Protein AF-0000000070709522 (afdb_homodimer)

Nearest PDB structures (foldseek):
  6n86-assembly1_B  TM=4.562E-01  e=9.638E-03  Bos taurus
  1v18-assembly1_A  TM=3.221E-01  e=2.588E-03  Mus musculus
  4cv5-assembly1_B  TM=5.092E-01  e=3.829E-01  Saccharomyces cerevisiae
  3qhe-assembly1_A  TM=4.685E-01  e=7.530E-01  Homo sapiens
  3au3-assembly1_A  TM=4.078E-01  e=8.117E-01  Homo sapiens

Secondary structure (DSSP, 8-state):
---HHHHHHHHHHHHHHHHHT-SHHHHHHHHHHHHHHHHHHHHHHHH-SS--------HHHHHHHHHHHHHHS-HHIIIIITHHHHHHHHHHS-HHHHHHHHHHHHHSTTHHHHHHTTTHHHHHHHHTTTT-TTTHHHHHHHHHTTTTSHHHHHHHHHHHHT--STTHHHHHHHHHHHHHHHHHH-S--GGGHHHHHHHHHHHH-TT-HHHHHHHHHHHHHHHHT-HHHHHHHHHTTHHHHHHHHHHHHTTSTTHHHHHHHHHHHHHHHHHH-TTHHHHSHHHHHHHHHHHHTGGGS-HHHHHHHHHHHHHHT-SHHHHHHHHHHTTTSSHHHHHHHHHHHHHTSS-HHHHHHHHHHHHHHTSS--HHHHHHHHHHTTTHHHHHHHHHHHTSS-HHHHHHHHHHHHHHTTSHHHHHHHHT-HHHHHHHH-TTS--SHHHHHHHHHHHHHHHHHHHHSHHHHTT-HHHHHHHHHHHS----------GGG-/---HHHHHHHHHHHHHHHHHT-SHHHHHHHHHHHHHHHHHHHHHHHH-SS--------HHHHHHHHHHHHHHS-HHIIIIITHHHHHHHHHHS-HHHHHHHHHHHHHSTTHHHHHHTTTHHHHHHHHTTTT-TTTHHHHHHHHHTTTTSHHHHHHHHHHHHT--STTHHHHHHHHHHHHHHHHHH-S--GGGHHHHHHHHHHHH-SS-HHHHHHHHHHHHHHHHT-HHHHHHHHHTTHHHHHHHHHHHHTTSTTHHHHHHHHHHHHHHHHHH-TTHHHHSHHHHHHHHHHHHTGGGS-HHHHHHHHHHHHHHT-SHHHHHHHHHHTTTSSHHHHHHHHHHHHHTSS-HHHHHHHHHHHHHHTSS--HHHHHHHHHHTTTHHHHHHHHHHHTSS-HHHHHHHHHHHHHHTTSHHHHHHHHT-HHHHHHHH-TTS--SHHHHHHHHHHHHHHHHHHHHSHHHHTS-HHHHHHHHHHHS----------GGG-

Foldseek 3Di:
DQALVNVLVLLVVLLVVCVVVVDLVSLLVSVVVVQVVVLVVVVVVVPDPDPPPPNPPPLPSLLVSNLSSVVSDDLCVVQPVCVVSLLVRLQRGDLSNNLSVLQSLQPDPPNLVCCQPVRVSNLLSLLVCLLPPRRNQSSLLSCLSRLLRVVSVVSNVVCLVPQDDPCNLSSLLSSLVNLLSNLQPDLDCPSPVVSVVVLLVQLPDPPDVVSNLSSLVSLLSSLLNAQSSLVVCVVVCSLVSLLVVLVVCVVPPVNVSSLLSNLSSVLSNCLHPVCVCVVRVVSVLVLLVCLLVLVVDDPVSNLSSLQSLLSQLQEQVNLVVVCVVAVPHCSLLSSLLSLLVQLLDDDLVSVLSSLLSVLSNLHYHALVSLVVSCVSNPLLSSVVSLLVVCQDPDVSNVVSSLSSLVSSLVHLVSLLSLVVRVSNLCCLLDPPSDDDPVVVVSSLVSLVSSLVSCVVPVVSPPPPVVSSVSSVVSNPPPPDDDPPPPPVVD/DQALVSVLVLLVVLLVVCVVVVDLVSLLVSVVVVQVVVLVLVVVVVPPPPPPPSNPPPLPSLLVSNLVSVVSDDLCVVQPVCVVSLLVRLQRGDLSNNLSVLQSLQPDPPNLVCCQPVRVSSLLSLLVCLLPPRRNQSSLLSCLSRLLRVVSVVSNVVCLVPQDDPCNLSSLLSSLVSLLSNLQPDLDCPSPVVSVVVLLVQLPDPPDVVSNLSSLVSLLSSLLNAQSSLVVCVVVCSLVSLLVVLVVCVVPPVSVSSLLSNLSSVLSNCLHPVCVCVVRVVSVLVLLVCLLVLVPDDPVSNLSSLQSLLSQLQEQVNLVVVCVVQVPHCSLLSSLLSLLVQLLDDDLVSVLSSLLSVLSNLHHHALVSLVVSCVSNPLLSSVVSLLVVCQDPDVSNVVSSLSSLVSSLVHLVSLLSLVVRVSNLCCLLDPPSDDDPVVVVSSLVSLVSSLVSCVVDVVSPPPPVVSSVSSVVSNPPPPPDDPPPPPVVD

Sequence (980 aa):
MTSAVGYENAIEGWRNDYVSNRNSKKGWEILENLVKMQTEGNQQMETDEMSENCAAFDDFSTNQLIKLIIGDFTVKDLLVDHQVVLLEFIPSAHPNILRHVARIIREKEGALPFLKTESIAVGIAFARRITDSDAGEEIGRLLAHLVDNEKICDELKFILKNNTGRNNAMNRASIFSIATERAGISADASCIRWLYEEILKVVLDKEDMLAQLDAINIFGDIALSGKQNAEKMIEWNIVEKISELMERSRQNPDHGEMHLYGTRFFCYLARSCPQVLKTFPDFVNRLMFEIRIFNDLGITDRLAAFDHFGCLCYSVEAKEMLEDMFKNTNTLDSTLAAAGAAFAMGSIEMKRCTIQAITLIFENATDAMASSWYGLMGDKALTQVALDNVKKPFPELKNCIYDFWQQVFKYPTLVQKFIAFPGFINWSLDEKSENAPEYEMRKRQVIRRVIDLSEKESNILNADAELIGRLKKYLQPSAAPAPRIEEMALMTSAVGYENAIEGWRNDYVSNRNSKKGWEILENLVKMQTEGNQQMETDEMSENCAAFDDFSTNQLIKLIIGDFTVKDLLVDHQVVLLEFIPSAHPNILRHVARIIREKEGALPFLKTESIAVGIAFARRITDSDAGEEIGRLLAHLVDNEKICDELKFILKNNTGRNNAMNRASIFSIATERAGISADASCIRWLYEEILKVVLDKEDMLAQLDAINIFGDIALSGKQNAEKMIEWNIVEKISELMERSRQNPDHGEMHLYGTRFFCYLARSCPQVLKTFPDFVNRLMFEIRIFNDLGITDRLAAFDHFGCLCYSVEAKEMLEDMFKNTNTLDSTLAAAGAAFAMGSIEMKRCTIQAITLIFENATDAMASSWYGLMGDKALTQVALDNVKKPFPELKNCIYDFWQQVFKYPTLVQKFIAFPGFINWSLDEKSENAPEYEMRKRQVIRRVIDLSEKESNILNADAELIGRLKKYLQPSAAPAPRIEEMAL

Solvent-accessible surface area (backbone atoms only — not comparable to full-atom values): 51406 Å² total; per-residue (Å²): 128,68,43,48,66,44,48,52,49,50,52,51,49,49,44,52,51,38,69,75,47,74,45,69,68,52,41,50,53,50,52,52,49,51,46,52,53,42,47,54,51,52,60,49,52,75,65,48,87,72,72,78,66,67,56,61,70,56,58,60,65,50,41,52,45,48,47,53,46,58,62,68,44,49,51,58,52,54,47,58,75,39,30,67,59,49,60,61,38,58,80,61,42,51,43,72,56,41,24,42,51,36,43,49,48,60,68,35,84,72,32,61,66,38,37,61,53,88,22,31,67,52,47,44,46,47,58,76,45,26,61,37,89,73,15,7,65,39,35,21,51,40,44,33,73,40,40,78,32,62,69,46,44,50,51,51,51,50,50,61,73,67,52,78,54,95,58,31,67,59,35,49,48,33,59,54,44,21,56,39,43,23,32,64,77,36,70,72,55,72,72,47,44,68,56,54,51,54,43,49,53,41,46,71,36,83,85,43,59,70,56,16,49,50,37,41,47,46,53,17,52,24,12,53,47,27,43,55,41,30,49,48,37,52,72,70,45,48,52,56,52,51,51,51,50,48,61,63,34,66,80,41,90,70,24,63,59,50,46,52,46,50,48,42,24,50,18,28,25,21,46,35,35,37,66,47,52,74,76,46,43,65,64,55,53,49,52,45,48,50,44,55,44,38,89,76,43,56,70,70,56,35,53,48,47,33,46,35,51,12,40,34,30,27,32,48,64,23,44,51,48,50,49,62,74,30,64,91,49,62,59,58,54,48,27,36,30,30,54,30,52,45,46,74,38,81,54,67,67,50,22,35,45,38,42,47,15,52,36,36,37,57,35,58,57,53,52,68,54,47,43,52,51,43,49,42,20,44,40,66,56,42,53,49,47,51,55,61,49,52,67,44,99,41,67,76,41,28,53,40,50,52,52,29,51,59,48,50,54,72,25,66,64,44,40,44,52,47,66,72,31,62,68,52,49,53,52,72,70,37,77,77,68,44,85,50,69,74,52,38,53,51,51,49,49,52,51,46,44,51,49,53,50,29,65,71,38,64,80,60,36,70,78,44,60,68,53,53,50,54,54,53,56,66,68,44,81,73,86,64,76,68,79,83,75,55,72,83,70,106,126,66,44,48,67,44,47,52,49,50,53,52,49,50,43,52,51,38,70,74,48,77,45,69,69,52,41,51,52,50,53,52,49,50,44,51,54,42,46,56,52,52,59,50,53,75,66,47,87,73,70,77,65,68,55,60,71,56,59,59,65,50,41,53,45,48,46,55,45,56,63,67,45,52,52,56,50,54,46,56,76,38,29,67,58,50,61,59,39,57,80,61,40,48,42,74,55,43,24,43,52,36,44,50,48,64,68,36,83,72,32,63,66,37,36,60,53,87,22,32,67,51,47,42,46,48,58,76,44,27,61,36,88,74,13,7,66,39,35,20,52,38,43,33,74,39,40,79,32,63,68,45,45,50,52,52,50,51,51,62,73,66,52,77,54,94,58,31,67,60,35,50,47,32,58,54,44,21,55,38,44,24,33,66,76,36,69,73,55,73,71,47,44,68,55,54,51,53,42,49,51,42,46,69,37,83,83,43,60,69,57,15,49,50,37,40,47,46,52,19,52,24,12,54,48,27,41,55,42,28,50,50,37,50,72,70,46,48,54,55,52,52,51,51,50,48,60,62,33,66,79,40,91,70,25,64,59,51,46,51,46,50,49,42,24,51,18,28,26,21,46,34,36,39,67,47,51,74,76,48,43,65,63,54,54,50,50,46,48,48,43,54,43,37,88,77,43,56,69,69,56,35,52,49,47,34,45,34,49,12,39,35,29,28,32,47,64,25,44,51,48,50,50,62,75,30,65,90,49,62,58,58,53,48,26,36,30,30,54,30,53,45,44,73,39,81,54,68,68,51,23,35,45,37,43,45,14,52,35,35,38,56,34,59,59,52,53,69,54,47,42,51,52,43,49,43,19,43,40,67,56,41,52,49,47,50,55,61,49,53,67,44,98,41,68,75,42,29,54,39,48,52,51,30,50,60,49,49,54,73,24,67,64,45,40,44,52,46,67,71,32,64,69,52,48,53,52,72,69,36,79,78,66,44,85,49,69,72,52,37,51,51,52,49,49,52,52,46,44,52,49,52,49,30,66,71,37,64,78,62,36,70,79,44,58,66,51,52,49,52,54,53,55,66,69,44,81,72,86,64,78,68,79,82,76,56,72,84,69,109

Structure (mmCIF, N/CA/C/O backbone):
data_AF-0000000070709522-model_v1
#
loop_
_entity.id
_entity.type
_entity.pdbx_description
1 polymer '26S proteasome non-ATPase regulatory subunit 5'
#
loop_
_atom_site.group_PDB
_atom_site.id
_atom_site.type_symbol
_atom_site.label_atom_id
_atom_site.label_alt_id
_atom_site.label_comp_id
_atom_site.label_asym_id
_atom_site.label_entity_id
_atom_site.label_seq_id
_atom_site.pdbx_PDB_ins_code
_atom_site.Cartn_x
_atom_site.Cartn_y
_atom_site.Cartn_z
_atom_site.occupancy
_atom_site.B_iso_or_equiv
_atom_site.auth_seq_id
_atom_site.auth_comp_id
_atom_site.auth_asym_id
_atom_site.auth_atom_id
_atom_site.pdbx_PDB_model_num
ATOM 1 N N . MET A 1 1 ? -29.781 29.484 16.234 1 38.66 1 MET A N 1
ATOM 2 C CA . MET A 1 1 ? -29.062 28.281 15.781 1 38.66 1 MET A CA 1
ATOM 3 C C . MET A 1 1 ? -28.734 28.375 14.289 1 38.66 1 MET A C 1
ATOM 5 O O . MET A 1 1 ? -29.641 28.406 13.453 1 38.66 1 MET A O 1
ATOM 9 N N . THR A 1 2 ? -27.656 28.984 14.094 1 48.56 2 THR A N 1
ATOM 10 C CA . THR A 1 2 ? -27.578 29.219 12.664 1 48.56 2 THR A CA 1
ATOM 11 C C . THR A 1 2 ? -27.375 27.906 11.906 1 48.56 2 THR A C 1
ATOM 13 O O . THR A 1 2 ? -26.453 27.141 12.219 1 48.56 2 THR A O 1
ATOM 16 N N . SER A 1 3 ? -28.328 27.328 11.367 1 56 3 SER A N 1
ATOM 17 C CA . SER A 1 3 ? -28.344 26.188 10.453 1 56 3 SER A CA 1
ATOM 18 C C . SER A 1 3 ? -27.141 26.203 9.523 1 56 3 SER A C 1
ATOM 20 O O . SER A 1 3 ? -26.469 27.234 9.383 1 56 3 SER A O 1
ATOM 22 N N . ALA A 1 4 ? -26.594 25.047 9.219 1 57.09 4 ALA A N 1
ATOM 23 C CA . ALA A 1 4 ? -25.516 24.938 8.234 1 57.09 4 ALA A CA 1
ATOM 24 C C . ALA A 1 4 ? -25.703 25.969 7.121 1 57.09 4 ALA A C 1
ATOM 26 O O . ALA A 1 4 ? -24.734 26.625 6.707 1 57.09 4 ALA A O 1
ATOM 27 N N . VAL A 1 5 ? -26.969 26.031 6.766 1 61.28 5 VAL A N 1
ATOM 28 C CA . VAL A 1 5 ? -27.297 26.984 5.703 1 61.28 5 VAL A CA 1
ATOM 29 C C . VAL A 1 5 ? -27.156 28.406 6.223 1 61.28 5 VAL A C 1
ATOM 31 O O . VAL A 1 5 ? -26.672 29.297 5.5 1 61.28 5 VAL A O 1
ATOM 34 N N . GLY A 1 6 ? -27.484 28.562 7.473 1 68.06 6 GLY A N 1
ATOM 35 C CA . GLY A 1 6 ? -27.344 29.875 8.086 1 68.06 6 GLY A CA 1
ATOM 36 C C . GLY A 1 6 ? -25.891 30.297 8.227 1 68.06 6 GLY A C 1
ATOM 37 O O . GLY A 1 6 ? -25.562 31.469 7.977 1 68.06 6 GLY A O 1
ATOM 38 N N . TYR A 1 7 ? -25.062 29.406 8.469 1 72.31 7 TYR A N 1
ATOM 39 C CA . TYR A 1 7 ? -23.625 29.672 8.586 1 72.31 7 TYR A CA 1
ATOM 40 C C . TYR A 1 7 ? -23.031 30.031 7.234 1 72.31 7 TYR A C 1
ATOM 42 O O . TYR A 1 7 ? -22.297 31.016 7.121 1 72.31 7 TYR A O 1
ATOM 50 N N . GLU A 1 8 ? -23.453 29.281 6.285 1 72.25 8 GLU A N 1
ATOM 51 C CA . GLU A 1 8 ? -22.938 29.531 4.945 1 72.25 8 GLU A CA 1
ATOM 52 C C . GLU A 1 8 ? -23.344 30.922 4.457 1 72.25 8 GLU A C 1
ATOM 54 O O . GLU A 1 8 ? -22.547 31.625 3.842 1 72.25 8 GLU A O 1
ATOM 59 N N . ASN A 1 9 ? -24.547 31.219 4.746 1 78.31 9 ASN A N 1
ATOM 60 C CA . ASN A 1 9 ? -25.047 32.5 4.324 1 78.31 9 ASN A CA 1
ATOM 61 C C . ASN A 1 9 ? -24.359 33.656 5.051 1 78.31 9 ASN A C 1
ATOM 63 O O . ASN A 1 9 ? -24.078 34.688 4.461 1 78.31 9 ASN A O 1
ATOM 67 N N . ALA A 1 10 ? -24.094 33.438 6.328 1 83 10 ALA A N 1
ATOM 68 C CA . ALA A 1 10 ? -23.391 34.438 7.102 1 83 10 ALA A CA 1
ATOM 69 C C . ALA A 1 10 ? -21.984 34.656 6.562 1 83 10 ALA A C 1
ATOM 71 O O . ALA A 1 10 ? -21.547 35.812 6.387 1 83 10 ALA A O 1
ATOM 72 N N . ILE A 1 11 ? -21.344 33.656 6.266 1 83.06 11 ILE A N 1
ATOM 73 C CA . ILE A 1 11 ? -19.969 33.75 5.77 1 83.06 11 ILE A CA 1
ATOM 74 C C . ILE A 1 11 ? -19.953 34.406 4.402 1 83.06 11 ILE A C 1
ATOM 76 O O . ILE A 1 11 ? -19.125 35.281 4.148 1 83.06 11 ILE A O 1
ATOM 80 N N . GLU A 1 12 ? -20.922 33.969 3.594 1 81.69 12 GLU A N 1
ATOM 81 C CA . GLU A 1 12 ? -21.016 34.625 2.281 1 81.69 12 GLU A CA 1
ATOM 82 C C . GLU A 1 12 ? -21.391 36.094 2.406 1 81.69 12 GLU A C 1
ATOM 84 O O . GLU A 1 12 ? -20.891 36.938 1.652 1 81.69 12 GLU A O 1
ATOM 89 N N . GLY A 1 13 ? -22.234 36.406 3.264 1 86.19 13 GLY A N 1
ATOM 90 C CA . GLY A 1 13 ? -22.578 37.781 3.535 1 86.19 13 GLY A CA 1
ATOM 91 C C . GLY A 1 13 ? -21.391 38.625 3.988 1 86.19 13 GLY A C 1
ATOM 92 O O . GLY A 1 13 ? -21.203 39.719 3.512 1 86.19 13 GLY A O 1
ATOM 93 N N . TRP A 1 14 ? -20.625 38.094 4.836 1 88.5 14 TRP A N 1
ATOM 94 C CA . TRP A 1 14 ? -19.453 38.812 5.328 1 88.5 14 TRP A CA 1
ATOM 95 C C . TRP A 1 14 ? -18.406 38.969 4.219 1 88.5 14 TRP A C 1
ATOM 97 O O . TRP A 1 14 ? -17.719 39.969 4.145 1 88.5 14 TRP A O 1
ATOM 107 N N . ARG A 1 15 ? -18.266 37.938 3.414 1 87.56 15 ARG A N 1
ATOM 108 C CA . ARG A 1 15 ? -17.344 38.031 2.291 1 87.56 15 ARG A CA 1
ATOM 109 C C . ARG A 1 15 ? -17.719 39.188 1.354 1 87.56 15 ARG A C 1
ATOM 111 O O . ARG A 1 15 ? -16.875 39.969 0.962 1 87.56 15 ARG A O 1
ATOM 118 N N . ASN A 1 16 ? -18.984 39.188 1.039 1 86.88 16 ASN A N 1
ATOM 119 C CA . ASN A 1 16 ? -19.484 40.219 0.159 1 86.88 16 ASN A CA 1
ATOM 120 C C . ASN A 1 16 ? -19.328 41.625 0.796 1 86.88 16 ASN A C 1
ATOM 122 O O . ASN A 1 16 ? -18.984 42.594 0.117 1 86.88 16 ASN A O 1
ATOM 126 N N . ASP A 1 17 ? -19.625 41.688 1.981 1 90.75 17 ASP A N 1
ATOM 127 C CA . ASP A 1 17 ? -19.484 42.938 2.721 1 90.75 17 ASP A CA 1
ATOM 128 C C . ASP A 1 17 ? -18.031 43.406 2.725 1 90.75 17 ASP A C 1
ATOM 130 O O . ASP A 1 17 ? -17.75 44.594 2.564 1 90.75 17 ASP A O 1
ATOM 134 N N . TYR A 1 18 ? -17.109 42.5 2.885 1 90.94 18 TYR A N 1
ATOM 135 C CA . TYR A 1 18 ? -15.703 42.875 2.904 1 90.94 18 TYR A CA 1
ATOM 136 C C . TYR A 1 18 ? -15.234 43.312 1.526 1 90.94 18 TYR A C 1
ATOM 138 O O . TYR A 1 18 ? -14.484 44.281 1.406 1 90.94 18 TYR A O 1
ATOM 146 N N . VAL A 1 19 ? -15.68 42.594 0.543 1 89.31 19 VAL A N 1
ATOM 147 C CA . VAL A 1 19 ? -15.273 42.938 -0.816 1 89.31 19 VAL A CA 1
ATOM 148 C C . VAL A 1 19 ? -15.781 44.312 -1.185 1 89.31 19 VAL A C 1
ATOM 150 O O . VAL A 1 19 ? -15.102 45.094 -1.877 1 89.31 19 VAL A O 1
ATOM 153 N N . SER A 1 20 ? -16.906 44.688 -0.74 1 88.94 20 SER A N 1
ATOM 154 C CA . SER A 1 20 ? -17.516 46 -1.029 1 88.94 20 SER A CA 1
ATOM 155 C C . SER A 1 20 ? -16.844 47.094 -0.233 1 88.94 20 SER A C 1
ATOM 157 O O . SER A 1 20 ? -16.812 48.25 -0.673 1 88.94 20 SER A O 1
ATOM 159 N N . ASN A 1 21 ? -16.391 46.781 0.927 1 88.38 21 ASN A N 1
ATOM 160 C CA . ASN A 1 21 ? -15.727 47.75 1.808 1 88.38 21 ASN A CA 1
ATOM 161 C C . ASN A 1 21 ? -14.375 47.219 2.291 1 88.38 21 ASN A C 1
ATOM 163 O O . ASN A 1 21 ? -14.156 47.062 3.494 1 88.38 21 ASN A O 1
ATOM 167 N N . ARG A 1 22 ? -13.5 47.125 1.319 1 87.75 22 ARG A N 1
ATOM 168 C CA . ARG A 1 22 ? -12.242 46.406 1.568 1 87.75 22 ARG A CA 1
ATOM 169 C C . ARG A 1 22 ? -11.258 47.281 2.324 1 87.75 22 ARG A C 1
ATOM 171 O O . ARG A 1 22 ? -10.453 48 1.71 1 87.75 22 ARG A O 1
ATOM 178 N N . ASN A 1 23 ? -11.32 47.281 3.641 1 86.12 23 ASN A N 1
ATOM 179 C CA . ASN A 1 23 ? -10.367 47.969 4.504 1 86.12 23 ASN A CA 1
ATOM 180 C C . ASN A 1 23 ? -10.102 47.188 5.785 1 86.12 23 ASN A C 1
ATOM 182 O O . ASN A 1 23 ? -10.82 46.25 6.094 1 86.12 23 ASN A O 1
ATOM 186 N N . SER A 1 24 ? -9.125 47.625 6.508 1 85.81 24 SER A N 1
ATOM 187 C CA . SER A 1 24 ? -8.648 46.875 7.668 1 85.81 24 SER A CA 1
ATOM 188 C C . SER A 1 24 ? -9.68 46.906 8.797 1 85.81 24 SER A C 1
ATOM 190 O O . SER A 1 24 ? -9.859 45.906 9.492 1 85.81 24 SER A O 1
ATOM 192 N N . LYS A 1 25 ? -10.32 48 9 1 87.12 25 LYS A N 1
ATOM 193 C CA . LYS A 1 25 ? -11.312 48.125 10.07 1 87.12 25 LYS A CA 1
ATOM 194 C C . LYS A 1 25 ? -12.461 47.125 9.867 1 87.12 25 LYS A C 1
ATOM 196 O O . LYS A 1 25 ? -12.875 46.438 10.812 1 87.12 25 LYS A O 1
ATOM 201 N N . LYS A 1 26 ? -12.875 47.094 8.68 1 90.31 26 LYS A N 1
ATOM 202 C CA . LYS A 1 26 ? -13.961 46.156 8.352 1 90.31 26 LYS A CA 1
ATOM 203 C C . LYS A 1 26 ? -13.523 44.719 8.5 1 90.31 26 LYS A C 1
ATOM 205 O O . LYS A 1 26 ? -14.297 43.875 8.953 1 90.31 26 LYS A O 1
ATOM 210 N N . GLY A 1 27 ? -12.391 44.469 8.062 1 89.75 27 GLY A N 1
ATOM 211 C CA . GLY A 1 27 ? -11.852 43.125 8.211 1 89.75 27 GLY A CA 1
ATOM 212 C C . GLY A 1 27 ? -11.844 42.656 9.656 1 89.75 27 GLY A C 1
ATOM 213 O O . GLY A 1 27 ? -12.289 41.531 9.953 1 89.75 27 GLY A O 1
ATOM 214 N N . TRP A 1 28 ? -11.406 43.5 10.469 1 87.25 28 TRP A N 1
ATOM 215 C CA . TRP A 1 28 ? -11.328 43.156 11.883 1 87.25 28 TRP A CA 1
ATOM 216 C C . TRP A 1 28 ? -12.727 43 12.477 1 87.25 28 TRP A C 1
ATOM 218 O O . TRP A 1 28 ? -12.945 42.094 13.312 1 87.25 28 TRP A O 1
ATOM 228 N N . GLU A 1 29 ? -13.602 43.781 12.117 1 87.69 29 GLU A N 1
ATOM 229 C CA . GLU A 1 29 ? -14.992 43.656 12.562 1 87.69 29 GLU A CA 1
ATOM 230 C C . GLU A 1 29 ? -15.562 42.281 12.203 1 87.69 29 GLU A C 1
ATOM 232 O O . GLU A 1 29 ? -16.219 41.656 13.023 1 87.69 29 GLU A O 1
ATOM 237 N N . ILE A 1 30 ? -15.266 41.969 11.008 1 88.19 30 ILE A N 1
ATOM 238 C CA . ILE A 1 30 ? -15.789 40.688 10.523 1 88.19 30 ILE A CA 1
ATOM 239 C C . ILE A 1 30 ? -15.148 39.531 11.297 1 88.19 30 ILE A C 1
ATOM 241 O O . ILE A 1 30 ? -15.828 38.562 11.672 1 88.19 30 ILE A O 1
ATOM 245 N N . LEU A 1 31 ? -13.891 39.594 11.492 1 83.5 31 LEU A N 1
ATOM 246 C CA . LEU A 1 31 ? -13.188 38.531 12.219 1 83.5 31 LEU A CA 1
ATOM 247 C C . LEU A 1 31 ? -13.695 38.438 13.648 1 83.5 31 LEU A C 1
ATOM 249 O O . LEU A 1 31 ? -13.836 37.344 14.188 1 83.5 31 LEU A O 1
ATOM 253 N N . GLU A 1 32 ? -14.008 39.469 14.242 1 80.62 32 GLU A N 1
ATOM 254 C CA . GLU A 1 32 ? -14.57 39.469 15.594 1 80.62 32 GLU A CA 1
ATOM 255 C C . GLU A 1 32 ? -15.961 38.844 15.609 1 80.62 32 GLU A C 1
ATOM 257 O O . GLU A 1 32 ? -16.297 38.094 16.531 1 80.62 32 GLU A O 1
ATOM 262 N N . ASN A 1 33 ? -16.672 39.156 14.625 1 83 33 ASN A N 1
ATOM 263 C CA . ASN A 1 33 ? -17.984 38.562 14.508 1 83 33 ASN A CA 1
ATOM 264 C C . ASN A 1 33 ? -17.906 37.062 14.297 1 83 33 ASN A C 1
ATOM 266 O O . ASN A 1 33 ? -18.734 36.312 14.812 1 83 33 ASN A O 1
ATOM 270 N N . LEU A 1 34 ? -16.938 36.75 13.492 1 81.06 34 LEU A N 1
ATOM 271 C CA . LEU A 1 34 ? -16.734 35.312 13.242 1 81.06 34 LEU A CA 1
ATOM 272 C C . LEU A 1 34 ? -16.422 34.594 14.531 1 81.06 34 LEU A C 1
ATOM 274 O O . LEU A 1 34 ? -16.938 33.5 14.773 1 81.06 34 LEU A O 1
ATOM 278 N N . VAL A 1 35 ? -15.617 35.156 15.367 1 75 35 VAL A N 1
ATOM 279 C CA . VAL A 1 35 ? -15.227 34.562 16.641 1 75 35 VAL A CA 1
ATOM 280 C C . VAL A 1 35 ? -16.438 34.469 17.562 1 75 35 VAL A C 1
ATOM 282 O O . VAL A 1 35 ? -16.641 33.469 18.234 1 75 35 VAL A O 1
ATOM 285 N N . LYS A 1 36 ? -17.203 35.438 17.594 1 75.56 36 LYS A N 1
ATOM 286 C CA . LYS A 1 36 ? -18.406 35.438 18.422 1 75.56 36 LYS A CA 1
ATOM 287 C C . LYS A 1 36 ? -19.391 34.375 17.984 1 75.56 36 LYS A C 1
ATOM 289 O O . LYS A 1 36 ? -20.016 33.719 18.828 1 75.56 36 LYS A O 1
ATOM 294 N N . MET A 1 37 ? -19.5 34.281 16.734 1 76.75 37 MET A N 1
ATOM 295 C CA . MET A 1 37 ? -20.422 33.281 16.188 1 76.75 37 MET A CA 1
ATOM 296 C C . MET A 1 37 ? -20 31.891 16.594 1 76.75 37 MET A C 1
ATOM 298 O O . MET A 1 37 ? -20.844 31.047 16.906 1 76.75 37 MET A O 1
ATOM 302 N N . GLN A 1 38 ? -18.734 31.688 16.578 1 70.5 38 GLN A N 1
ATOM 303 C CA . GLN A 1 38 ? -18.219 30.359 16.875 1 70.5 38 GLN A CA 1
ATOM 304 C C . GLN A 1 38 ? -18.297 30.062 18.375 1 70.5 38 GLN A C 1
ATOM 306 O O . GLN A 1 38 ? -18.594 28.938 18.781 1 70.5 38 GLN A O 1
ATOM 311 N N . THR A 1 39 ? -17.969 31 19.172 1 66 39 THR A N 1
ATOM 312 C CA . THR A 1 39 ? -18.031 30.828 20.625 1 66 39 THR A CA 1
ATOM 313 C C . THR A 1 39 ? -19.469 30.562 21.078 1 66 39 THR A C 1
ATOM 315 O O . THR A 1 39 ? -19.703 29.75 21.984 1 66 39 THR A O 1
ATOM 318 N N . GLU A 1 40 ? -20.281 31.172 20.422 1 63.09 40 GLU A N 1
ATOM 319 C CA . GLU A 1 40 ? -21.688 30.953 20.734 1 63.09 40 GLU A CA 1
ATOM 320 C C . GLU A 1 40 ? -22.156 29.578 20.281 1 63.09 40 GLU A C 1
ATOM 322 O O . GLU A 1 40 ? -22.969 28.938 20.938 1 63.09 40 GLU A O 1
ATOM 327 N N . GLY A 1 41 ? -21.578 29.188 19.125 1 59.75 41 GLY A N 1
ATOM 328 C CA . GLY A 1 41 ? -21.922 27.859 18.625 1 59.75 41 GLY A CA 1
ATOM 329 C C . GLY A 1 41 ? -21.359 26.734 19.484 1 59.75 41 GLY A C 1
ATOM 330 O O . GLY A 1 41 ? -22.031 25.719 19.688 1 59.75 41 GLY A O 1
ATOM 331 N N . ASN A 1 42 ? -20.094 26.812 19.953 1 57.34 42 ASN A N 1
ATOM 332 C CA . ASN A 1 42 ? -19.469 25.812 20.797 1 57.34 42 ASN A CA 1
ATOM 333 C C . ASN A 1 42 ? -20.141 25.719 22.172 1 57.34 42 ASN A C 1
ATOM 335 O O . ASN A 1 42 ? -20.25 24.625 22.734 1 57.34 42 ASN A O 1
ATOM 339 N N . GLN A 1 43 ? -20.453 26.781 22.828 1 52.69 43 GLN A N 1
ATOM 340 C CA . GLN A 1 43 ? -21.125 26.781 24.125 1 52.69 43 GLN A CA 1
ATOM 341 C C . GLN A 1 43 ? -22.484 26.094 24.031 1 52.69 43 GLN A C 1
ATOM 343 O O . GLN A 1 43 ? -22.938 25.469 24.984 1 52.69 43 GLN A O 1
ATOM 348 N N . GLN A 1 44 ? -23.031 26.219 22.922 1 47.38 44 GLN A N 1
ATOM 349 C CA . GLN A 1 44 ? -24.312 25.531 22.75 1 47.38 44 GLN A CA 1
ATOM 350 C C . GLN A 1 44 ? -24.125 24.031 22.547 1 47.38 44 GLN A C 1
ATOM 352 O O . GLN A 1 44 ? -25.016 23.25 22.844 1 47.38 44 GLN A O 1
ATOM 357 N N . MET A 1 45 ? -22.984 23.672 22.016 1 45.31 45 MET A N 1
ATOM 358 C CA . MET A 1 45 ? -22.688 22.266 21.828 1 45.31 45 MET A CA 1
ATOM 359 C C . MET A 1 45 ? -22.484 21.562 23.172 1 45.31 45 MET A C 1
ATOM 361 O O . MET A 1 45 ? -22.812 20.391 23.328 1 45.31 45 MET A O 1
ATOM 365 N N . GLU A 1 46 ? -21.734 22.078 24.172 1 43.78 46 GLU A N 1
ATOM 366 C CA . GLU A 1 46 ? -21.531 21.469 25.484 1 43.78 46 GLU A CA 1
ATOM 367 C C . GLU A 1 46 ? -22.844 21.344 26.25 1 43.78 46 GLU A C 1
ATOM 369 O O . GLU A 1 46 ? -22.984 20.469 27.125 1 43.78 46 GLU A O 1
ATOM 374 N N . THR A 1 47 ? -23.688 22.172 26.297 1 39.12 47 THR A N 1
ATOM 375 C CA . THR A 1 47 ? -24.922 22.016 27.062 1 39.12 47 THR A CA 1
ATOM 376 C C . THR A 1 47 ? -25.875 21.062 26.359 1 39.12 47 THR A C 1
ATOM 378 O O . THR A 1 47 ? -26.703 20.406 27 1 39.12 47 THR A O 1
ATOM 381 N N . ASP A 1 48 ? -26.359 21.312 25.266 1 38.16 48 ASP A N 1
ATOM 382 C CA . ASP A 1 48 ? -27.375 20.453 24.641 1 38.16 48 ASP A CA 1
ATOM 383 C C . ASP A 1 48 ? -26.766 19.172 24.109 1 38.16 48 ASP A C 1
ATOM 385 O O . ASP A 1 48 ? -25.812 19.203 23.328 1 38.16 48 ASP A O 1
ATOM 389 N N . GLU A 1 49 ? -26.828 18.047 25 1 34.66 49 GLU A N 1
ATOM 390 C CA . GLU A 1 49 ? -26.484 16.656 24.734 1 34.66 49 GLU A CA 1
ATOM 391 C C . GLU A 1 49 ? -26.531 16.359 23.234 1 34.66 49 GLU A C 1
ATOM 393 O O . GLU A 1 49 ? -25.688 15.633 22.719 1 34.66 49 GLU A O 1
ATOM 398 N N . MET A 1 50 ? -27.891 16.203 22.734 1 34.41 50 MET A N 1
ATOM 399 C CA . MET A 1 50 ? -28.531 15.508 21.625 1 34.41 50 MET A CA 1
ATOM 400 C C . MET A 1 50 ? -28.172 16.156 20.281 1 34.41 50 MET A C 1
ATOM 402 O O . MET A 1 50 ? -28.5 15.633 19.219 1 34.41 50 MET A O 1
ATOM 406 N N . SER A 1 51 ? -28.328 17.453 20.25 1 32.31 51 SER A N 1
ATOM 407 C CA . SER A 1 51 ? -28.547 17.906 18.891 1 32.31 51 SER A CA 1
ATOM 408 C C . SER A 1 51 ? -27.297 17.766 18.047 1 32.31 51 SER A C 1
ATOM 410 O O . SER A 1 51 ? -26.25 18.328 18.375 1 32.31 51 SER A O 1
ATOM 412 N N . GLU A 1 52 ? -27.016 16.719 17.625 1 34.88 52 GLU A N 1
ATOM 413 C CA . GLU A 1 52 ? -26.234 16.047 16.594 1 34.88 52 GLU A CA 1
ATOM 414 C C . GLU A 1 52 ? -25.859 17.016 15.477 1 34.88 52 GLU A C 1
ATOM 416 O O . GLU A 1 52 ? -25.266 16.609 14.469 1 34.88 52 GLU A O 1
ATOM 421 N N . ASN A 1 53 ? -26.609 18.156 15.516 1 32.44 53 ASN A N 1
ATOM 422 C CA . ASN A 1 53 ? -26.438 19.078 14.398 1 32.44 53 ASN A CA 1
ATOM 423 C C . ASN A 1 53 ? -25.062 19.75 14.406 1 32.44 53 ASN A C 1
ATOM 425 O O . ASN A 1 53 ? -24.922 20.859 14.914 1 32.44 53 ASN A O 1
ATOM 429 N N . CYS A 1 54 ? -24.172 19.219 15.016 1 36.84 54 CYS A N 1
ATOM 430 C CA . CYS A 1 54 ? -22.859 19.828 14.836 1 36.84 54 CYS A CA 1
ATOM 431 C C . CYS A 1 54 ? -22.781 20.562 13.508 1 36.84 54 CYS A C 1
ATOM 433 O O . CYS A 1 54 ? -22.906 19.969 12.445 1 36.84 54 CYS A O 1
ATOM 435 N N . ALA A 1 55 ? -23.297 21.719 13.508 1 40.12 55 ALA A N 1
ATOM 436 C CA . ALA A 1 55 ? -23.203 22.734 12.453 1 40.12 55 ALA A CA 1
ATOM 437 C C . ALA A 1 55 ? -21.969 22.531 11.594 1 40.12 55 ALA A C 1
ATOM 439 O O . ALA A 1 55 ? -20.844 22.406 12.117 1 40.12 55 ALA A O 1
ATOM 440 N N . ALA A 1 56 ? -22.156 21.859 10.547 1 46.59 56 ALA A N 1
ATOM 441 C CA . ALA A 1 56 ? -21.219 21.578 9.453 1 46.59 56 ALA A CA 1
ATOM 442 C C . ALA A 1 56 ? -20.344 22.797 9.164 1 46.59 56 ALA A C 1
ATOM 444 O O . ALA A 1 56 ? -20.812 23.812 8.656 1 46.59 56 ALA A O 1
ATOM 445 N N . PHE A 1 57 ? -19.484 23.266 10.18 1 53.28 57 PHE A N 1
ATOM 446 C CA . PHE A 1 57 ? -18.469 24.266 9.914 1 53.28 57 PHE A CA 1
ATOM 447 C C . PHE A 1 57 ? -17.969 24.172 8.477 1 53.28 57 PHE A C 1
ATOM 449 O O . PHE A 1 57 ? -17.5 23.109 8.047 1 53.28 57 PHE A O 1
ATOM 456 N N . ASP A 1 58 ? -18.656 25.094 7.758 1 59.78 58 ASP A N 1
ATOM 457 C CA . ASP A 1 58 ? -18.125 25.172 6.402 1 59.78 58 ASP A CA 1
ATOM 458 C C . ASP A 1 58 ? -16.656 25.609 6.414 1 5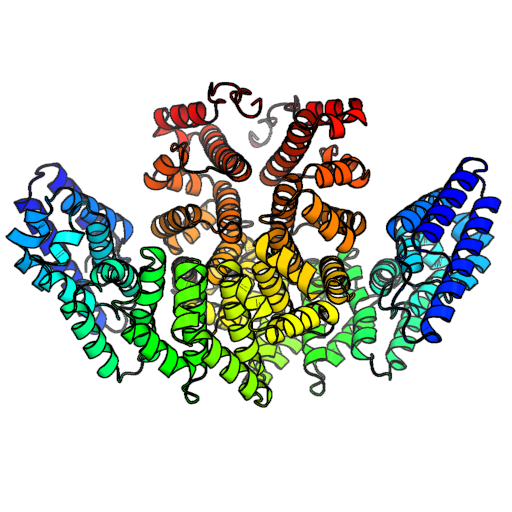9.78 58 ASP A C 1
ATOM 460 O O . ASP A 1 58 ? -16.344 26.797 6.293 1 59.78 58 ASP A O 1
ATOM 464 N N . ASP A 1 59 ? -15.883 24.75 6.715 1 64.12 59 ASP A N 1
ATOM 465 C CA . ASP A 1 59 ? -14.445 24.953 6.875 1 64.12 59 ASP A CA 1
ATOM 466 C C . ASP A 1 59 ? -13.852 25.641 5.648 1 64.12 59 ASP A C 1
ATOM 468 O O . ASP A 1 59 ? -13.016 26.531 5.777 1 64.12 59 ASP A O 1
ATOM 472 N N . PHE A 1 60 ? -14.367 25.312 4.602 1 61.56 60 PHE A N 1
ATOM 473 C CA . PHE A 1 60 ? -13.773 25.828 3.375 1 61.56 60 PHE A CA 1
ATOM 474 C C . PHE A 1 60 ? -14.109 27.312 3.188 1 61.56 60 PHE A C 1
ATOM 476 O O . PHE A 1 60 ? -13.219 28.141 3.002 1 61.56 60 PHE A O 1
ATOM 483 N N . SER A 1 61 ? -15.414 27.609 3.199 1 69.19 61 SER A N 1
ATOM 484 C CA . SER A 1 61 ? -15.82 29 2.996 1 69.19 61 SER A CA 1
ATOM 485 C C . SER A 1 61 ? -15.219 29.906 4.062 1 69.19 61 SER A C 1
ATOM 487 O O . SER A 1 61 ? -14.836 31.047 3.77 1 69.19 61 SER A O 1
ATOM 489 N N . THR A 1 62 ? -15.133 29.375 5.191 1 76.94 62 THR A N 1
ATOM 490 C CA . THR A 1 62 ? -14.539 30.141 6.277 1 76.94 62 THR A CA 1
ATOM 491 C C . THR A 1 62 ? -13.055 30.391 6.023 1 76.94 62 THR A C 1
ATOM 493 O O . THR A 1 62 ? -12.547 31.484 6.242 1 76.94 62 THR A O 1
ATOM 496 N N . ASN A 1 63 ? -12.414 29.391 5.574 1 76.75 63 ASN A N 1
ATOM 497 C CA . ASN A 1 63 ? -11.008 29.531 5.219 1 76.75 63 ASN A CA 1
ATOM 498 C C . ASN A 1 63 ? -10.805 30.594 4.148 1 76.75 63 ASN A C 1
ATOM 500 O O . ASN A 1 63 ? -9.875 31.406 4.242 1 76.75 63 ASN A O 1
ATOM 504 N N . GLN A 1 64 ? -11.672 30.609 3.205 1 75.56 64 GLN A N 1
ATOM 505 C CA . GLN A 1 64 ? -11.555 31.578 2.133 1 75.56 64 GLN A CA 1
ATOM 506 C C . GLN A 1 64 ? -11.766 33 2.656 1 75.56 64 GLN A C 1
ATOM 508 O O . GLN A 1 64 ? -11.078 33.938 2.23 1 75.56 64 GLN A O 1
ATOM 513 N N . LEU A 1 65 ? -12.719 33.094 3.465 1 83.62 65 LEU A N 1
ATOM 514 C CA . LEU A 1 65 ? -12.992 34.406 4.062 1 83.62 65 LEU A CA 1
ATOM 515 C C . LEU A 1 65 ? -11.797 34.875 4.875 1 83.62 65 LEU A C 1
ATOM 517 O O . LEU A 1 65 ? -11.359 36.031 4.711 1 83.62 65 LEU A O 1
ATOM 521 N N . ILE A 1 66 ? -11.242 34.031 5.637 1 86.38 66 ILE A N 1
ATOM 522 C CA . ILE A 1 66 ? -10.125 34.406 6.504 1 86.38 66 ILE A CA 1
ATOM 523 C C . ILE A 1 66 ? -8.898 34.719 5.652 1 86.38 66 ILE A C 1
ATOM 525 O O . ILE A 1 66 ? -8.195 35.688 5.914 1 86.38 66 ILE A O 1
ATOM 529 N N . LYS A 1 67 ? -8.711 33.906 4.703 1 84.5 67 LYS A N 1
ATOM 530 C CA . LYS A 1 67 ? -7.582 34.125 3.803 1 84.5 67 LYS A CA 1
ATOM 531 C C . LYS A 1 67 ? -7.703 35.5 3.104 1 84.5 67 LYS A C 1
ATOM 533 O O . LYS A 1 67 ? -6.707 36.188 2.934 1 84.5 67 LYS A O 1
ATOM 538 N N . LEU A 1 68 ? -8.883 35.75 2.693 1 86.56 68 LEU A N 1
ATOM 539 C CA . LEU A 1 68 ? -9.133 37.031 2.014 1 86.56 68 LEU A CA 1
ATOM 540 C C . LEU A 1 68 ? -8.852 38.219 2.941 1 86.56 68 LEU A C 1
ATOM 542 O O . LEU A 1 68 ? -8.141 39.125 2.57 1 86.56 68 LEU A O 1
ATOM 546 N N . ILE A 1 69 ? -9.359 38.188 4.078 1 89.19 69 ILE A N 1
ATOM 547 C CA . ILE A 1 69 ? -9.266 39.281 5.02 1 89.19 69 ILE A CA 1
ATOM 548 C C . ILE A 1 69 ? -7.832 39.406 5.527 1 89.19 69 ILE A C 1
ATOM 550 O O . ILE A 1 69 ? -7.223 40.5 5.418 1 89.19 69 ILE A O 1
ATOM 554 N N . ILE A 1 70 ? -7.289 38.312 6 1 88.81 70 ILE A N 1
ATOM 555 C CA . ILE A 1 70 ? -5.945 38.375 6.57 1 88.81 70 ILE A CA 1
ATOM 556 C C . ILE A 1 70 ? -4.922 38.625 5.465 1 88.81 70 ILE A C 1
ATOM 558 O O . ILE A 1 70 ? -3.906 39.281 5.688 1 88.81 70 ILE A O 1
ATOM 562 N N . GLY A 1 71 ? -5.285 38.125 4.348 1 87.25 71 GLY A N 1
ATOM 563 C CA . GLY A 1 71 ? -4.422 38.375 3.203 1 87.25 71 GLY A CA 1
ATOM 564 C C . GLY A 1 71 ? -4.254 39.844 2.893 1 87.25 71 GLY A C 1
ATOM 565 O O . GLY A 1 71 ? -3.197 40.281 2.422 1 87.25 71 GLY A O 1
ATOM 566 N N . ASP A 1 72 ? -5.207 40.594 3.129 1 88.44 72 ASP A N 1
ATOM 567 C CA . ASP A 1 72 ? -5.191 42 2.824 1 88.44 72 ASP A CA 1
ATOM 568 C C . ASP A 1 72 ? -4.492 42.812 3.926 1 88.44 72 ASP A C 1
ATOM 570 O O . ASP A 1 72 ? -4.07 43.938 3.709 1 88.44 72 ASP A O 1
ATOM 574 N N . PHE A 1 73 ? -4.398 42.281 5.078 1 92 73 PHE A N 1
ATOM 575 C CA . PHE A 1 73 ? -3.725 42.969 6.176 1 92 73 PHE A CA 1
ATOM 576 C C . PHE A 1 73 ? -2.223 43.031 5.926 1 92 73 PHE A C 1
ATOM 578 O O . PHE A 1 73 ? -1.632 42.094 5.398 1 92 73 PHE A O 1
ATOM 585 N N . THR A 1 74 ? -1.664 44.188 6.191 1 91.69 74 THR A N 1
ATOM 586 C CA . THR A 1 74 ? -0.208 44.188 6.289 1 91.69 74 THR A CA 1
ATOM 587 C C . THR A 1 74 ? 0.244 43.406 7.527 1 91.69 74 THR A C 1
ATOM 589 O O . THR A 1 74 ? -0.522 43.25 8.477 1 91.69 74 THR A O 1
ATOM 592 N N . VAL A 1 75 ? 1.404 42.969 7.543 1 94 75 VAL A N 1
ATOM 593 C CA . VAL A 1 75 ? 1.932 42.188 8.656 1 94 75 VAL A CA 1
ATOM 594 C C . VAL A 1 75 ? 1.961 43.031 9.922 1 94 75 VAL A C 1
ATOM 596 O O . VAL A 1 75 ? 1.625 42.562 11.008 1 94 75 VAL A O 1
ATOM 599 N N . LYS A 1 76 ? 2.344 44.25 9.742 1 92.69 76 LYS A N 1
ATOM 600 C CA . LYS A 1 76 ? 2.402 45.156 10.883 1 92.69 76 LYS A CA 1
ATOM 601 C C . LYS A 1 76 ? 1.015 45.406 11.469 1 92.69 76 LYS A C 1
ATOM 603 O O . LYS A 1 76 ? 0.847 45.406 12.695 1 92.69 76 LYS A O 1
ATOM 608 N N . ASP A 1 77 ? 0.083 45.531 10.617 1 91.81 77 ASP A N 1
ATOM 609 C CA . ASP A 1 77 ? -1.292 45.719 11.062 1 91.81 77 ASP A CA 1
ATOM 610 C C . ASP A 1 77 ? -1.812 44.5 11.805 1 91.81 77 ASP A C 1
ATOM 612 O O . ASP A 1 77 ? -2.467 44.625 12.844 1 91.81 77 ASP A O 1
ATOM 616 N N . LEU A 1 78 ? -1.495 43.406 11.297 1 92.81 78 LEU A N 1
ATOM 617 C CA . LEU A 1 78 ? -2.006 42.125 11.789 1 92.81 78 LEU A CA 1
ATOM 618 C C . LEU A 1 78 ? -1.324 41.719 13.102 1 92.81 78 LEU A C 1
ATOM 620 O O . LEU A 1 78 ? -1.988 41.312 14.055 1 92.81 78 LEU A O 1
ATOM 624 N N . LEU A 1 79 ? -0.014 41.906 13.164 1 94.88 79 LEU A N 1
ATOM 625 C CA . LEU A 1 79 ? 0.74 41.281 14.242 1 94.88 79 LEU A CA 1
ATOM 626 C C . LEU A 1 79 ? 1.18 42.312 15.273 1 94.88 79 LEU A C 1
ATOM 628 O O . LEU A 1 79 ? 1.518 41.969 16.406 1 94.88 79 LEU A O 1
ATOM 632 N N . VAL A 1 80 ? 1.176 43.562 14.938 1 93.56 80 VAL A N 1
ATOM 633 C CA . VAL A 1 80 ? 1.689 44.594 15.852 1 93.56 80 VAL A CA 1
ATOM 634 C C . VAL A 1 80 ? 0.555 45.531 16.281 1 93.56 80 VAL A C 1
ATOM 636 O O . VAL A 1 80 ? 0.178 45.531 17.453 1 93.56 80 VAL A O 1
ATOM 639 N N . ASP A 1 81 ? -0.048 46.156 15.297 1 90.69 81 ASP A N 1
ATOM 640 C CA . ASP A 1 81 ? -1.033 47.188 15.609 1 90.69 81 ASP A CA 1
ATOM 641 C C . ASP A 1 81 ? -2.283 46.562 16.25 1 90.69 81 ASP A C 1
ATOM 643 O O . ASP A 1 81 ? -2.914 47.188 17.094 1 90.69 81 ASP A O 1
ATOM 647 N N . HIS A 1 82 ? -2.684 45.406 15.844 1 89.38 82 HIS A N 1
ATOM 648 C CA . HIS A 1 82 ? -3.879 44.781 16.375 1 89.38 82 HIS A CA 1
ATOM 649 C C . HIS A 1 82 ? -3.525 43.5 17.109 1 89.38 82 HIS A C 1
ATOM 651 O O . HIS A 1 82 ? -4.309 42.531 17.125 1 89.38 82 HIS A O 1
ATOM 657 N N . GLN A 1 83 ? -2.43 43.406 17.656 1 91.75 83 GLN A N 1
ATOM 658 C CA . GLN A 1 83 ? -1.926 42.219 18.359 1 91.75 83 GLN A CA 1
ATOM 659 C C . GLN A 1 83 ? -2.877 41.812 19.469 1 91.75 83 GLN A C 1
ATOM 661 O O . GLN A 1 83 ? -3.084 40.594 19.703 1 91.75 83 GLN A O 1
ATOM 666 N N . VAL A 1 84 ? -3.453 42.75 20.141 1 88.25 84 VAL A N 1
ATOM 667 C CA . VAL A 1 84 ? -4.32 42.5 21.281 1 88.25 84 VAL A CA 1
ATOM 668 C C . VAL A 1 84 ? -5.539 41.688 20.812 1 88.25 84 VAL A C 1
ATOM 670 O O . VAL A 1 84 ? -6.004 40.781 21.516 1 88.25 84 VAL A O 1
ATOM 673 N N . VAL A 1 85 ? -5.977 42.031 19.719 1 85.38 85 VAL A N 1
ATOM 674 C CA . VAL A 1 85 ? -7.141 41.344 19.172 1 85.38 85 VAL A CA 1
ATOM 675 C C . VAL A 1 85 ? -6.805 39.875 18.922 1 85.38 85 VAL A C 1
ATOM 677 O O . VAL A 1 85 ? -7.602 38.969 19.234 1 85.38 85 VAL A O 1
ATOM 680 N N . LEU A 1 86 ? -5.656 39.625 18.391 1 89.56 86 LEU A N 1
ATOM 681 C CA . LEU A 1 86 ? -5.227 38.281 18.141 1 89.56 86 LEU A CA 1
ATOM 682 C C . LEU A 1 86 ? -5.051 37.5 19.438 1 89.56 86 LEU A C 1
ATOM 684 O O . LEU A 1 86 ? -5.402 36.312 19.516 1 89.56 86 LEU A O 1
ATOM 688 N N . LEU A 1 87 ? -4.539 38.156 20.406 1 91.31 87 LEU A N 1
ATOM 689 C CA . LEU A 1 87 ? -4.262 37.5 21.688 1 91.31 87 LEU A CA 1
ATOM 690 C C . LEU A 1 87 ? -5.555 37.156 22.406 1 91.31 87 LEU A C 1
ATOM 692 O O . LEU A 1 87 ? -5.586 36.219 23.219 1 91.31 87 LEU A O 1
ATOM 696 N N . GLU A 1 88 ? -6.605 37.812 22.141 1 85.62 88 GLU A N 1
ATOM 697 C CA . GLU A 1 88 ? -7.914 37.5 22.703 1 85.62 88 GLU A CA 1
ATOM 698 C C . GLU A 1 88 ? -8.609 36.406 21.875 1 85.62 88 GLU A C 1
ATOM 700 O O . GLU A 1 88 ? -9.336 35.562 22.422 1 85.62 88 GLU A O 1
ATOM 705 N N . PHE A 1 89 ? -8.258 36.438 20.703 1 85.62 89 PHE A N 1
ATOM 706 C CA . PHE A 1 89 ? -8.906 35.562 19.75 1 85.62 89 PHE A CA 1
ATOM 707 C C . PHE A 1 89 ? -8.359 34.125 19.859 1 85.62 89 PHE A C 1
ATOM 709 O O . PHE A 1 89 ? -9.125 33.156 19.906 1 85.62 89 PHE A O 1
ATOM 716 N N . ILE A 1 90 ? -7.082 33.906 19.891 1 91.19 90 ILE A N 1
ATOM 717 C CA . ILE A 1 90 ? -6.41 32.625 19.719 1 91.19 90 ILE A CA 1
ATOM 718 C C . ILE A 1 90 ? -6.852 31.672 20.828 1 91.19 90 ILE A C 1
ATOM 720 O O . ILE A 1 90 ? -7.246 30.531 20.562 1 91.19 90 ILE A O 1
ATOM 724 N N . PRO A 1 91 ? -6.953 32.125 22.047 1 88.56 91 PRO A N 1
ATOM 725 C CA . PRO A 1 91 ? -7.324 31.172 23.109 1 88.56 91 PRO A CA 1
ATOM 726 C C . PRO A 1 91 ? -8.773 30.703 23 1 88.56 91 PRO A C 1
ATOM 728 O O . PRO A 1 91 ? -9.109 29.594 23.422 1 88.56 91 PRO A O 1
ATOM 731 N N . SER A 1 92 ? -9.586 31.453 22.344 1 83.19 92 SER A N 1
ATOM 732 C CA . SER A 1 92 ? -11.008 31.156 22.391 1 83.19 92 SER A CA 1
ATOM 733 C C . SER A 1 92 ? -11.516 30.703 21.016 1 83.19 92 SER A C 1
ATOM 735 O O . SER A 1 92 ? -12.648 30.25 20.891 1 83.19 92 SER A O 1
ATOM 737 N N . ALA A 1 93 ? -10.648 30.828 20.062 1 83.25 93 ALA A N 1
ATOM 738 C CA . ALA A 1 93 ? -11.078 30.547 18.688 1 83.25 93 ALA A CA 1
ATOM 739 C C . ALA A 1 93 ? -11.414 29.062 18.531 1 83.25 93 ALA A C 1
ATOM 741 O O . ALA A 1 93 ? -10.789 28.203 19.141 1 83.25 93 ALA A O 1
ATOM 742 N N . HIS A 1 94 ? -12.414 28.828 17.734 1 79.38 94 HIS A N 1
ATOM 743 C CA . HIS A 1 94 ? -12.695 27.453 17.344 1 79.38 94 HIS A CA 1
ATOM 744 C C . HIS A 1 94 ? -11.508 26.812 16.641 1 79.38 94 HIS A C 1
ATOM 746 O O . HIS A 1 94 ? -10.852 27.469 15.812 1 79.38 94 HIS A O 1
ATOM 752 N N . PRO A 1 95 ? -11.203 25.594 16.922 1 81.44 95 PRO A N 1
ATOM 753 C CA . PRO A 1 95 ? -10 24.953 16.391 1 81.44 95 PRO A CA 1
ATOM 754 C C . PRO A 1 95 ? -9.961 24.953 14.859 1 81.44 95 PRO A C 1
ATOM 756 O O . PRO A 1 95 ? -8.898 25.141 14.266 1 81.44 95 PRO A O 1
ATOM 759 N N . ASN A 1 96 ? -11.055 24.828 14.219 1 73.81 96 ASN A N 1
ATOM 760 C CA . ASN A 1 96 ? -11.109 24.797 12.766 1 73.81 96 ASN A CA 1
ATOM 761 C C . ASN A 1 96 ? -10.727 26.156 12.172 1 73.81 96 ASN A C 1
ATOM 763 O O . ASN A 1 96 ? -10.094 26.219 11.117 1 73.81 96 ASN A O 1
ATOM 767 N N . ILE A 1 97 ? -11.125 27.109 12.852 1 78.81 97 ILE A N 1
ATOM 768 C CA . ILE A 1 97 ? -10.789 28.453 12.406 1 78.81 97 ILE A CA 1
ATOM 769 C C . ILE A 1 97 ? -9.328 28.75 12.711 1 78.81 97 ILE A C 1
ATOM 771 O O . ILE A 1 97 ? -8.609 29.297 11.875 1 78.81 97 ILE A O 1
ATOM 775 N N . LEU A 1 98 ? -9.031 28.344 13.875 1 87.81 98 LEU A N 1
ATOM 776 C CA . LEU A 1 98 ? -7.668 28.609 14.328 1 87.81 98 LEU A CA 1
ATOM 777 C C . LEU A 1 98 ? -6.656 27.953 13.391 1 87.81 98 LEU A C 1
ATOM 779 O O . LEU A 1 98 ? -5.594 28.516 13.133 1 87.81 98 LEU A O 1
ATOM 783 N N . ARG A 1 99 ? -6.969 26.797 12.961 1 87.31 99 ARG A N 1
ATOM 784 C CA . ARG A 1 99 ? -6.105 26.078 12.031 1 87.31 99 ARG A CA 1
ATOM 785 C C . ARG A 1 99 ? -5.832 26.906 10.781 1 87.31 99 ARG A C 1
ATOM 787 O O . ARG A 1 99 ? -4.691 26.984 10.32 1 87.31 99 ARG A O 1
ATOM 794 N N . HIS A 1 100 ? -6.809 27.578 10.328 1 82.06 100 HIS A N 1
ATOM 795 C CA . HIS A 1 100 ? -6.664 28.406 9.133 1 82.06 100 HIS A CA 1
ATOM 796 C C . HIS A 1 100 ? -5.855 29.656 9.422 1 82.06 100 HIS A C 1
ATOM 798 O O . HIS A 1 100 ? -5.016 30.062 8.609 1 82.06 100 HIS A O 1
ATOM 804 N N . VAL A 1 101 ? -6.148 30.203 10.484 1 88.31 101 VAL A N 1
ATOM 805 C CA . VAL A 1 101 ? -5.438 31.422 10.859 1 88.31 101 VAL A CA 1
ATOM 806 C C . VAL A 1 101 ? -3.947 31.125 11.008 1 88.31 101 VAL A C 1
ATOM 808 O O . VAL A 1 101 ? -3.105 31.859 10.5 1 88.31 101 VAL A O 1
ATOM 811 N N . ALA A 1 102 ? -3.654 30.062 11.688 1 92.94 102 ALA A N 1
ATOM 812 C CA . ALA A 1 102 ? -2.26 29.656 11.867 1 92.94 102 ALA A CA 1
ATOM 813 C C . ALA A 1 102 ? -1.573 29.438 10.523 1 92.94 102 ALA A C 1
ATOM 815 O O . ALA A 1 102 ? -0.441 29.891 10.32 1 92.94 102 ALA A O 1
ATOM 816 N N . ARG A 1 103 ? -2.248 28.828 9.648 1 88.56 103 ARG A N 1
ATOM 817 C CA . ARG A 1 103 ? -1.697 28.547 8.32 1 88.56 103 ARG A CA 1
ATOM 818 C C . ARG A 1 103 ? -1.456 29.844 7.555 1 88.56 103 ARG A C 1
ATOM 820 O O . ARG A 1 103 ? -0.392 30.031 6.965 1 88.56 103 ARG A O 1
ATOM 827 N N . ILE A 1 104 ? -2.385 30.703 7.539 1 87.69 104 ILE A N 1
ATOM 828 C CA . ILE A 1 104 ? -2.312 31.938 6.777 1 87.69 104 ILE A CA 1
ATOM 829 C C . ILE A 1 104 ? -1.178 32.812 7.312 1 87.69 104 ILE A C 1
ATOM 831 O O . ILE A 1 104 ? -0.414 33.406 6.539 1 87.69 104 ILE A O 1
ATOM 835 N N . ILE A 1 105 ? -1.104 32.844 8.578 1 93.19 105 ILE A N 1
ATOM 836 C CA . ILE A 1 105 ? -0.045 33.625 9.195 1 93.19 105 ILE A CA 1
ATOM 837 C C . ILE A 1 105 ? 1.316 33.031 8.844 1 93.19 105 ILE A C 1
ATOM 839 O O . ILE A 1 105 ? 2.258 33.781 8.523 1 93.19 105 ILE A O 1
ATOM 843 N N . ARG A 1 106 ? 1.411 31.75 8.875 1 93.81 106 ARG A N 1
ATOM 844 C CA . ARG A 1 106 ? 2.658 31.062 8.547 1 93.81 106 ARG A CA 1
ATOM 845 C C . ARG A 1 106 ? 3.08 31.359 7.109 1 93.81 106 ARG A C 1
ATOM 847 O O . ARG A 1 106 ? 4.27 31.547 6.832 1 93.81 106 ARG A O 1
ATOM 854 N N . GLU A 1 107 ? 2.129 31.484 6.254 1 89.06 107 GLU A N 1
ATOM 855 C CA . GLU A 1 107 ? 2.416 31.609 4.828 1 89.06 107 GLU A CA 1
ATOM 856 C C . GLU A 1 107 ? 2.535 33.094 4.422 1 89.06 107 GLU A C 1
ATOM 858 O O . GLU A 1 107 ? 3.014 33.375 3.326 1 89.06 107 GLU A O 1
ATOM 863 N N . LYS A 1 108 ? 2.15 33.906 5.305 1 91.25 108 LYS A N 1
ATOM 864 C CA . LYS A 1 108 ? 2.193 35.312 4.977 1 91.25 108 LYS A CA 1
ATOM 865 C C . LYS A 1 108 ? 3.627 35.844 4.988 1 91.25 108 LYS A C 1
ATOM 867 O O . LYS A 1 108 ? 4.332 35.719 5.992 1 91.25 108 LYS A O 1
ATOM 872 N N . GLU A 1 109 ? 3.963 36.469 3.896 1 91.19 109 GLU A N 1
ATOM 873 C CA . GLU A 1 109 ? 5.328 36.969 3.75 1 91.19 109 GLU A CA 1
ATOM 874 C C . GLU A 1 109 ? 5.652 38 4.812 1 91.19 109 GLU A C 1
ATOM 876 O O . GLU A 1 109 ? 4.895 38.969 5.004 1 91.19 109 GLU A O 1
ATOM 881 N N . GLY A 1 110 ? 6.629 37.844 5.523 1 93 110 GLY A N 1
ATOM 882 C CA . GLY A 1 110 ? 7.113 38.781 6.496 1 93 110 GLY A CA 1
ATOM 883 C C . GLY A 1 110 ? 6.555 38.562 7.891 1 93 110 GLY A C 1
ATOM 884 O O . GLY A 1 110 ? 6.969 39.25 8.844 1 93 110 GLY A O 1
ATOM 885 N N . ALA A 1 111 ? 5.719 37.656 8.07 1 95.44 111 ALA A N 1
ATOM 886 C CA . ALA A 1 111 ? 5.047 37.469 9.352 1 95.44 111 ALA A CA 1
ATOM 887 C C . ALA A 1 111 ? 5.969 36.781 10.352 1 95.44 111 ALA A C 1
ATOM 889 O O . ALA A 1 111 ? 5.984 37.125 11.531 1 95.44 111 ALA A O 1
ATOM 890 N N . LEU A 1 112 ? 6.734 35.844 9.938 1 95.88 112 LEU A N 1
ATOM 891 C CA . LEU A 1 112 ? 7.523 35 10.812 1 95.88 112 LEU A CA 1
ATOM 892 C C . LEU A 1 112 ? 8.547 35.812 11.602 1 95.88 112 LEU A C 1
ATOM 894 O O . LEU A 1 112 ? 8.688 35.656 12.812 1 95.88 112 LEU A O 1
ATOM 898 N N . PRO A 1 113 ? 9.219 36.781 10.961 1 94.75 113 PRO A N 1
ATOM 899 C CA . PRO A 1 113 ? 10.172 37.594 11.727 1 94.75 113 PRO A CA 1
ATOM 900 C C . PRO A 1 113 ? 9.5 38.375 12.859 1 94.75 113 PRO A C 1
ATOM 902 O O . PRO A 1 113 ? 10.078 38.5 13.945 1 94.75 113 PRO A O 1
ATOM 905 N N . PHE A 1 114 ? 8.336 38.812 12.672 1 95.31 114 PHE A N 1
ATOM 906 C CA . PHE A 1 114 ? 7.613 39.531 13.703 1 95.31 114 PHE A CA 1
ATOM 907 C C . PHE A 1 114 ? 7.254 38.625 14.867 1 95.31 114 PHE A C 1
ATOM 909 O O . PHE A 1 114 ? 7.336 39.031 16.031 1 95.31 114 PHE A O 1
ATOM 916 N N . LEU A 1 115 ? 6.898 37.406 14.547 1 96.19 115 LEU A N 1
ATOM 917 C CA . LEU A 1 115 ? 6.484 36.438 15.555 1 96.19 115 LEU A CA 1
ATOM 918 C C . LEU A 1 115 ? 7.668 36 16.406 1 96.19 115 LEU A C 1
ATOM 920 O O . LEU A 1 115 ? 7.484 35.5 17.531 1 96.19 115 LEU A O 1
ATOM 924 N N . LYS A 1 116 ? 8.828 36.219 15.914 1 93.75 116 LYS A N 1
ATOM 925 C CA . LYS A 1 116 ? 10.039 35.844 16.641 1 93.75 116 LYS A CA 1
ATOM 926 C C . LYS A 1 116 ? 10.523 36.969 17.531 1 93.75 116 LYS A C 1
ATOM 928 O O . LYS A 1 116 ? 11.383 36.781 18.391 1 93.75 116 LYS A O 1
ATOM 933 N N . THR A 1 117 ? 9.977 38.156 17.297 1 93.06 117 THR A N 1
ATOM 934 C CA . THR A 1 117 ? 10.508 39.312 18 1 93.06 117 THR A CA 1
ATOM 935 C C . THR A 1 117 ? 9.383 40.094 18.656 1 93.06 117 THR A C 1
ATOM 937 O O . THR A 1 117 ? 8.891 39.75 19.734 1 93.06 117 THR A O 1
ATOM 940 N N . GLU A 1 118 ? 8.781 41.094 17.844 1 91.88 118 GLU A N 1
ATOM 941 C CA . GLU A 1 118 ? 7.844 42.062 18.391 1 91.88 118 GLU A CA 1
ATOM 942 C C . GLU A 1 118 ? 6.516 41.406 18.75 1 91.88 118 GLU A C 1
ATOM 944 O O . GLU A 1 118 ? 5.805 41.875 19.641 1 91.88 118 GLU A O 1
ATOM 949 N N . SER A 1 119 ? 6.211 40.406 18.141 1 95.81 119 SER A N 1
ATOM 950 C CA . SER A 1 119 ? 4.902 39.781 18.344 1 95.81 119 SER A CA 1
ATOM 951 C C . SER A 1 119 ? 5.039 38.375 18.891 1 95.81 119 SER A C 1
ATOM 953 O O . SER A 1 119 ? 4.258 37.469 18.531 1 95.81 119 SER A O 1
ATOM 955 N N . ILE A 1 120 ? 5.988 38.188 19.719 1 95.5 120 ILE A N 1
ATOM 956 C CA . ILE A 1 120 ? 6.281 36.844 20.266 1 95.5 120 ILE A CA 1
ATOM 957 C C . ILE A 1 120 ? 5.094 36.375 21.094 1 95.5 120 ILE A C 1
ATOM 959 O O . ILE A 1 120 ? 4.84 35.156 21.172 1 95.5 120 ILE A O 1
ATOM 963 N N . ALA A 1 121 ? 4.363 37.281 21.672 1 96.38 121 ALA A N 1
ATOM 964 C CA . ALA A 1 121 ? 3.203 36.938 22.484 1 96.38 121 ALA A CA 1
ATOM 965 C C . ALA A 1 121 ? 2.176 36.156 21.672 1 96.38 121 ALA A C 1
ATOM 967 O O . ALA A 1 121 ? 1.497 35.281 22.188 1 96.38 121 ALA A O 1
ATOM 968 N N . VAL A 1 122 ? 2.102 36.531 20.453 1 96.81 122 VAL A N 1
ATOM 969 C CA . VAL A 1 122 ? 1.182 35.812 19.562 1 96.81 122 VAL A CA 1
ATOM 970 C C . VAL A 1 122 ? 1.656 34.375 19.344 1 96.81 122 VAL A C 1
ATOM 972 O O . VAL A 1 122 ? 0.852 33.438 19.359 1 96.81 122 VAL A O 1
ATOM 975 N N . GLY A 1 123 ? 2.932 34.219 19.141 1 96.81 123 GLY A N 1
ATOM 976 C CA . GLY A 1 123 ? 3.492 32.875 19.047 1 96.81 123 GLY A CA 1
ATOM 977 C C . GLY A 1 123 ? 3.23 32.031 20.266 1 96.81 123 GLY A C 1
ATOM 978 O O . GLY A 1 123 ? 2.885 30.844 20.141 1 96.81 123 GLY A O 1
ATOM 979 N N . ILE A 1 124 ? 3.334 32.688 21.359 1 97.19 124 ILE A N 1
ATOM 980 C CA . ILE A 1 124 ? 3.107 31.984 22.609 1 97.19 124 ILE A CA 1
ATOM 981 C C . ILE A 1 124 ? 1.636 31.578 22.734 1 97.19 124 ILE A C 1
ATOM 983 O O . ILE A 1 124 ? 1.316 30.484 23.188 1 97.19 124 ILE A O 1
ATOM 987 N N . ALA A 1 125 ? 0.759 32.438 22.297 1 96.44 125 ALA A N 1
ATOM 988 C CA . ALA A 1 125 ? -0.669 32.125 22.312 1 96.44 125 ALA A CA 1
ATOM 989 C C . ALA A 1 125 ? -0.984 30.906 21.453 1 96.44 125 ALA A C 1
ATOM 991 O O . ALA A 1 125 ? -1.796 30.062 21.828 1 96.44 125 ALA A O 1
ATOM 992 N N . PHE A 1 126 ? -0.335 30.828 20.312 1 97.25 126 PHE A N 1
ATOM 993 C CA . PHE A 1 126 ? -0.511 29.656 19.469 1 97.25 126 PHE A CA 1
ATOM 994 C C . PHE A 1 126 ? 0.039 28.406 20.156 1 97.25 126 PHE A C 1
ATOM 996 O O . PHE A 1 126 ? -0.58 27.344 20.109 1 97.25 126 PHE A O 1
ATOM 1003 N N . ALA A 1 127 ? 1.184 28.516 20.766 1 97.19 127 ALA A N 1
ATOM 1004 C CA . ALA A 1 127 ? 1.803 27.375 21.422 1 97.19 127 ALA A CA 1
ATOM 1005 C C . ALA A 1 127 ? 0.864 26.766 22.469 1 97.19 127 ALA A C 1
ATOM 1007 O O . ALA A 1 127 ? 0.817 25.547 22.625 1 97.19 127 ALA A O 1
ATOM 1008 N N . ARG A 1 128 ? 0.086 27.578 23.078 1 95.5 128 ARG A N 1
ATOM 1009 C CA . ARG A 1 128 ? -0.817 27.109 24.141 1 95.5 128 ARG A CA 1
ATOM 1010 C C . ARG A 1 128 ? -1.972 26.312 23.547 1 95.5 128 ARG A C 1
ATOM 1012 O O . ARG A 1 128 ? -2.666 25.594 24.281 1 95.5 128 ARG A O 1
ATOM 1019 N N . ARG A 1 129 ? -2.111 26.391 22.25 1 94.88 129 ARG A N 1
ATOM 1020 C CA . ARG A 1 129 ? -3.199 25.672 21.578 1 94.88 129 ARG A CA 1
ATOM 1021 C C . ARG A 1 129 ? -2.668 24.5 20.766 1 94.88 129 ARG A C 1
ATOM 1023 O O . ARG A 1 129 ? -3.391 23.938 19.938 1 94.88 129 ARG A O 1
ATOM 1030 N N . ILE A 1 130 ? -1.44 24.031 21 1 94.75 130 ILE A N 1
ATOM 1031 C CA . ILE A 1 130 ? -0.774 23 20.203 1 94.75 130 ILE A CA 1
ATOM 1032 C C . ILE A 1 130 ? -1.465 21.656 20.406 1 94.75 130 ILE A C 1
ATOM 1034 O O . ILE A 1 130 ? -1.425 20.797 19.531 1 94.75 130 ILE A O 1
ATOM 1038 N N . THR A 1 131 ? -2.18 21.5 21.5 1 89.75 131 THR A N 1
ATOM 1039 C CA . THR A 1 131 ? -2.762 20.203 21.812 1 89.75 131 THR A CA 1
ATOM 1040 C C . THR A 1 131 ? -4.195 20.109 21.312 1 89.75 131 THR A C 1
ATOM 1042 O O . THR A 1 131 ? -4.895 19.125 21.578 1 89.75 131 THR A O 1
ATOM 1045 N N . ASP A 1 132 ? -4.551 21.125 20.594 1 85.75 132 ASP A N 1
ATOM 1046 C CA . ASP A 1 132 ? -5.887 21.078 20 1 85.75 132 ASP A CA 1
ATOM 1047 C C . ASP A 1 132 ? -5.98 19.984 18.938 1 85.75 132 ASP A C 1
ATOM 1049 O O . ASP A 1 132 ? -5.094 19.859 18.094 1 85.75 132 ASP A O 1
ATOM 1053 N N . SER A 1 133 ? -6.984 19.203 19 1 73.81 133 SER A N 1
ATOM 1054 C CA . SER A 1 133 ? -7.133 18.016 18.141 1 73.81 133 SER A CA 1
ATOM 1055 C C . SER A 1 133 ? -7.238 18.422 16.672 1 73.81 133 SER A C 1
ATOM 1057 O O . SER A 1 133 ? -6.703 17.734 15.797 1 73.81 133 SER A O 1
ATOM 1059 N N . ASP A 1 134 ? -7.867 19.594 16.406 1 73.31 134 ASP A N 1
ATOM 1060 C CA . ASP A 1 134 ? -8.141 19.938 15.016 1 73.31 134 ASP A CA 1
ATOM 1061 C C . ASP A 1 134 ? -7.145 20.969 14.5 1 73.31 134 ASP A C 1
ATOM 1063 O O . ASP A 1 134 ? -6.859 21.016 13.305 1 73.31 134 ASP A O 1
ATOM 1067 N N . ALA A 1 135 ? -6.57 21.703 15.383 1 86.06 135 ALA A N 1
ATOM 1068 C CA . ALA A 1 135 ? -5.707 22.797 14.953 1 86.06 135 ALA A CA 1
ATOM 1069 C C . ALA A 1 135 ? -4.238 22.484 15.234 1 86.06 135 ALA A C 1
ATOM 1071 O O . ALA A 1 135 ? -3.344 23.141 14.688 1 86.06 135 ALA A O 1
ATOM 1072 N N . GLY A 1 136 ? -3.984 21.484 15.977 1 87.69 136 GLY A N 1
ATOM 1073 C CA . GLY A 1 136 ? -2.66 21.203 16.5 1 87.69 136 GLY A CA 1
ATOM 1074 C C . GLY A 1 136 ? -1.618 21.016 15.414 1 87.69 136 GLY A C 1
ATOM 1075 O O . GLY A 1 136 ? -0.481 21.469 15.555 1 87.69 136 GLY A O 1
ATOM 1076 N N . GLU A 1 137 ? -1.984 20.406 14.414 1 84.19 137 GLU A N 1
ATOM 1077 C CA . GLU A 1 137 ? -1.039 20.109 13.344 1 84.19 137 GLU A CA 1
ATOM 1078 C C . GLU A 1 137 ? -0.558 21.391 12.664 1 84.19 137 GLU A C 1
ATOM 1080 O O . GLU A 1 137 ? 0.643 21.562 12.453 1 84.19 137 GLU A O 1
ATOM 1085 N N . GLU A 1 138 ? -1.519 22.203 12.32 1 87.44 138 GLU A N 1
ATOM 1086 C CA . GLU A 1 138 ? -1.148 23.453 11.648 1 87.44 138 GLU A CA 1
ATOM 1087 C C . GLU A 1 138 ? -0.38 24.375 12.594 1 87.44 138 GLU A C 1
ATOM 1089 O O . GLU A 1 138 ? 0.521 25.094 12.164 1 87.44 138 GLU A O 1
ATOM 1094 N N . ILE A 1 139 ? -0.815 24.359 13.781 1 95.06 139 ILE A N 1
ATOM 1095 C CA . ILE A 1 139 ? -0.096 25.125 14.781 1 95.06 139 ILE A CA 1
ATOM 1096 C C . ILE A 1 139 ? 1.328 24.594 14.922 1 95.06 139 ILE A C 1
ATOM 1098 O O . ILE A 1 139 ? 2.281 25.375 15.023 1 95.06 139 ILE A O 1
ATOM 1102 N N . GLY A 1 140 ? 1.476 23.328 14.914 1 94.38 140 GLY A N 1
ATOM 1103 C CA . GLY A 1 140 ? 2.797 22.719 14.953 1 94.38 140 GLY A CA 1
ATOM 1104 C C . GLY A 1 140 ? 3.686 23.172 13.805 1 94.38 140 GLY A C 1
ATOM 1105 O O . GLY A 1 140 ? 4.871 23.453 14 1 94.38 140 GLY A O 1
ATOM 1106 N N . ARG A 1 141 ? 3.115 23.297 12.703 1 92.94 141 ARG A N 1
ATOM 1107 C CA . ARG A 1 141 ? 3.854 23.766 11.539 1 92.94 141 ARG A CA 1
ATOM 1108 C C . ARG A 1 141 ? 4.316 25.203 11.719 1 92.94 141 ARG A C 1
ATOM 1110 O O . ARG A 1 141 ? 5.43 25.562 11.32 1 92.94 141 ARG A O 1
ATOM 1117 N N . LEU A 1 142 ? 3.445 25.938 12.227 1 96.38 142 LEU A N 1
ATOM 1118 C CA . LEU A 1 142 ? 3.799 27.328 12.508 1 96.38 142 LEU A CA 1
ATOM 1119 C C . LEU A 1 142 ? 4.91 27.406 13.547 1 96.38 142 LEU A C 1
ATOM 1121 O O . LEU A 1 142 ? 5.898 28.125 13.352 1 96.38 142 LEU A O 1
ATOM 1125 N N . LEU A 1 143 ? 4.738 26.656 14.578 1 97.38 143 LEU A N 1
ATOM 1126 C CA . LEU A 1 143 ? 5.676 26.703 15.695 1 97.38 143 LEU A CA 1
ATOM 1127 C C . LEU A 1 143 ? 7.047 26.188 15.281 1 97.38 143 LEU A C 1
ATOM 1129 O O . LEU A 1 143 ? 8.07 26.594 15.836 1 97.38 143 LEU A O 1
ATOM 1133 N N . ALA A 1 144 ? 7.094 25.328 14.328 1 96.38 144 ALA A N 1
ATOM 1134 C CA . ALA A 1 144 ? 8.359 24.797 13.82 1 96.38 144 ALA A CA 1
ATOM 1135 C C . ALA A 1 144 ? 9.266 25.922 13.344 1 96.38 144 ALA A C 1
ATOM 1137 O O . ALA A 1 144 ? 10.492 25.812 13.414 1 96.38 144 ALA A O 1
ATOM 1138 N N . HIS A 1 145 ? 8.641 27.047 12.953 1 96.5 145 HIS A N 1
ATOM 1139 C CA . HIS A 1 145 ? 9.406 28.203 12.5 1 96.5 145 HIS A CA 1
ATOM 1140 C C . HIS A 1 145 ? 9.797 29.094 13.664 1 96.5 145 HIS A C 1
ATOM 1142 O O . HIS A 1 145 ? 10.672 29.953 13.531 1 96.5 145 HIS A O 1
ATOM 1148 N N . LEU A 1 146 ? 9.195 28.859 14.773 1 97.06 146 LEU A N 1
ATOM 1149 C CA . LEU A 1 146 ? 9.328 29.828 15.844 1 97.06 146 LEU A CA 1
ATOM 1150 C C . LEU A 1 146 ? 10.172 29.281 17 1 97.06 146 LEU A C 1
ATOM 1152 O O . LEU A 1 146 ? 10.555 30.016 17.906 1 97.06 146 LEU A O 1
ATOM 1156 N N . VAL A 1 147 ? 10.523 28.078 16.984 1 96.12 147 VAL A N 1
ATOM 1157 C CA . VAL A 1 147 ? 11.133 27.375 18.109 1 96.12 147 VAL A CA 1
ATOM 1158 C C . VAL A 1 147 ? 12.562 27.859 18.312 1 96.12 147 VAL A C 1
ATOM 1160 O O . VAL A 1 147 ? 13.219 27.5 19.297 1 96.12 147 VAL A O 1
ATOM 1163 N N . ASP A 1 148 ? 13.055 28.75 17.469 1 93.88 148 ASP A N 1
ATOM 1164 C CA . ASP A 1 148 ? 14.336 29.406 17.719 1 93.88 148 ASP A CA 1
ATOM 1165 C C . ASP A 1 148 ? 14.266 30.344 18.906 1 93.88 148 ASP A C 1
ATOM 1167 O O . ASP A 1 148 ? 15.297 30.703 19.484 1 93.88 148 ASP A O 1
ATOM 1171 N N . ASN A 1 149 ? 13.102 30.781 19.172 1 94.94 149 ASN A N 1
ATOM 1172 C CA . ASN A 1 149 ? 12.891 31.656 20.312 1 94.94 149 ASN A CA 1
ATOM 1173 C C . ASN A 1 149 ? 12.734 30.875 21.609 1 94.94 149 ASN A C 1
ATOM 1175 O O . ASN A 1 149 ? 11.852 30.016 21.734 1 94.94 149 ASN A O 1
ATOM 1179 N N . GLU A 1 150 ? 13.422 31.203 22.578 1 94.44 150 GLU A N 1
ATOM 1180 C CA . GLU A 1 150 ? 13.492 30.469 23.844 1 94.44 150 GLU A CA 1
ATOM 1181 C C . GLU A 1 150 ? 12.164 30.531 24.594 1 94.44 150 GLU A C 1
ATOM 1183 O O . GLU A 1 150 ? 11.797 29.594 25.297 1 94.44 150 GLU A O 1
ATOM 1188 N N . LYS A 1 151 ? 11.531 31.609 24.469 1 95.81 151 LYS A N 1
ATOM 1189 C CA . LYS A 1 151 ? 10.266 31.766 25.188 1 95.81 151 LYS A CA 1
ATOM 1190 C C . LYS A 1 151 ? 9.219 30.781 24.688 1 95.81 151 LYS A C 1
ATOM 1192 O O . LYS A 1 151 ? 8.391 30.297 25.453 1 95.81 151 LYS A O 1
ATOM 1197 N N . ILE A 1 152 ? 9.242 30.578 23.391 1 96.94 152 ILE A N 1
ATOM 1198 C CA . ILE A 1 152 ? 8.336 29.594 22.812 1 96.94 152 ILE A CA 1
ATOM 1199 C C . ILE A 1 152 ? 8.68 28.203 23.344 1 96.94 152 ILE A C 1
ATOM 1201 O O . ILE A 1 152 ? 7.785 27.453 23.734 1 96.94 152 ILE A O 1
ATOM 1205 N N . CYS A 1 153 ? 9.906 27.875 23.375 1 96.81 153 CYS A N 1
ATOM 1206 C CA . CYS A 1 153 ? 10.352 26.578 23.859 1 96.81 153 CYS A CA 1
ATOM 1207 C C . CYS A 1 153 ? 9.969 26.391 25.328 1 96.81 153 CYS A C 1
ATOM 1209 O O . CYS A 1 153 ? 9.523 25.312 25.719 1 96.81 153 CYS A O 1
ATOM 1211 N N . ASP A 1 154 ? 10.133 27.453 26.047 1 96.62 154 ASP A N 1
ATOM 1212 C CA . ASP A 1 154 ? 9.781 27.391 27.453 1 96.62 154 ASP A CA 1
ATOM 1213 C C . ASP A 1 154 ? 8.297 27.094 27.641 1 96.62 154 ASP A C 1
ATOM 1215 O O . ASP A 1 154 ? 7.914 26.328 28.531 1 96.62 154 ASP A O 1
ATOM 1219 N N . GLU A 1 155 ? 7.512 27.719 26.859 1 96.5 155 GLU A N 1
ATOM 1220 C CA . GLU A 1 155 ? 6.074 27.484 26.938 1 96.5 155 GLU A CA 1
ATOM 1221 C C . GLU A 1 155 ? 5.742 26.031 26.594 1 96.5 155 GLU A C 1
ATOM 1223 O O . GLU A 1 155 ? 4.914 25.406 27.266 1 96.5 155 GLU A O 1
ATOM 1228 N N . LEU A 1 156 ? 6.352 25.5 25.578 1 97 156 LEU A N 1
ATOM 1229 C CA . LEU A 1 156 ? 6.105 24.125 25.172 1 97 156 LEU A CA 1
ATOM 1230 C C . LEU A 1 156 ? 6.551 23.141 26.25 1 97 156 LEU A C 1
ATOM 1232 O O . LEU A 1 156 ? 5.863 22.156 26.516 1 97 156 LEU A O 1
ATOM 1236 N N . LYS A 1 157 ? 7.672 23.422 26.891 1 95.94 157 LYS A N 1
ATOM 1237 C CA . LYS A 1 157 ? 8.148 22.594 28 1 95.94 157 LYS A CA 1
ATOM 1238 C C . LYS A 1 157 ? 7.148 22.594 29.141 1 95.94 157 LYS A C 1
ATOM 1240 O O . LYS A 1 157 ? 6.91 21.547 29.766 1 95.94 157 LYS A O 1
ATOM 1245 N N . PHE A 1 158 ? 6.672 23.734 29.344 1 95.44 158 PHE A N 1
ATOM 1246 C CA . PHE A 1 158 ? 5.688 23.875 30.406 1 95.44 158 PHE A CA 1
ATOM 1247 C C . PHE A 1 158 ? 4.457 23.016 30.125 1 95.44 158 PHE A C 1
ATOM 1249 O O . PHE A 1 158 ? 3.961 22.328 31.016 1 95.44 158 PHE A O 1
ATOM 1256 N N . ILE A 1 159 ? 4.004 23.062 28.953 1 94.19 159 ILE A N 1
ATOM 1257 C CA . ILE A 1 159 ? 2.826 22.297 28.562 1 94.19 159 ILE A CA 1
ATOM 1258 C C . ILE A 1 159 ? 3.117 20.797 28.703 1 94.19 159 ILE A C 1
ATOM 1260 O O . ILE A 1 159 ? 2.283 20.047 29.203 1 94.19 159 ILE A O 1
ATOM 1264 N N . LEU A 1 160 ? 4.262 20.359 28.234 1 93.19 160 LEU A N 1
ATOM 1265 C CA . LEU A 1 160 ? 4.637 18.953 28.281 1 93.19 160 LEU A CA 1
ATOM 1266 C C . LEU A 1 160 ? 4.719 18.469 29.734 1 93.19 160 LEU A C 1
ATOM 1268 O O . LEU A 1 160 ? 4.289 17.359 30.047 1 93.19 160 LEU A O 1
ATOM 1272 N N . LYS A 1 161 ? 5.211 19.281 30.578 1 90.81 161 LYS A N 1
ATOM 1273 C CA . LYS A 1 161 ? 5.383 18.922 31.984 1 90.81 161 LYS A CA 1
ATOM 1274 C C . LYS A 1 161 ? 4.035 18.812 32.688 1 90.81 161 LYS A C 1
ATOM 1276 O O . LYS A 1 161 ? 3.863 17.984 33.594 1 90.81 161 LYS A O 1
ATOM 1281 N N . ASN A 1 162 ? 3.129 19.562 32.25 1 88.44 162 ASN A N 1
ATOM 1282 C CA . ASN A 1 162 ? 1.839 19.609 32.938 1 88.44 162 ASN A CA 1
ATOM 1283 C C . ASN A 1 162 ? 0.788 18.781 32.188 1 88.44 162 ASN A C 1
ATOM 1285 O O . ASN A 1 162 ? -0.406 18.891 32.469 1 88.44 162 ASN A O 1
ATOM 1289 N N . ASN A 1 163 ? 1.276 18.016 31.312 1 81.88 163 ASN A N 1
ATOM 1290 C CA . ASN A 1 163 ? 0.379 17.156 30.547 1 81.88 163 ASN A CA 1
ATOM 1291 C C . ASN A 1 163 ? -0.07 15.945 31.344 1 81.88 163 ASN A C 1
ATOM 1293 O O . ASN A 1 163 ? 0.551 14.883 31.281 1 81.88 163 ASN A O 1
ATOM 1297 N N . THR A 1 164 ? -1.003 15.914 32.188 1 71.31 164 THR A N 1
ATOM 1298 C CA . THR A 1 164 ? -1.38 14.836 33.094 1 71.31 164 THR A CA 1
ATOM 1299 C C . THR A 1 164 ? -2.754 14.281 32.75 1 71.31 164 THR A C 1
ATOM 1301 O O . THR A 1 164 ? -3.201 13.289 33.312 1 71.31 164 THR A O 1
ATOM 1304 N N . GLY A 1 165 ? -3.281 14.492 31.672 1 64.06 165 GLY A N 1
ATOM 1305 C CA . GLY A 1 165 ? -4.645 14.055 31.406 1 64.06 165 GLY A CA 1
ATOM 1306 C C . GLY A 1 165 ? -4.715 12.859 30.469 1 64.06 165 GLY A C 1
ATOM 1307 O O . GLY A 1 165 ? -3.705 12.203 30.219 1 64.06 165 GLY A O 1
ATOM 1308 N N . ARG A 1 166 ? -5.941 12.328 30.344 1 61.5 166 ARG A N 1
ATOM 1309 C CA . ARG A 1 166 ? -6.305 11.148 29.562 1 61.5 166 ARG A CA 1
ATOM 1310 C C . ARG A 1 166 ? -5.742 11.234 28.141 1 61.5 166 ARG A C 1
ATOM 1312 O O . ARG A 1 166 ? -5.438 10.211 27.531 1 61.5 166 ARG A O 1
ATOM 1319 N N . ASN A 1 167 ? -5.629 12.422 27.734 1 67.88 167 ASN A N 1
ATOM 1320 C CA . ASN A 1 167 ? -5.172 12.617 26.359 1 67.88 167 ASN A CA 1
ATOM 1321 C C . ASN A 1 167 ? -3.68 12.922 26.297 1 67.88 167 ASN A C 1
ATOM 1323 O O . ASN A 1 167 ? -3.217 13.625 25.406 1 67.88 167 ASN A O 1
ATOM 1327 N N . ASN A 1 168 ? -3.049 12.398 27.266 1 76.88 168 ASN A N 1
ATOM 1328 C CA . ASN A 1 168 ? -1.636 12.711 27.453 1 76.88 168 ASN A CA 1
ATOM 1329 C C . ASN A 1 168 ? -0.804 12.281 26.25 1 76.88 168 ASN A C 1
ATOM 1331 O O . ASN A 1 168 ? 0.043 13.039 25.766 1 76.88 168 ASN A O 1
ATOM 1335 N N . ALA A 1 169 ? -1.097 11.18 25.828 1 74.31 169 ALA A N 1
ATOM 1336 C CA . ALA A 1 169 ? -0.307 10.656 24.719 1 74.31 169 ALA A CA 1
ATOM 1337 C C . ALA A 1 169 ? -0.515 11.484 23.453 1 74.31 169 ALA A C 1
ATOM 1339 O O . ALA A 1 169 ? 0.445 11.805 22.75 1 74.31 169 ALA A O 1
ATOM 1340 N N . MET A 1 170 ? -1.671 11.867 23.219 1 75.06 170 MET A N 1
ATOM 1341 C CA . MET A 1 170 ? -1.991 12.656 22.047 1 75.06 170 MET A CA 1
ATOM 1342 C C . MET A 1 170 ? -1.382 14.055 22.141 1 75.06 170 MET A C 1
ATOM 1344 O O . MET A 1 170 ? -0.875 14.586 21.156 1 75.06 170 MET A O 1
ATOM 1348 N N . ASN A 1 171 ? -1.526 14.57 23.281 1 84.44 171 ASN A N 1
ATOM 1349 C CA . ASN A 1 171 ? -0.958 15.891 23.516 1 84.44 171 ASN A CA 1
ATOM 1350 C C . ASN A 1 171 ? 0.557 15.891 23.328 1 84.44 171 ASN A C 1
ATOM 1352 O O . ASN A 1 171 ? 1.11 16.797 22.703 1 84.44 171 ASN A O 1
ATOM 1356 N N . ARG A 1 172 ? 1.126 14.922 23.859 1 88.19 172 ARG A N 1
ATOM 1357 C CA . ARG A 1 172 ? 2.57 14.789 23.703 1 88.19 172 ARG A CA 1
ATOM 1358 C C . ARG A 1 172 ? 2.955 14.648 22.234 1 88.19 172 ARG A C 1
ATOM 1360 O O . ARG A 1 172 ? 3.924 15.258 21.781 1 88.19 172 ARG A O 1
ATOM 1367 N N . ALA A 1 173 ? 2.225 13.922 21.578 1 82.88 173 ALA A N 1
ATOM 1368 C CA . ALA A 1 173 ? 2.488 13.688 20.156 1 82.88 173 ALA A CA 1
ATOM 1369 C C . ALA A 1 173 ? 2.391 14.984 19.359 1 82.88 173 ALA A C 1
ATOM 1371 O O . ALA A 1 173 ? 3.152 15.195 18.406 1 82.88 173 ALA A O 1
ATOM 1372 N N . SER A 1 174 ? 1.456 15.781 19.734 1 87.75 174 SER A N 1
ATOM 1373 C CA . SER A 1 174 ? 1.291 17.062 19.062 1 87.75 174 SER A CA 1
ATOM 1374 C C . SER A 1 174 ? 2.527 17.938 19.234 1 87.75 174 SER A C 1
ATOM 1376 O O . SER A 1 174 ? 2.982 18.578 18.281 1 87.75 174 SER A O 1
ATOM 1378 N N . ILE A 1 175 ? 3.014 17.922 20.359 1 93.5 175 ILE A N 1
ATOM 1379 C CA . ILE A 1 175 ? 4.207 18.703 20.641 1 93.5 175 ILE A CA 1
ATOM 1380 C C . ILE A 1 175 ? 5.414 18.094 19.938 1 93.5 175 ILE A C 1
ATOM 1382 O O . ILE A 1 175 ? 6.223 18.812 19.344 1 93.5 175 ILE A O 1
ATOM 1386 N N . PHE A 1 176 ? 5.516 16.797 19.938 1 93.75 176 PHE A N 1
ATOM 1387 C CA . PHE A 1 176 ? 6.629 16.094 19.312 1 93.75 176 PHE A CA 1
ATOM 1388 C C . PHE A 1 176 ? 6.621 16.312 17.797 1 93.75 176 PHE A C 1
ATOM 1390 O O . PHE A 1 176 ? 7.68 16.328 17.172 1 93.75 176 PHE A O 1
ATOM 1397 N N . SER A 1 177 ? 5.48 16.547 17.281 1 90.38 177 SER A N 1
ATOM 1398 C CA . SER A 1 177 ? 5.363 16.734 15.836 1 90.38 177 SER A CA 1
ATOM 1399 C C . SER A 1 177 ? 6.105 17.984 15.375 1 90.38 177 SER A C 1
ATOM 1401 O O . SER A 1 177 ? 6.465 18.109 14.203 1 90.38 177 SER A O 1
ATOM 1403 N N . ILE A 1 178 ? 6.316 18.875 16.266 1 95.38 178 ILE A N 1
ATOM 1404 C CA . ILE A 1 178 ? 7.074 20.078 15.945 1 95.38 178 ILE A CA 1
ATOM 1405 C C . ILE A 1 178 ? 8.477 19.703 15.477 1 95.38 178 ILE A C 1
ATOM 1407 O O . ILE A 1 178 ? 9.039 20.344 14.586 1 95.38 178 ILE A O 1
ATOM 1411 N N . ALA A 1 179 ? 9.016 18.688 16.094 1 95.56 179 ALA A N 1
ATOM 1412 C CA . ALA A 1 179 ? 10.352 18.234 15.703 1 95.56 179 ALA A CA 1
ATOM 1413 C C . ALA A 1 179 ? 10.375 17.766 14.25 1 95.56 179 ALA A C 1
ATOM 1415 O O . ALA A 1 179 ? 11.312 18.078 13.516 1 95.56 179 ALA A O 1
ATOM 1416 N N . THR A 1 180 ? 9.375 17.062 13.844 1 92.38 180 THR A N 1
ATOM 1417 C CA . THR A 1 180 ? 9.289 16.578 12.469 1 92.38 180 THR A CA 1
ATOM 1418 C C . THR A 1 180 ? 9.117 17.75 11.5 1 92.38 180 THR A C 1
ATOM 1420 O O . THR A 1 180 ? 9.766 17.797 10.453 1 92.38 180 THR A O 1
ATOM 1423 N N . GLU A 1 181 ? 8.242 18.656 11.922 1 91.62 181 GLU A N 1
ATOM 1424 C CA . GLU A 1 181 ? 8.008 19.828 11.07 1 91.62 181 GLU A CA 1
ATOM 1425 C C . GLU A 1 181 ? 9.266 20.672 10.953 1 91.62 181 GLU A C 1
ATOM 1427 O O . GLU A 1 181 ? 9.57 21.188 9.875 1 91.62 181 GLU A O 1
ATOM 1432 N N . ARG A 1 182 ? 9.906 20.812 12.016 1 95.06 182 ARG A N 1
ATOM 1433 C CA . ARG A 1 182 ? 11.141 21.578 12.023 1 95.06 182 ARG A CA 1
ATOM 1434 C C . ARG A 1 182 ? 12.203 20.922 11.148 1 95.06 182 ARG A C 1
ATOM 1436 O O . ARG A 1 182 ? 12.938 21.594 10.43 1 95.06 182 ARG A O 1
ATOM 1443 N N . ALA A 1 183 ? 12.328 19.641 11.203 1 93.38 183 ALA A N 1
ATOM 1444 C CA . ALA A 1 183 ? 13.289 18.891 10.406 1 93.38 183 ALA A CA 1
ATOM 1445 C C . ALA A 1 183 ? 13.047 19.109 8.914 1 93.38 183 ALA A C 1
ATOM 1447 O O . ALA A 1 183 ? 13.984 19.062 8.117 1 93.38 183 ALA A O 1
ATOM 1448 N N . GLY A 1 184 ? 11.859 19.391 8.586 1 89.12 184 GLY A N 1
ATOM 1449 C CA . GLY A 1 184 ? 11.508 19.609 7.191 1 89.12 184 GLY A CA 1
ATOM 1450 C C . GLY A 1 184 ? 11.875 21 6.695 1 89.12 184 GLY A C 1
ATOM 1451 O O . GLY A 1 184 ? 11.992 21.219 5.488 1 89.12 184 GLY A O 1
ATOM 1452 N N . ILE A 1 185 ? 12.094 21.938 7.57 1 90.5 185 ILE A N 1
ATOM 1453 C CA . ILE A 1 185 ? 12.281 23.312 7.117 1 90.5 185 ILE A CA 1
ATOM 1454 C C . ILE A 1 185 ? 13.703 23.781 7.418 1 90.5 185 ILE A C 1
ATOM 1456 O O . ILE A 1 185 ? 14.18 24.766 6.852 1 90.5 185 ILE A O 1
ATOM 1460 N N . SER A 1 186 ? 14.336 23.047 8.398 1 90.06 186 SER A N 1
ATOM 1461 C CA . SER A 1 186 ? 15.688 23.469 8.781 1 90.06 186 SER A CA 1
ATOM 1462 C C . SER A 1 186 ? 16.562 22.266 9.117 1 90.06 186 SER A C 1
ATOM 1464 O O . SER A 1 186 ? 16.094 21.312 9.734 1 90.06 186 SER A O 1
ATOM 1466 N N . ALA A 1 187 ? 17.812 22.469 8.75 1 87.06 187 ALA A N 1
ATOM 1467 C CA . ALA A 1 187 ? 18.766 21.422 9.078 1 87.06 187 ALA A CA 1
ATOM 1468 C C . ALA A 1 187 ? 19.328 21.609 10.484 1 87.06 187 ALA A C 1
ATOM 1470 O O . ALA A 1 187 ? 19.953 20.703 11.039 1 87.06 187 ALA A O 1
ATOM 1471 N N . ASP A 1 188 ? 19 22.719 11.07 1 89.19 188 ASP A N 1
ATOM 1472 C CA . ASP A 1 188 ? 19.516 23 12.414 1 89.19 188 ASP A CA 1
ATOM 1473 C C . ASP A 1 188 ? 18.453 22.672 13.477 1 89.19 188 ASP A C 1
ATOM 1475 O O . ASP A 1 188 ? 17.453 23.391 13.602 1 89.19 188 ASP A O 1
ATOM 1479 N N . ALA A 1 189 ? 18.719 21.656 14.203 1 91.88 189 ALA A N 1
ATOM 1480 C CA . ALA A 1 189 ? 17.781 21.219 15.242 1 91.88 189 ALA A CA 1
ATOM 1481 C C . ALA A 1 189 ? 18.312 21.547 16.625 1 91.88 189 ALA A C 1
ATOM 1483 O O . ALA A 1 189 ? 17.719 21.141 17.641 1 91.88 189 ALA A O 1
ATOM 1484 N N . SER A 1 190 ? 19.328 22.344 16.703 1 93 190 SER A N 1
ATOM 1485 C CA . SER A 1 190 ? 19.984 22.594 17.984 1 93 190 SER A CA 1
ATOM 1486 C C . SER A 1 190 ? 19.062 23.297 18.969 1 93 190 SER A C 1
ATOM 1488 O O . SER A 1 190 ? 19.078 23.016 20.156 1 93 190 SER A O 1
ATOM 1490 N N . CYS A 1 191 ? 18.266 24.172 18.453 1 92.69 191 CYS A N 1
ATOM 1491 C CA . CYS A 1 191 ? 17.391 24.953 19.312 1 92.69 191 CYS A CA 1
ATOM 1492 C C . CYS A 1 191 ? 16.312 24.078 19.953 1 92.69 191 CYS A C 1
ATOM 1494 O O . CYS A 1 191 ? 15.711 24.469 20.953 1 92.69 191 CYS A O 1
ATOM 1496 N N . ILE A 1 192 ? 16.125 22.891 19.359 1 95.94 192 ILE A N 1
ATOM 1497 C CA . ILE A 1 192 ? 15.078 22.047 19.938 1 95.94 192 ILE A CA 1
ATOM 1498 C C . ILE A 1 192 ? 15.68 20.719 20.375 1 95.94 192 ILE A C 1
ATOM 1500 O O . ILE A 1 192 ? 15.008 19.688 20.359 1 95.94 192 ILE A O 1
ATOM 1504 N N . ARG A 1 193 ? 16.906 20.672 20.719 1 95.94 193 ARG A N 1
ATOM 1505 C CA . ARG A 1 193 ? 17.531 19.469 21.219 1 95.94 193 ARG A CA 1
ATOM 1506 C C . ARG A 1 193 ? 16.766 18.906 22.422 1 95.94 193 ARG A C 1
ATOM 1508 O O . ARG A 1 193 ? 16.641 17.688 22.578 1 95.94 193 ARG A O 1
ATOM 1515 N N . TRP A 1 194 ? 16.312 19.812 23.25 1 96.31 194 TRP A N 1
ATOM 1516 C CA . TRP A 1 194 ? 15.523 19.406 24.406 1 96.31 194 TRP A CA 1
ATOM 1517 C C . TRP A 1 194 ? 14.336 18.547 24 1 96.31 194 TRP A C 1
ATOM 1519 O O . TRP A 1 194 ? 13.961 17.609 24.703 1 96.31 194 TRP A O 1
ATOM 1529 N N . LEU A 1 195 ? 13.727 18.891 22.906 1 97.31 195 LEU A N 1
ATOM 1530 C CA . LEU A 1 195 ? 12.57 18.156 22.422 1 97.31 195 LEU A CA 1
ATOM 1531 C C . LEU A 1 195 ? 12.961 16.75 21.984 1 97.31 195 LEU A C 1
ATOM 1533 O O . LEU A 1 195 ? 12.227 15.781 22.25 1 97.31 195 LEU A O 1
ATOM 1537 N N . TYR A 1 196 ? 14.086 16.594 21.344 1 97.38 196 TYR A N 1
ATOM 1538 C CA . TYR A 1 196 ? 14.609 15.281 21 1 97.38 196 TYR A CA 1
ATOM 1539 C C . TYR A 1 196 ? 14.844 14.43 22.234 1 97.38 196 TYR A C 1
ATOM 1541 O O . TYR A 1 196 ? 14.547 13.234 22.234 1 97.38 196 TYR A O 1
ATOM 1549 N N . GLU A 1 197 ? 15.336 15.102 23.219 1 97 197 GLU A N 1
ATOM 1550 C CA . GLU A 1 197 ? 15.594 14.398 24.484 1 97 197 GLU A CA 1
ATOM 1551 C C . GLU A 1 197 ? 14.289 13.906 25.109 1 97 197 GLU A C 1
ATOM 1553 O O . GLU A 1 197 ? 14.234 12.789 25.641 1 97 197 GLU A O 1
ATOM 1558 N N . GLU A 1 198 ? 13.273 14.703 25.047 1 96.06 198 GLU A N 1
ATOM 1559 C CA . GLU A 1 198 ? 11.977 14.305 25.594 1 96.06 198 GLU A CA 1
ATOM 1560 C C . GLU A 1 198 ? 11.391 13.133 24.812 1 96.06 198 GLU A C 1
ATOM 1562 O O . GLU A 1 198 ? 10.797 12.227 25.391 1 96.06 198 GLU A O 1
ATOM 1567 N N . ILE A 1 199 ? 11.5 13.172 23.469 1 96.62 199 ILE A N 1
ATOM 1568 C CA . ILE A 1 199 ? 11.023 12.078 22.625 1 96.62 199 ILE A CA 1
ATOM 1569 C C . ILE A 1 199 ? 11.789 10.797 22.969 1 96.62 199 ILE A C 1
ATOM 1571 O O . ILE A 1 199 ? 11.188 9.734 23.125 1 96.62 199 ILE A O 1
ATOM 1575 N N . LEU A 1 200 ? 13.094 10.93 23.141 1 97.44 200 LEU A N 1
ATOM 1576 C CA . LEU A 1 200 ? 13.93 9.773 23.453 1 97.44 200 LEU A CA 1
ATOM 1577 C C . LEU A 1 200 ? 13.547 9.164 24.797 1 97.44 200 LEU A C 1
ATOM 1579 O O . LEU A 1 200 ? 13.547 7.941 24.953 1 97.44 200 LEU A O 1
ATOM 1583 N N . LYS A 1 201 ? 13.234 10.008 25.734 1 95.56 201 LYS A N 1
ATOM 1584 C CA . LYS A 1 201 ? 12.781 9.516 27.031 1 95.56 201 LYS A CA 1
ATOM 1585 C C . LYS A 1 201 ? 11.547 8.617 26.875 1 95.56 201 LYS A C 1
ATOM 1587 O O . LYS A 1 201 ? 11.43 7.602 27.562 1 95.56 201 LYS A O 1
ATOM 1592 N N . VAL A 1 202 ? 10.672 9.016 26.031 1 93.12 202 VAL A N 1
ATOM 1593 C CA . VAL A 1 202 ? 9.461 8.242 25.797 1 93.12 202 VAL A CA 1
ATOM 1594 C C . VAL A 1 202 ? 9.82 6.922 25.109 1 93.12 202 VAL A C 1
ATOM 1596 O O . VAL A 1 202 ? 9.242 5.875 25.438 1 93.12 202 VAL A O 1
ATOM 1599 N N . VAL A 1 203 ? 10.719 6.941 24.172 1 94.06 203 VAL A N 1
ATOM 1600 C CA . VAL A 1 203 ? 11.156 5.746 23.469 1 94.06 203 VAL A CA 1
ATOM 1601 C C . VAL A 1 203 ? 11.703 4.727 24.469 1 94.06 203 VAL A C 1
ATOM 1603 O O . VAL A 1 203 ? 11.477 3.525 24.328 1 94.06 203 VAL A O 1
ATOM 1606 N N . LEU A 1 204 ? 12.352 5.211 25.469 1 93.69 204 LEU A N 1
ATOM 1607 C CA . LEU A 1 204 ? 13.055 4.328 26.375 1 93.69 204 LEU A CA 1
ATOM 1608 C C . LEU A 1 204 ? 12.172 3.939 27.562 1 93.69 204 LEU A C 1
ATOM 1610 O O . LEU A 1 204 ? 12.547 3.1 28.375 1 93.69 204 LEU A O 1
ATOM 1614 N N . ASP A 1 205 ? 11.016 4.582 27.562 1 88.75 205 ASP A N 1
ATOM 1615 C CA . ASP A 1 205 ? 10.078 4.27 28.625 1 88.75 205 ASP A CA 1
ATOM 1616 C C . ASP A 1 205 ? 9.352 2.957 28.359 1 88.75 205 ASP A C 1
ATOM 1618 O O . ASP A 1 205 ? 8.617 2.84 27.375 1 88.75 205 ASP A O 1
ATOM 1622 N N . LYS A 1 206 ? 9.367 1.965 29.188 1 79.5 206 LYS A N 1
ATOM 1623 C CA . LYS A 1 206 ? 8.852 0.619 28.953 1 79.5 206 LYS A CA 1
ATOM 1624 C C . LYS A 1 206 ? 7.387 0.513 29.359 1 79.5 206 LYS A C 1
ATOM 1626 O O . LYS A 1 206 ? 6.73 -0.494 29.094 1 79.5 206 LYS A O 1
ATOM 1631 N N . GLU A 1 207 ? 6.836 1.563 29.906 1 79.56 207 GLU A N 1
ATOM 1632 C CA . GLU A 1 207 ? 5.5 1.469 30.484 1 79.56 207 GLU A CA 1
ATOM 1633 C C . GLU A 1 207 ? 4.422 1.603 29.422 1 79.56 207 GLU A C 1
ATOM 1635 O O . GLU A 1 207 ? 3.33 1.045 29.562 1 79.56 207 GLU A O 1
ATOM 1640 N N . ASP A 1 208 ? 4.715 2.33 28.453 1 79.94 208 ASP A N 1
ATOM 1641 C CA . ASP A 1 208 ? 3.701 2.582 27.422 1 79.94 208 ASP A CA 1
ATOM 1642 C C . ASP A 1 208 ? 4.219 2.227 26.031 1 79.94 208 ASP A C 1
ATOM 1644 O O . ASP A 1 208 ? 4.773 3.078 25.344 1 79.94 208 ASP A O 1
ATOM 1648 N N . MET A 1 209 ? 3.857 1.097 25.641 1 80.06 209 MET A N 1
ATOM 1649 C CA . MET A 1 209 ? 4.383 0.574 24.391 1 80.06 209 MET A CA 1
ATOM 1650 C C . MET A 1 209 ? 3.902 1.411 23.203 1 80.06 209 MET A C 1
ATOM 1652 O O . MET A 1 209 ? 4.672 1.696 22.281 1 80.06 209 MET A O 1
ATOM 1656 N N . LEU A 1 210 ? 2.635 1.747 23.156 1 78.06 210 LEU A N 1
ATOM 1657 C CA . LEU A 1 210 ? 2.09 2.52 22.047 1 78.06 210 LEU A CA 1
ATOM 1658 C C . LEU A 1 210 ? 2.791 3.869 21.922 1 78.06 210 LEU A C 1
ATOM 1660 O O . LEU A 1 210 ? 3.105 4.316 20.812 1 78.06 210 LEU A O 1
ATOM 1664 N N . ALA A 1 211 ? 3.016 4.445 23.062 1 83.19 211 ALA A N 1
ATOM 1665 C CA . ALA A 1 211 ? 3.73 5.719 23.062 1 83.19 211 ALA A CA 1
ATOM 1666 C C . ALA A 1 211 ? 5.172 5.543 22.594 1 83.19 211 ALA A C 1
ATOM 1668 O O . ALA A 1 211 ? 5.711 6.398 21.875 1 83.19 211 ALA A O 1
ATOM 1669 N N . GLN A 1 212 ? 5.746 4.457 23 1 88.81 212 GLN A N 1
ATOM 1670 C CA . GLN A 1 212 ? 7.109 4.129 22.578 1 88.81 212 GLN A CA 1
ATOM 1671 C C . GLN A 1 212 ? 7.203 3.998 21.062 1 88.81 212 GLN A C 1
ATOM 1673 O O . GLN A 1 212 ? 8.094 4.582 20.438 1 88.81 212 GLN A O 1
ATOM 1678 N N . LEU A 1 213 ? 6.348 3.311 20.547 1 86.81 213 LEU A N 1
ATOM 1679 C CA . LEU A 1 213 ? 6.332 3.053 19.109 1 86.81 213 LEU A CA 1
ATOM 1680 C C . LEU A 1 213 ? 6.055 4.332 18.328 1 86.81 213 LEU A C 1
ATOM 1682 O O . LEU A 1 213 ? 6.688 4.586 17.297 1 86.81 213 LEU A O 1
ATOM 1686 N N . ASP A 1 214 ? 5.203 5.152 18.797 1 84.5 214 ASP A N 1
ATOM 1687 C CA . ASP A 1 214 ? 4.902 6.426 18.156 1 84.5 214 ASP A CA 1
ATOM 1688 C C . ASP A 1 214 ? 6.121 7.348 18.156 1 84.5 214 ASP A C 1
ATOM 1690 O O . ASP A 1 214 ? 6.352 8.086 17.203 1 84.5 214 ASP A O 1
ATOM 1694 N N . ALA A 1 215 ? 6.738 7.316 19.266 1 91.69 215 ALA A N 1
ATOM 1695 C CA . ALA A 1 215 ? 7.945 8.133 19.375 1 91.69 215 ALA A CA 1
ATOM 1696 C C . ALA A 1 215 ? 9.016 7.668 18.391 1 91.69 215 ALA A C 1
ATOM 1698 O O . ALA A 1 215 ? 9.711 8.492 17.797 1 91.69 215 ALA A O 1
ATOM 1699 N N . ILE A 1 216 ? 9.195 6.395 18.203 1 92.81 216 ILE A N 1
ATOM 1700 C CA . ILE A 1 216 ? 10.125 5.855 17.219 1 92.81 216 ILE A CA 1
ATOM 1701 C C . ILE A 1 216 ? 9.719 6.309 15.812 1 92.81 216 ILE A C 1
ATOM 1703 O O . ILE A 1 216 ? 10.57 6.68 15 1 92.81 216 ILE A O 1
ATOM 1707 N N . ASN A 1 217 ? 8.484 6.32 15.609 1 90.19 217 ASN A N 1
ATOM 1708 C CA . ASN A 1 217 ? 7.977 6.773 14.32 1 90.19 217 ASN A CA 1
ATOM 1709 C C . ASN A 1 217 ? 8.32 8.234 14.062 1 90.19 217 ASN A C 1
ATOM 1711 O O . ASN A 1 217 ? 8.633 8.609 12.93 1 90.19 217 ASN A O 1
ATOM 1715 N N . ILE A 1 218 ? 8.195 9 15.031 1 91.69 218 ILE A N 1
ATOM 1716 C CA . ILE A 1 218 ? 8.539 10.414 14.906 1 91.69 218 ILE A CA 1
ATOM 1717 C C . ILE A 1 218 ? 10.008 10.555 14.5 1 91.69 218 ILE A C 1
ATOM 1719 O O . ILE A 1 218 ? 10.336 11.312 13.586 1 91.69 218 ILE A O 1
ATOM 1723 N N . PHE A 1 219 ? 10.852 9.82 15.172 1 95.5 219 PHE A N 1
ATOM 1724 C CA . PHE A 1 219 ? 12.266 9.852 14.812 1 95.5 219 PHE A CA 1
ATOM 1725 C C . PHE A 1 219 ? 12.477 9.359 13.391 1 95.5 219 PHE A C 1
ATOM 1727 O O . PHE A 1 219 ? 13.359 9.844 12.68 1 95.5 219 PHE A O 1
ATOM 1734 N N . GLY A 1 220 ? 11.719 8.406 12.969 1 93.69 220 GLY A N 1
ATOM 1735 C CA . GLY A 1 220 ? 11.766 7.969 11.586 1 93.69 220 GLY A CA 1
ATOM 1736 C C . GLY A 1 220 ? 11.453 9.078 10.602 1 93.69 220 GLY A C 1
ATOM 1737 O O . GLY A 1 220 ? 12.164 9.258 9.609 1 93.69 220 GLY A O 1
ATOM 1738 N N . ASP A 1 221 ? 10.453 9.781 10.914 1 90.06 221 ASP A N 1
ATOM 1739 C CA . ASP A 1 221 ? 10.047 10.883 10.047 1 90.06 221 ASP A CA 1
ATOM 1740 C C . ASP A 1 221 ? 11.117 11.969 10.008 1 90.06 221 ASP A C 1
ATOM 1742 O O . ASP A 1 221 ? 11.367 12.57 8.953 1 90.06 221 ASP A O 1
ATOM 1746 N N . ILE A 1 222 ? 11.68 12.203 11.141 1 93.69 222 ILE A N 1
ATOM 1747 C CA . ILE A 1 222 ? 12.766 13.18 11.211 1 93.69 222 ILE A CA 1
ATOM 1748 C C . ILE A 1 222 ? 13.93 12.703 10.352 1 93.69 222 ILE A C 1
ATOM 1750 O O . ILE A 1 222 ? 14.5 13.484 9.578 1 93.69 222 ILE A O 1
ATOM 1754 N N . ALA A 1 223 ? 14.266 11.484 10.445 1 93.88 223 ALA A N 1
ATOM 1755 C CA . ALA A 1 223 ? 15.367 10.906 9.68 1 93.88 223 ALA A CA 1
ATOM 1756 C C . ALA A 1 223 ? 15.109 11.031 8.18 1 93.88 223 ALA A C 1
ATOM 1758 O O . ALA A 1 223 ? 16.031 11.312 7.402 1 93.88 223 ALA A O 1
ATOM 1759 N N . LEU A 1 224 ? 13.922 10.867 7.816 1 90.38 224 LEU A N 1
ATOM 1760 C CA . LEU A 1 224 ? 13.531 10.883 6.41 1 90.38 224 LEU A CA 1
ATOM 1761 C C . LEU A 1 224 ? 13.602 12.297 5.84 1 90.38 224 LEU A C 1
ATOM 1763 O O . LEU A 1 224 ? 13.68 12.477 4.621 1 90.38 224 LEU A O 1
ATOM 1767 N N . SER A 1 225 ? 13.625 13.312 6.656 1 88.44 225 SER A N 1
ATOM 1768 C CA . SER A 1 225 ? 13.539 14.703 6.234 1 88.44 225 SER A CA 1
ATOM 1769 C C . SER A 1 225 ? 14.891 15.219 5.738 1 88.44 225 SER A C 1
ATOM 1771 O O . SER A 1 225 ? 15 16.359 5.297 1 88.44 225 SER A O 1
ATOM 1773 N N . GLY A 1 226 ? 15.945 14.398 5.867 1 89.12 226 GLY A N 1
ATOM 1774 C CA . GLY A 1 226 ? 17.188 14.844 5.273 1 89.12 226 GLY A CA 1
ATOM 1775 C C . GLY A 1 226 ? 18.422 14.258 5.949 1 89.12 226 GLY A C 1
ATOM 1776 O O . GLY A 1 226 ? 18.344 13.773 7.082 1 89.12 226 GLY A O 1
ATOM 1777 N N . LYS A 1 227 ? 19.531 14.43 5.262 1 92.81 227 LYS A N 1
ATOM 1778 C CA . LYS A 1 227 ? 20.797 13.859 5.723 1 92.81 227 LYS A CA 1
ATOM 1779 C C . LYS A 1 227 ? 21.266 14.539 7.004 1 92.81 227 LYS A C 1
ATOM 1781 O O . LYS A 1 227 ? 21.734 13.875 7.93 1 92.81 227 LYS A O 1
ATOM 1786 N N . GLN A 1 228 ? 21.109 15.805 7.113 1 93.75 228 GLN A N 1
ATOM 1787 C CA . GLN A 1 228 ? 21.578 16.562 8.273 1 93.75 228 GLN A CA 1
ATOM 1788 C C . GLN A 1 228 ? 20.844 16.156 9.539 1 93.75 228 GLN A C 1
ATOM 1790 O O . GLN A 1 228 ? 21.438 16.031 10.609 1 93.75 228 GLN A O 1
ATOM 1795 N N . ASN A 1 229 ? 19.562 15.969 9.359 1 94.38 229 ASN A N 1
ATOM 1796 C CA . ASN A 1 229 ? 18.766 15.516 10.484 1 94.38 229 ASN A CA 1
ATOM 1797 C C . ASN A 1 229 ? 19.219 14.148 10.984 1 94.38 229 ASN A C 1
ATOM 1799 O O . ASN A 1 229 ? 19.359 13.938 12.188 1 94.38 229 ASN A O 1
ATOM 1803 N N . ALA A 1 230 ? 19.438 13.25 10.055 1 94.69 230 ALA A N 1
ATOM 1804 C CA . ALA A 1 230 ? 19.906 11.906 10.383 1 94.69 230 ALA A CA 1
ATOM 1805 C C . ALA A 1 230 ? 21.25 11.945 11.094 1 94.69 230 ALA A C 1
ATOM 1807 O O . ALA A 1 230 ? 21.453 11.258 12.102 1 94.69 230 ALA A O 1
ATOM 1808 N N . GLU A 1 231 ? 22.094 12.75 10.648 1 94.81 231 GLU A N 1
ATOM 1809 C CA . GLU A 1 231 ? 23.438 12.859 11.227 1 94.81 231 GLU A CA 1
ATOM 1810 C C . GLU A 1 231 ? 23.375 13.414 12.641 1 94.81 231 GLU A C 1
ATOM 1812 O O . GLU A 1 231 ? 24.141 12.984 13.516 1 94.81 231 GLU A O 1
ATOM 1817 N N . LYS A 1 232 ? 22.516 14.336 12.883 1 95.44 232 LYS A N 1
ATOM 1818 C CA . LYS A 1 232 ? 22.359 14.898 14.219 1 95.44 232 LYS A CA 1
ATOM 1819 C C . LYS A 1 232 ? 21.875 13.836 15.203 1 95.44 232 LYS A C 1
ATOM 1821 O O . LYS A 1 232 ? 22.328 13.805 16.359 1 95.44 232 LYS A O 1
ATOM 1826 N N . MET A 1 233 ? 21 13.031 14.766 1 96.44 233 MET A N 1
ATOM 1827 C CA . MET A 1 233 ? 20.5 11.969 15.625 1 96.44 233 MET A CA 1
ATOM 1828 C C . MET A 1 233 ? 21.594 10.977 15.977 1 96.44 233 MET A C 1
ATOM 1830 O O . MET A 1 233 ? 21.641 10.445 17.094 1 96.44 233 MET A O 1
ATOM 1834 N N . ILE A 1 234 ? 22.453 10.719 15.055 1 95.62 234 ILE A N 1
ATOM 1835 C CA . ILE A 1 234 ? 23.609 9.859 15.305 1 95.62 234 ILE A CA 1
ATOM 1836 C C . ILE A 1 234 ? 24.547 10.531 16.297 1 95.62 234 ILE A C 1
ATOM 1838 O O . ILE A 1 234 ? 25 9.898 17.266 1 95.62 234 ILE A O 1
ATOM 1842 N N . GLU A 1 235 ? 24.781 11.789 16.047 1 95.69 235 GLU A N 1
ATOM 1843 C CA . GLU A 1 235 ? 25.672 12.57 16.906 1 95.69 235 GLU A CA 1
ATOM 1844 C C . GLU A 1 235 ? 25.141 12.594 18.344 1 95.69 235 GLU A C 1
ATOM 1846 O O . GLU A 1 235 ? 25.938 12.523 19.297 1 95.69 235 GLU A O 1
ATOM 1851 N N . TRP A 1 236 ? 23.859 12.703 18.484 1 96.88 236 TRP A N 1
ATOM 1852 C CA . TRP A 1 236 ? 23.266 12.828 19.812 1 96.88 236 TRP A CA 1
ATOM 1853 C C . TRP A 1 236 ? 22.969 11.453 20.406 1 96.88 236 TRP A C 1
ATOM 1855 O O . TRP A 1 236 ? 22.25 11.344 21.406 1 96.88 236 TRP A O 1
ATOM 1865 N N . ASN A 1 237 ? 23.375 10.367 19.797 1 96.38 237 ASN A N 1
ATOM 1866 C CA . ASN A 1 237 ? 23.344 8.984 20.266 1 96.38 237 ASN A CA 1
ATOM 1867 C C . ASN A 1 237 ? 21.922 8.453 20.328 1 96.38 237 ASN A C 1
ATOM 1869 O O . ASN A 1 237 ? 21.625 7.551 21.109 1 96.38 237 ASN A O 1
ATOM 1873 N N . ILE A 1 238 ? 21.078 9.055 19.609 1 97.56 238 ILE A N 1
ATOM 1874 C CA . ILE A 1 238 ? 19.688 8.609 19.562 1 97.56 238 ILE A CA 1
ATOM 1875 C C . ILE A 1 238 ? 19.594 7.266 18.844 1 97.56 238 ILE A C 1
ATOM 1877 O O . ILE A 1 238 ? 18.906 6.352 19.312 1 97.56 238 ILE A O 1
ATOM 1881 N N . VAL A 1 239 ? 20.281 7.145 17.734 1 97.69 239 VAL A N 1
ATOM 1882 C CA . VAL A 1 239 ? 20.234 5.945 16.906 1 97.69 239 VAL A CA 1
ATOM 1883 C C . VAL A 1 239 ? 20.781 4.754 17.688 1 97.69 239 VAL A C 1
ATOM 1885 O O . VAL A 1 239 ? 20.203 3.664 17.656 1 97.69 239 VAL A O 1
ATOM 1888 N N . GLU A 1 240 ? 21.781 5.008 18.422 1 96.69 240 GLU A N 1
ATOM 1889 C CA . GLU A 1 240 ? 22.391 3.957 19.234 1 96.69 240 GLU A CA 1
ATOM 1890 C C . GLU A 1 240 ? 21.422 3.471 20.312 1 96.69 240 GLU A C 1
ATOM 1892 O O . GLU A 1 240 ? 21.297 2.266 20.547 1 96.69 240 GLU A O 1
ATOM 1897 N N . LYS A 1 241 ? 20.844 4.355 20.922 1 96.38 241 LYS A N 1
ATOM 1898 C CA . LYS A 1 241 ? 19.922 4.008 22 1 96.38 241 LYS A CA 1
ATOM 1899 C C . LYS A 1 241 ? 18.734 3.201 21.469 1 96.38 241 LYS A C 1
ATOM 1901 O O . LYS A 1 241 ? 18.266 2.268 22.125 1 96.38 241 LYS A O 1
ATOM 1906 N N . ILE A 1 242 ? 18.234 3.562 20.297 1 95.69 242 ILE A N 1
ATOM 1907 C CA . ILE A 1 242 ? 17.125 2.824 19.688 1 95.69 242 ILE A CA 1
ATOM 1908 C C . ILE A 1 242 ? 17.594 1.431 19.281 1 95.69 242 ILE A C 1
ATOM 1910 O O . ILE A 1 242 ? 16.875 0.447 19.469 1 95.69 242 ILE A O 1
ATOM 1914 N N . SER A 1 243 ? 18.781 1.371 18.781 1 94.44 243 SER A N 1
ATOM 1915 C CA . SER A 1 243 ? 19.359 0.074 18.422 1 94.44 243 SER A CA 1
ATOM 1916 C C . SER A 1 243 ? 19.453 -0.841 19.641 1 94.44 243 SER A C 1
ATOM 1918 O O . SER A 1 243 ? 19.109 -2.021 19.562 1 94.44 243 SER A O 1
ATOM 1920 N N . GLU A 1 244 ? 19.891 -0.294 20.719 1 93.12 244 GLU A N 1
ATOM 1921 C CA . GLU A 1 244 ? 20 -1.057 21.953 1 93.12 244 GLU A CA 1
ATOM 1922 C C . GLU A 1 244 ? 18.625 -1.527 22.438 1 93.12 244 GLU A C 1
ATOM 1924 O O . GLU A 1 244 ? 18.484 -2.652 22.922 1 93.12 244 GLU A O 1
ATOM 1929 N N . LEU A 1 245 ? 17.75 -0.656 22.359 1 92 245 LEU A N 1
ATOM 1930 C CA . LEU A 1 245 ? 16.391 -0.997 22.75 1 92 245 LEU A CA 1
ATOM 1931 C C . LEU A 1 245 ? 15.867 -2.166 21.922 1 92 245 LEU A C 1
ATOM 1933 O O . LEU A 1 245 ? 15.234 -3.078 22.469 1 92 245 LEU A O 1
ATOM 1937 N N . MET A 1 246 ? 16.094 -2.133 20.625 1 90.12 246 MET A N 1
ATOM 1938 C CA . MET A 1 246 ? 15.664 -3.205 19.734 1 90.12 246 MET A CA 1
ATOM 1939 C C . MET A 1 246 ? 16.328 -4.527 20.109 1 90.12 246 MET A C 1
ATOM 1941 O O . MET A 1 246 ? 15.68 -5.574 20.109 1 90.12 246 MET A O 1
ATOM 1945 N N . GLU A 1 247 ? 17.516 -4.484 20.484 1 88.06 247 GLU A N 1
ATOM 1946 C CA . GLU A 1 247 ? 18.25 -5.684 20.859 1 88.06 247 GLU A CA 1
ATOM 1947 C C . GLU A 1 247 ? 17.703 -6.277 22.156 1 88.06 247 GLU A C 1
ATOM 1949 O O . GLU A 1 247 ? 17.562 -7.492 22.281 1 88.06 247 GLU A O 1
ATOM 1954 N N . ARG A 1 248 ? 17.391 -5.496 23 1 85.25 248 ARG A N 1
ATOM 1955 C CA . ARG A 1 248 ? 16.875 -5.945 24.297 1 85.25 248 ARG A CA 1
ATOM 1956 C C . ARG A 1 248 ? 15.469 -6.512 24.156 1 85.25 248 ARG A C 1
ATOM 1958 O O . ARG A 1 248 ? 15.094 -7.422 24.891 1 85.25 248 ARG A O 1
ATOM 1965 N N . SER A 1 249 ? 14.727 -5.973 23.266 1 83.06 249 SER A N 1
ATOM 1966 C CA . SER A 1 249 ? 13.328 -6.363 23.109 1 83.06 249 SER A CA 1
ATOM 1967 C C . SER A 1 249 ? 13.211 -7.719 22.422 1 83.06 249 SER A C 1
ATOM 1969 O O . SER A 1 249 ? 12.133 -8.328 22.422 1 83.06 249 SER A O 1
ATOM 1971 N N . ARG A 1 250 ? 14.195 -8.211 21.828 1 78.12 250 ARG A N 1
ATOM 1972 C CA . ARG A 1 250 ? 14.156 -9.484 21.109 1 78.12 250 ARG A CA 1
ATOM 1973 C C . ARG A 1 250 ? 13.727 -10.617 22.047 1 78.12 250 ARG A C 1
ATOM 1975 O O . ARG A 1 250 ? 13.148 -11.609 21.594 1 78.12 250 ARG A O 1
ATOM 1982 N N . GLN A 1 251 ? 13.906 -10.43 23.219 1 70.5 251 GLN A N 1
ATOM 1983 C CA . GLN A 1 251 ? 13.594 -11.445 24.203 1 70.5 251 GLN A CA 1
ATOM 1984 C C . GLN A 1 251 ? 12.164 -11.289 24.719 1 70.5 251 GLN A C 1
ATOM 1986 O O . GLN A 1 251 ? 11.648 -12.172 25.406 1 70.5 251 GLN A O 1
ATOM 1991 N N . ASN A 1 252 ? 11.461 -10.234 24.344 1 66.38 252 ASN A N 1
ATOM 1992 C CA . ASN A 1 252 ? 10.125 -9.938 24.844 1 66.38 252 ASN A CA 1
ATOM 1993 C C . ASN A 1 252 ? 9.047 -10.406 23.875 1 66.38 252 ASN A C 1
ATOM 1995 O O . ASN A 1 252 ? 9.266 -10.43 22.656 1 66.38 252 ASN A O 1
ATOM 1999 N N . PRO A 1 253 ? 7.988 -10.922 24.453 1 57.25 253 PRO A N 1
ATOM 2000 C CA . PRO A 1 253 ? 6.871 -11.344 23.609 1 57.25 253 PRO A CA 1
ATOM 2001 C C . PRO A 1 253 ? 6.426 -10.266 22.641 1 57.25 253 PRO A C 1
ATOM 2003 O O . PRO A 1 253 ? 5.918 -10.57 21.562 1 57.25 253 PRO A O 1
ATOM 2006 N N . ASP A 1 254 ? 6.453 -8.945 23.141 1 60 254 ASP A N 1
ATOM 2007 C CA . ASP A 1 254 ? 6.008 -7.828 22.312 1 60 254 ASP A CA 1
ATOM 2008 C C . ASP A 1 254 ? 7.078 -7.441 21.297 1 60 254 ASP A C 1
ATOM 2010 O O . ASP A 1 254 ? 7.043 -6.34 20.734 1 60 254 ASP A O 1
ATOM 2014 N N . HIS A 1 255 ? 7.93 -8.266 21.078 1 67.31 255 HIS A N 1
ATOM 2015 C CA . HIS A 1 255 ? 9.117 -8.047 20.266 1 67.31 255 HIS A CA 1
ATOM 2016 C C . HIS A 1 255 ? 8.75 -7.766 18.812 1 67.31 255 HIS A C 1
ATOM 2018 O O . HIS A 1 255 ? 9.477 -7.051 18.109 1 67.31 255 HIS A O 1
ATOM 2024 N N . GLY A 1 256 ? 7.613 -8.211 18.516 1 75.06 256 GLY A N 1
ATOM 2025 C CA . GLY A 1 256 ? 7.273 -8.109 17.109 1 75.06 256 GLY A CA 1
ATOM 2026 C C . GLY A 1 256 ? 7.02 -6.68 16.656 1 75.06 256 GLY A C 1
ATOM 2027 O O . GLY A 1 256 ? 7.543 -6.242 15.633 1 75.06 256 GLY A O 1
ATOM 2028 N N . GLU A 1 257 ? 6.379 -5.875 17.516 1 79 257 GLU A N 1
ATOM 2029 C CA . GLU A 1 257 ? 6.07 -4.496 17.141 1 79 257 GLU A CA 1
ATOM 2030 C C . GLU A 1 257 ? 7.316 -3.615 17.203 1 79 257 GLU A C 1
ATOM 2032 O O . GLU A 1 257 ? 7.535 -2.777 16.328 1 79 257 GLU A O 1
ATOM 2037 N N . MET A 1 258 ? 8.078 -3.836 18.234 1 85.5 258 MET A N 1
ATOM 2038 C CA . MET A 1 258 ? 9.312 -3.066 18.375 1 85.5 258 MET A CA 1
ATOM 2039 C C . MET A 1 258 ? 10.242 -3.299 17.188 1 85.5 258 MET A C 1
ATOM 2041 O O . MET A 1 258 ? 10.859 -2.359 16.688 1 85.5 258 MET A O 1
ATOM 2045 N N . HIS A 1 259 ? 10.273 -4.473 16.797 1 87.94 259 HIS A N 1
ATOM 2046 C CA . HIS A 1 259 ? 11.102 -4.809 15.641 1 87.94 259 HIS A CA 1
ATOM 2047 C C . HIS A 1 259 ? 10.586 -4.125 14.375 1 87.94 259 HIS A C 1
ATOM 2049 O O . HIS A 1 259 ? 11.375 -3.584 13.602 1 87.94 259 HIS A O 1
ATOM 2055 N N . LEU A 1 260 ? 9.383 -4.172 14.273 1 88.31 260 LEU A N 1
ATOM 2056 C CA . LEU A 1 260 ? 8.758 -3.584 13.094 1 88.31 260 LEU A CA 1
ATOM 2057 C C . LEU A 1 260 ? 9.016 -2.082 13.031 1 88.31 260 LEU A C 1
ATOM 2059 O O . LEU A 1 260 ? 9.477 -1.566 12.016 1 88.31 260 LEU A O 1
ATOM 2063 N N . TYR A 1 261 ? 8.805 -1.348 14.086 1 89.94 261 TYR A N 1
ATOM 2064 C CA . TYR A 1 261 ? 8.961 0.102 14.141 1 89.94 261 TYR A CA 1
ATOM 2065 C C . TYR A 1 261 ? 10.43 0.495 14.109 1 89.94 261 TYR A C 1
ATOM 2067 O O . TYR A 1 261 ? 10.805 1.483 13.477 1 89.94 261 TYR A O 1
ATOM 2075 N N . GLY A 1 262 ? 11.188 -0.287 14.836 1 93.38 262 GLY A N 1
ATOM 2076 C CA . GLY A 1 262 ? 12.617 -0.023 14.812 1 93.38 262 GLY A CA 1
ATOM 2077 C C . GLY A 1 262 ? 13.234 -0.195 13.438 1 93.38 262 GLY A C 1
ATOM 2078 O O . GLY A 1 262 ? 14.031 0.64 13 1 93.38 262 GLY A O 1
ATOM 2079 N N . THR A 1 263 ? 12.867 -1.246 12.742 1 93.88 263 THR A N 1
ATOM 2080 C CA . THR A 1 263 ? 13.383 -1.486 11.398 1 93.88 263 THR A CA 1
ATOM 2081 C C . THR A 1 263 ? 12.969 -0.367 10.445 1 93.88 263 THR A C 1
ATOM 2083 O O . THR A 1 263 ? 13.766 0.092 9.633 1 93.88 263 THR A O 1
ATOM 2086 N N . ARG A 1 264 ? 11.797 0.022 10.562 1 93 264 ARG A N 1
ATOM 2087 C CA . ARG A 1 264 ? 11.32 1.144 9.758 1 93 264 ARG A CA 1
ATOM 2088 C C . ARG A 1 264 ? 12.172 2.389 10 1 93 264 ARG A C 1
ATOM 2090 O O . ARG A 1 264 ? 12.555 3.076 9.055 1 93 264 ARG A O 1
ATOM 2097 N N . PHE A 1 265 ? 12.375 2.709 11.234 1 95.69 265 PHE A N 1
ATOM 2098 C CA . PHE A 1 265 ? 13.195 3.85 11.617 1 95.69 265 PHE A CA 1
ATOM 2099 C C . PHE A 1 265 ? 14.562 3.785 10.938 1 95.69 265 PHE A C 1
ATOM 2101 O O . PHE A 1 265 ? 15 4.758 10.32 1 95.69 265 PHE A O 1
ATOM 2108 N N . PHE A 1 266 ? 15.148 2.654 11 1 96.88 266 PHE A N 1
ATOM 2109 C CA . PHE A 1 266 ? 16.484 2.502 10.438 1 96.88 266 PHE A CA 1
ATOM 2110 C C . PHE A 1 266 ? 16.453 2.584 8.922 1 96.88 266 PHE A C 1
ATOM 2112 O O . PHE A 1 266 ? 17.391 3.09 8.297 1 96.88 266 PHE A O 1
ATOM 2119 N N . CYS A 1 267 ? 15.43 2.092 8.312 1 96 267 CYS A N 1
ATOM 2120 C CA . CYS A 1 267 ? 15.305 2.174 6.859 1 96 267 CYS A CA 1
ATOM 2121 C C . CYS A 1 267 ? 15.133 3.621 6.41 1 96 267 CYS A C 1
ATOM 2123 O O . CYS A 1 267 ? 15.703 4.035 5.398 1 96 267 CYS A O 1
ATOM 2125 N N . TYR A 1 268 ? 14.383 4.367 7.164 1 93.81 268 TYR A N 1
ATOM 2126 C CA . TYR A 1 268 ? 14.234 5.785 6.867 1 93.81 268 TYR A CA 1
ATOM 2127 C C . TYR A 1 268 ? 15.555 6.523 7.07 1 93.81 268 TYR A C 1
ATOM 2129 O O . TYR A 1 268 ? 15.906 7.41 6.285 1 93.81 268 TYR A O 1
ATOM 2137 N N . LEU A 1 269 ? 16.219 6.098 8.133 1 96.12 269 LEU A N 1
ATOM 2138 C CA . LEU A 1 269 ? 17.531 6.656 8.383 1 96.12 269 LEU A CA 1
ATOM 2139 C C . LEU A 1 269 ? 18.484 6.352 7.223 1 96.12 269 LEU A C 1
ATOM 2141 O O . LEU A 1 269 ? 19.234 7.219 6.789 1 96.12 269 LEU A O 1
ATOM 2145 N N . ALA A 1 270 ? 18.422 5.176 6.691 1 95.81 270 ALA A N 1
ATOM 2146 C CA . ALA A 1 270 ? 19.297 4.738 5.609 1 95.81 270 ALA A CA 1
ATOM 2147 C C . ALA A 1 270 ? 19 5.504 4.32 1 95.81 270 ALA A C 1
ATOM 2149 O O . ALA A 1 270 ? 19.906 5.746 3.514 1 95.81 270 ALA A O 1
ATOM 2150 N N . ARG A 1 271 ? 17.828 5.852 4.148 1 92.56 271 ARG A N 1
ATOM 2151 C CA . ARG A 1 271 ? 17.453 6.625 2.967 1 92.56 271 ARG A CA 1
ATOM 2152 C C . ARG A 1 271 ? 18.172 7.969 2.941 1 92.56 271 ARG A C 1
ATOM 2154 O O . ARG A 1 271 ? 18.594 8.438 1.882 1 92.56 271 ARG A O 1
ATOM 2161 N N . SER A 1 272 ? 18.312 8.562 4.098 1 93.06 272 SER A N 1
ATOM 2162 C CA . SER A 1 272 ? 18.938 9.875 4.215 1 93.06 272 SER A CA 1
ATOM 2163 C C . SER A 1 272 ? 20.422 9.758 4.48 1 93.06 272 SER A C 1
ATOM 2165 O O . SER A 1 272 ? 21.203 10.609 4.055 1 93.06 272 SER A O 1
ATOM 2167 N N . CYS A 1 273 ? 20.797 8.773 5.219 1 95.69 273 CYS A N 1
ATOM 2168 C CA . CYS A 1 273 ? 22.188 8.547 5.605 1 95.69 273 CYS A CA 1
ATOM 2169 C C . CYS A 1 273 ? 22.562 7.078 5.473 1 95.69 273 CYS A C 1
ATOM 2171 O O . CYS A 1 273 ? 22.641 6.359 6.469 1 95.69 273 CYS A O 1
ATOM 2173 N N . PRO A 1 274 ? 22.906 6.668 4.242 1 95.88 274 PRO A N 1
ATOM 2174 C CA . PRO A 1 274 ? 23.141 5.254 3.953 1 95.88 274 PRO A CA 1
ATOM 2175 C C . PRO A 1 274 ? 24.281 4.66 4.781 1 95.88 274 PRO A C 1
ATOM 2177 O O . PRO A 1 274 ? 24.344 3.441 4.953 1 95.88 274 PRO A O 1
ATOM 2180 N N . GLN A 1 275 ? 25.156 5.43 5.418 1 94.88 275 GLN A N 1
ATOM 2181 C CA . GLN A 1 275 ? 26.281 4.961 6.219 1 94.88 275 GLN A CA 1
ATOM 2182 C C . GLN A 1 275 ? 25.812 4.141 7.414 1 94.88 275 GLN A C 1
ATOM 2184 O O . GLN A 1 275 ? 26.547 3.318 7.945 1 94.88 275 GLN A O 1
ATOM 2189 N N . VAL A 1 276 ? 24.578 4.348 7.746 1 96.25 276 VAL A N 1
ATOM 2190 C CA . VAL A 1 276 ? 24.016 3.672 8.906 1 96.25 276 VAL A CA 1
ATOM 2191 C C . VAL A 1 276 ? 23.969 2.166 8.664 1 96.25 276 VAL A C 1
ATOM 2193 O O . VAL A 1 276 ? 24 1.376 9.609 1 96.25 276 VAL A O 1
ATOM 2196 N N . LEU A 1 277 ? 23.969 1.729 7.426 1 97.25 277 LEU A N 1
ATOM 2197 C CA . LEU A 1 277 ? 23.938 0.311 7.078 1 97.25 277 LEU A CA 1
ATOM 2198 C C . LEU A 1 277 ? 25.188 -0.399 7.59 1 97.25 277 LEU A C 1
ATOM 2200 O O . LEU A 1 277 ? 25.109 -1.521 8.094 1 97.25 277 LEU A O 1
ATOM 2204 N N . LYS A 1 278 ? 26.297 0.273 7.527 1 95.44 278 LYS A N 1
ATOM 2205 C CA . LYS A 1 278 ? 27.562 -0.303 7.973 1 95.44 278 LYS A CA 1
ATOM 2206 C C . LYS A 1 278 ? 27.734 -0.16 9.484 1 95.44 278 LYS A C 1
ATOM 2208 O O . LYS A 1 278 ? 28.297 -1.035 10.133 1 95.44 278 LYS A O 1
ATOM 2213 N N . THR A 1 279 ? 27.203 0.917 9.984 1 94.88 279 THR A N 1
ATOM 2214 C CA . THR A 1 279 ? 27.359 1.189 11.406 1 94.88 279 THR A CA 1
ATOM 2215 C C . THR A 1 279 ? 26.484 0.244 12.234 1 94.88 279 THR A C 1
ATOM 2217 O O . THR A 1 279 ? 26.875 -0.165 13.328 1 94.88 279 THR A O 1
ATOM 2220 N N . PHE A 1 280 ? 25.328 -0.054 11.695 1 94.81 280 PHE A N 1
ATOM 2221 C CA . PHE A 1 280 ? 24.391 -0.937 12.375 1 94.81 280 PHE A CA 1
ATOM 2222 C C . PHE A 1 280 ? 23.969 -2.078 11.461 1 94.81 280 PHE A C 1
ATOM 2224 O O . PHE A 1 280 ? 22.797 -2.168 11.086 1 94.81 280 PHE A O 1
ATOM 2231 N N . PRO A 1 281 ? 24.766 -3.016 11.242 1 94.56 281 PRO A N 1
ATOM 2232 C CA . PRO A 1 281 ? 24.5 -4.035 10.219 1 94.56 281 PRO A CA 1
ATOM 2233 C C . PRO A 1 281 ? 23.469 -5.066 10.672 1 94.56 281 PRO A C 1
ATOM 2235 O O . PRO A 1 281 ? 22.906 -5.781 9.844 1 94.56 281 PRO A O 1
ATOM 2238 N N . ASP A 1 282 ? 23.203 -5.16 11.914 1 92 282 ASP A N 1
ATOM 2239 C CA . ASP A 1 282 ? 22.328 -6.199 12.43 1 92 282 ASP A CA 1
ATOM 2240 C C . ASP A 1 282 ? 20.922 -6.07 11.852 1 92 282 ASP A C 1
ATOM 2242 O O . ASP A 1 282 ? 20.297 -7.066 11.477 1 92 282 ASP A O 1
ATOM 2246 N N . PHE A 1 283 ? 20.422 -4.859 11.789 1 93.69 283 PHE A N 1
ATOM 2247 C CA . PHE A 1 283 ? 19.047 -4.715 11.289 1 93.69 283 PHE A CA 1
ATOM 2248 C C . PHE A 1 283 ? 18.984 -5.043 9.797 1 93.69 283 PHE A C 1
ATOM 2250 O O . PHE A 1 283 ? 17.953 -5.508 9.312 1 93.69 283 PHE A O 1
ATOM 2257 N N . VAL A 1 284 ? 20.094 -4.797 9.086 1 96.5 284 VAL A N 1
ATOM 2258 C CA . VAL A 1 284 ? 20.156 -5.098 7.656 1 96.5 284 VAL A CA 1
ATOM 2259 C C . VAL A 1 284 ? 20.078 -6.609 7.445 1 96.5 284 VAL A C 1
ATOM 2261 O O . VAL A 1 284 ? 19.281 -7.086 6.629 1 96.5 284 VAL A O 1
ATOM 2264 N N . ASN A 1 285 ? 20.859 -7.289 8.242 1 94.06 285 ASN A N 1
ATOM 2265 C CA . ASN A 1 285 ? 20.906 -8.742 8.125 1 94.06 285 ASN A CA 1
ATOM 2266 C C . ASN A 1 285 ? 19.547 -9.367 8.453 1 94.06 285 ASN A C 1
ATOM 2268 O O . ASN A 1 285 ? 19.109 -10.297 7.773 1 94.06 285 ASN A O 1
ATOM 2272 N N . ARG A 1 286 ? 18.984 -8.812 9.391 1 92.06 286 ARG A N 1
ATOM 2273 C CA . ARG A 1 286 ? 17.688 -9.344 9.797 1 92.06 286 ARG A CA 1
ATOM 2274 C C . ARG A 1 286 ? 16.625 -9.078 8.734 1 92.06 286 ARG A C 1
ATOM 2276 O O . ARG A 1 286 ? 15.805 -9.953 8.43 1 92.06 286 ARG A O 1
ATOM 2283 N N . LEU A 1 287 ? 16.578 -7.891 8.203 1 96.25 287 LEU A N 1
ATOM 2284 C CA . LEU A 1 287 ? 15.617 -7.551 7.168 1 96.25 287 LEU A CA 1
ATOM 2285 C C . LEU A 1 287 ? 15.828 -8.414 5.926 1 96.25 287 LEU A C 1
ATOM 2287 O O . LEU A 1 287 ? 14.867 -8.906 5.336 1 96.25 287 LEU A O 1
ATOM 2291 N N . MET A 1 288 ? 17.094 -8.625 5.555 1 95.88 288 MET A N 1
ATOM 2292 C CA . MET A 1 288 ? 17.406 -9.469 4.402 1 95.88 288 MET A CA 1
ATOM 2293 C C . MET A 1 288 ? 16.938 -10.898 4.641 1 95.88 288 MET A C 1
ATOM 2295 O O . MET A 1 288 ? 16.422 -11.555 3.729 1 95.88 288 MET A O 1
ATOM 2299 N N . PHE A 1 289 ? 17.125 -11.305 5.82 1 93.06 289 PHE A N 1
ATOM 2300 C CA . PHE A 1 289 ? 16.656 -12.633 6.188 1 93.06 289 PHE A CA 1
ATOM 2301 C C . PHE A 1 289 ? 15.148 -12.742 6.062 1 93.06 289 PHE A C 1
ATOM 2303 O O . PHE A 1 289 ? 14.633 -13.719 5.512 1 93.06 289 PHE A O 1
ATOM 2310 N N . GLU A 1 290 ? 14.43 -11.781 6.559 1 92.62 290 GLU A N 1
ATOM 2311 C CA . GLU A 1 290 ? 12.969 -11.766 6.477 1 92.62 290 GLU A CA 1
ATOM 2312 C C . GLU A 1 290 ? 12.492 -11.828 5.027 1 92.62 290 GLU A C 1
ATOM 2314 O O . GLU A 1 290 ? 11.516 -12.516 4.715 1 92.62 290 GLU A O 1
ATOM 2319 N N . ILE A 1 291 ? 13.148 -11.125 4.113 1 95.12 291 ILE A N 1
ATOM 2320 C CA . ILE A 1 291 ? 12.797 -11.141 2.699 1 95.12 291 ILE A CA 1
ATOM 2321 C C . ILE A 1 291 ? 12.984 -12.555 2.141 1 95.12 291 ILE A C 1
ATOM 2323 O O . ILE A 1 291 ? 12.141 -13.047 1.39 1 95.12 291 ILE A O 1
ATOM 2327 N N . ARG A 1 292 ? 14.039 -13.172 2.539 1 89.44 292 ARG A N 1
ATOM 2328 C CA . ARG A 1 292 ? 14.367 -14.484 1.995 1 89.44 292 ARG A CA 1
ATOM 2329 C C . ARG A 1 292 ? 13.391 -15.547 2.486 1 89.44 292 ARG A C 1
ATOM 2331 O O . ARG A 1 292 ? 13.117 -16.516 1.777 1 89.44 292 ARG A O 1
ATOM 2338 N N . ILE A 1 293 ? 12.836 -15.312 3.633 1 87.25 293 ILE A N 1
ATOM 2339 C CA . ILE A 1 293 ? 11.891 -16.297 4.148 1 87.25 293 ILE A CA 1
ATOM 2340 C C . ILE A 1 293 ? 10.469 -15.75 4.055 1 87.25 293 ILE A C 1
ATOM 2342 O O . ILE A 1 293 ? 9.625 -16.047 4.902 1 87.25 293 ILE A O 1
ATOM 2346 N N . PHE A 1 294 ? 10.164 -14.898 3.107 1 86.62 294 PHE A N 1
ATOM 2347 C CA . PHE A 1 294 ? 8.914 -14.148 3.006 1 86.62 294 PHE A CA 1
ATOM 2348 C C . PHE A 1 294 ? 7.719 -15.094 3.066 1 86.62 294 PHE A C 1
ATOM 2350 O O . PHE A 1 294 ? 6.652 -14.719 3.561 1 86.62 294 PHE A O 1
ATOM 2357 N N . ASN A 1 295 ? 7.883 -16.281 2.549 1 75.06 295 ASN A N 1
ATOM 2358 C CA . ASN A 1 295 ? 6.77 -17.219 2.475 1 75.06 295 ASN A CA 1
ATOM 2359 C C . ASN A 1 295 ? 6.418 -17.781 3.848 1 75.06 295 ASN A C 1
ATOM 2361 O O . ASN A 1 295 ? 5.34 -18.344 4.035 1 75.06 295 ASN A O 1
ATOM 2365 N N . ASP A 1 296 ? 7.312 -17.625 4.805 1 74.94 296 ASP A N 1
ATOM 2366 C CA . ASP A 1 296 ? 7.117 -18.141 6.152 1 74.94 296 ASP A CA 1
ATOM 2367 C C . ASP A 1 296 ? 6.648 -17.047 7.102 1 74.94 296 ASP A C 1
ATOM 2369 O O . ASP A 1 296 ? 6.398 -17.297 8.281 1 74.94 296 ASP A O 1
ATOM 2373 N N . LEU A 1 297 ? 6.496 -15.836 6.602 1 80.25 297 LEU A N 1
ATOM 2374 C CA . LEU A 1 297 ? 6.074 -14.711 7.434 1 80.25 297 LEU A CA 1
ATOM 2375 C C . LEU A 1 297 ? 4.559 -14.547 7.406 1 80.25 297 LEU A C 1
ATOM 2377 O O . LEU A 1 297 ? 3.916 -14.875 6.402 1 80.25 297 LEU A O 1
ATOM 2381 N N . GLY A 1 298 ? 4.016 -14.164 8.57 1 75.88 298 GLY A N 1
ATOM 2382 C CA . GLY A 1 298 ? 2.635 -13.711 8.531 1 75.88 298 GLY A CA 1
ATOM 2383 C C . GLY A 1 298 ? 2.402 -12.57 7.566 1 75.88 298 GLY A C 1
ATOM 2384 O O . GLY A 1 298 ? 3.354 -11.914 7.125 1 75.88 298 GLY A O 1
ATOM 2385 N N . ILE A 1 299 ? 1.249 -12.258 7.219 1 77 299 ILE A N 1
ATOM 2386 C CA . ILE A 1 299 ? 0.908 -11.266 6.199 1 77 299 ILE A CA 1
ATOM 2387 C C . ILE A 1 299 ? 1.439 -9.898 6.613 1 77 299 ILE A C 1
ATOM 2389 O O . ILE A 1 299 ? 2.053 -9.195 5.809 1 77 299 ILE A O 1
ATOM 2393 N N . THR A 1 300 ? 1.229 -9.492 7.891 1 78.81 300 THR A N 1
ATOM 2394 C CA . THR A 1 300 ? 1.647 -8.18 8.375 1 78.81 300 THR A CA 1
ATOM 2395 C C . THR A 1 300 ? 3.164 -8.031 8.305 1 78.81 300 THR A C 1
ATOM 2397 O O . THR A 1 300 ? 3.674 -7.004 7.848 1 78.81 300 THR A O 1
ATOM 2400 N N . ASP A 1 301 ? 3.83 -9.086 8.711 1 84.88 301 ASP A N 1
ATOM 2401 C CA . ASP A 1 301 ? 5.289 -9.055 8.703 1 84.88 301 ASP A CA 1
ATOM 2402 C C . ASP A 1 301 ? 5.832 -9.039 7.277 1 84.88 301 ASP A C 1
ATOM 2404 O O . ASP A 1 301 ? 6.824 -8.359 6.992 1 84.88 301 ASP A O 1
ATOM 2408 N N . ARG A 1 302 ? 5.207 -9.758 6.453 1 88.12 302 ARG A N 1
ATOM 2409 C CA . ARG A 1 302 ? 5.641 -9.805 5.062 1 88.12 302 ARG A CA 1
ATOM 2410 C C . ARG A 1 302 ? 5.473 -8.453 4.387 1 88.12 302 ARG A C 1
ATOM 2412 O O . ARG A 1 302 ? 6.387 -7.969 3.711 1 88.12 302 ARG A O 1
ATOM 2419 N N . LEU A 1 303 ? 4.293 -7.875 4.605 1 88.88 303 LEU A N 1
ATOM 2420 C CA . LEU A 1 303 ? 4.027 -6.57 4.016 1 88.88 303 LEU A CA 1
ATOM 2421 C C . LEU A 1 303 ? 5.02 -5.527 4.527 1 88.88 303 LEU A C 1
ATOM 2423 O O . LEU A 1 303 ? 5.574 -4.754 3.746 1 88.88 303 LEU A O 1
ATOM 2427 N N . ALA A 1 304 ? 5.297 -5.582 5.797 1 90.56 304 ALA A N 1
ATOM 2428 C CA . ALA A 1 304 ? 6.223 -4.629 6.402 1 90.56 304 ALA A CA 1
ATOM 2429 C C . ALA A 1 304 ? 7.645 -4.844 5.898 1 90.56 304 ALA A C 1
ATOM 2431 O O . ALA A 1 304 ? 8.367 -3.883 5.617 1 90.56 304 ALA A O 1
ATOM 2432 N N . ALA A 1 305 ? 8.016 -6.066 5.805 1 94.69 305 ALA A N 1
ATOM 2433 C CA . ALA A 1 305 ? 9.375 -6.395 5.371 1 94.69 305 ALA A CA 1
ATOM 2434 C C . ALA A 1 305 ? 9.656 -5.832 3.982 1 94.69 305 ALA A C 1
ATOM 2436 O O . ALA A 1 305 ? 10.711 -5.234 3.752 1 94.69 305 ALA A O 1
ATOM 2437 N N . PHE A 1 306 ? 8.75 -5.949 3.129 1 96 306 PHE A N 1
ATOM 2438 C CA . PHE A 1 306 ? 8.977 -5.492 1.764 1 96 306 PHE A CA 1
ATOM 2439 C C . PHE A 1 306 ? 8.938 -3.969 1.69 1 96 306 PHE A C 1
ATOM 2441 O O . PHE A 1 306 ? 9.734 -3.355 0.972 1 96 306 PHE A O 1
ATOM 2448 N N . ASP A 1 307 ? 8.07 -3.391 2.383 1 92.88 307 ASP A N 1
ATOM 2449 C CA . ASP A 1 307 ? 8.055 -1.933 2.445 1 92.88 307 ASP A CA 1
ATOM 2450 C C . ASP A 1 307 ? 9.375 -1.391 2.979 1 92.88 307 ASP A C 1
ATOM 2452 O O . ASP A 1 307 ? 9.922 -0.431 2.434 1 92.88 307 ASP A O 1
ATOM 2456 N N . HIS A 1 308 ? 9.805 -1.989 4.016 1 95.38 308 HIS A N 1
ATOM 2457 C CA . HIS A 1 308 ? 11.07 -1.59 4.613 1 95.38 308 HIS A CA 1
ATOM 2458 C C . HIS A 1 308 ? 12.227 -1.796 3.643 1 95.38 308 HIS A C 1
ATOM 2460 O O . HIS A 1 308 ? 13.094 -0.926 3.506 1 95.38 308 HIS A O 1
ATOM 2466 N N . PHE A 1 309 ? 12.219 -2.941 2.975 1 97.19 309 PHE A N 1
ATOM 2467 C CA . PHE A 1 309 ? 13.297 -3.26 2.041 1 97.19 309 PHE A CA 1
ATOM 2468 C C . PHE A 1 309 ? 13.328 -2.254 0.896 1 97.19 309 PHE A C 1
ATOM 2470 O O . PHE A 1 309 ? 14.406 -1.819 0.479 1 97.19 309 PHE A O 1
ATOM 2477 N N . GLY A 1 310 ? 12.18 -1.875 0.384 1 96.12 310 GLY A N 1
ATOM 2478 C CA . GLY A 1 310 ? 12.109 -0.832 -0.626 1 96.12 310 GLY A CA 1
ATOM 2479 C C . GLY A 1 310 ? 12.703 0.485 -0.166 1 96.12 310 GLY A C 1
ATOM 2480 O O . GLY A 1 310 ? 13.461 1.121 -0.902 1 96.12 310 GLY A O 1
ATOM 2481 N N . CYS A 1 311 ? 12.398 0.828 1.048 1 93.81 311 CYS A N 1
ATOM 2482 C CA . CYS A 1 311 ? 12.906 2.072 1.619 1 93.81 311 CYS A CA 1
ATOM 2483 C C . CYS A 1 311 ? 14.414 2.01 1.814 1 93.81 311 CYS A C 1
ATOM 2485 O O . CYS A 1 311 ? 15.117 2.984 1.553 1 93.81 311 CYS A O 1
ATOM 2487 N N . LEU A 1 312 ? 14.836 0.873 2.242 1 96.75 312 LEU A N 1
ATOM 2488 C CA . LEU A 1 312 ? 16.25 0.657 2.488 1 96.75 312 LEU A CA 1
ATOM 2489 C C . LEU A 1 312 ? 17.062 0.842 1.208 1 96.75 312 LEU A C 1
ATOM 2491 O O . LEU A 1 312 ? 18.156 1.419 1.233 1 96.75 312 LEU A O 1
ATOM 2495 N N . CYS A 1 313 ? 16.5 0.431 0.111 1 97.06 313 CYS A N 1
ATOM 2496 C CA . CYS A 1 313 ? 17.203 0.395 -1.164 1 97.06 313 CYS A CA 1
ATOM 2497 C C . CYS A 1 313 ? 16.875 1.626 -2.002 1 97.06 313 CYS A C 1
ATOM 2499 O O . CYS A 1 313 ? 17.078 1.62 -3.221 1 97.06 313 CYS A O 1
ATOM 2501 N N . TYR A 1 314 ? 16.453 2.67 -1.39 1 94.69 314 TYR A N 1
ATOM 2502 C CA . TYR A 1 314 ? 15.953 3.814 -2.143 1 94.69 314 TYR A CA 1
ATOM 2503 C C . TYR A 1 314 ? 17.094 4.566 -2.814 1 94.69 314 TYR A C 1
ATOM 2505 O O . TYR A 1 314 ? 17 4.91 -3.998 1 94.69 314 TYR A O 1
ATOM 2513 N N . SER A 1 315 ? 18.141 4.82 -2.1 1 94.19 315 SER A N 1
ATOM 2514 C CA . SER A 1 315 ? 19.219 5.66 -2.623 1 94.19 315 SER A CA 1
ATOM 2515 C C . SER A 1 315 ? 20.266 4.824 -3.344 1 94.19 315 SER A C 1
ATOM 2517 O O . SER A 1 315 ? 20.453 3.645 -3.035 1 94.19 315 SER A O 1
ATOM 2519 N N . VAL A 1 316 ? 20.953 5.406 -4.301 1 96.56 316 VAL A N 1
ATOM 2520 C CA . VAL A 1 316 ? 22.031 4.734 -5.035 1 96.56 316 VAL A CA 1
ATOM 2521 C C . VAL A 1 316 ? 23.156 4.371 -4.078 1 96.56 316 VAL A C 1
ATOM 2523 O O . VAL A 1 316 ? 23.734 3.283 -4.172 1 96.56 316 VAL A O 1
ATOM 2526 N N . GLU A 1 317 ? 23.422 5.246 -3.115 1 96.56 317 GLU A N 1
ATOM 2527 C CA . GLU A 1 317 ? 24.484 5.02 -2.143 1 96.56 317 GLU A CA 1
ATOM 2528 C C . GLU A 1 317 ? 24.188 3.799 -1.273 1 96.56 317 GLU A C 1
ATOM 2530 O O . GLU A 1 317 ? 25.078 3.004 -0.983 1 96.56 317 GLU A O 1
ATOM 2535 N N . ALA A 1 318 ? 22.953 3.723 -0.881 1 97.31 318 ALA A N 1
ATOM 2536 C CA . ALA A 1 318 ? 22.562 2.576 -0.062 1 97.31 318 ALA A CA 1
ATOM 2537 C C . ALA A 1 318 ? 22.75 1.269 -0.825 1 97.31 318 ALA A C 1
ATOM 2539 O O . ALA A 1 318 ? 23.234 0.279 -0.267 1 97.31 318 ALA A O 1
ATOM 2540 N N . LYS A 1 319 ? 22.328 1.228 -2.068 1 97.62 319 LYS A N 1
ATOM 2541 C CA . LYS A 1 319 ? 22.484 0.041 -2.906 1 97.62 319 LYS A CA 1
ATOM 2542 C C . LYS A 1 319 ? 23.969 -0.332 -3.057 1 97.62 319 LYS A C 1
ATOM 2544 O O . LYS A 1 319 ? 24.328 -1.507 -2.961 1 97.62 319 LYS A O 1
ATOM 2549 N N . GLU A 1 320 ? 24.766 0.681 -3.258 1 97.12 320 GLU A N 1
ATOM 2550 C CA . GLU A 1 320 ? 26.203 0.456 -3.373 1 97.12 320 GLU A CA 1
ATOM 2551 C C . GLU A 1 320 ? 26.781 -0.112 -2.078 1 97.12 320 GLU A C 1
ATOM 2553 O O . GLU A 1 320 ? 27.625 -1.004 -2.109 1 97.12 320 GLU A O 1
ATOM 2558 N N . MET A 1 321 ? 26.344 0.4 -1.047 1 97.06 321 MET A N 1
ATOM 2559 C CA . MET A 1 321 ? 26.828 -0.07 0.25 1 97.06 321 MET A CA 1
ATOM 2560 C C . MET A 1 321 ? 26.422 -1.524 0.481 1 97.06 321 MET A C 1
ATOM 2562 O O . MET A 1 321 ? 27.219 -2.311 1.006 1 97.06 321 MET A O 1
ATOM 2566 N N . LEU A 1 322 ? 25.234 -1.843 0.1 1 97.88 322 LEU A N 1
ATOM 2567 C CA . LEU A 1 322 ? 24.781 -3.225 0.226 1 97.88 322 LEU A CA 1
ATOM 2568 C C . LEU A 1 322 ? 25.625 -4.152 -0.637 1 97.88 322 LEU A C 1
ATOM 2570 O O . LEU A 1 322 ? 26 -5.242 -0.199 1 97.88 322 LEU A O 1
ATOM 2574 N N . GLU A 1 323 ? 25.875 -3.709 -1.856 1 97.12 323 GLU A N 1
ATOM 2575 C CA . GLU A 1 323 ? 26.734 -4.5 -2.738 1 97.12 323 GLU A CA 1
ATOM 2576 C C . GLU A 1 323 ? 28.109 -4.719 -2.123 1 97.12 323 GLU A C 1
ATOM 2578 O O . GLU A 1 323 ? 28.672 -5.812 -2.213 1 97.12 323 GLU A O 1
ATOM 2583 N N . ASP A 1 324 ? 28.578 -3.721 -1.503 1 96.62 324 ASP A N 1
ATOM 2584 C CA . ASP A 1 324 ? 29.875 -3.805 -0.86 1 96.62 324 ASP A CA 1
ATOM 2585 C C . ASP A 1 324 ? 29.828 -4.711 0.366 1 96.62 324 ASP A C 1
ATOM 2587 O O . ASP A 1 324 ? 30.719 -5.539 0.569 1 96.62 324 ASP A O 1
ATOM 2591 N N . MET A 1 325 ? 28.844 -4.566 1.153 1 96.25 325 MET A N 1
ATOM 2592 C CA . MET A 1 325 ? 28.688 -5.316 2.396 1 96.25 325 MET A CA 1
ATOM 2593 C C . MET A 1 325 ? 28.578 -6.812 2.119 1 96.25 325 MET A C 1
ATOM 2595 O O . MET A 1 325 ? 29.062 -7.629 2.908 1 96.25 325 MET A O 1
ATOM 2599 N N . PHE A 1 326 ? 27.969 -7.113 0.977 1 95.25 326 PHE A N 1
ATOM 2600 C CA . PHE A 1 326 ? 27.672 -8.516 0.743 1 95.25 326 PHE A CA 1
ATOM 2601 C C . PHE A 1 326 ? 28.391 -9.031 -0.492 1 95.25 326 PHE A C 1
ATOM 2603 O O . PHE A 1 326 ? 27.969 -10.016 -1.106 1 95.25 326 PHE A O 1
ATOM 2610 N N . LYS A 1 327 ? 29.406 -8.398 -0.949 1 92.38 327 LYS A N 1
ATOM 2611 C CA . LYS A 1 327 ? 30.156 -8.711 -2.164 1 92.38 327 LYS A CA 1
ATOM 2612 C C . LYS A 1 327 ? 30.688 -10.133 -2.125 1 92.38 327 LYS A C 1
ATOM 2614 O O . LYS A 1 327 ? 30.797 -10.789 -3.162 1 92.38 327 LYS A O 1
ATOM 2619 N N . ASN A 1 328 ? 30.969 -10.656 -0.973 1 91 328 ASN A N 1
ATOM 2620 C CA . ASN A 1 328 ? 31.594 -11.969 -0.862 1 91 328 ASN A CA 1
ATOM 2621 C C . ASN A 1 328 ? 30.594 -13.023 -0.389 1 91 328 ASN A C 1
ATOM 2623 O O . ASN A 1 328 ? 31 -14.109 0.048 1 91 328 ASN A O 1
ATOM 2627 N N . THR A 1 329 ? 29.359 -12.594 -0.357 1 88.94 329 THR A N 1
ATOM 2628 C CA . THR A 1 329 ? 28.297 -13.531 0.017 1 88.94 329 THR A CA 1
ATOM 2629 C C . THR A 1 329 ? 27.188 -13.523 -1.017 1 88.94 329 THR A C 1
ATOM 2631 O O . THR A 1 329 ? 27.188 -12.703 -1.935 1 88.94 329 THR A O 1
ATOM 2634 N N . ASN A 1 330 ? 26.297 -14.5 -0.921 1 89.06 330 ASN A N 1
ATOM 2635 C CA . ASN A 1 330 ? 25.156 -14.578 -1.825 1 89.06 330 ASN A CA 1
ATOM 2636 C C . ASN A 1 330 ? 23.906 -13.977 -1.195 1 89.06 330 ASN A C 1
ATOM 2638 O O . ASN A 1 330 ? 22.797 -14.164 -1.702 1 89.06 330 ASN A O 1
ATOM 2642 N N . THR A 1 331 ? 24.141 -13.219 -0.172 1 91.19 331 THR A N 1
ATOM 2643 C CA . THR A 1 331 ? 23.016 -12.719 0.614 1 91.19 331 THR A CA 1
ATOM 2644 C C . THR A 1 331 ? 22.188 -11.734 -0.202 1 91.19 331 THR A C 1
ATOM 2646 O O . THR A 1 331 ? 20.953 -11.867 -0.269 1 91.19 331 THR A O 1
ATOM 2649 N N . LEU A 1 332 ? 22.875 -10.805 -0.829 1 96.12 332 LEU A N 1
ATOM 2650 C CA . LEU A 1 332 ? 22.141 -9.805 -1.605 1 96.12 332 LEU A CA 1
ATOM 2651 C C . LEU A 1 332 ? 21.469 -10.445 -2.811 1 96.12 332 LEU A C 1
ATOM 2653 O O . LEU A 1 332 ? 20.297 -10.156 -3.094 1 96.12 332 LEU A O 1
ATOM 2657 N N . ASP A 1 333 ? 22.156 -11.336 -3.457 1 92.88 333 ASP A N 1
ATOM 2658 C CA . ASP A 1 333 ? 21.609 -12.008 -4.633 1 92.88 333 ASP A CA 1
ATOM 2659 C C . ASP A 1 333 ? 20.359 -12.812 -4.277 1 92.88 333 ASP A C 1
ATOM 2661 O O . ASP A 1 333 ? 19.344 -12.719 -4.961 1 92.88 333 ASP A O 1
ATOM 2665 N N . SER A 1 334 ? 20.5 -13.547 -3.221 1 90.88 334 SER A N 1
ATOM 2666 C CA . SER A 1 334 ? 19.391 -14.391 -2.793 1 90.88 334 SER A CA 1
ATOM 2667 C C . SER A 1 334 ? 18.203 -13.547 -2.328 1 90.88 334 SER A C 1
ATOM 2669 O O . SER A 1 334 ? 17.047 -13.938 -2.502 1 90.88 334 SER A O 1
ATOM 2671 N N . THR A 1 335 ? 18.5 -12.406 -1.74 1 95.44 335 THR A N 1
ATOM 2672 C CA . THR A 1 335 ? 17.438 -11.516 -1.271 1 95.44 335 THR A CA 1
ATOM 2673 C C . THR A 1 335 ? 16.688 -10.914 -2.449 1 95.44 335 THR A C 1
ATOM 2675 O O . THR A 1 335 ? 15.445 -10.883 -2.441 1 95.44 335 THR A O 1
ATOM 2678 N N . LEU A 1 336 ? 17.406 -10.477 -3.428 1 96.12 336 LEU A N 1
ATOM 2679 C CA . LEU A 1 336 ? 16.766 -9.914 -4.613 1 96.12 336 LEU A CA 1
ATOM 2680 C C . LEU A 1 336 ? 15.977 -10.977 -5.359 1 96.12 336 LEU A C 1
ATOM 2682 O O . LEU A 1 336 ? 14.875 -10.703 -5.852 1 96.12 336 LEU A O 1
ATOM 2686 N N . ALA A 1 337 ? 16.516 -12.148 -5.363 1 89.44 337 ALA A N 1
ATOM 2687 C CA . ALA A 1 337 ? 15.789 -13.25 -5.988 1 89.44 337 ALA A CA 1
ATOM 2688 C C . ALA A 1 337 ? 14.477 -13.531 -5.258 1 89.44 337 ALA A C 1
ATOM 2690 O O . ALA A 1 337 ? 13.445 -13.766 -5.895 1 89.44 337 ALA A O 1
ATOM 2691 N N . ALA A 1 338 ? 14.562 -13.492 -3.984 1 90.12 338 ALA A N 1
ATOM 2692 C CA . ALA A 1 338 ? 13.375 -13.703 -3.162 1 90.12 338 ALA A CA 1
ATOM 2693 C C . ALA A 1 338 ? 12.336 -12.609 -3.402 1 90.12 338 ALA A C 1
ATOM 2695 O O . ALA A 1 338 ? 11.141 -12.883 -3.436 1 90.12 338 ALA A O 1
ATOM 2696 N N . ALA A 1 339 ? 12.82 -11.414 -3.557 1 94.56 339 ALA A N 1
ATOM 2697 C CA . ALA A 1 339 ? 11.914 -10.305 -3.824 1 94.56 339 ALA A CA 1
ATOM 2698 C C . ALA A 1 339 ? 11.18 -10.5 -5.148 1 94.56 339 ALA A C 1
ATOM 2700 O O . ALA A 1 339 ? 9.969 -10.266 -5.234 1 94.56 339 ALA A O 1
ATOM 2701 N N . GLY A 1 340 ? 11.891 -10.945 -6.137 1 92.38 340 GLY A N 1
ATOM 2702 C CA . GLY A 1 340 ? 11.25 -11.258 -7.402 1 92.38 340 GLY A CA 1
ATOM 2703 C C . GLY A 1 340 ? 10.227 -12.367 -7.301 1 92.38 340 GLY A C 1
ATOM 2704 O O . GLY A 1 340 ? 9.125 -12.258 -7.832 1 92.38 340 GLY A O 1
ATOM 2705 N N . ALA A 1 341 ? 10.57 -13.398 -6.59 1 83.75 341 ALA A N 1
ATOM 2706 C CA . ALA A 1 341 ? 9.688 -14.547 -6.422 1 83.75 341 ALA A CA 1
ATOM 2707 C C . ALA A 1 341 ? 8.43 -14.172 -5.645 1 83.75 341 ALA A C 1
ATOM 2709 O O . ALA A 1 341 ? 7.34 -14.672 -5.934 1 83.75 341 ALA A O 1
ATOM 2710 N N . ALA A 1 342 ? 8.594 -13.32 -4.668 1 89.25 342 ALA A N 1
ATOM 2711 C CA . ALA A 1 342 ? 7.48 -12.914 -3.812 1 89.25 342 ALA A CA 1
ATOM 2712 C C . ALA A 1 342 ? 6.383 -12.234 -4.625 1 89.25 342 ALA A C 1
ATOM 2714 O O . ALA A 1 342 ? 5.195 -12.367 -4.316 1 89.25 342 ALA A O 1
ATOM 2715 N N . PHE A 1 343 ? 6.715 -11.578 -5.664 1 92.69 343 PHE A N 1
ATOM 2716 C CA . PHE A 1 343 ? 5.73 -10.883 -6.488 1 92.69 343 PHE A CA 1
ATOM 2717 C C . PHE A 1 343 ? 4.836 -11.875 -7.215 1 92.69 343 PHE A C 1
ATOM 2719 O O . PHE A 1 343 ? 3.695 -11.555 -7.562 1 92.69 343 PHE A O 1
ATOM 2726 N N . ALA A 1 344 ? 5.359 -13.031 -7.441 1 80.12 344 ALA A N 1
ATOM 2727 C CA . ALA A 1 344 ? 4.586 -14.047 -8.148 1 80.12 344 ALA A CA 1
ATOM 2728 C C . ALA A 1 344 ? 3.664 -14.797 -7.195 1 80.12 344 ALA A C 1
ATOM 2730 O O . ALA A 1 344 ? 2.834 -15.602 -7.629 1 80.12 344 ALA A O 1
ATOM 2731 N N . MET A 1 345 ? 3.803 -14.461 -5.914 1 74.88 345 MET A N 1
ATOM 2732 C CA . MET A 1 345 ? 3.127 -15.32 -4.945 1 74.88 345 MET A CA 1
ATOM 2733 C C . MET A 1 345 ? 2.234 -14.492 -4.02 1 74.88 345 MET A C 1
ATOM 2735 O O . MET A 1 345 ? 2.525 -13.328 -3.748 1 74.88 345 MET A O 1
ATOM 2739 N N . GLY A 1 346 ? 1.151 -15.188 -3.613 1 75.81 346 GLY A N 1
ATOM 2740 C CA . GLY A 1 346 ? 0.333 -14.594 -2.562 1 75.81 346 GLY A CA 1
ATOM 2741 C C . GLY A 1 346 ? -0.9 -13.891 -3.094 1 75.81 346 GLY A C 1
ATOM 2742 O O . GLY A 1 346 ? -1.215 -13.984 -4.281 1 75.81 346 GLY A O 1
ATOM 2743 N N . SER A 1 347 ? -1.626 -13.242 -2.16 1 78.25 347 SER A N 1
ATOM 2744 C CA . SER A 1 347 ? -2.859 -12.523 -2.455 1 78.25 347 SER A CA 1
ATOM 2745 C C . SER A 1 347 ? -2.58 -11.25 -3.24 1 78.25 347 SER A C 1
ATOM 2747 O O . SER A 1 347 ? -1.422 -10.859 -3.416 1 78.25 347 SER A O 1
ATOM 2749 N N . ILE A 1 348 ? -3.582 -10.578 -3.701 1 82.69 348 ILE A N 1
ATOM 2750 C CA . ILE A 1 348 ? -3.477 -9.344 -4.469 1 82.69 348 ILE A CA 1
ATOM 2751 C C . ILE A 1 348 ? -2.82 -8.258 -3.619 1 82.69 348 ILE A C 1
ATOM 2753 O O . ILE A 1 348 ? -2.016 -7.473 -4.121 1 82.69 348 ILE A O 1
ATOM 2757 N N . GLU A 1 349 ? -3.16 -8.234 -2.385 1 83.75 349 GLU A N 1
ATOM 2758 C CA . GLU A 1 349 ? -2.58 -7.25 -1.479 1 83.75 349 GLU A CA 1
ATOM 2759 C C . GLU A 1 349 ? -1.074 -7.453 -1.334 1 83.75 349 GLU A C 1
ATOM 2761 O O . GLU A 1 349 ? -0.309 -6.488 -1.33 1 83.75 349 GLU A O 1
ATOM 2766 N N . MET A 1 350 ? -0.696 -8.672 -1.226 1 86.88 350 MET A N 1
ATOM 2767 C CA . MET A 1 350 ? 0.721 -8.992 -1.096 1 86.88 350 MET A CA 1
ATOM 2768 C C . MET A 1 350 ? 1.479 -8.648 -2.373 1 86.88 350 MET A C 1
ATOM 2770 O O . MET A 1 350 ? 2.562 -8.062 -2.316 1 86.88 350 MET A O 1
ATOM 2774 N N . LYS A 1 351 ? 0.87 -8.984 -3.426 1 90.88 351 LYS A N 1
ATOM 2775 C CA . LYS A 1 351 ? 1.493 -8.664 -4.707 1 90.88 351 LYS A CA 1
ATOM 2776 C C . LYS A 1 351 ? 1.623 -7.156 -4.895 1 90.88 351 LYS A C 1
ATOM 2778 O O . LYS A 1 351 ? 2.654 -6.672 -5.367 1 90.88 351 LYS A O 1
ATOM 2783 N N . ARG A 1 352 ? 0.549 -6.469 -4.539 1 93.12 352 ARG A N 1
ATOM 2784 C CA . ARG A 1 352 ? 0.543 -5.012 -4.637 1 93.12 352 ARG A CA 1
ATOM 2785 C C . ARG A 1 352 ? 1.675 -4.402 -3.816 1 93.12 352 ARG A C 1
ATOM 2787 O O . ARG A 1 352 ? 2.445 -3.586 -4.324 1 93.12 352 ARG A O 1
ATOM 2794 N N . CYS A 1 353 ? 1.852 -4.824 -2.611 1 92.88 353 CYS A N 1
ATOM 2795 C CA . CYS A 1 353 ? 2.871 -4.289 -1.716 1 92.88 353 CYS A CA 1
ATOM 2796 C C . CYS A 1 353 ? 4.27 -4.637 -2.215 1 92.88 353 CYS A C 1
ATOM 2798 O O . CYS A 1 353 ? 5.172 -3.797 -2.176 1 92.88 353 CYS A O 1
ATOM 2800 N N . THR A 1 354 ? 4.391 -5.824 -2.691 1 95.69 354 THR A N 1
ATOM 2801 C CA . THR A 1 354 ? 5.695 -6.281 -3.168 1 95.69 354 THR A CA 1
ATOM 2802 C C . THR A 1 354 ? 6.133 -5.477 -4.387 1 95.69 354 THR A C 1
ATOM 2804 O O . THR A 1 354 ? 7.273 -5.008 -4.449 1 95.69 354 THR A O 1
ATOM 2807 N N . ILE A 1 355 ? 5.234 -5.293 -5.305 1 97.12 355 ILE A N 1
ATOM 2808 C CA . ILE A 1 355 ? 5.625 -4.605 -6.531 1 97.12 355 ILE A CA 1
ATOM 2809 C C . ILE A 1 355 ? 5.855 -3.125 -6.242 1 97.12 355 ILE A C 1
ATOM 2811 O O . ILE A 1 355 ? 6.711 -2.49 -6.863 1 97.12 355 ILE A O 1
ATOM 2815 N N . GLN A 1 356 ? 5.164 -2.582 -5.312 1 94.75 356 GLN A N 1
ATOM 2816 C CA . GLN A 1 356 ? 5.426 -1.211 -4.891 1 94.75 356 GLN A CA 1
ATOM 2817 C C . GLN A 1 356 ? 6.82 -1.079 -4.289 1 94.75 356 GLN A C 1
ATOM 2819 O O . GLN A 1 356 ? 7.527 -0.103 -4.551 1 94.75 356 GLN A O 1
ATOM 2824 N N . ALA A 1 357 ? 7.137 -2.025 -3.453 1 96.5 357 ALA A N 1
ATOM 2825 C CA . ALA A 1 357 ? 8.477 -2.029 -2.869 1 96.5 357 ALA A CA 1
ATOM 2826 C C . ALA A 1 357 ? 9.547 -2.145 -3.949 1 96.5 357 ALA A C 1
ATOM 2828 O O . ALA A 1 357 ? 10.547 -1.432 -3.914 1 96.5 357 ALA A O 1
ATOM 2829 N N . ILE A 1 358 ? 9.32 -3.023 -4.906 1 97.62 358 ILE A N 1
ATOM 2830 C CA . ILE A 1 358 ? 10.266 -3.219 -5.996 1 97.62 358 ILE A CA 1
ATOM 2831 C C . ILE A 1 358 ? 10.398 -1.931 -6.809 1 97.62 358 ILE A C 1
ATOM 2833 O O . ILE A 1 358 ? 11.492 -1.563 -7.234 1 97.62 358 ILE A O 1
ATOM 2837 N N . THR A 1 359 ? 9.281 -1.272 -7.012 1 96.69 359 THR A N 1
ATOM 2838 C CA . THR A 1 359 ? 9.297 0.002 -7.723 1 96.69 359 THR A CA 1
ATOM 2839 C C . THR A 1 359 ? 10.203 1.004 -7.012 1 96.69 359 THR A C 1
ATOM 2841 O O . THR A 1 359 ? 11.008 1.689 -7.648 1 96.69 359 THR A O 1
ATOM 2844 N N . LEU A 1 360 ? 10.102 1.021 -5.723 1 95.12 360 LEU A N 1
ATOM 2845 C CA . LEU A 1 360 ? 10.906 1.939 -4.918 1 95.12 360 LEU A CA 1
ATOM 2846 C C . LEU A 1 360 ? 12.383 1.581 -5 1 95.12 360 LEU A C 1
ATOM 2848 O O . LEU A 1 360 ? 13.242 2.465 -4.965 1 95.12 360 LEU A O 1
ATOM 2852 N N . ILE A 1 361 ? 12.656 0.318 -5.121 1 97.25 361 ILE A N 1
ATOM 2853 C CA . ILE A 1 361 ? 14.031 -0.161 -5.234 1 97.25 361 ILE A CA 1
ATOM 2854 C C . ILE A 1 361 ? 14.672 0.397 -6.504 1 97.25 361 ILE A C 1
ATOM 2856 O O . ILE A 1 361 ? 15.867 0.7 -6.52 1 97.25 361 ILE A O 1
ATOM 2860 N N . PHE A 1 362 ? 13.914 0.616 -7.492 1 96.94 362 PHE A N 1
ATOM 2861 C CA . PHE A 1 362 ? 14.477 1.049 -8.766 1 96.94 362 PHE A CA 1
ATOM 2862 C C . PHE A 1 362 ? 14.484 2.57 -8.859 1 96.94 362 PHE A C 1
ATOM 2864 O O . PHE A 1 362 ? 14.867 3.129 -9.891 1 96.94 362 PHE A O 1
ATOM 2871 N N . GLU A 1 363 ? 14.008 3.113 -7.672 1 91.5 363 GLU A N 1
ATOM 2872 C CA . GLU A 1 363 ? 14.211 4.559 -7.594 1 91.5 363 GLU A CA 1
ATOM 2873 C C . GLU A 1 363 ? 15.688 4.902 -7.449 1 91.5 363 GLU A C 1
ATOM 2875 O O . GLU A 1 363 ? 16.406 4.258 -6.684 1 91.5 363 GLU A O 1
ATOM 2880 N N . ASN A 1 364 ? 16.234 5.715 -8.117 1 91.44 364 ASN A N 1
ATOM 2881 C CA . ASN A 1 364 ? 17.578 6.258 -8.031 1 91.44 364 ASN A CA 1
ATOM 2882 C C . ASN A 1 364 ? 18.641 5.176 -8.227 1 91.44 364 ASN A C 1
ATOM 2884 O O . ASN A 1 364 ? 19.297 4.766 -7.273 1 91.44 364 ASN A O 1
ATOM 2888 N N . ALA A 1 365 ? 18.891 4.688 -9.32 1 95.38 365 ALA A N 1
ATOM 2889 C CA . ALA A 1 365 ? 19.906 3.699 -9.672 1 95.38 365 ALA A CA 1
ATOM 2890 C C . ALA A 1 365 ? 20.625 4.074 -10.969 1 95.38 365 ALA A C 1
ATOM 2892 O O . ALA A 1 365 ? 20.125 4.902 -11.734 1 95.38 365 ALA A O 1
ATOM 2893 N N . THR A 1 366 ? 21.875 3.59 -11.062 1 96.06 366 THR A N 1
ATOM 2894 C CA . THR A 1 366 ? 22.516 3.652 -12.375 1 96.06 366 THR A CA 1
ATOM 2895 C C . THR A 1 366 ? 21.922 2.598 -13.312 1 96.06 366 THR A C 1
ATOM 2897 O O . THR A 1 366 ? 21.328 1.623 -12.859 1 96.06 366 THR A O 1
ATOM 2900 N N . ASP A 1 367 ? 22.047 2.807 -14.586 1 94.69 367 ASP A N 1
ATOM 2901 C CA . ASP A 1 367 ? 21.531 1.857 -15.57 1 94.69 367 ASP A CA 1
ATOM 2902 C C . ASP A 1 367 ? 22.109 0.465 -15.352 1 94.69 367 ASP A C 1
ATOM 2904 O O . ASP A 1 367 ? 21.391 -0.536 -15.43 1 94.69 367 ASP A O 1
ATOM 2908 N N . ALA A 1 368 ? 23.406 0.434 -15.062 1 96.31 368 ALA A N 1
ATOM 2909 C CA . ALA A 1 368 ? 24.094 -0.838 -14.859 1 96.31 368 ALA A CA 1
ATOM 2910 C C . ALA A 1 368 ? 23.562 -1.555 -13.617 1 96.31 368 ALA A C 1
ATOM 2912 O O . ALA A 1 368 ? 23.344 -2.77 -13.641 1 96.31 368 ALA A O 1
ATOM 2913 N N . MET A 1 369 ? 23.359 -0.827 -12.57 1 96.94 369 MET A N 1
ATOM 2914 C CA . MET A 1 369 ? 22.859 -1.381 -11.312 1 96.94 369 MET A CA 1
ATOM 2915 C C . MET A 1 369 ? 21.422 -1.888 -11.484 1 96.94 369 MET A C 1
ATOM 2917 O O . MET A 1 369 ? 21.094 -2.975 -11.008 1 96.94 369 MET A O 1
ATOM 2921 N N . ALA A 1 370 ? 20.641 -1.045 -12.109 1 97.62 370 ALA A N 1
ATOM 2922 C CA . ALA A 1 370 ? 19.234 -1.415 -12.344 1 97.62 370 ALA A CA 1
ATOM 2923 C C . ALA A 1 370 ? 19.141 -2.711 -13.148 1 97.62 370 ALA A C 1
ATOM 2925 O O . ALA A 1 370 ? 18.359 -3.598 -12.812 1 97.62 370 ALA A O 1
ATOM 2926 N N . SER A 1 371 ? 19.953 -2.811 -14.148 1 96.69 371 SER A N 1
ATOM 2927 C CA . SER A 1 371 ? 19.953 -4 -14.992 1 96.69 371 SER A CA 1
ATOM 2928 C C . SER A 1 371 ? 20.391 -5.234 -14.211 1 96.69 371 SER A C 1
ATOM 2930 O O . SER A 1 371 ? 19.781 -6.301 -14.328 1 96.69 371 SER A O 1
ATOM 2932 N N . SER A 1 372 ? 21.359 -5.07 -13.422 1 96.69 372 SER A N 1
ATOM 2933 C CA . SER A 1 372 ? 21.875 -6.18 -12.617 1 96.69 372 SER A CA 1
ATOM 2934 C C . SER A 1 372 ? 20.844 -6.652 -11.602 1 96.69 372 SER A C 1
ATOM 2936 O O . SER A 1 372 ? 20.578 -7.852 -11.492 1 96.69 372 SER A O 1
ATOM 2938 N N . TRP A 1 373 ? 20.266 -5.715 -10.859 1 97.94 373 TRP A N 1
ATOM 2939 C CA . TRP A 1 373 ? 19.297 -6.059 -9.812 1 97.94 373 TRP A CA 1
ATOM 2940 C C . TRP A 1 373 ? 18.031 -6.656 -10.422 1 97.94 373 TRP A C 1
ATOM 2942 O O . TRP A 1 373 ? 17.453 -7.59 -9.859 1 97.94 373 TRP A O 1
ATOM 2952 N N . TYR A 1 374 ? 17.625 -6.109 -11.562 1 97.69 374 TYR A N 1
ATOM 2953 C CA . TYR A 1 374 ? 16.469 -6.68 -12.266 1 97.69 374 TYR A CA 1
ATOM 2954 C C . TYR A 1 374 ? 16.75 -8.125 -12.68 1 97.69 374 TYR A C 1
ATOM 2956 O O . TYR A 1 374 ? 15.883 -8.984 -12.555 1 97.69 374 TYR A O 1
ATOM 2964 N N . GLY A 1 375 ? 17.922 -8.328 -13.164 1 93.94 375 GLY A N 1
ATOM 2965 C CA . GLY A 1 375 ? 18.344 -9.672 -13.508 1 93.94 375 GLY A CA 1
ATOM 2966 C C . GLY A 1 375 ? 18.297 -10.633 -12.336 1 93.94 375 GLY A C 1
ATOM 2967 O O . GLY A 1 375 ? 17.844 -11.773 -12.477 1 93.94 375 GLY A O 1
ATOM 2968 N N . LEU A 1 376 ? 18.703 -10.141 -11.203 1 93 376 LEU A N 1
ATOM 2969 C CA . LEU A 1 376 ? 18.734 -10.961 -9.992 1 93 376 LEU A CA 1
ATOM 2970 C C . LEU A 1 376 ? 17.328 -11.25 -9.484 1 93 376 LEU A C 1
ATOM 2972 O O . LEU A 1 376 ? 17.109 -12.273 -8.836 1 93 376 LEU A O 1
ATOM 2976 N N . MET A 1 377 ? 16.344 -10.367 -9.844 1 94.44 377 MET A N 1
ATOM 2977 C CA . MET A 1 377 ? 14.977 -10.539 -9.375 1 94.44 377 MET A CA 1
ATOM 2978 C C . MET A 1 377 ? 14.203 -11.484 -10.289 1 94.44 377 MET A C 1
ATOM 2980 O O . MET A 1 377 ? 13.008 -11.711 -10.086 1 94.44 377 MET A O 1
ATOM 2984 N N . GLY A 1 378 ? 14.82 -11.977 -11.336 1 87.62 378 GLY A N 1
ATOM 2985 C CA . GLY A 1 378 ? 14.156 -12.961 -12.172 1 87.62 378 GLY A CA 1
ATOM 2986 C C . GLY A 1 378 ? 14.07 -12.547 -13.625 1 87.62 378 GLY A C 1
ATOM 2987 O O . GLY A 1 378 ? 13.648 -13.336 -14.484 1 87.62 378 GLY A O 1
ATOM 2988 N N . ASP A 1 379 ? 14.477 -11.297 -13.906 1 90.19 379 ASP A N 1
ATOM 2989 C CA . ASP A 1 379 ? 14.578 -10.789 -15.273 1 90.19 379 ASP A CA 1
ATOM 2990 C C . ASP A 1 379 ? 13.297 -11.062 -16.062 1 90.19 379 ASP A C 1
ATOM 2992 O O . ASP A 1 379 ? 12.242 -10.516 -15.734 1 90.19 379 ASP A O 1
ATOM 2996 N N . LYS A 1 380 ? 13.305 -12.109 -16.938 1 83.69 380 LYS A N 1
ATOM 2997 C CA . LYS A 1 380 ? 12.164 -12.414 -17.797 1 83.69 380 LYS A CA 1
ATOM 2998 C C . LYS A 1 380 ? 10.977 -12.906 -16.969 1 83.69 380 LYS A C 1
ATOM 3000 O O . LYS A 1 380 ? 9.828 -12.602 -17.281 1 83.69 380 LYS A O 1
ATOM 3005 N N . ALA A 1 381 ? 11.297 -13.633 -15.938 1 82.81 381 ALA A N 1
ATOM 3006 C CA . ALA A 1 381 ? 10.234 -14.148 -15.078 1 82.81 381 ALA A CA 1
ATOM 3007 C C . ALA A 1 381 ? 9.469 -13.016 -14.414 1 82.81 381 ALA A C 1
ATOM 3009 O O . ALA A 1 381 ? 8.234 -13.047 -14.328 1 82.81 381 ALA A O 1
ATOM 3010 N N . LEU A 1 382 ? 10.141 -12.023 -13.945 1 91.81 382 LEU A N 1
ATOM 3011 C CA . LEU A 1 382 ? 9.523 -10.859 -13.328 1 91.81 382 LEU A CA 1
ATOM 3012 C C . LEU A 1 382 ? 8.648 -10.109 -14.328 1 91.81 382 LEU A C 1
ATOM 3014 O O . LEU A 1 382 ? 7.535 -9.688 -14 1 91.81 382 LEU A O 1
ATOM 3018 N N . THR A 1 383 ? 9.133 -10 -15.539 1 92.06 383 THR A N 1
ATOM 3019 C CA . THR A 1 383 ? 8.383 -9.344 -16.609 1 92.06 383 THR A CA 1
ATOM 3020 C C . THR A 1 383 ? 7.09 -10.102 -16.891 1 92.06 383 THR A C 1
ATOM 3022 O O . THR A 1 383 ? 6.027 -9.484 -17.016 1 92.06 383 THR A O 1
ATOM 3025 N N . GLN A 1 384 ? 7.211 -11.383 -16.922 1 86.06 384 GLN A N 1
ATOM 3026 C CA . GLN A 1 384 ? 6.043 -12.211 -17.219 1 86.06 384 GLN A CA 1
ATOM 3027 C C . GLN A 1 384 ? 4.984 -12.078 -16.125 1 86.06 384 GLN A C 1
ATOM 3029 O O . GLN A 1 384 ? 3.791 -11.984 -16.422 1 86.06 384 GLN A O 1
ATOM 3034 N N . VAL A 1 385 ? 5.422 -12.117 -14.906 1 88.62 385 VAL A N 1
ATOM 3035 C CA . VAL A 1 385 ? 4.484 -11.992 -13.789 1 88.62 385 VAL A CA 1
ATOM 3036 C C . VAL A 1 385 ? 3.764 -10.648 -13.859 1 88.62 385 VAL A C 1
ATOM 3038 O O . VAL A 1 385 ? 2.559 -10.57 -13.617 1 88.62 385 VAL A O 1
ATOM 3041 N N . ALA A 1 386 ? 4.492 -9.578 -14.164 1 94.81 386 ALA A N 1
ATOM 3042 C CA . ALA A 1 386 ? 3.879 -8.266 -14.305 1 94.81 386 ALA A CA 1
ATOM 3043 C C . ALA A 1 386 ? 2.828 -8.258 -15.414 1 94.81 386 ALA A C 1
ATOM 3045 O O . ALA A 1 386 ? 1.73 -7.73 -15.234 1 94.81 386 ALA A O 1
ATOM 3046 N N . LEU A 1 387 ? 3.105 -8.93 -16.453 1 91.62 387 LEU A N 1
ATOM 3047 C CA . LEU A 1 387 ? 2.193 -8.984 -17.594 1 91.62 387 LEU A CA 1
ATOM 3048 C C . LEU A 1 387 ? 0.947 -9.797 -17.25 1 91.62 387 LEU A C 1
ATOM 3050 O O . LEU A 1 387 ? -0.166 -9.414 -17.625 1 91.62 387 LEU A O 1
ATOM 3054 N N . ASP A 1 388 ? 1.156 -10.867 -16.594 1 84.5 388 ASP A N 1
ATOM 3055 C CA . ASP A 1 388 ? 0.033 -11.719 -16.203 1 84.5 388 ASP A CA 1
ATOM 3056 C C . ASP A 1 388 ? -0.911 -10.984 -15.258 1 84.5 388 ASP A C 1
ATOM 3058 O O . ASP A 1 388 ? -2.131 -11.148 -15.336 1 84.5 388 ASP A O 1
ATOM 3062 N N . ASN A 1 389 ? -0.365 -10.188 -14.391 1 89.75 389 ASN A N 1
ATOM 3063 C CA . ASN A 1 389 ? -1.165 -9.539 -13.359 1 89.75 389 ASN A CA 1
ATOM 3064 C C . ASN A 1 389 ? -1.841 -8.273 -13.875 1 89.75 389 ASN A C 1
ATOM 3066 O O . ASN A 1 389 ? -2.914 -7.902 -13.398 1 89.75 389 ASN A O 1
ATOM 3070 N N . VAL A 1 390 ? -1.231 -7.629 -14.836 1 93.12 390 VAL A N 1
ATOM 3071 C CA . VAL A 1 390 ? -1.82 -6.395 -15.344 1 93.12 390 VAL A CA 1
ATOM 3072 C C . VAL A 1 390 ? -3.127 -6.707 -16.078 1 93.12 390 VAL A C 1
ATOM 3074 O O . VAL A 1 390 ? -3.998 -5.844 -16.188 1 93.12 390 VAL A O 1
ATOM 3077 N N . LYS A 1 391 ? -3.273 -7.93 -16.453 1 87.31 391 LYS A N 1
ATOM 3078 C CA . LYS A 1 391 ? -4.457 -8.359 -17.203 1 87.31 391 LYS A CA 1
ATOM 3079 C C . LYS A 1 391 ? -5.609 -8.68 -16.25 1 87.31 391 LYS A C 1
ATOM 3081 O O . LYS A 1 391 ? -6.758 -8.805 -16.688 1 87.31 391 LYS A O 1
ATOM 3086 N N . LYS A 1 392 ? -5.305 -8.789 -15.016 1 83.38 392 LYS A N 1
ATOM 3087 C CA . LYS A 1 392 ? -6.324 -9.148 -14.031 1 83.38 392 LYS A CA 1
ATOM 3088 C C . LYS A 1 392 ? -7.176 -7.934 -13.656 1 83.38 392 LYS A C 1
ATOM 3090 O O . LYS A 1 392 ? -6.711 -6.797 -13.734 1 83.38 392 LYS A O 1
ATOM 3095 N N . PRO A 1 393 ? -8.445 -8.203 -13.266 1 82.12 393 PRO A N 1
ATOM 3096 C CA . PRO A 1 393 ? -9.383 -7.102 -13 1 82.12 393 PRO A CA 1
ATOM 3097 C C . PRO A 1 393 ? -9.211 -6.508 -11.602 1 82.12 393 PRO A C 1
ATOM 3099 O O . PRO A 1 393 ? -10.195 -6.348 -10.875 1 82.12 393 PRO A O 1
ATOM 3102 N N . PHE A 1 394 ? -8.047 -6.113 -11.25 1 87.88 394 PHE A N 1
ATOM 3103 C CA . PHE A 1 394 ? -7.742 -5.492 -9.961 1 87.88 394 PHE A CA 1
ATOM 3104 C C . PHE A 1 394 ? -7.016 -4.168 -10.156 1 87.88 394 PHE A C 1
ATOM 3106 O O . PHE A 1 394 ? -5.785 -4.133 -10.227 1 87.88 394 PHE A O 1
ATOM 3113 N N . PRO A 1 395 ? -7.812 -3.084 -10.141 1 88.25 395 PRO A N 1
ATOM 3114 C CA . PRO A 1 395 ? -7.227 -1.778 -10.453 1 88.25 395 PRO A CA 1
ATOM 3115 C C . PRO A 1 395 ? -6.082 -1.407 -9.508 1 88.25 395 PRO A C 1
ATOM 3117 O O . PRO A 1 395 ? -5.125 -0.751 -9.922 1 88.25 395 PRO A O 1
ATOM 3120 N N . GLU A 1 396 ? -6.211 -1.809 -8.242 1 88.38 396 GLU A N 1
ATOM 3121 C CA . GLU A 1 396 ? -5.184 -1.459 -7.27 1 88.38 396 GLU A CA 1
ATOM 3122 C C . GLU A 1 396 ? -3.846 -2.104 -7.625 1 88.38 396 GLU A C 1
ATOM 3124 O O . GLU A 1 396 ? -2.785 -1.538 -7.352 1 88.38 396 GLU A O 1
ATOM 3129 N N . LEU A 1 397 ? -3.898 -3.27 -8.164 1 92.31 397 LEU A N 1
ATOM 3130 C CA . LEU A 1 397 ? -2.672 -3.938 -8.586 1 92.31 397 LEU A CA 1
ATOM 3131 C C . LEU A 1 397 ? -2.213 -3.428 -9.945 1 92.31 397 LEU A C 1
ATOM 3133 O O . LEU A 1 397 ? -1.018 -3.217 -10.164 1 92.31 397 LEU A O 1
ATOM 3137 N N . LYS A 1 398 ? -3.115 -3.268 -10.805 1 93.19 398 LYS A N 1
ATOM 3138 C CA . LYS A 1 398 ? -2.838 -2.771 -12.148 1 93.19 398 LYS A CA 1
ATOM 3139 C C . LYS A 1 398 ? -2.111 -1.43 -12.102 1 93.19 398 LYS A C 1
ATOM 3141 O O . LYS A 1 398 ? -1.121 -1.229 -12.812 1 93.19 398 LYS A O 1
ATOM 3146 N N . ASN A 1 399 ? -2.545 -0.5 -11.242 1 91.94 399 ASN A N 1
ATOM 3147 C CA . ASN A 1 399 ? -1.91 0.803 -11.078 1 91.94 399 ASN A CA 1
ATOM 3148 C C . ASN A 1 399 ? -0.457 0.666 -10.633 1 91.94 399 ASN A C 1
ATOM 3150 O O . ASN A 1 399 ? 0.421 1.365 -11.141 1 91.94 399 ASN A O 1
ATOM 3154 N N . CYS A 1 400 ? -0.236 -0.24 -9.75 1 94.75 400 CYS A N 1
ATOM 3155 C CA . CYS A 1 400 ? 1.113 -0.438 -9.234 1 94.75 400 CYS A CA 1
ATOM 3156 C C . CYS A 1 400 ? 2.039 -0.979 -10.312 1 94.75 400 CYS A C 1
ATOM 3158 O O . CYS A 1 400 ? 3.215 -0.615 -10.375 1 94.75 400 CYS A O 1
ATOM 3160 N N . ILE A 1 401 ? 1.495 -1.819 -11.203 1 96.38 401 ILE A N 1
ATOM 3161 C CA . ILE A 1 401 ? 2.295 -2.396 -12.273 1 96.38 401 ILE A CA 1
ATOM 3162 C C . ILE A 1 401 ? 2.668 -1.31 -13.281 1 96.38 401 ILE A C 1
ATOM 3164 O O . ILE A 1 401 ? 3.809 -1.246 -13.742 1 96.38 401 ILE A O 1
ATOM 3168 N N . TYR A 1 402 ? 1.753 -0.474 -13.562 1 94.19 402 TYR A N 1
ATOM 3169 C CA . TYR A 1 402 ? 2.045 0.632 -14.469 1 94.19 402 TYR A CA 1
ATOM 3170 C C . TYR A 1 402 ? 3.09 1.566 -13.867 1 94.19 402 TYR A C 1
ATOM 3172 O O . TYR A 1 402 ? 3.969 2.061 -14.578 1 94.19 402 TYR A O 1
ATOM 3180 N N . ASP A 1 403 ? 2.998 1.834 -12.586 1 93.69 403 ASP A N 1
ATOM 3181 C CA . ASP A 1 403 ? 4.012 2.645 -11.922 1 93.69 403 ASP A CA 1
ATOM 3182 C C . ASP A 1 403 ? 5.387 1.981 -12.008 1 93.69 403 ASP A C 1
ATOM 3184 O O . ASP A 1 403 ? 6.398 2.658 -12.203 1 93.69 403 ASP A O 1
ATOM 3188 N N . PHE A 1 404 ? 5.367 0.651 -11.812 1 96.69 404 PHE A N 1
ATOM 3189 C CA . PHE A 1 404 ? 6.594 -0.131 -11.891 1 96.69 404 PHE A CA 1
ATOM 3190 C C . PHE A 1 404 ? 7.227 -0.009 -13.266 1 96.69 404 PHE A C 1
ATOM 3192 O O . PHE A 1 404 ? 8.422 0.262 -13.383 1 96.69 404 PHE A O 1
ATOM 3199 N N . TRP A 1 405 ? 6.449 -0.114 -14.328 1 95.62 405 TRP A N 1
ATOM 3200 C CA . TRP A 1 405 ? 6.953 0.009 -15.695 1 95.62 405 TRP A CA 1
ATOM 3201 C C . TRP A 1 405 ? 7.461 1.421 -15.961 1 95.62 405 TRP A C 1
ATOM 3203 O O . TRP A 1 405 ? 8.523 1.601 -16.562 1 95.62 405 TRP A O 1
ATOM 3213 N N . GLN A 1 406 ? 6.75 2.377 -15.461 1 91.31 406 GLN A N 1
ATOM 3214 C CA . GLN A 1 406 ? 7.188 3.76 -15.633 1 91.31 406 GLN A CA 1
ATOM 3215 C C . GLN A 1 406 ? 8.547 3.99 -14.992 1 91.31 406 GLN A C 1
ATOM 3217 O O . GLN A 1 406 ? 9.375 4.746 -15.516 1 91.31 406 GLN A O 1
ATOM 3222 N N . GLN A 1 407 ? 8.711 3.352 -13.906 1 93.31 407 GLN A N 1
ATOM 3223 C CA . GLN A 1 407 ? 9.969 3.531 -13.188 1 93.31 407 GLN A CA 1
ATOM 3224 C C . GLN A 1 407 ? 11.109 2.789 -13.875 1 93.31 407 GLN A C 1
ATOM 3226 O O . GLN A 1 407 ? 12.195 3.344 -14.055 1 93.31 407 GLN A O 1
ATOM 3231 N N . VAL A 1 408 ? 10.883 1.54 -14.258 1 95.38 408 VAL A N 1
ATOM 3232 C CA . VAL A 1 408 ? 11.969 0.729 -14.797 1 95.38 408 VAL A CA 1
ATOM 3233 C C . VAL A 1 408 ? 12.305 1.195 -16.219 1 95.38 408 VAL A C 1
ATOM 3235 O O . VAL A 1 408 ? 13.43 1.011 -16.688 1 95.38 408 VAL A O 1
ATOM 3238 N N . PHE A 1 409 ? 11.445 1.882 -16.875 1 92.38 409 PHE A N 1
ATOM 3239 C CA . PHE A 1 409 ? 11.695 2.324 -18.234 1 92.38 409 PHE A CA 1
ATOM 3240 C C . PHE A 1 409 ? 12.477 3.635 -18.25 1 92.38 409 PHE A C 1
ATOM 3242 O O . PHE A 1 409 ? 12.672 4.234 -19.297 1 92.38 409 PHE A O 1
ATOM 3249 N N . LYS A 1 410 ? 12.953 4.035 -17.141 1 89.94 410 LYS A N 1
ATOM 3250 C CA . LYS A 1 410 ? 13.953 5.094 -17.047 1 89.94 410 LYS A CA 1
ATOM 3251 C C . LYS A 1 410 ? 15.336 4.57 -17.438 1 89.94 410 LYS A C 1
ATOM 3253 O O . LYS A 1 410 ? 16.234 5.352 -17.75 1 89.94 410 LYS A O 1
ATOM 3258 N N . TYR A 1 411 ? 15.398 3.299 -17.375 1 93.38 411 TYR A N 1
ATOM 3259 C CA . TYR A 1 411 ? 16.703 2.68 -17.609 1 93.38 411 TYR A CA 1
ATOM 3260 C C . TYR A 1 411 ? 16.75 2.023 -18.984 1 93.38 411 TYR A C 1
ATOM 3262 O O . TYR A 1 411 ? 16.109 1 -19.203 1 93.38 411 TYR A O 1
ATOM 3270 N N . PRO A 1 412 ? 17.641 2.484 -19.859 1 90.81 412 PRO A N 1
ATOM 3271 C CA . PRO A 1 412 ? 17.688 2.018 -21.234 1 90.81 412 PRO A CA 1
ATOM 3272 C C . PRO A 1 412 ? 17.938 0.516 -21.359 1 90.81 412 PRO A C 1
ATOM 3274 O O . PRO A 1 412 ? 17.328 -0.159 -22.188 1 90.81 412 PRO A O 1
ATOM 3277 N N . THR A 1 413 ? 18.766 -0.011 -20.547 1 92.38 413 THR A N 1
ATOM 3278 C CA . THR A 1 413 ? 19.094 -1.432 -20.625 1 92.38 413 THR A CA 1
ATOM 3279 C C . THR A 1 413 ? 17.859 -2.281 -20.312 1 92.38 413 THR A C 1
ATOM 3281 O O . THR A 1 413 ? 17.672 -3.354 -20.891 1 92.38 413 THR A O 1
ATOM 3284 N N . LEU A 1 414 ? 17.047 -1.811 -19.391 1 94.06 414 LEU A N 1
ATOM 3285 C CA . LEU A 1 414 ? 15.836 -2.547 -19.047 1 94.06 414 LEU A CA 1
ATOM 3286 C C . LEU A 1 414 ? 14.797 -2.441 -20.156 1 94.06 414 LEU A C 1
ATOM 3288 O O . LEU A 1 414 ? 14.086 -3.41 -20.438 1 94.06 414 LEU A O 1
ATOM 3292 N N . VAL A 1 415 ? 14.719 -1.297 -20.766 1 91.25 415 VAL A N 1
ATOM 3293 C CA . VAL A 1 415 ? 13.812 -1.129 -21.891 1 91.25 415 VAL A CA 1
ATOM 3294 C C . VAL A 1 415 ? 14.164 -2.125 -23 1 91.25 415 VAL A C 1
ATOM 3296 O O . VAL A 1 415 ? 13.281 -2.738 -23.594 1 91.25 415 VAL A O 1
ATOM 3299 N N . GLN A 1 416 ? 15.375 -2.273 -23.203 1 88.31 416 GLN A N 1
ATOM 3300 C CA . GLN A 1 416 ? 15.844 -3.225 -24.203 1 88.31 416 GLN A CA 1
ATOM 3301 C C . GLN A 1 416 ? 15.406 -4.645 -23.859 1 88.31 416 GLN A C 1
ATOM 3303 O O . GLN A 1 416 ? 15.031 -5.418 -24.734 1 88.31 416 GLN A O 1
ATOM 3308 N N . LYS A 1 417 ? 15.477 -4.945 -22.609 1 89.38 417 LYS A N 1
ATOM 3309 C CA . LYS A 1 417 ? 15.055 -6.266 -22.156 1 89.38 417 LYS A CA 1
ATOM 3310 C C . LYS A 1 417 ? 13.562 -6.48 -22.406 1 89.38 417 LYS A C 1
ATOM 3312 O O . LYS A 1 417 ? 13.148 -7.566 -22.797 1 89.38 417 LYS A O 1
ATOM 3317 N N . PHE A 1 418 ? 12.797 -5.465 -22.156 1 91.31 418 PHE A N 1
ATOM 3318 C CA . PHE A 1 418 ? 11.352 -5.555 -22.344 1 91.31 418 PHE A CA 1
ATOM 3319 C C . PHE A 1 418 ? 11.016 -5.68 -23.828 1 91.31 418 PHE A C 1
ATOM 3321 O O . PHE A 1 418 ? 10.125 -6.449 -24.203 1 91.31 418 PHE A O 1
ATOM 3328 N N . ILE A 1 419 ? 11.727 -4.973 -24.609 1 85.5 419 ILE A N 1
ATOM 3329 C CA . ILE A 1 419 ? 11.5 -5.008 -26.047 1 85.5 419 ILE A CA 1
ATOM 3330 C C . ILE A 1 419 ? 11.852 -6.395 -26.594 1 85.5 419 ILE A C 1
ATOM 3332 O O . ILE A 1 419 ? 11.195 -6.887 -27.516 1 85.5 419 ILE A O 1
ATOM 3336 N N . ALA A 1 420 ? 12.797 -6.961 -26 1 83.75 420 ALA A N 1
ATOM 3337 C CA . ALA A 1 420 ? 13.242 -8.281 -26.438 1 83.75 420 ALA A CA 1
ATOM 3338 C C . ALA A 1 420 ? 12.312 -9.375 -25.922 1 83.75 420 ALA A C 1
ATOM 3340 O O . ALA A 1 420 ? 12.453 -10.539 -26.281 1 83.75 420 ALA A O 1
ATOM 3341 N N . PHE A 1 421 ? 11.391 -9.016 -25.094 1 85.94 421 PHE A N 1
ATOM 3342 C CA . PHE A 1 421 ? 10.453 -9.961 -24.516 1 85.94 421 PHE A CA 1
ATOM 3343 C C . PHE A 1 421 ? 9.148 -9.992 -25.312 1 85.94 421 PHE A C 1
ATOM 3345 O O . PHE A 1 421 ? 8.32 -9.094 -25.188 1 85.94 421 PHE A O 1
ATOM 3352 N N . PRO A 1 422 ? 8.867 -11.031 -26.094 1 80.75 422 PRO A N 1
ATOM 3353 C CA . PRO A 1 422 ? 7.723 -11.07 -27 1 80.75 422 PRO A CA 1
ATOM 3354 C C . PRO A 1 422 ? 6.391 -10.852 -26.297 1 80.75 422 PRO A C 1
ATOM 3356 O O . PRO A 1 422 ? 5.488 -10.227 -26.844 1 80.75 422 PRO A O 1
ATOM 3359 N N . GLY A 1 423 ? 6.316 -11.359 -25.156 1 84.38 423 GLY A N 1
ATOM 3360 C CA . GLY A 1 423 ? 5.082 -11.172 -24.406 1 84.38 423 GLY A CA 1
ATOM 3361 C C . GLY A 1 423 ? 4.727 -9.711 -24.203 1 84.38 423 GLY A C 1
ATOM 3362 O O . GLY A 1 423 ? 3.557 -9.336 -24.266 1 84.38 423 GLY A O 1
ATOM 3363 N N . PHE A 1 424 ? 5.723 -8.961 -23.953 1 91.31 424 PHE A N 1
ATOM 3364 C CA . PHE A 1 424 ? 5.504 -7.535 -23.719 1 91.31 424 PHE A CA 1
ATOM 3365 C C . PHE A 1 424 ? 5.105 -6.828 -25.016 1 91.31 424 PHE A C 1
ATOM 3367 O O . PHE A 1 424 ? 4.219 -5.973 -25.016 1 91.31 424 PHE A O 1
ATOM 3374 N N . ILE A 1 425 ? 5.699 -7.223 -26.047 1 86.06 425 ILE A N 1
ATOM 3375 C CA . ILE A 1 425 ? 5.402 -6.609 -27.344 1 86.06 425 ILE A CA 1
ATOM 3376 C C . ILE A 1 425 ? 3.977 -6.961 -27.766 1 86.06 425 ILE A C 1
ATOM 3378 O O . ILE A 1 425 ? 3.215 -6.09 -28.188 1 86.06 425 ILE A O 1
ATOM 3382 N N . ASN A 1 426 ? 3.617 -8.18 -27.594 1 86.75 426 ASN A N 1
ATOM 3383 C CA . ASN A 1 426 ? 2.266 -8.609 -27.922 1 86.75 426 ASN A CA 1
ATOM 3384 C C . ASN A 1 426 ? 1.218 -7.863 -27.109 1 86.75 426 ASN A C 1
ATOM 3386 O O . ASN A 1 426 ? 0.186 -7.449 -27.641 1 86.75 426 ASN A O 1
ATOM 3390 N N . TRP A 1 427 ? 1.49 -7.75 -25.844 1 91.19 427 TRP A N 1
ATOM 3391 C CA . TRP A 1 427 ? 0.581 -7.023 -24.969 1 91.19 427 TRP A CA 1
ATOM 3392 C C . TRP A 1 427 ? 0.468 -5.562 -25.391 1 91.19 427 TRP A C 1
ATOM 3394 O O . TRP A 1 427 ? -0.629 -5 -25.422 1 91.19 427 TRP A O 1
ATOM 3404 N N . SER A 1 428 ? 1.604 -4.977 -25.766 1 90.75 428 SER A N 1
ATOM 3405 C CA . SER A 1 428 ? 1.665 -3.559 -26.109 1 90.75 428 SER A CA 1
ATOM 3406 C C . SER A 1 428 ? 0.9 -3.268 -27.391 1 90.75 428 SER A C 1
ATOM 3408 O O . SER A 1 428 ? 0.278 -2.211 -27.531 1 90.75 428 SER A O 1
ATOM 3410 N N . LEU A 1 429 ? 0.854 -4.223 -28.234 1 87.44 429 LEU A N 1
ATOM 3411 C CA . LEU A 1 429 ? 0.259 -3.992 -29.547 1 87.44 429 LEU A CA 1
ATOM 3412 C C . LEU A 1 429 ? -1.183 -4.488 -29.578 1 87.44 429 LEU A C 1
ATOM 3414 O O . LEU A 1 429 ? -1.899 -4.25 -30.562 1 87.44 429 LEU A O 1
ATOM 3418 N N . ASP A 1 430 ? -1.571 -5.164 -28.562 1 88.75 430 ASP A N 1
ATOM 3419 C CA . ASP A 1 430 ? -2.939 -5.668 -28.484 1 88.75 430 ASP A CA 1
ATOM 3420 C C . ASP A 1 430 ? -3.912 -4.562 -28.078 1 88.75 430 ASP A C 1
ATOM 3422 O O . ASP A 1 430 ? -3.9 -4.105 -26.938 1 88.75 430 ASP A O 1
ATOM 3426 N N . GLU A 1 431 ? -4.859 -4.148 -28.922 1 82.69 431 GLU A N 1
ATOM 3427 C CA . GLU A 1 431 ? -5.805 -3.061 -28.688 1 82.69 431 GLU A CA 1
ATOM 3428 C C . GLU A 1 431 ? -6.844 -3.451 -27.641 1 82.69 431 GLU A C 1
ATOM 3430 O O . GLU A 1 431 ? -7.496 -2.586 -27.062 1 82.69 431 GLU A O 1
ATOM 3435 N N . LYS A 1 432 ? -6.93 -4.754 -27.469 1 81.44 432 LYS A N 1
ATOM 3436 C CA . LYS A 1 432 ? -7.969 -5.23 -26.562 1 81.44 432 LYS A CA 1
ATOM 3437 C C . LYS A 1 432 ? -7.41 -5.477 -25.156 1 81.44 432 LYS A C 1
ATOM 3439 O O . LYS A 1 432 ? -8.148 -5.863 -24.25 1 81.44 432 LYS A O 1
ATOM 3444 N N . SER A 1 433 ? -6.172 -5.199 -25 1 84.5 433 SER A N 1
ATOM 3445 C CA . SER A 1 433 ? -5.539 -5.512 -23.719 1 84.5 433 SER A CA 1
ATOM 3446 C C . SER A 1 433 ? -6.035 -4.582 -22.625 1 84.5 433 SER A C 1
ATOM 3448 O O . SER A 1 433 ? -6.031 -4.953 -21.453 1 84.5 433 SER A O 1
ATOM 3450 N N . GLU A 1 434 ? -6.395 -3.348 -22.953 1 84.94 434 GLU A N 1
ATOM 3451 C CA . GLU A 1 434 ? -6.953 -2.4 -22 1 84.94 434 GLU A CA 1
ATOM 3452 C C . GLU A 1 434 ? -8.273 -1.819 -22.5 1 84.94 434 GLU A C 1
ATOM 3454 O O . GLU A 1 434 ? -8.32 -1.2 -23.562 1 84.94 434 GLU A O 1
ATOM 3459 N N . ASN A 1 435 ? -9.273 -2.045 -21.656 1 77.5 435 ASN A N 1
ATOM 3460 C CA . ASN A 1 435 ? -10.602 -1.618 -22.094 1 77.5 435 ASN A CA 1
ATOM 3461 C C . ASN A 1 435 ? -11.016 -0.306 -21.422 1 77.5 435 ASN A C 1
ATOM 3463 O O . ASN A 1 435 ? -11.898 0.393 -21.922 1 77.5 435 ASN A O 1
ATOM 3467 N N . ALA A 1 436 ? -10.469 0.002 -20.312 1 80.25 436 ALA A N 1
ATOM 3468 C CA . ALA A 1 436 ? -10.797 1.244 -19.625 1 80.25 436 ALA A CA 1
ATOM 3469 C C . ALA A 1 436 ? -9.938 2.398 -20.125 1 80.25 436 ALA A C 1
ATOM 3471 O O . ALA A 1 436 ? -8.719 2.25 -20.281 1 80.25 436 ALA A O 1
ATOM 3472 N N . PRO A 1 437 ? -10.484 3.5 -20.453 1 74.62 437 PRO A N 1
ATOM 3473 C CA . PRO A 1 437 ? -9.75 4.637 -21.016 1 74.62 437 PRO A CA 1
ATOM 3474 C C . PRO A 1 437 ? -8.547 5.043 -20.172 1 74.62 437 PRO A C 1
ATOM 3476 O O . PRO A 1 437 ? -7.508 5.426 -20.719 1 74.62 437 PRO A O 1
ATOM 3479 N N . GLU A 1 438 ? -8.742 5.012 -18.922 1 76.69 438 GLU A N 1
ATOM 3480 C CA . GLU A 1 438 ? -7.656 5.422 -18.031 1 76.69 438 GLU A CA 1
ATOM 3481 C C . GLU A 1 438 ? -6.434 4.523 -18.203 1 76.69 438 GLU A C 1
ATOM 3483 O O . GLU A 1 438 ? -5.297 5 -18.188 1 76.69 438 GLU A O 1
ATOM 3488 N N . TYR A 1 439 ? -6.699 3.242 -18.391 1 86.75 439 TYR A N 1
ATOM 3489 C CA . TYR A 1 439 ? -5.59 2.305 -18.5 1 86.75 439 TYR A CA 1
ATOM 3490 C C . TYR A 1 439 ? -5.035 2.291 -19.922 1 86.75 439 TYR A C 1
ATOM 3492 O O . TYR A 1 439 ? -3.846 2.039 -20.125 1 86.75 439 TYR A O 1
ATOM 3500 N N . GLU A 1 440 ? -5.891 2.574 -20.828 1 83.81 440 GLU A N 1
ATOM 3501 C CA . GLU A 1 440 ? -5.398 2.736 -22.188 1 83.81 440 GLU A CA 1
ATOM 3502 C C . GLU A 1 440 ? -4.41 3.895 -22.281 1 83.81 440 GLU A C 1
ATOM 3504 O O . GLU A 1 440 ? -3.393 3.795 -22.969 1 83.81 440 GLU A O 1
ATOM 3509 N N . MET A 1 441 ? -4.676 4.938 -21.672 1 80.31 441 MET A N 1
ATOM 3510 C CA . MET A 1 441 ? -3.783 6.094 -21.656 1 80.31 441 MET A CA 1
ATOM 3511 C C . MET A 1 441 ? -2.451 5.75 -21 1 80.31 441 MET A C 1
ATOM 3513 O O . MET A 1 441 ? -1.395 6.188 -21.469 1 80.31 441 MET A O 1
ATOM 3517 N N . ARG A 1 442 ? -2.541 5.043 -19.938 1 86.06 442 ARG A N 1
ATOM 3518 C CA . ARG A 1 442 ? -1.315 4.637 -19.25 1 86.06 442 ARG A CA 1
ATOM 3519 C C . ARG A 1 442 ? -0.48 3.711 -20.141 1 86.06 442 ARG A C 1
ATOM 3521 O O . ARG A 1 442 ? 0.748 3.816 -20.172 1 86.06 442 ARG A O 1
ATOM 3528 N N . LYS A 1 443 ? -1.163 2.771 -20.75 1 89.38 443 LYS A N 1
ATOM 3529 C CA . LYS A 1 443 ? -0.479 1.89 -21.688 1 89.38 443 LYS A CA 1
ATOM 3530 C C . LYS A 1 443 ? 0.22 2.689 -22.781 1 89.38 443 LYS A C 1
ATOM 3532 O O . LYS A 1 443 ? 1.383 2.432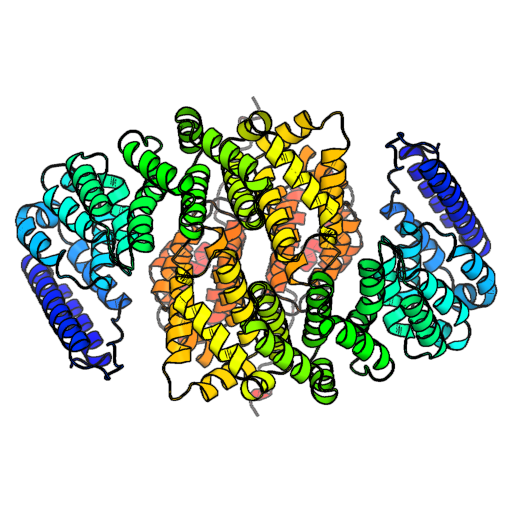 -23.094 1 89.38 443 LYS A O 1
ATOM 3537 N N . ARG A 1 444 ? -0.418 3.672 -23.328 1 84.44 444 ARG A N 1
ATOM 3538 C CA . ARG A 1 444 ? 0.15 4.52 -24.375 1 84.44 444 ARG A CA 1
ATOM 3539 C C . ARG A 1 444 ? 1.37 5.277 -23.859 1 84.44 444 ARG A C 1
ATOM 3541 O O . ARG A 1 444 ? 2.338 5.477 -24.594 1 84.44 444 ARG A O 1
ATOM 3548 N N . GLN A 1 445 ? 1.332 5.648 -22.688 1 83.44 445 GLN A N 1
ATOM 3549 C CA . GLN A 1 445 ? 2.459 6.355 -22.094 1 83.44 445 GLN A CA 1
ATOM 3550 C C . GLN A 1 445 ? 3.678 5.441 -21.969 1 83.44 445 GLN A C 1
ATOM 3552 O O . GLN A 1 445 ? 4.809 5.875 -22.203 1 83.44 445 GLN A O 1
ATOM 3557 N N . VAL A 1 446 ? 3.346 4.234 -21.531 1 88.44 446 VAL A N 1
ATOM 3558 C CA . VAL A 1 446 ? 4.414 3.248 -21.406 1 88.44 446 VAL A CA 1
ATOM 3559 C C . VAL A 1 446 ? 5.055 3.008 -22.781 1 88.44 446 VAL A C 1
ATOM 3561 O O . VAL A 1 446 ? 6.281 2.982 -22.906 1 88.44 446 VAL A O 1
ATOM 3564 N N . ILE A 1 447 ? 4.273 2.879 -23.719 1 87.5 447 ILE A N 1
ATOM 3565 C CA . ILE A 1 447 ? 4.742 2.637 -25.078 1 87.5 447 ILE A CA 1
ATOM 3566 C C . ILE A 1 447 ? 5.523 3.848 -25.578 1 87.5 447 ILE A C 1
ATOM 3568 O O . ILE A 1 447 ? 6.582 3.701 -26.203 1 87.5 447 ILE A O 1
ATOM 3572 N N . ARG A 1 448 ? 5.055 5.02 -25.312 1 85.81 448 ARG A N 1
ATOM 3573 C CA . ARG A 1 448 ? 5.746 6.242 -25.703 1 85.81 448 ARG A CA 1
ATOM 3574 C C . ARG A 1 448 ? 7.133 6.316 -25.078 1 85.81 448 ARG A C 1
ATOM 3576 O O . ARG A 1 448 ? 8.094 6.723 -25.734 1 85.81 448 ARG A O 1
ATOM 3583 N N . ARG A 1 449 ? 7.223 5.969 -23.891 1 85.5 449 ARG A N 1
ATOM 3584 C CA . ARG A 1 449 ? 8.508 5.977 -23.188 1 85.5 449 ARG A CA 1
ATOM 3585 C C . ARG A 1 449 ? 9.492 5.023 -23.844 1 85.5 449 ARG A C 1
ATOM 3587 O O . ARG A 1 449 ? 10.68 5.336 -23.969 1 85.5 449 ARG A O 1
ATOM 3594 N N . VAL A 1 450 ? 8.984 3.898 -24.203 1 86.56 450 VAL A N 1
ATOM 3595 C CA . VAL A 1 450 ? 9.812 2.91 -24.891 1 86.56 450 VAL A CA 1
ATOM 3596 C C . VAL A 1 450 ? 10.344 3.492 -26.203 1 86.56 450 VAL A C 1
ATOM 3598 O O . VAL A 1 450 ? 11.531 3.365 -26.5 1 86.56 450 VAL A O 1
ATOM 3601 N N . ILE A 1 451 ? 9.492 4.188 -26.875 1 84.31 451 ILE A N 1
ATOM 3602 C CA . ILE A 1 451 ? 9.859 4.785 -28.156 1 84.31 451 ILE A CA 1
ATOM 3603 C C . ILE A 1 451 ? 10.883 5.898 -27.938 1 84.31 451 ILE A C 1
ATOM 3605 O O . ILE A 1 451 ? 11.922 5.934 -28.594 1 84.31 451 ILE A O 1
ATOM 3609 N N . ASP A 1 452 ? 10.641 6.723 -26.969 1 81.5 452 ASP A N 1
ATOM 3610 C CA . ASP A 1 452 ? 11.508 7.859 -26.688 1 81.5 452 ASP A CA 1
ATOM 3611 C C . ASP A 1 452 ? 12.914 7.402 -26.312 1 81.5 452 ASP A C 1
ATOM 3613 O O . ASP A 1 452 ? 13.906 7.961 -26.781 1 81.5 452 ASP A O 1
ATOM 3617 N N . LEU A 1 453 ? 12.93 6.453 -25.484 1 81.31 453 LEU A N 1
ATOM 3618 C CA . LEU A 1 453 ? 14.227 5.965 -25.031 1 81.31 453 LEU A CA 1
ATOM 3619 C C . LEU A 1 453 ? 14.961 5.238 -26.156 1 81.31 453 LEU A C 1
ATOM 3621 O O . LEU A 1 453 ? 16.188 5.277 -26.234 1 81.31 453 LEU A O 1
ATOM 3625 N N . SER A 1 454 ? 14.211 4.547 -26.938 1 78.19 454 SER A N 1
ATOM 3626 C CA . SER A 1 454 ? 14.805 3.844 -28.062 1 78.19 454 SER A CA 1
ATOM 3627 C C . SER A 1 454 ? 15.391 4.82 -29.078 1 78.19 454 SER A C 1
ATOM 3629 O O . SER A 1 454 ? 16.391 4.516 -29.734 1 78.19 454 SER A O 1
ATOM 3631 N N . GLU A 1 455 ? 14.82 5.914 -29.156 1 77.06 455 GLU A N 1
ATOM 3632 C CA . GLU A 1 455 ? 15.297 6.938 -30.094 1 77.06 455 GLU A CA 1
ATOM 3633 C C . GLU A 1 455 ? 16.516 7.668 -29.516 1 77.06 455 GLU A C 1
ATOM 3635 O O . GLU A 1 455 ? 17.406 8.086 -30.266 1 77.06 455 GLU A O 1
ATOM 3640 N N . LYS A 1 456 ? 16.547 7.852 -28.312 1 76.5 456 LYS A N 1
ATOM 3641 C CA . LYS A 1 456 ? 17.656 8.555 -27.672 1 76.5 456 LYS A CA 1
ATOM 3642 C C . LYS A 1 456 ? 18.906 7.684 -27.594 1 76.5 456 LYS A C 1
ATOM 3644 O O . LYS A 1 456 ? 20.031 8.18 -27.688 1 76.5 456 LYS A O 1
ATOM 3649 N N . GLU A 1 457 ? 18.609 6.5 -27.297 1 71.38 457 GLU A N 1
ATOM 3650 C CA . GLU A 1 457 ? 19.734 5.59 -27.125 1 71.38 457 GLU A CA 1
ATOM 3651 C C . GLU A 1 457 ? 19.953 4.746 -28.375 1 71.38 457 GLU A C 1
ATOM 3653 O O . GLU A 1 457 ? 19.188 3.82 -28.656 1 71.38 457 GLU A O 1
ATOM 3658 N N . SER A 1 458 ? 20.656 5.18 -29.312 1 58.94 458 SER A N 1
ATOM 3659 C CA . SER A 1 458 ? 20.938 4.598 -30.609 1 58.94 458 SER A CA 1
ATOM 3660 C C . SER A 1 458 ? 21.109 3.084 -30.531 1 58.94 458 SER A C 1
ATOM 3662 O O . SER A 1 458 ? 20.766 2.359 -31.469 1 58.94 458 SER A O 1
ATOM 3664 N N . ASN A 1 459 ? 21.641 2.645 -29.516 1 54.88 459 ASN A N 1
ATOM 3665 C CA . ASN A 1 459 ? 22 1.235 -29.391 1 54.88 459 ASN A CA 1
ATOM 3666 C C . ASN A 1 459 ? 20.75 0.365 -29.172 1 54.88 459 ASN A C 1
ATOM 3668 O O . ASN A 1 459 ? 20.828 -0.86 -29.281 1 54.88 459 ASN A O 1
ATOM 3672 N N . ILE A 1 460 ? 19.766 0.861 -28.562 1 56.06 460 ILE A N 1
ATOM 3673 C CA . ILE A 1 460 ? 18.562 0.081 -28.281 1 56.06 460 ILE A CA 1
ATOM 3674 C C . ILE A 1 460 ? 17.844 -0.26 -29.578 1 56.06 460 ILE A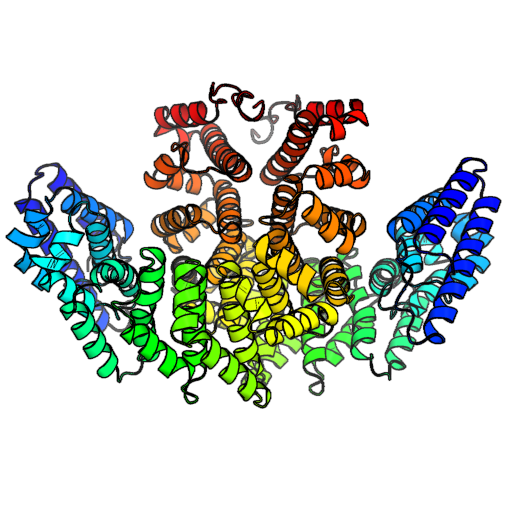 C 1
ATOM 3676 O O . ILE A 1 460 ? 17.312 -1.362 -29.734 1 56.06 460 ILE A O 1
ATOM 3680 N N . LEU A 1 461 ? 17.703 0.823 -30.609 1 52.5 461 LEU A N 1
ATOM 3681 C CA . LEU A 1 461 ? 16.953 0.876 -31.859 1 52.5 461 LEU A CA 1
ATOM 3682 C C . LEU A 1 461 ? 17.484 -0.144 -32.875 1 52.5 461 LEU A C 1
ATOM 3684 O O . LEU A 1 461 ? 16.797 -0.494 -33.812 1 52.5 461 LEU A O 1
ATOM 3688 N N . ASN A 1 462 ? 18.781 -0.197 -32.781 1 48.84 462 ASN A N 1
ATOM 3689 C CA . ASN A 1 462 ? 19.172 -0.907 -34 1 48.84 462 ASN A CA 1
ATOM 3690 C C . ASN A 1 462 ? 18.359 -2.186 -34.188 1 48.84 462 ASN A C 1
ATOM 3692 O O . ASN A 1 462 ? 18.25 -2.703 -35.312 1 48.84 462 ASN A O 1
ATOM 3696 N N . ALA A 1 463 ? 17.984 -2.822 -33.125 1 51.34 463 ALA A N 1
ATOM 3697 C CA . ALA A 1 463 ? 17.594 -4.203 -33.406 1 51.34 463 ALA A CA 1
ATOM 3698 C C . ALA A 1 463 ? 16.141 -4.273 -33.875 1 51.34 463 ALA A C 1
ATOM 3700 O O . ALA A 1 463 ? 15.742 -5.262 -34.5 1 51.34 463 ALA A O 1
ATOM 3701 N N . ASP A 1 464 ? 15.125 -3.266 -33.719 1 66.06 464 ASP A N 1
ATOM 3702 C CA . ASP A 1 464 ? 13.875 -3.658 -34.344 1 66.06 464 ASP A CA 1
ATOM 3703 C C . ASP A 1 464 ? 13.086 -2.436 -34.812 1 66.06 464 ASP A C 1
ATOM 3705 O O . ASP A 1 464 ? 12.109 -2.037 -34.156 1 66.06 464 ASP A O 1
ATOM 3709 N N . ALA A 1 465 ? 13.695 -1.641 -35.844 1 71.62 465 ALA A N 1
ATOM 3710 C CA . ALA A 1 465 ? 13.039 -0.494 -36.469 1 71.62 465 ALA A CA 1
ATOM 3711 C C . ALA A 1 465 ? 11.586 -0.812 -36.812 1 71.62 465 ALA A C 1
ATOM 3713 O O . ALA A 1 465 ? 10.711 0.042 -36.688 1 71.62 465 ALA A O 1
ATOM 3714 N N . GLU A 1 466 ? 11.469 -1.993 -37.219 1 78.75 466 GLU A N 1
ATOM 3715 C CA . GLU A 1 466 ? 10.109 -2.408 -37.562 1 78.75 466 GLU A CA 1
ATOM 3716 C C . GLU A 1 466 ? 9.195 -2.377 -36.344 1 78.75 466 GLU A C 1
ATOM 3718 O O . GLU A 1 466 ? 8.047 -1.942 -36.438 1 78.75 466 GLU A O 1
ATOM 3723 N N . LEU A 1 467 ? 9.773 -2.75 -35.312 1 83.06 467 LEU A N 1
ATOM 3724 C CA . LEU A 1 467 ? 8.984 -2.777 -34.094 1 83.06 467 LEU A CA 1
ATOM 3725 C C . LEU A 1 467 ? 8.633 -1.363 -33.656 1 83.06 467 LEU A C 1
ATOM 3727 O O . LEU A 1 467 ? 7.488 -1.102 -33.25 1 83.06 467 LEU A O 1
ATOM 3731 N N . ILE A 1 468 ? 9.586 -0.468 -33.75 1 82.81 468 ILE A N 1
ATOM 3732 C CA . ILE A 1 468 ? 9.352 0.914 -33.344 1 82.81 468 ILE A CA 1
ATOM 3733 C C . ILE A 1 468 ? 8.273 1.534 -34.219 1 82.81 468 ILE A C 1
ATOM 3735 O O . ILE A 1 468 ? 7.43 2.297 -33.75 1 82.81 468 ILE A O 1
ATOM 3739 N N . GLY A 1 469 ? 8.391 1.118 -35.469 1 82.62 469 GLY A N 1
ATOM 3740 C CA . GLY A 1 469 ? 7.355 1.586 -36.375 1 82.62 469 GLY A CA 1
ATOM 3741 C C . GLY A 1 469 ? 5.965 1.117 -35.969 1 82.62 469 GLY A C 1
ATOM 3742 O O . GLY A 1 469 ? 5.004 1.89 -36.031 1 82.62 469 GLY A O 1
ATOM 3743 N N . ARG A 1 470 ? 5.852 -0.096 -35.625 1 87 470 ARG A N 1
ATOM 3744 C CA . ARG A 1 470 ? 4.57 -0.658 -35.219 1 87 470 ARG A CA 1
ATOM 3745 C C . ARG A 1 470 ? 4.066 0.009 -33.938 1 87 470 ARG A C 1
ATOM 3747 O O . ARG A 1 470 ? 2.871 0.268 -33.781 1 87 470 ARG A O 1
ATOM 3754 N N . LEU A 1 471 ? 4.984 0.312 -33.031 1 87.69 471 LEU A N 1
ATOM 3755 C CA . LEU A 1 471 ? 4.621 0.961 -31.766 1 87.69 471 LEU A CA 1
ATOM 3756 C C . LEU A 1 471 ? 4.148 2.391 -32 1 87.69 471 LEU A C 1
ATOM 3758 O O . LEU A 1 471 ? 3.189 2.848 -31.375 1 87.69 471 LEU A O 1
ATOM 3762 N N . LYS A 1 472 ? 4.785 3.01 -32.906 1 85.38 472 LYS A N 1
ATOM 3763 C CA . LYS A 1 472 ? 4.371 4.363 -33.281 1 85.38 472 LYS A CA 1
ATOM 3764 C C . LYS A 1 472 ? 2.98 4.367 -33.906 1 85.38 472 LYS A C 1
ATOM 3766 O O . LYS A 1 472 ? 2.176 5.262 -33.625 1 85.38 472 LYS A O 1
ATOM 3771 N N . LYS A 1 473 ? 2.713 3.377 -34.656 1 83.69 473 LYS A N 1
ATOM 3772 C CA . LYS A 1 473 ? 1.404 3.256 -35.312 1 83.69 473 LYS A CA 1
ATOM 3773 C C . LYS A 1 473 ? 0.309 3.031 -34.25 1 83.69 473 LYS A C 1
ATOM 3775 O O . LYS A 1 473 ? -0.798 3.557 -34.406 1 83.69 473 LYS A O 1
ATOM 3780 N N . TYR A 1 474 ? 0.64 2.32 -33.312 1 84.75 474 TYR A N 1
ATOM 3781 C CA . TYR A 1 474 ? -0.309 2.068 -32.219 1 84.75 474 TYR A CA 1
ATOM 3782 C C . TYR A 1 474 ? -0.693 3.365 -31.531 1 84.75 474 TYR A C 1
ATOM 3784 O O . TYR A 1 474 ? -1.831 3.521 -31.078 1 84.75 474 TYR A O 1
ATOM 3792 N N . LEU A 1 475 ? 0.244 4.266 -31.422 1 84.44 475 LEU A N 1
ATOM 3793 C CA . LEU A 1 475 ? 0.009 5.504 -30.688 1 84.44 475 LEU A CA 1
ATOM 3794 C C . LEU A 1 475 ? -0.81 6.484 -31.516 1 84.44 475 LEU A C 1
ATOM 3796 O O . LEU A 1 475 ? -1.328 7.473 -31 1 84.44 475 LEU A O 1
ATOM 3800 N N . GLN A 1 476 ? -0.967 6.152 -32.781 1 75.62 476 GLN A N 1
ATOM 3801 C CA . GLN A 1 476 ? -1.77 7.027 -33.625 1 75.62 476 GLN A CA 1
ATOM 3802 C C . GLN A 1 476 ? -3.26 6.82 -33.375 1 75.62 476 GLN A C 1
ATOM 3804 O O . GLN A 1 476 ? -3.693 5.707 -33.062 1 75.62 476 GLN A O 1
ATOM 3809 N N . PRO A 1 477 ? -4.023 7.859 -33.031 1 60.12 477 PRO A N 1
ATOM 3810 C CA . PRO A 1 477 ? -5.461 7.746 -32.75 1 60.12 477 PRO A CA 1
ATOM 3811 C C . PRO A 1 477 ? -6.168 6.82 -33.75 1 60.12 477 PRO A C 1
ATOM 3813 O O . PRO A 1 477 ? -5.875 6.855 -34.938 1 60.12 477 PRO A O 1
ATOM 3816 N N . SER A 1 478 ? -6.648 5.582 -33.438 1 46.94 478 SER A N 1
ATOM 3817 C CA . SER A 1 478 ? -7.508 4.828 -34.344 1 46.94 478 SER A CA 1
ATOM 3818 C C . SER A 1 478 ? -8.594 5.719 -34.969 1 46.94 478 SER A C 1
ATOM 3820 O O . SER A 1 478 ? -9.109 6.613 -34.281 1 46.94 478 SER A O 1
ATOM 3822 N N . ALA A 1 479 ? -8.891 5.73 -36.281 1 35.78 479 ALA A N 1
ATOM 3823 C CA . ALA A 1 479 ? -10.148 6.184 -36.875 1 35.78 479 ALA A CA 1
ATOM 3824 C C . ALA A 1 479 ? -11.344 5.551 -36.156 1 35.78 479 ALA A C 1
ATOM 3826 O O . ALA A 1 479 ? -11.93 4.586 -36.656 1 35.78 479 ALA A O 1
ATOM 3827 N N . ALA A 1 480 ? -11.398 5.051 -35.125 1 33.47 480 ALA A N 1
ATOM 3828 C CA . ALA A 1 480 ? -12.742 4.613 -34.75 1 33.47 480 ALA A CA 1
ATOM 3829 C C . ALA A 1 480 ? -13.742 5.762 -34.844 1 33.47 480 ALA A C 1
ATOM 3831 O O . ALA A 1 480 ? -13.414 6.902 -34.5 1 33.47 480 ALA A O 1
ATOM 3832 N N . PRO A 1 481 ? -14.938 5.559 -35.562 1 31.06 481 PRO A N 1
ATOM 3833 C CA . PRO A 1 481 ? -16.062 6.488 -35.5 1 31.06 481 PRO A CA 1
ATOM 3834 C C . PRO A 1 481 ? -16.359 7 -34.094 1 31.06 481 PRO A C 1
ATOM 3836 O O . PRO A 1 481 ? -16.031 6.332 -33.125 1 31.06 481 PRO A O 1
ATOM 3839 N N . ALA A 1 482 ? -16.75 8.227 -33.938 1 31 482 ALA A N 1
ATOM 3840 C CA . ALA A 1 482 ? -17.469 8.758 -32.781 1 31 482 ALA A CA 1
ATOM 3841 C C . ALA A 1 482 ? -18.375 7.699 -32.156 1 31 482 ALA A C 1
ATOM 3843 O O . ALA A 1 482 ? -18.938 6.871 -32.875 1 31 482 ALA A O 1
ATOM 3844 N N . PRO A 1 483 ? -18.297 7.41 -31.016 1 30.12 483 PRO A N 1
ATOM 3845 C CA . PRO A 1 483 ? -19.469 6.605 -30.641 1 30.12 483 PRO A CA 1
ATOM 3846 C C . PRO A 1 483 ? -20.703 6.941 -31.469 1 30.12 483 PRO A C 1
ATOM 3848 O O . PRO A 1 483 ? -20.953 8.109 -31.781 1 30.12 483 PRO A O 1
ATOM 3851 N N . ARG A 1 484 ? -21.297 6.047 -32.219 1 28.23 484 ARG A N 1
ATOM 3852 C CA . ARG A 1 484 ? -22.672 6.191 -32.688 1 28.23 484 ARG A CA 1
ATOM 3853 C C . ARG A 1 484 ? -23.594 6.688 -31.594 1 28.23 484 ARG A C 1
ATOM 3855 O O . ARG A 1 484 ? -23.719 6.035 -30.547 1 28.23 484 ARG A O 1
ATOM 3862 N N . ILE A 1 485 ? -23.938 7.914 -31.391 1 26.48 485 ILE A N 1
ATOM 3863 C CA . ILE A 1 485 ? -25.016 8.633 -30.734 1 26.48 485 ILE A CA 1
ATOM 3864 C C . ILE A 1 485 ? -26.344 7.953 -31.031 1 26.48 485 ILE A C 1
ATOM 3866 O O . ILE A 1 485 ? -27.406 8.469 -30.688 1 26.48 485 ILE A O 1
ATOM 3870 N N . GLU A 1 486 ? -26.609 6.984 -31.875 1 25.78 486 GLU A N 1
ATOM 3871 C CA . GLU A 1 486 ? -28.016 6.727 -32.156 1 25.78 486 GLU A CA 1
ATOM 3872 C C . GLU A 1 486 ? -28.766 6.297 -30.906 1 25.78 486 GLU A C 1
ATOM 3874 O O . GLU A 1 486 ? -29.844 6.816 -30.609 1 25.78 486 GLU A O 1
ATOM 3879 N N . GLU A 1 487 ? -28.797 4.934 -30.469 1 24.73 487 GLU A N 1
ATOM 3880 C CA . GLU A 1 487 ? -30.047 4.375 -29.969 1 24.73 487 GLU A CA 1
ATOM 3881 C C . GLU A 1 487 ? -30.328 4.816 -28.547 1 24.73 487 GLU A C 1
ATOM 3883 O O . GLU A 1 487 ? -31.297 4.383 -27.922 1 24.73 487 GLU A O 1
ATOM 3888 N N . MET A 1 488 ? -29.547 5.516 -27.766 1 18.86 488 MET A N 1
ATOM 3889 C CA . MET A 1 488 ? -30.406 6.031 -26.703 1 18.86 488 MET A CA 1
ATOM 3890 C C . MET A 1 488 ? -31.25 7.207 -27.203 1 18.86 488 MET A C 1
ATOM 3892 O O . MET A 1 488 ? -31.906 7.883 -26.406 1 18.86 488 MET A O 1
ATOM 3896 N N . ALA A 1 489 ? -31.172 7.469 -28.531 1 23.41 489 ALA A N 1
ATOM 3897 C CA . ALA A 1 489 ? -32.312 8.32 -28.812 1 23.41 489 ALA A CA 1
ATOM 3898 C C . ALA A 1 489 ? -33.625 7.504 -28.859 1 23.41 489 ALA A C 1
ATOM 3900 O O . ALA A 1 489 ? -34.688 8.047 -29.141 1 23.41 489 ALA A O 1
ATOM 3901 N N . LEU A 1 490 ? -33.781 6.184 -28.938 1 20 490 LEU A N 1
ATOM 3902 C CA . LEU A 1 490 ? -35.156 5.762 -28.703 1 20 490 LEU A CA 1
ATOM 3903 C C . LEU A 1 490 ? -35.469 5.703 -27.203 1 20 490 LEU A C 1
ATOM 3905 O O . LEU A 1 490 ? -34.656 5.207 -26.422 1 20 490 LEU A O 1
ATOM 3909 N N . MET B 1 1 ? 30.344 -30.203 -13.977 1 39.16 1 MET B N 1
ATOM 3910 C CA . MET B 1 1 ? 29.578 -29.156 -13.312 1 39.16 1 MET B CA 1
ATOM 3911 C C . MET B 1 1 ? 29.188 -28.062 -14.297 1 39.16 1 MET B C 1
ATOM 3913 O O . MET B 1 1 ? 30.062 -27.375 -14.852 1 39.16 1 MET B O 1
ATOM 3917 N N . THR B 1 2 ? 28.109 -28.312 -14.867 1 49 2 THR B N 1
ATOM 3918 C CA . THR B 1 2 ? 27.969 -27.344 -15.953 1 49 2 THR B CA 1
ATOM 3919 C C . THR B 1 2 ? 27.734 -25.938 -15.406 1 49 2 THR B C 1
ATOM 3921 O O . THR B 1 2 ? 26.844 -25.734 -14.578 1 49 2 THR B O 1
ATOM 3924 N N . SER B 1 3 ? 28.672 -25.125 -15.336 1 56.75 3 SER B N 1
ATOM 3925 C CA . SER B 1 3 ? 28.641 -23.703 -15.039 1 56.75 3 SER B CA 1
ATOM 3926 C C . SER B 1 3 ? 27.391 -23.047 -15.602 1 56.75 3 SER B C 1
ATOM 3928 O O . SER B 1 3 ? 26.719 -23.609 -16.469 1 56.75 3 SER B O 1
ATOM 3930 N N . ALA B 1 4 ? 26.828 -22.078 -14.875 1 57.47 4 ALA B N 1
ATOM 3931 C CA . ALA B 1 4 ? 25.703 -21.297 -15.391 1 57.47 4 ALA B CA 1
ATOM 3932 C C . ALA B 1 4 ? 25.844 -21.062 -16.891 1 57.47 4 ALA B C 1
ATOM 3934 O O . ALA B 1 4 ? 24.859 -21.203 -17.641 1 57.47 4 ALA B O 1
ATOM 3935 N N . VAL B 1 5 ? 27.094 -20.797 -17.203 1 61.81 5 VAL B N 1
ATOM 3936 C CA . VAL B 1 5 ? 27.375 -20.547 -18.625 1 61.81 5 VAL B CA 1
ATOM 3937 C C . VAL B 1 5 ? 27.266 -21.859 -19.406 1 61.81 5 VAL B C 1
ATOM 3939 O O . VAL B 1 5 ? 26.75 -21.875 -20.516 1 61.81 5 VAL B O 1
ATOM 3942 N N . GLY B 1 6 ? 27.641 -22.922 -18.75 1 69 6 GLY B N 1
ATOM 3943 C CA . GLY B 1 6 ? 27.516 -24.219 -19.375 1 69 6 GLY B CA 1
ATOM 3944 C C . GLY B 1 6 ? 26.078 -24.656 -19.578 1 69 6 GLY B C 1
ATOM 3945 O O . GLY B 1 6 ? 25.734 -25.203 -20.625 1 69 6 GLY B O 1
ATOM 3946 N N . TYR B 1 7 ? 25.266 -24.297 -18.719 1 72.44 7 TYR B N 1
ATOM 3947 C CA . TYR B 1 7 ? 23.844 -24.609 -18.797 1 72.44 7 TYR B CA 1
ATOM 3948 C C . TYR B 1 7 ? 23.188 -23.812 -19.922 1 72.44 7 TYR B C 1
ATOM 3950 O O . TYR B 1 7 ? 22.438 -24.375 -20.734 1 72.44 7 TYR B O 1
ATOM 3958 N N . GLU B 1 8 ? 23.562 -22.594 -19.922 1 72.44 8 GLU B N 1
ATOM 3959 C CA . GLU B 1 8 ? 22.984 -21.734 -20.953 1 72.44 8 GLU B CA 1
ATOM 3960 C C . GLU B 1 8 ? 23.391 -22.219 -22.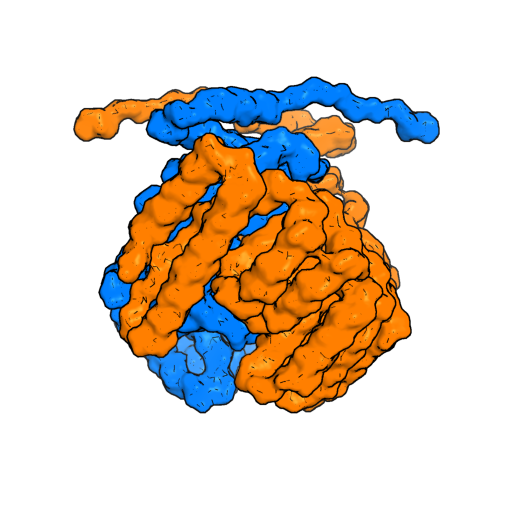344 1 72.44 8 GLU B C 1
ATOM 3962 O O . GLU B 1 8 ? 22.562 -22.219 -23.266 1 72.44 8 GLU B O 1
ATOM 3967 N N . ASN B 1 9 ? 24.594 -22.578 -22.438 1 78.12 9 ASN B N 1
ATOM 3968 C CA . ASN B 1 9 ? 25.094 -23.047 -23.719 1 78.12 9 ASN B CA 1
ATOM 3969 C C . ASN B 1 9 ? 24.422 -24.359 -24.141 1 78.12 9 ASN B C 1
ATOM 3971 O O . ASN B 1 9 ? 24.125 -24.562 -25.312 1 78.12 9 ASN B O 1
ATOM 3975 N N . ALA B 1 10 ? 24.219 -25.219 -23.156 1 83.19 10 ALA B N 1
ATOM 3976 C CA . ALA B 1 10 ? 23.547 -26.484 -23.453 1 83.19 10 ALA B CA 1
ATOM 3977 C C . ALA B 1 10 ? 22.125 -26.25 -23.922 1 83.19 10 ALA B C 1
ATOM 3979 O O . ALA B 1 10 ? 21.672 -26.844 -24.906 1 83.19 10 ALA B O 1
ATOM 3980 N N . ILE B 1 11 ? 21.469 -25.406 -23.297 1 83.19 11 ILE B N 1
ATOM 3981 C CA . ILE B 1 11 ? 20.078 -25.125 -23.625 1 83.19 11 ILE B CA 1
ATOM 3982 C C . ILE B 1 11 ? 20 -24.484 -25.016 1 83.19 11 ILE B C 1
ATOM 3984 O O . ILE B 1 11 ? 19.141 -24.859 -25.828 1 83.19 11 ILE B O 1
ATOM 3988 N N . GLU B 1 12 ? 20.938 -23.531 -25.219 1 81.75 12 GLU B N 1
ATOM 3989 C CA . GLU B 1 12 ? 20.969 -22.906 -26.547 1 81.75 12 GLU B CA 1
ATOM 3990 C C . GLU B 1 12 ? 21.328 -23.922 -27.625 1 81.75 12 GLU B C 1
ATOM 3992 O O . GLU B 1 12 ? 20.797 -23.891 -28.734 1 81.75 12 GLU B O 1
ATOM 3997 N N . GLY B 1 13 ? 22.219 -24.766 -27.344 1 86.25 13 GLY B N 1
ATOM 3998 C CA . GLY B 1 13 ? 22.578 -25.844 -28.266 1 86.25 13 GLY B CA 1
ATOM 3999 C C . GLY B 1 13 ? 21.406 -26.766 -28.594 1 86.25 13 GLY B C 1
ATOM 4000 O O . GLY B 1 13 ? 21.188 -27.109 -29.75 1 86.25 13 GLY B O 1
ATOM 4001 N N . TRP B 1 14 ? 20.672 -27.125 -27.641 1 88.69 14 TRP B N 1
ATOM 4002 C CA . TRP B 1 14 ? 19.5 -27.984 -27.828 1 88.69 14 TRP B CA 1
ATOM 4003 C C . TRP B 1 14 ? 18.422 -27.25 -28.625 1 88.69 14 TRP B C 1
ATOM 4005 O O . TRP B 1 14 ? 17.734 -27.859 -29.438 1 88.69 14 TRP B O 1
ATOM 4015 N N . ARG B 1 15 ? 18.266 -25.984 -28.344 1 87.62 15 ARG B N 1
ATOM 4016 C CA . ARG B 1 15 ? 17.281 -25.203 -29.094 1 87.62 15 ARG B CA 1
ATOM 4017 C C . ARG B 1 15 ? 17.625 -25.188 -30.578 1 87.62 15 ARG B C 1
ATOM 4019 O O . ARG B 1 15 ? 16.766 -25.406 -31.422 1 87.62 15 ARG B O 1
ATOM 4026 N N . ASN B 1 16 ? 18.875 -24.891 -30.812 1 86.94 16 ASN B N 1
ATOM 4027 C CA . ASN B 1 16 ? 19.344 -24.859 -32.188 1 86.94 16 ASN B CA 1
ATOM 4028 C C . ASN B 1 16 ? 19.203 -26.219 -32.875 1 86.94 16 ASN B C 1
ATOM 4030 O O . ASN B 1 16 ? 18.812 -26.312 -34.031 1 86.94 16 ASN B O 1
ATOM 4034 N N . ASP B 1 17 ? 19.531 -27.188 -32.188 1 90.69 17 ASP B N 1
ATOM 4035 C CA . ASP B 1 17 ? 19.406 -28.547 -32.688 1 90.69 17 ASP B CA 1
ATOM 4036 C C . ASP B 1 17 ? 17.953 -28.891 -33 1 90.69 17 ASP B C 1
ATOM 4038 O O . ASP B 1 17 ? 17.672 -29.516 -34.031 1 90.69 17 ASP B O 1
ATOM 4042 N N . TYR B 1 18 ? 17.062 -28.484 -32.188 1 91.12 18 TYR B N 1
ATOM 4043 C CA . TYR B 1 18 ? 15.656 -28.766 -32.406 1 91.12 18 TYR B CA 1
ATOM 4044 C C . TYR B 1 18 ? 15.133 -27.984 -33.625 1 91.12 18 TYR B C 1
ATOM 4046 O O . TYR B 1 18 ? 14.375 -28.531 -34.438 1 91.12 18 TYR B O 1
ATOM 4054 N N . VAL B 1 19 ? 15.539 -26.75 -33.688 1 89.44 19 VAL B N 1
ATOM 4055 C CA . VAL B 1 19 ? 15.078 -25.906 -34.781 1 89.44 19 VAL B CA 1
ATOM 4056 C C . VAL B 1 19 ? 15.57 -26.5 -36.094 1 89.44 19 VAL B C 1
ATOM 4058 O O . VAL B 1 19 ? 14.852 -26.453 -37.125 1 89.44 19 VAL B O 1
ATOM 4061 N N . SER B 1 20 ? 16.719 -27.031 -36.156 1 89.19 20 SER B N 1
ATOM 4062 C CA . SER B 1 20 ? 17.312 -27.609 -37.344 1 89.19 20 SER B CA 1
ATOM 4063 C C . SER B 1 20 ? 16.656 -28.953 -37.719 1 89.19 20 SER B C 1
ATOM 4065 O O . SER B 1 20 ? 16.594 -29.328 -38.875 1 89.19 20 SER B O 1
ATOM 4067 N N . ASN B 1 21 ? 16.25 -29.656 -36.719 1 88.25 21 ASN B N 1
ATOM 4068 C CA . ASN B 1 21 ? 15.609 -30.969 -36.875 1 88.25 21 ASN B CA 1
ATOM 4069 C C . ASN B 1 21 ? 14.281 -31.047 -36.125 1 88.25 21 ASN B C 1
ATOM 4071 O O . ASN B 1 21 ? 14.117 -31.875 -35.25 1 88.25 21 ASN B O 1
ATOM 4075 N N . ARG B 1 22 ? 13.367 -30.266 -36.625 1 87.62 22 ARG B N 1
ATOM 4076 C CA . ARG B 1 22 ? 12.133 -30.031 -35.875 1 87.62 22 ARG B CA 1
ATOM 4077 C C . ARG B 1 22 ? 11.164 -31.203 -36.062 1 87.62 22 ARG B C 1
ATOM 4079 O O . ARG B 1 22 ? 10.344 -31.203 -37 1 87.62 22 ARG B O 1
ATOM 4086 N N . ASN B 1 23 ? 11.297 -32.219 -35.25 1 85.62 23 ASN B N 1
ATOM 4087 C CA . ASN B 1 23 ? 10.375 -33.344 -35.219 1 85.62 23 ASN B CA 1
ATOM 4088 C C . ASN B 1 23 ? 10.156 -33.844 -33.781 1 85.62 23 ASN B C 1
ATOM 4090 O O . ASN B 1 23 ? 10.891 -33.469 -32.875 1 85.62 23 ASN B O 1
ATOM 4094 N N . SER B 1 24 ? 9.203 -34.688 -33.625 1 85.56 24 SER B N 1
ATOM 4095 C CA . SER B 1 24 ? 8.773 -35.125 -32.312 1 85.56 24 SER B CA 1
ATOM 4096 C C . SER B 1 24 ? 9.836 -36 -31.625 1 85.56 24 SER B C 1
ATOM 4098 O O . SER B 1 24 ? 10.047 -35.906 -30.422 1 85.56 24 SER B O 1
ATOM 4100 N N . LYS B 1 25 ? 10.461 -36.812 -32.375 1 86.62 25 LYS B N 1
ATOM 4101 C CA . LYS B 1 25 ? 11.484 -37.688 -31.812 1 86.62 25 LYS B CA 1
ATOM 4102 C C . LYS B 1 25 ? 12.633 -36.906 -31.203 1 86.62 25 LYS B C 1
ATOM 4104 O O . LYS B 1 25 ? 13.078 -37.188 -30.094 1 86.62 25 LYS B O 1
ATOM 4109 N N . LYS B 1 26 ? 13.016 -35.969 -31.938 1 89.88 26 LYS B N 1
ATOM 4110 C CA . LYS B 1 26 ? 14.102 -35.094 -31.469 1 89.88 26 LYS B CA 1
ATOM 4111 C C . LYS B 1 26 ? 13.68 -34.312 -30.234 1 89.88 26 LYS B C 1
ATOM 4113 O O . LYS B 1 26 ? 14.469 -34.094 -29.312 1 89.88 26 LYS B O 1
ATOM 4118 N N . GLY B 1 27 ? 12.523 -33.844 -30.297 1 89.62 27 GLY B N 1
ATOM 4119 C CA . GLY B 1 27 ? 12 -33.125 -29.156 1 89.62 27 GLY B CA 1
ATOM 4120 C C . GLY B 1 27 ? 12.039 -33.938 -27.859 1 89.62 27 GLY B C 1
ATOM 4121 O O . GLY B 1 27 ? 12.508 -33.438 -26.828 1 89.62 27 GLY B O 1
ATOM 4122 N N . TRP B 1 28 ? 11.641 -35.094 -28 1 86.44 28 TRP B N 1
ATOM 4123 C CA . TRP B 1 28 ? 11.617 -35.969 -26.828 1 86.44 28 TRP B CA 1
ATOM 4124 C C . TRP B 1 28 ? 13.039 -36.281 -26.359 1 86.44 28 TRP B C 1
ATOM 4126 O O . TRP B 1 28 ? 13.297 -36.375 -25.156 1 86.44 28 TRP B O 1
ATOM 4136 N N . GLU B 1 29 ? 13.891 -36.5 -27.219 1 87.38 29 GLU B N 1
ATOM 4137 C CA . GLU B 1 29 ? 15.289 -36.75 -26.875 1 87.38 29 GLU B CA 1
ATOM 4138 C C . GLU B 1 29 ? 15.859 -35.562 -26.062 1 87.38 29 GLU B C 1
ATOM 4140 O O . GLU B 1 29 ? 16.547 -35.781 -25.062 1 87.38 29 GLU B O 1
ATOM 4145 N N . ILE B 1 30 ? 15.516 -34.438 -26.562 1 88.25 30 ILE B N 1
ATOM 4146 C CA . ILE B 1 30 ? 16.031 -33.25 -25.906 1 88.25 30 ILE B CA 1
ATOM 4147 C C . ILE B 1 30 ? 15.422 -33.125 -24.5 1 88.25 30 ILE B C 1
ATOM 4149 O O . ILE B 1 30 ? 16.125 -32.812 -23.547 1 88.25 30 ILE B O 1
ATOM 4153 N N . LEU B 1 31 ? 14.18 -33.375 -24.391 1 83.62 31 LEU B N 1
ATOM 4154 C CA . LEU B 1 31 ? 13.508 -33.281 -23.109 1 83.62 31 LEU B CA 1
ATOM 4155 C C . LEU B 1 31 ? 14.07 -34.312 -22.125 1 83.62 31 LEU B C 1
ATOM 4157 O O . LEU B 1 31 ? 14.234 -34.031 -20.938 1 83.62 31 LEU B O 1
ATOM 4161 N N . GLU B 1 32 ? 14.391 -35.406 -22.562 1 80.69 32 GLU B N 1
ATOM 4162 C CA . GLU B 1 32 ? 15.008 -36.438 -21.719 1 80.69 32 GLU B CA 1
ATOM 4163 C C . GLU B 1 32 ? 16.391 -36 -21.25 1 80.69 32 GLU B C 1
ATOM 4165 O O . GLU B 1 32 ? 16.766 -36.25 -20.109 1 80.69 32 GLU B O 1
ATOM 4170 N N . ASN B 1 33 ? 17.078 -35.469 -22.156 1 83.44 33 ASN B N 1
ATOM 4171 C CA . ASN B 1 33 ? 18.406 -34.969 -21.797 1 83.44 33 ASN B CA 1
ATOM 4172 C C . ASN B 1 33 ? 18.312 -33.844 -20.766 1 83.44 33 ASN B C 1
ATOM 4174 O O . ASN B 1 33 ? 19.172 -33.75 -19.891 1 83.44 33 ASN B O 1
ATOM 4178 N N . LEU B 1 34 ? 17.344 -33.031 -21 1 82.06 34 LEU B N 1
ATOM 4179 C CA . LEU B 1 34 ? 17.141 -31.938 -20.062 1 82.06 34 LEU B CA 1
ATOM 4180 C C . LEU B 1 34 ? 16.875 -32.469 -18.656 1 82.06 34 LEU B C 1
ATOM 4182 O O . LEU B 1 34 ? 17.406 -31.938 -17.688 1 82.06 34 LEU B O 1
ATOM 4186 N N . VAL B 1 35 ? 16.094 -33.5 -18.531 1 76.06 35 VAL B N 1
ATOM 4187 C CA . VAL B 1 35 ? 15.758 -34.094 -17.25 1 76.06 35 VAL B CA 1
ATOM 4188 C C . VAL B 1 35 ? 17 -34.719 -16.625 1 76.06 35 VAL B C 1
ATOM 4190 O O . VAL B 1 35 ? 17.25 -34.594 -15.43 1 76.06 35 VAL B O 1
ATOM 4193 N N . LYS B 1 36 ? 17.75 -35.344 -17.375 1 76.19 36 LYS B N 1
ATOM 4194 C CA . LYS B 1 36 ? 18.984 -35.969 -16.906 1 76.19 36 LYS B CA 1
ATOM 4195 C C . LYS B 1 36 ? 19.969 -34.938 -16.391 1 76.19 36 LYS B C 1
ATOM 4197 O O . LYS B 1 36 ? 20.625 -35.156 -15.359 1 76.19 36 LYS B O 1
ATOM 4202 N N . MET B 1 37 ? 20.031 -33.906 -17.125 1 77.25 37 MET B N 1
ATOM 4203 C CA . MET B 1 37 ? 20.938 -32.812 -16.75 1 77.25 37 MET B CA 1
ATOM 4204 C C . MET B 1 37 ? 20.547 -32.25 -15.391 1 77.25 37 MET B C 1
ATOM 4206 O O . MET B 1 37 ? 21.422 -31.922 -14.57 1 77.25 37 MET B O 1
ATOM 4210 N N . GLN B 1 38 ? 19.266 -32.125 -15.227 1 71.62 38 GLN B N 1
ATOM 4211 C CA . GLN B 1 38 ? 18.781 -31.516 -13.992 1 71.62 38 GLN B CA 1
ATOM 4212 C C . GLN B 1 38 ? 18.891 -32.469 -12.812 1 71.62 38 GLN B C 1
ATOM 4214 O O . GLN B 1 38 ? 19.219 -32.062 -11.695 1 71.62 38 GLN B O 1
ATOM 4219 N N . THR B 1 39 ? 18.594 -33.688 -13.008 1 67.31 39 THR B N 1
ATOM 4220 C CA . THR B 1 39 ? 18.703 -34.719 -11.953 1 67.31 39 THR B CA 1
ATOM 4221 C C . THR B 1 39 ? 20.141 -34.844 -11.492 1 67.31 39 THR B C 1
ATOM 4223 O O . THR B 1 39 ? 20.406 -35.031 -10.305 1 67.31 39 THR B O 1
ATOM 4226 N N . GLU B 1 40 ? 20.953 -34.719 -12.383 1 63.81 40 GLU B N 1
ATOM 4227 C CA . GLU B 1 40 ? 22.375 -34.812 -12.047 1 63.81 40 GLU B CA 1
ATOM 4228 C C . GLU B 1 40 ? 22.828 -33.562 -11.297 1 63.81 40 GLU B C 1
ATOM 4230 O O . GLU B 1 40 ? 23.672 -33.656 -10.391 1 63.81 40 GLU B O 1
ATOM 4235 N N . GLY B 1 41 ? 22.203 -32.438 -11.703 1 60 41 GLY B N 1
ATOM 4236 C CA . GLY B 1 41 ? 22.531 -31.188 -11.016 1 60 41 GLY B CA 1
ATOM 4237 C C . GLY B 1 41 ? 22.016 -31.156 -9.586 1 60 41 GLY B C 1
ATOM 4238 O O . GLY B 1 41 ? 22.703 -30.641 -8.688 1 60 41 GLY B O 1
ATOM 4239 N N . ASN B 1 42 ? 20.781 -31.594 -9.297 1 57.78 42 ASN B N 1
ATOM 4240 C CA . ASN B 1 42 ? 20.172 -31.625 -7.965 1 57.78 42 ASN B CA 1
ATOM 4241 C C . ASN B 1 42 ? 20.906 -32.594 -7.043 1 57.78 42 ASN B C 1
ATOM 4243 O O . ASN B 1 42 ? 21.047 -32.344 -5.848 1 57.78 42 ASN B O 1
ATOM 4247 N N . GLN B 1 43 ? 21.234 -33.781 -7.445 1 53.19 43 GLN B N 1
ATOM 4248 C CA . GLN B 1 43 ? 21.953 -34.75 -6.641 1 53.19 43 GLN B CA 1
ATOM 4249 C C . GLN B 1 43 ? 23.312 -34.219 -6.199 1 53.19 43 GLN B C 1
ATOM 4251 O O . GLN B 1 43 ? 23.781 -34.531 -5.109 1 53.19 43 GLN B O 1
ATOM 4256 N N . GLN B 1 44 ? 23.812 -33.438 -7.012 1 47.81 44 GLN B N 1
ATOM 4257 C CA . GLN B 1 44 ? 25.094 -32.844 -6.621 1 47.81 44 GLN B CA 1
ATOM 4258 C C . GLN B 1 44 ? 24.891 -31.75 -5.586 1 47.81 44 GLN B C 1
ATOM 4260 O O . GLN B 1 44 ? 25.781 -31.469 -4.777 1 47.81 44 GLN B O 1
ATOM 4265 N N . MET B 1 45 ? 23.703 -31.141 -5.617 1 45.53 45 MET B N 1
ATOM 4266 C CA . MET B 1 45 ? 23.406 -30.109 -4.629 1 45.53 45 MET B CA 1
ATOM 4267 C C . MET B 1 45 ? 23.25 -30.719 -3.238 1 45.53 45 MET B C 1
ATOM 4269 O O . MET B 1 45 ? 23.609 -30.094 -2.238 1 45.53 45 MET B O 1
ATOM 4273 N N . GLU B 1 46 ? 22.516 -31.844 -2.98 1 43.69 46 GLU B N 1
ATOM 4274 C CA . GLU B 1 46 ? 22.359 -32.5 -1.679 1 43.69 46 GLU B CA 1
ATOM 4275 C C . GLU B 1 46 ? 23.703 -32.938 -1.122 1 43.69 46 GLU B C 1
ATOM 4277 O O . GLU B 1 46 ? 23.875 -33.062 0.094 1 43.69 46 GLU B O 1
ATOM 4282 N N . THR B 1 47 ? 24.531 -33.5 -1.755 1 39.28 47 THR B N 1
ATOM 4283 C CA . THR B 1 47 ? 25.797 -33.938 -1.181 1 39.28 47 THR B CA 1
ATOM 4284 C C . THR B 1 47 ? 26.719 -32.781 -0.898 1 39.28 47 THR B C 1
ATOM 4286 O O . THR B 1 47 ? 27.578 -32.844 -0.011 1 39.28 47 THR B O 1
ATOM 4289 N N . ASP B 1 48 ? 27.188 -32.062 -1.799 1 38.03 48 ASP B N 1
ATOM 4290 C CA . ASP B 1 48 ? 28.156 -31.016 -1.55 1 38.03 48 ASP B CA 1
ATOM 4291 C C . ASP B 1 48 ? 27.5 -29.828 -0.846 1 38.03 48 ASP B C 1
ATOM 4293 O O . ASP B 1 48 ? 26.516 -29.281 -1.33 1 38.03 48 ASP B O 1
ATOM 4297 N N . GLU B 1 49 ? 27.594 -29.859 0.573 1 34.84 49 GLU B N 1
ATOM 4298 C CA . GLU B 1 49 ? 27.203 -28.797 1.507 1 34.84 49 GLU B CA 1
ATOM 4299 C C . GLU B 1 49 ? 27.141 -27.438 0.811 1 34.84 49 GLU B C 1
ATOM 4301 O O . GLU B 1 49 ? 26.219 -26.656 1.071 1 34.84 49 GLU B O 1
ATOM 4306 N N . MET B 1 50 ? 28.438 -26.828 0.641 1 34.25 50 MET B N 1
ATOM 4307 C CA . MET B 1 50 ? 29 -25.484 0.479 1 34.25 50 MET B CA 1
ATOM 4308 C C . MET B 1 50 ? 28.656 -24.906 -0.89 1 34.25 50 MET B C 1
ATOM 4310 O O . MET B 1 50 ? 28.969 -23.75 -1.185 1 34.25 50 MET B O 1
ATOM 4314 N N . SER B 1 51 ? 28.844 -25.734 -1.865 1 32.59 51 SER B N 1
ATOM 4315 C CA . SER B 1 51 ? 29.031 -25.016 -3.117 1 32.59 51 SER B CA 1
ATOM 4316 C C . SER B 1 51 ? 27.734 -24.328 -3.551 1 32.59 51 SER B C 1
ATOM 4318 O O . SER B 1 51 ? 26.703 -24.969 -3.711 1 32.59 51 SER B O 1
ATOM 4320 N N . GLU B 1 52 ? 27.484 -23.312 -3.037 1 35 52 GLU B N 1
ATOM 4321 C CA . GLU B 1 52 ? 26.672 -22.109 -3.217 1 35 52 GLU B CA 1
ATOM 4322 C C . GLU B 1 52 ? 26.25 -21.938 -4.672 1 35 52 GLU B C 1
ATOM 4324 O O . GLU B 1 52 ? 25.641 -20.938 -5.035 1 35 52 GLU B O 1
ATOM 4329 N N . ASN B 1 53 ? 26.969 -22.734 -5.527 1 32.88 53 ASN B N 1
ATOM 4330 C CA . ASN B 1 53 ? 26.781 -22.516 -6.957 1 32.88 53 ASN B CA 1
ATOM 4331 C C . ASN B 1 53 ? 25.391 -22.984 -7.41 1 32.88 53 ASN B C 1
ATOM 4333 O O . ASN B 1 53 ? 25.25 -24.109 -7.906 1 32.88 53 ASN B O 1
ATOM 4337 N N . CYS B 1 54 ? 24.547 -23.109 -6.59 1 37.22 54 CYS B N 1
ATOM 4338 C CA . CYS B 1 54 ? 23.234 -23.391 -7.164 1 37.22 54 CYS B CA 1
ATOM 4339 C C . CYS B 1 54 ? 23.141 -22.844 -8.586 1 37.22 54 CYS B C 1
ATOM 4341 O O . CYS B 1 54 ? 23.219 -21.641 -8.797 1 37.22 54 CYS B O 1
ATOM 4343 N N . ALA B 1 55 ? 23.672 -23.562 -9.477 1 40.31 55 ALA B N 1
ATOM 4344 C CA . ALA B 1 55 ? 23.578 -23.391 -10.922 1 40.31 55 ALA B CA 1
ATOM 4345 C C . ALA B 1 55 ? 22.297 -22.625 -11.297 1 40.31 55 ALA B C 1
ATOM 4347 O O . ALA B 1 55 ? 21.203 -22.969 -10.859 1 40.31 55 ALA B O 1
ATOM 4348 N N . ALA B 1 56 ? 22.469 -21.375 -11.469 1 46.78 56 ALA B N 1
ATOM 4349 C CA . ALA B 1 56 ? 21.516 -20.375 -11.938 1 46.78 56 ALA B CA 1
ATOM 4350 C C . ALA B 1 56 ? 20.609 -20.938 -13.031 1 46.78 56 ALA B C 1
ATOM 4352 O O . ALA B 1 56 ? 21.062 -21.188 -14.148 1 46.78 56 ALA B O 1
ATOM 4353 N N . PHE B 1 57 ? 19.812 -22.047 -12.711 1 53.25 57 PHE B N 1
ATOM 4354 C CA . PHE B 1 57 ? 18.781 -22.5 -13.633 1 53.25 57 PHE B CA 1
ATOM 4355 C C . PHE B 1 57 ? 18.219 -21.328 -14.438 1 53.25 57 PHE B C 1
ATOM 4357 O O . PHE B 1 57 ? 17.734 -20.344 -13.859 1 53.25 57 PHE B O 1
ATOM 4364 N N . ASP B 1 58 ? 18.859 -21.312 -15.602 1 59.53 58 ASP B N 1
ATOM 4365 C CA . ASP B 1 58 ? 18.281 -20.328 -16.5 1 59.53 58 ASP B CA 1
ATOM 4366 C C . ASP B 1 58 ? 16.812 -20.641 -16.781 1 59.53 58 ASP B C 1
ATOM 4368 O O . ASP B 1 58 ? 16.484 -21.297 -17.781 1 59.53 58 ASP B O 1
ATOM 4372 N N . ASP B 1 59 ? 16.047 -20.359 -15.906 1 64.12 59 ASP B N 1
ATOM 4373 C CA . ASP B 1 59 ? 14.617 -20.656 -15.93 1 64.12 59 ASP B CA 1
ATOM 4374 C C . ASP B 1 59 ? 13.969 -20.141 -17.219 1 64.12 59 ASP B C 1
ATOM 4376 O O . ASP B 1 59 ? 13.148 -20.828 -17.812 1 64.12 59 ASP B O 1
ATOM 4380 N N . PHE B 1 60 ? 14.461 -19.109 -17.625 1 61.59 60 PHE B N 1
ATOM 4381 C CA . PHE B 1 60 ? 13.82 -18.484 -18.781 1 61.59 60 PHE B CA 1
ATOM 4382 C C . PHE B 1 60 ? 14.141 -19.25 -20.047 1 61.59 60 PHE B C 1
ATOM 4384 O O . PHE B 1 60 ? 13.234 -19.656 -20.781 1 61.59 60 PHE B O 1
ATOM 4391 N N . SER B 1 61 ? 15.445 -19.406 -20.328 1 69.38 61 SER B N 1
ATOM 4392 C CA . SER B 1 61 ? 15.836 -20.109 -21.547 1 69.38 61 SER B CA 1
ATOM 4393 C C . SER B 1 61 ? 15.273 -21.516 -21.578 1 69.38 61 SER B C 1
ATOM 4395 O O . SER B 1 61 ? 14.875 -22.016 -22.641 1 69.38 61 SER B O 1
ATOM 4397 N N . THR B 1 62 ? 15.242 -22.062 -20.453 1 77.06 62 THR B N 1
ATOM 4398 C CA . THR B 1 62 ? 14.688 -23.406 -20.359 1 77.06 62 THR B CA 1
ATOM 4399 C C . THR B 1 62 ? 13.188 -23.391 -20.656 1 77.06 62 THR B C 1
ATOM 4401 O O . THR B 1 62 ? 12.688 -24.266 -21.375 1 77.06 62 THR B O 1
ATOM 4404 N N . ASN B 1 63 ? 12.555 -22.438 -20.141 1 76.81 63 ASN B N 1
ATOM 4405 C CA . ASN B 1 63 ? 11.133 -22.281 -20.422 1 76.81 63 ASN B CA 1
ATOM 4406 C C . ASN B 1 63 ? 10.875 -22.125 -21.922 1 76.81 63 ASN B C 1
ATOM 4408 O O . ASN B 1 63 ? 9.945 -22.719 -22.469 1 76.81 63 ASN B O 1
ATOM 4412 N N . GLN B 1 64 ? 11.703 -21.359 -22.547 1 75.06 64 GLN B N 1
ATOM 4413 C CA . GLN B 1 64 ? 11.531 -21.141 -23.969 1 75.06 64 GLN B CA 1
ATOM 4414 C C . GLN B 1 64 ? 11.758 -22.422 -24.766 1 75.06 64 GLN B C 1
ATOM 4416 O O . GLN B 1 64 ? 11.047 -22.688 -25.734 1 75.06 64 GLN B O 1
ATOM 4421 N N . LEU B 1 65 ? 12.742 -23.094 -24.359 1 83.75 65 LEU B N 1
ATOM 4422 C CA . LEU B 1 65 ? 13.031 -24.359 -25.016 1 83.75 65 LEU B CA 1
ATOM 4423 C C . LEU B 1 65 ? 11.867 -25.328 -24.844 1 83.75 65 LEU B C 1
ATOM 4425 O O . LEU B 1 65 ? 11.406 -25.922 -25.828 1 83.75 65 LEU B O 1
ATOM 4429 N N . ILE B 1 66 ? 11.352 -25.438 -23.703 1 86.69 66 ILE B N 1
ATOM 4430 C CA . ILE B 1 66 ? 10.258 -26.359 -23.406 1 86.69 66 ILE B CA 1
ATOM 4431 C C . ILE B 1 66 ? 9 -25.922 -24.156 1 86.69 66 ILE B C 1
ATOM 4433 O O . ILE B 1 66 ? 8.297 -26.766 -24.734 1 86.69 66 ILE B O 1
ATOM 4437 N N . LYS B 1 67 ? 8.781 -24.672 -24.109 1 84.38 67 LYS B N 1
ATOM 4438 C CA . LYS B 1 67 ? 7.621 -24.141 -24.828 1 84.38 67 LYS B CA 1
ATOM 4439 C C . LYS B 1 67 ? 7.703 -24.438 -26.312 1 84.38 67 LYS B C 1
ATOM 4441 O O . LYS B 1 67 ? 6.699 -24.766 -26.953 1 84.38 67 LYS B O 1
ATOM 4446 N N . LEU B 1 68 ? 8.867 -24.266 -26.828 1 86.69 68 LEU B N 1
ATOM 4447 C CA . LEU B 1 68 ? 9.078 -24.516 -28.25 1 86.69 68 LEU B CA 1
ATOM 4448 C C . LEU B 1 68 ? 8.82 -25.984 -28.578 1 86.69 68 LEU B C 1
ATOM 4450 O O . LEU B 1 68 ? 8.078 -26.297 -29.516 1 86.69 68 LEU B O 1
ATOM 4454 N N . ILE B 1 69 ? 9.375 -26.844 -27.859 1 89.38 69 ILE B N 1
ATOM 4455 C CA . ILE B 1 69 ? 9.305 -28.281 -28.125 1 89.38 69 ILE B CA 1
ATOM 4456 C C . ILE B 1 69 ? 7.895 -28.797 -27.875 1 89.38 69 ILE B C 1
ATOM 4458 O O . ILE B 1 69 ? 7.27 -29.391 -28.75 1 89.38 69 ILE B O 1
ATOM 4462 N N . ILE B 1 70 ? 7.379 -28.484 -26.703 1 89.06 70 ILE B N 1
ATOM 4463 C CA . ILE B 1 70 ? 6.055 -28.984 -26.344 1 89.06 70 ILE B CA 1
ATOM 4464 C C . ILE B 1 70 ? 4.996 -28.297 -27.203 1 89.06 70 ILE B C 1
ATOM 4466 O O . ILE B 1 70 ? 3.979 -28.891 -27.547 1 89.06 70 ILE B O 1
ATOM 4470 N N . GLY B 1 71 ? 5.324 -27.109 -27.516 1 87.06 71 GLY B N 1
ATOM 4471 C CA . GLY B 1 71 ? 4.422 -26.375 -28.391 1 87.06 71 GLY B CA 1
ATOM 4472 C C . GLY B 1 71 ? 4.23 -27.062 -29.734 1 87.06 71 GLY B C 1
ATOM 4473 O O . GLY B 1 71 ? 3.15 -26.984 -30.328 1 87.06 71 GLY B O 1
ATOM 4474 N N . ASP B 1 72 ? 5.199 -27.672 -30.188 1 88.5 72 ASP B N 1
ATOM 4475 C CA . ASP B 1 72 ? 5.16 -28.328 -31.5 1 88.5 72 ASP B CA 1
ATOM 4476 C C . ASP B 1 72 ? 4.488 -29.703 -31.406 1 88.5 72 ASP B C 1
ATOM 4478 O O . ASP B 1 72 ? 4.055 -30.25 -32.438 1 88.5 72 ASP B O 1
ATOM 4482 N N . PHE B 1 73 ? 4.418 -30.266 -30.297 1 91.94 73 PHE B N 1
ATOM 4483 C CA . PHE B 1 73 ? 3.77 -31.562 -30.125 1 91.94 73 PHE B CA 1
ATOM 4484 C C . PHE B 1 73 ? 2.26 -31.438 -30.297 1 91.94 73 PHE B C 1
ATOM 4486 O O . PHE B 1 73 ? 1.663 -30.453 -29.859 1 91.94 73 PHE B O 1
ATOM 4493 N N . THR B 1 74 ? 1.696 -32.375 -31.016 1 91.5 74 THR B N 1
ATOM 4494 C CA . THR B 1 74 ? 0.245 -32.469 -30.906 1 91.5 74 THR B CA 1
ATOM 4495 C C . THR B 1 74 ? -0.162 -32.969 -29.531 1 91.5 74 THR B C 1
ATOM 4497 O O . THR B 1 74 ? 0.631 -33.625 -28.828 1 91.5 74 THR B O 1
ATOM 4500 N N . VAL B 1 75 ? -1.305 -32.719 -29.109 1 94 75 VAL B N 1
ATOM 4501 C CA . VAL B 1 75 ? -1.79 -33.094 -27.797 1 94 75 VAL B CA 1
ATOM 4502 C C . VAL B 1 75 ? -1.797 -34.625 -27.688 1 94 75 VAL B C 1
ATOM 4504 O O . VAL B 1 75 ? -1.42 -35.188 -26.656 1 94 75 VAL B O 1
ATOM 4507 N N . LYS B 1 76 ? -2.211 -35.25 -28.75 1 92.5 76 LYS B N 1
ATOM 4508 C CA . LYS B 1 76 ? -2.252 -36.688 -28.766 1 92.5 76 LYS B CA 1
ATOM 4509 C C . LYS B 1 76 ? -0.852 -37.281 -28.625 1 92.5 76 LYS B C 1
ATOM 4511 O O . LYS B 1 76 ? -0.649 -38.25 -27.875 1 92.5 76 LYS B O 1
ATOM 4516 N N . ASP B 1 77 ? 0.053 -36.688 -29.281 1 91.69 77 ASP B N 1
ATOM 4517 C CA . ASP B 1 77 ? 1.438 -37.156 -29.203 1 91.69 77 ASP B CA 1
ATOM 4518 C C . ASP B 1 77 ? 1.998 -36.969 -27.797 1 91.69 77 ASP B C 1
ATOM 4520 O O . ASP B 1 77 ? 2.676 -37.844 -27.281 1 91.69 77 ASP B O 1
ATOM 4524 N N . LEU B 1 78 ? 1.688 -35.875 -27.234 1 92.81 78 LEU B N 1
ATOM 4525 C CA . LEU B 1 78 ? 2.234 -35.5 -25.938 1 92.81 78 LEU B CA 1
ATOM 4526 C C . LEU B 1 78 ? 1.593 -36.281 -24.812 1 92.81 78 LEU B C 1
ATOM 4528 O O . LEU B 1 78 ? 2.289 -36.75 -23.906 1 92.81 78 LEU B O 1
ATOM 4532 N N . LEU B 1 79 ? 0.278 -36.469 -24.875 1 94.88 79 LEU B N 1
ATOM 4533 C CA . LEU B 1 79 ? -0.439 -36.938 -23.703 1 94.88 79 LEU B CA 1
ATOM 4534 C C . LEU B 1 79 ? -0.863 -38.406 -23.859 1 94.88 79 LEU B C 1
ATOM 4536 O O . LEU B 1 79 ? -1.172 -39.062 -22.875 1 94.88 79 LEU B O 1
ATOM 4540 N N . VAL B 1 80 ? -0.881 -38.906 -25.047 1 93.31 80 VAL B N 1
ATOM 4541 C CA . VAL B 1 80 ? -1.382 -40.25 -25.281 1 93.31 80 VAL B CA 1
ATOM 4542 C C . VAL B 1 80 ? -0.249 -41.156 -25.766 1 93.31 80 VAL B C 1
ATOM 4544 O O . VAL B 1 80 ? 0.173 -42.062 -25.078 1 93.31 80 VAL B O 1
ATOM 4547 N N . ASP B 1 81 ? 0.314 -40.75 -26.891 1 90.19 81 ASP B N 1
ATOM 4548 C CA . ASP B 1 81 ? 1.292 -41.625 -27.547 1 90.19 81 ASP B CA 1
ATOM 4549 C C . ASP B 1 81 ? 2.572 -41.719 -26.719 1 90.19 81 ASP B C 1
ATOM 4551 O O . ASP B 1 81 ? 3.221 -42.781 -26.703 1 90.19 81 ASP B O 1
ATOM 4555 N N . HIS B 1 82 ? 2.977 -40.688 -26.078 1 88.88 82 HIS B N 1
ATOM 4556 C CA . HIS B 1 82 ? 4.203 -40.688 -25.281 1 88.88 82 HIS B CA 1
ATOM 4557 C C . HIS B 1 82 ? 3.902 -40.469 -23.797 1 88.88 82 HIS B C 1
ATOM 4559 O O . HIS B 1 82 ? 4.707 -39.875 -23.078 1 88.88 82 HIS B O 1
ATOM 4565 N N . GLN B 1 83 ? 2.824 -40.875 -23.375 1 91.69 83 GLN B N 1
ATOM 4566 C CA . GLN B 1 83 ? 2.363 -40.719 -22 1 91.69 83 GLN B CA 1
ATOM 4567 C C . GLN B 1 83 ? 3.357 -41.281 -21 1 91.69 83 GLN B C 1
ATOM 4569 O O . GLN B 1 83 ? 3.584 -40.719 -19.938 1 91.69 83 GLN B O 1
ATOM 4574 N N . VAL B 1 84 ? 3.939 -42.406 -21.359 1 88.62 84 VAL B N 1
ATOM 4575 C CA . VAL B 1 84 ? 4.848 -43.094 -20.453 1 88.62 84 VAL B CA 1
ATOM 4576 C C . VAL B 1 84 ? 6.059 -42.219 -20.156 1 88.62 84 VAL B C 1
ATOM 4578 O O . VAL B 1 84 ? 6.559 -42.219 -19.016 1 88.62 84 VAL B O 1
ATOM 4581 N N . VAL B 1 85 ? 6.445 -41.562 -21.109 1 85.62 85 VAL B N 1
ATOM 4582 C CA . VAL B 1 85 ? 7.602 -40.688 -20.938 1 85.62 85 VAL B CA 1
ATOM 4583 C C . VAL B 1 85 ? 7.273 -39.594 -19.922 1 85.62 85 VAL B C 1
ATOM 4585 O O . VAL B 1 85 ? 8.094 -39.25 -19.062 1 85.62 85 VAL B O 1
ATOM 4588 N N . LEU B 1 86 ? 6.113 -39.062 -20.047 1 89.62 86 LEU B N 1
ATOM 4589 C CA . LEU B 1 86 ? 5.691 -38.031 -19.109 1 89.62 86 LEU B CA 1
ATOM 4590 C C . LEU B 1 86 ? 5.566 -38.562 -17.703 1 89.62 86 LEU B C 1
ATOM 4592 O O . LEU B 1 86 ? 5.938 -37.906 -16.734 1 89.62 86 LEU B O 1
ATOM 4596 N N . LEU B 1 87 ? 5.09 -39.75 -17.594 1 91.62 87 LEU B N 1
ATOM 4597 C CA . LEU B 1 87 ? 4.867 -40.375 -16.297 1 91.62 87 LEU B CA 1
ATOM 4598 C C . LEU B 1 87 ? 6.191 -40.688 -15.617 1 91.62 87 LEU B C 1
ATOM 4600 O O . LEU B 1 87 ? 6.262 -40.75 -14.383 1 91.62 87 LEU B O 1
ATOM 4604 N N . GLU B 1 88 ? 7.211 -40.875 -16.328 1 86.19 88 GLU B N 1
ATOM 4605 C CA . GLU B 1 88 ? 8.547 -41.062 -15.766 1 86.19 88 GLU B CA 1
ATOM 4606 C C . GLU B 1 88 ? 9.219 -39.75 -15.453 1 86.19 88 GLU B C 1
ATOM 4608 O O . GLU B 1 88 ? 9.977 -39.625 -14.484 1 86.19 88 GLU B O 1
ATOM 4613 N N . PHE B 1 89 ? 8.836 -38.844 -16.219 1 85.94 89 PHE B N 1
ATOM 4614 C CA . PHE B 1 89 ? 9.469 -37.531 -16.141 1 85.94 89 PHE B CA 1
ATOM 4615 C C . PHE B 1 89 ? 8.945 -36.75 -14.938 1 85.94 89 PHE B C 1
ATOM 4617 O O . PHE B 1 89 ? 9.727 -36.156 -14.18 1 85.94 89 PHE B O 1
ATOM 4624 N N . ILE B 1 90 ? 7.68 -36.656 -14.695 1 91.19 90 ILE B N 1
ATOM 4625 C CA . ILE B 1 90 ? 7.023 -35.75 -13.758 1 91.19 90 ILE B CA 1
ATOM 4626 C C . ILE B 1 90 ? 7.516 -36.031 -12.344 1 91.19 90 ILE B C 1
ATOM 4628 O O . ILE B 1 90 ? 7.918 -35.094 -11.633 1 91.19 90 ILE B O 1
ATOM 4632 N N . PRO B 1 91 ? 7.648 -37.25 -11.945 1 88.81 91 PRO B N 1
ATOM 4633 C CA . PRO B 1 91 ? 8.07 -37.469 -10.562 1 88.81 91 PRO B CA 1
ATOM 4634 C C . PRO B 1 91 ? 9.523 -37.094 -10.312 1 88.81 91 PRO B C 1
ATOM 4636 O O . PRO B 1 91 ? 9.891 -36.75 -9.188 1 88.81 91 PRO B O 1
ATOM 4639 N N . SER B 1 92 ? 10.297 -37.031 -11.336 1 83.56 92 SER B N 1
ATOM 4640 C CA . SER B 1 92 ? 11.727 -36.875 -11.125 1 83.56 92 SER B CA 1
ATOM 4641 C C . SER B 1 92 ? 12.188 -35.5 -11.625 1 83.56 92 SER B C 1
ATOM 4643 O O . SER B 1 92 ? 13.32 -35.094 -11.367 1 83.56 92 SER B O 1
ATOM 4645 N N . ALA B 1 93 ? 11.297 -34.844 -12.281 1 83.38 93 ALA B N 1
ATOM 4646 C CA . ALA B 1 93 ? 11.695 -33.594 -12.906 1 83.38 93 ALA B CA 1
ATOM 4647 C C . ALA B 1 93 ? 12.031 -32.531 -11.852 1 83.38 93 ALA B C 1
ATOM 4649 O O . ALA B 1 93 ? 11.422 -32.5 -10.781 1 83.38 93 ALA B O 1
ATOM 4650 N N . HIS B 1 94 ? 13 -31.734 -12.164 1 79.94 94 HIS B N 1
ATOM 4651 C CA . HIS B 1 94 ? 13.289 -30.578 -11.328 1 79.94 94 HIS B CA 1
ATOM 4652 C C . HIS B 1 94 ? 12.086 -29.656 -11.242 1 79.94 94 HIS B C 1
ATOM 4654 O O . HIS B 1 94 ? 11.406 -29.422 -12.242 1 79.94 94 HIS B O 1
ATOM 4660 N N . PRO B 1 95 ? 11.805 -29.125 -10.094 1 81.75 95 PRO B N 1
ATOM 4661 C CA . PRO B 1 95 ? 10.594 -28.312 -9.891 1 81.75 95 PRO B CA 1
ATOM 4662 C C . PRO B 1 95 ? 10.508 -27.125 -10.836 1 81.75 95 PRO B C 1
ATOM 4664 O O . PRO B 1 95 ? 9.422 -26.797 -11.32 1 81.75 95 PRO B O 1
ATOM 4667 N N . ASN B 1 96 ? 11.586 -26.531 -11.148 1 74.19 96 ASN B N 1
ATOM 4668 C CA . ASN B 1 96 ? 11.602 -25.375 -12.039 1 74.19 96 ASN B CA 1
ATOM 4669 C C . ASN B 1 96 ? 11.18 -25.75 -13.453 1 74.19 96 ASN B C 1
ATOM 4671 O O . ASN B 1 96 ? 10.508 -24.969 -14.133 1 74.19 96 ASN B O 1
ATOM 4675 N N . ILE B 1 97 ? 11.578 -26.859 -13.797 1 79.06 97 ILE B N 1
ATOM 4676 C CA . ILE B 1 97 ? 11.203 -27.344 -15.125 1 79.06 97 ILE B CA 1
ATOM 4677 C C . ILE B 1 97 ? 9.75 -27.797 -15.117 1 79.06 97 ILE B C 1
ATOM 4679 O O . ILE B 1 97 ? 8.992 -27.484 -16.047 1 79.06 97 ILE B O 1
ATOM 4683 N N . LEU B 1 98 ? 9.508 -28.469 -14.078 1 87.94 98 LEU B N 1
ATOM 4684 C CA . LEU B 1 98 ? 8.164 -29 -13.953 1 87.94 98 LEU B CA 1
ATOM 4685 C C . LEU B 1 98 ? 7.125 -27.891 -13.984 1 87.94 98 LEU B C 1
ATOM 4687 O O . LEU B 1 98 ? 6.047 -28.047 -14.555 1 87.94 98 LEU B O 1
ATOM 4691 N N . ARG B 1 99 ? 7.434 -26.828 -13.359 1 87.25 99 ARG B N 1
ATOM 4692 C CA . ARG B 1 99 ? 6.551 -25.672 -13.344 1 87.25 99 ARG B CA 1
ATOM 4693 C C . ARG B 1 99 ? 6.223 -25.203 -14.758 1 87.25 99 ARG B C 1
ATOM 4695 O O . ARG B 1 99 ? 5.066 -24.906 -15.062 1 87.25 99 ARG B O 1
ATOM 4702 N N . HIS B 1 100 ? 7.168 -25.234 -15.609 1 82.19 100 HIS B N 1
ATOM 4703 C CA . HIS B 1 100 ? 6.969 -24.797 -16.984 1 82.19 100 HIS B CA 1
ATOM 4704 C C . HIS B 1 100 ? 6.152 -25.828 -17.781 1 82.19 100 HIS B C 1
ATOM 4706 O O . HIS B 1 100 ? 5.281 -25.453 -18.562 1 82.19 100 HIS B O 1
ATOM 4712 N N . VAL B 1 101 ? 6.48 -26.984 -17.547 1 88.31 101 VAL B N 1
ATOM 4713 C CA . VAL B 1 101 ? 5.77 -28.047 -18.234 1 88.31 101 VAL B CA 1
ATOM 4714 C C . VAL B 1 101 ? 4.289 -28.016 -17.859 1 88.31 101 VAL B C 1
ATOM 4716 O O . VAL B 1 101 ? 3.42 -28.078 -18.734 1 88.31 101 VAL B O 1
ATOM 4719 N N . ALA B 1 102 ? 4.035 -27.891 -16.609 1 93 102 ALA B N 1
ATOM 4720 C CA . ALA B 1 102 ? 2.654 -27.812 -16.141 1 93 102 ALA B CA 1
ATOM 4721 C C . ALA B 1 102 ? 1.927 -26.625 -16.781 1 93 102 ALA B C 1
ATOM 4723 O O . ALA B 1 102 ? 0.785 -26.766 -17.219 1 93 102 ALA B O 1
ATOM 4724 N N . ARG B 1 103 ? 2.57 -25.547 -16.844 1 88.56 103 ARG B N 1
ATOM 4725 C CA . ARG B 1 103 ? 1.978 -24.359 -17.438 1 88.56 103 ARG B CA 1
ATOM 4726 C C . ARG B 1 103 ? 1.694 -24.562 -18.922 1 88.56 103 ARG B C 1
ATOM 4728 O O . ARG B 1 103 ? 0.608 -24.234 -19.391 1 88.56 103 ARG B O 1
ATOM 4735 N N . ILE B 1 104 ? 2.613 -25.047 -19.625 1 87.75 104 ILE B N 1
ATOM 4736 C CA . ILE B 1 104 ? 2.498 -25.219 -21.078 1 87.75 104 ILE B CA 1
ATOM 4737 C C . ILE B 1 104 ? 1.373 -26.203 -21.391 1 87.75 104 ILE B C 1
ATOM 4739 O O . ILE B 1 104 ? 0.575 -25.969 -22.297 1 87.75 104 ILE B O 1
ATOM 4743 N N . ILE B 1 105 ? 1.346 -27.219 -20.625 1 93.31 105 ILE B N 1
ATOM 4744 C CA . ILE B 1 105 ? 0.296 -28.219 -20.844 1 93.31 105 ILE B CA 1
ATOM 4745 C C . ILE B 1 105 ? -1.067 -27.594 -20.547 1 93.31 105 ILE B C 1
ATOM 4747 O O . ILE B 1 105 ? -2.029 -27.812 -21.281 1 93.31 105 ILE B O 1
ATOM 4751 N N . ARG B 1 106 ? -1.146 -26.812 -19.5 1 93.94 106 ARG B N 1
ATOM 4752 C CA . ARG B 1 106 ? -2.393 -26.156 -19.125 1 93.94 106 ARG B CA 1
ATOM 4753 C C . ARG B 1 106 ? -2.867 -25.219 -20.234 1 93.94 106 ARG B C 1
ATOM 4755 O O . ARG B 1 106 ? -4.066 -25.125 -20.516 1 93.94 106 ARG B O 1
ATOM 4762 N N . GLU B 1 107 ? -1.951 -24.609 -20.891 1 89.12 107 GLU B N 1
ATOM 4763 C CA . GLU B 1 107 ? -2.285 -23.578 -21.859 1 89.12 107 GLU B CA 1
ATOM 4764 C C . GLU B 1 107 ? -2.438 -24.172 -23.266 1 89.12 107 GLU B C 1
ATOM 4766 O O . GLU B 1 107 ? -2.939 -23.5 -24.172 1 89.12 107 GLU B O 1
ATOM 4771 N N . LYS B 1 108 ? -2.035 -25.375 -23.375 1 91.25 108 LYS B N 1
ATOM 4772 C CA . LYS B 1 108 ? -2.105 -26 -24.688 1 91.25 108 LYS B CA 1
ATOM 4773 C C . LYS B 1 108 ? -3.543 -26.359 -25.047 1 91.25 108 LYS B C 1
ATOM 4775 O O . LYS B 1 108 ? -4.215 -27.078 -24.312 1 91.25 108 LYS B O 1
ATOM 4780 N N . GLU B 1 109 ? -3.912 -25.859 -26.203 1 91.25 109 GLU B N 1
ATOM 4781 C CA . GLU B 1 109 ? -5.289 -26.078 -26.641 1 91.25 109 GLU B CA 1
ATOM 4782 C C . GLU B 1 109 ? -5.594 -27.562 -26.812 1 91.25 109 GLU B C 1
ATOM 4784 O O . GLU B 1 109 ? -4.844 -28.297 -27.453 1 91.25 109 GLU B O 1
ATOM 4789 N N . GLY B 1 110 ? -6.539 -28.047 -26.188 1 93 110 GLY B N 1
ATOM 4790 C CA . GLY B 1 110 ? -7.008 -29.406 -26.328 1 93 110 GLY B CA 1
ATOM 4791 C C . GLY B 1 110 ? -6.406 -30.359 -25.312 1 93 110 GLY B C 1
ATOM 4792 O O . GLY B 1 110 ? -6.793 -31.531 -25.234 1 93 110 GLY B O 1
ATOM 4793 N N . ALA B 1 111 ? -5.562 -29.938 -24.516 1 95.5 111 ALA B N 1
ATOM 4794 C CA . ALA B 1 111 ? -4.844 -30.797 -23.578 1 95.5 111 ALA B CA 1
ATOM 4795 C C . ALA B 1 111 ? -5.723 -31.172 -22.391 1 95.5 111 ALA B C 1
ATOM 4797 O O . ALA B 1 111 ? -5.711 -32.312 -21.938 1 95.5 111 ALA B O 1
ATOM 4798 N N . LEU B 1 112 ? -6.488 -30.297 -21.906 1 95.88 112 LEU B N 1
ATOM 4799 C CA . LEU B 1 112 ? -7.23 -30.469 -20.656 1 95.88 112 LEU B CA 1
ATOM 4800 C C . LEU B 1 112 ? -8.242 -31.594 -20.781 1 95.88 112 LEU B C 1
ATOM 4802 O O . LEU B 1 112 ? -8.336 -32.438 -19.891 1 95.88 112 LEU B O 1
ATOM 4806 N N . PRO B 1 113 ? -8.969 -31.703 -21.906 1 94.75 113 PRO B N 1
ATOM 4807 C CA . PRO B 1 113 ? -9.898 -32.812 -22.047 1 94.75 113 PRO B CA 1
ATOM 4808 C C . PRO B 1 113 ? -9.203 -34.188 -21.969 1 94.75 113 PRO B C 1
ATOM 4810 O O . PRO B 1 113 ? -9.742 -35.125 -21.391 1 94.75 113 PRO B O 1
ATOM 4813 N N . PHE B 1 114 ? -8.055 -34.281 -22.484 1 95.31 114 PHE B N 1
ATOM 4814 C CA . PHE B 1 114 ? -7.309 -35.531 -22.453 1 95.31 114 PHE B CA 1
ATOM 4815 C C . PHE B 1 114 ? -6.895 -35.875 -21.031 1 95.31 114 PHE B C 1
ATOM 4817 O O . PHE B 1 114 ? -6.945 -37.031 -20.625 1 95.31 114 PHE B O 1
ATOM 4824 N N . LEU B 1 115 ? -6.527 -34.875 -20.266 1 96.19 115 LEU B N 1
ATOM 4825 C CA . LEU B 1 115 ? -6.059 -35.062 -18.891 1 96.19 115 LEU B CA 1
ATOM 4826 C C . LEU B 1 115 ? -7.207 -35.469 -17.984 1 96.19 115 LEU B C 1
ATOM 4828 O O . LEU B 1 115 ? -6.977 -36.031 -16.922 1 96.19 115 LEU B O 1
ATOM 4832 N N . LYS B 1 116 ? -8.383 -35.25 -18.422 1 93.69 116 LYS B N 1
ATOM 4833 C CA . LYS B 1 116 ? -9.562 -35.594 -17.641 1 93.69 116 LYS B CA 1
ATOM 4834 C C . LYS B 1 116 ? -10.039 -37 -17.969 1 93.69 116 LYS B C 1
ATOM 4836 O O . LYS B 1 116 ? -10.859 -37.562 -17.234 1 93.69 116 LYS B O 1
ATOM 4841 N N . THR B 1 117 ? -9.516 -37.531 -19.031 1 92.94 117 THR B N 1
ATOM 4842 C CA . THR B 1 117 ? -10.047 -38.812 -19.5 1 92.94 117 THR B CA 1
ATOM 4843 C C . THR B 1 117 ? -8.914 -39.812 -19.75 1 92.94 117 THR B C 1
ATOM 4845 O O . THR B 1 117 ? -8.383 -40.406 -18.812 1 92.94 117 THR B O 1
ATOM 4848 N N . GLU B 1 118 ? -8.359 -39.75 -21.047 1 91.5 118 GLU B N 1
ATOM 4849 C CA . GLU B 1 118 ? -7.426 -40.75 -21.5 1 91.5 118 GLU B CA 1
ATOM 4850 C C . GLU B 1 118 ? -6.074 -40.625 -20.812 1 91.5 118 GLU B C 1
ATOM 4852 O O . GLU B 1 118 ? -5.344 -41.625 -20.656 1 91.5 118 GLU B O 1
ATOM 4857 N N . SER B 1 119 ? -5.766 -39.531 -20.438 1 95.62 119 SER B N 1
ATOM 4858 C CA . SER B 1 119 ? -4.441 -39.281 -19.875 1 95.62 119 SER B CA 1
ATOM 4859 C C . SER B 1 119 ? -4.535 -38.844 -18.422 1 95.62 119 SER B C 1
ATOM 4861 O O . SER B 1 119 ? -3.754 -38 -17.969 1 95.62 119 SER B O 1
ATOM 4863 N N . ILE B 1 120 ? -5.441 -39.406 -17.703 1 95.38 120 ILE B N 1
ATOM 4864 C CA . ILE B 1 120 ? -5.695 -39.031 -16.328 1 95.38 120 ILE B CA 1
ATOM 4865 C C . ILE B 1 120 ? -4.473 -39.344 -15.469 1 95.38 120 ILE B C 1
ATOM 4867 O O . ILE B 1 120 ? -4.203 -38.688 -14.477 1 95.38 120 ILE B O 1
ATOM 4871 N N . ALA B 1 121 ? -3.754 -40.344 -15.852 1 96.38 121 ALA B N 1
ATOM 4872 C CA . ALA B 1 121 ? -2.561 -40.75 -15.109 1 96.38 121 ALA B CA 1
ATOM 4873 C C . ALA B 1 121 ? -1.551 -39.625 -15.039 1 96.38 121 ALA B C 1
ATOM 4875 O O . ALA B 1 121 ? -0.843 -39.469 -14.039 1 96.38 121 ALA B O 1
ATOM 4876 N N . VAL B 1 122 ? -1.521 -38.875 -16.078 1 96.81 122 VAL B N 1
ATOM 4877 C CA . VAL B 1 122 ? -0.62 -37.75 -16.109 1 96.81 122 VAL B CA 1
ATOM 4878 C C . VAL B 1 122 ? -1.079 -36.688 -15.094 1 96.81 122 VAL B C 1
ATOM 4880 O O . VAL B 1 122 ? -0.26 -36.125 -14.383 1 96.81 122 VAL B O 1
ATOM 4883 N N . GLY B 1 123 ? -2.359 -36.438 -15.047 1 96.81 123 GLY B N 1
ATOM 4884 C CA . GLY B 1 123 ? -2.902 -35.562 -14.039 1 96.81 123 GLY B CA 1
ATOM 4885 C C . GLY B 1 123 ? -2.586 -35.969 -12.617 1 96.81 123 GLY B C 1
ATOM 4886 O O . GLY B 1 123 ? -2.227 -35.156 -11.781 1 96.81 123 GLY B O 1
ATOM 4887 N N . ILE B 1 124 ? -2.66 -37.25 -12.453 1 97.19 124 ILE B N 1
ATOM 4888 C CA . ILE B 1 124 ? -2.377 -37.781 -11.133 1 97.19 124 ILE B CA 1
ATOM 4889 C C . ILE B 1 124 ? -0.898 -37.625 -10.805 1 97.19 124 ILE B C 1
ATOM 4891 O O . ILE B 1 124 ? -0.544 -37.281 -9.664 1 97.19 124 ILE B O 1
ATOM 4895 N N . ALA B 1 125 ? -0.052 -37.781 -11.766 1 96.5 125 ALA B N 1
ATOM 4896 C CA . ALA B 1 125 ? 1.381 -37.594 -11.562 1 96.5 125 ALA B CA 1
ATOM 4897 C C . ALA B 1 125 ? 1.682 -36.156 -11.148 1 96.5 125 ALA B C 1
ATOM 4899 O O . ALA B 1 125 ? 2.516 -35.906 -10.266 1 96.5 125 ALA B O 1
ATOM 4900 N N . PHE B 1 126 ? 0.998 -35.219 -11.766 1 97.25 126 PHE B N 1
ATOM 4901 C CA . PHE B 1 126 ? 1.158 -33.812 -11.375 1 97.25 126 PHE B CA 1
ATOM 4902 C C . PHE B 1 126 ? 0.648 -33.594 -9.953 1 97.25 126 PHE B C 1
ATOM 4904 O O . PHE B 1 126 ? 1.28 -32.906 -9.172 1 97.25 126 PHE B O 1
ATOM 4911 N N . ALA B 1 127 ? -0.474 -34.156 -9.633 1 97.25 127 ALA B N 1
ATOM 4912 C CA . ALA B 1 127 ? -1.056 -34 -8.305 1 97.25 127 ALA B CA 1
ATOM 4913 C C . ALA B 1 127 ? -0.073 -34.438 -7.215 1 97.25 127 ALA B C 1
ATOM 4915 O O . ALA B 1 127 ? -0.006 -33.812 -6.152 1 97.25 127 ALA B O 1
ATOM 4916 N N . ARG B 1 128 ? 0.714 -35.375 -7.48 1 95.5 128 ARG B N 1
ATOM 4917 C CA . ARG B 1 128 ? 1.659 -35.906 -6.5 1 95.5 128 ARG B CA 1
ATOM 4918 C C . ARG B 1 128 ? 2.805 -34.938 -6.266 1 95.5 128 ARG B C 1
ATOM 4920 O O . ARG B 1 128 ? 3.529 -35.031 -5.273 1 95.5 128 ARG B O 1
ATOM 4927 N N . ARG B 1 129 ? 2.906 -33.938 -7.145 1 94.88 129 ARG B N 1
ATOM 4928 C CA . ARG B 1 129 ? 3.98 -32.969 -7.043 1 94.88 129 ARG B CA 1
ATOM 4929 C C . ARG B 1 129 ? 3.439 -31.609 -6.598 1 94.88 129 ARG B C 1
ATOM 4931 O O . ARG B 1 129 ? 4.145 -30.609 -6.676 1 94.88 129 ARG B O 1
ATOM 4938 N N . ILE B 1 130 ? 2.217 -31.531 -6.047 1 94.81 130 ILE B N 1
ATOM 4939 C CA . ILE B 1 130 ? 1.538 -30.281 -5.719 1 94.81 130 ILE B CA 1
ATOM 4940 C C . ILE B 1 130 ? 2.254 -29.594 -4.555 1 94.81 130 ILE B C 1
ATOM 4942 O O . ILE B 1 130 ? 2.199 -28.375 -4.418 1 94.81 130 ILE B O 1
ATOM 4946 N N . THR B 1 131 ? 3.004 -30.344 -3.779 1 89.81 131 THR B N 1
ATOM 4947 C CA . THR B 1 131 ? 3.613 -29.781 -2.576 1 89.81 131 THR B CA 1
ATOM 4948 C C . THR B 1 131 ? 5.031 -29.297 -2.863 1 89.81 131 THR B C 1
ATOM 4950 O O . THR B 1 131 ? 5.746 -28.875 -1.951 1 89.81 131 THR B O 1
ATOM 4953 N N . ASP B 1 132 ? 5.359 -29.359 -4.105 1 85.81 132 ASP B N 1
ATOM 4954 C CA . ASP B 1 132 ? 6.676 -28.844 -4.473 1 85.81 132 ASP B CA 1
ATOM 4955 C C . ASP B 1 132 ? 6.746 -27.328 -4.281 1 85.81 132 ASP B C 1
ATOM 4957 O O . ASP B 1 132 ? 5.828 -26.594 -4.676 1 85.81 132 ASP B O 1
ATOM 4961 N N . SER B 1 133 ? 7.746 -26.859 -3.654 1 73.88 133 SER B N 1
ATOM 4962 C CA . SER B 1 133 ? 7.883 -25.469 -3.264 1 73.88 133 SER B CA 1
ATOM 4963 C C . SER B 1 133 ? 7.93 -24.547 -4.484 1 73.88 133 SER B C 1
ATOM 4965 O O . SER B 1 133 ? 7.367 -23.453 -4.465 1 73.88 133 SER B O 1
ATOM 4967 N N . ASP B 1 134 ? 8.531 -25.047 -5.598 1 73.56 134 ASP B N 1
ATOM 4968 C CA . ASP B 1 134 ? 8.742 -24.156 -6.73 1 73.56 134 ASP B CA 1
ATOM 4969 C C . ASP B 1 134 ? 7.719 -24.406 -7.832 1 73.56 134 ASP B C 1
ATOM 4971 O O . ASP B 1 134 ? 7.383 -23.5 -8.602 1 73.56 134 ASP B O 1
ATOM 4975 N N . ALA B 1 135 ? 7.184 -25.578 -7.844 1 86.12 135 ALA B N 1
ATOM 4976 C CA . ALA B 1 135 ? 6.289 -25.938 -8.945 1 86.12 135 ALA B CA 1
ATOM 4977 C C . ALA B 1 135 ? 4.84 -25.984 -8.477 1 86.12 135 ALA B C 1
ATOM 4979 O O . ALA B 1 135 ? 3.916 -25.984 -9.297 1 86.12 135 ALA B O 1
ATOM 4980 N N . GLY B 1 136 ? 4.629 -25.984 -7.23 1 87.88 136 GLY B N 1
ATOM 4981 C CA . GLY B 1 136 ? 3.328 -26.234 -6.641 1 87.88 136 GLY B CA 1
ATOM 4982 C C . GLY B 1 136 ? 2.252 -25.281 -7.117 1 87.88 136 GLY B C 1
ATOM 4983 O O . GLY B 1 136 ? 1.112 -25.688 -7.355 1 87.88 136 GLY B O 1
ATOM 4984 N N . GLU B 1 137 ? 2.588 -24.109 -7.262 1 84.25 137 GLU B N 1
ATOM 4985 C CA . GLU B 1 137 ? 1.607 -23.094 -7.66 1 84.25 137 GLU B CA 1
ATOM 4986 C C . GLU B 1 137 ? 1.087 -23.359 -9.07 1 84.25 137 GLU B C 1
ATOM 4988 O O . GLU B 1 137 ? -0.123 -23.328 -9.305 1 84.25 137 GLU B O 1
ATOM 4993 N N . GLU B 1 138 ? 2.02 -23.578 -9.961 1 87.56 138 GLU B N 1
ATOM 4994 C CA . GLU B 1 138 ? 1.609 -23.828 -11.344 1 87.56 138 GLU B CA 1
ATOM 4995 C C . GLU B 1 138 ? 0.861 -25.156 -11.461 1 87.56 138 GLU B C 1
ATOM 4997 O O . GLU B 1 138 ? -0.065 -25.281 -12.266 1 87.56 138 GLU B O 1
ATOM 5002 N N . ILE B 1 139 ? 1.344 -26.062 -10.727 1 95 139 ILE B N 1
ATOM 5003 C CA . ILE B 1 139 ? 0.648 -27.344 -10.695 1 95 139 ILE B CA 1
ATOM 5004 C C . ILE B 1 139 ? -0.763 -27.156 -10.148 1 95 139 ILE B C 1
ATOM 5006 O O . ILE B 1 139 ? -1.722 -27.734 -10.664 1 95 139 ILE B O 1
ATOM 5010 N N . GLY B 1 140 ? -0.884 -26.359 -9.148 1 94.38 140 GLY B N 1
ATOM 5011 C CA . GLY B 1 140 ? -2.195 -26.047 -8.609 1 94.38 140 GLY B CA 1
ATOM 5012 C C . GLY B 1 140 ? -3.127 -25.422 -9.633 1 94.38 140 GLY B C 1
ATOM 5013 O O . GLY B 1 140 ? -4.309 -25.766 -9.703 1 94.38 140 GLY B O 1
ATOM 5014 N N . ARG B 1 141 ? -2.604 -24.641 -10.453 1 92.94 141 ARG B N 1
ATOM 5015 C CA . ARG B 1 141 ? -3.387 -24.016 -11.516 1 92.94 141 ARG B CA 1
ATOM 5016 C C . ARG B 1 141 ? -3.863 -25.062 -12.516 1 92.94 141 ARG B C 1
ATOM 5018 O O . ARG B 1 141 ? -4.988 -24.984 -13.016 1 92.94 141 ARG B O 1
ATOM 5025 N N . LEU B 1 142 ? -2.979 -25.891 -12.805 1 96.44 142 LEU B N 1
ATOM 5026 C CA . LEU B 1 142 ? -3.344 -26.984 -13.711 1 96.44 142 LEU B CA 1
ATOM 5027 C C . LEU B 1 142 ? -4.422 -27.859 -13.094 1 96.44 142 LEU B C 1
ATOM 5029 O O . LEU B 1 142 ? -5.43 -28.172 -13.742 1 96.44 142 LEU B O 1
ATOM 5033 N N . LEU B 1 143 ? -4.203 -28.219 -11.875 1 97.38 143 LEU B N 1
ATOM 5034 C CA . LEU B 1 143 ? -5.102 -29.141 -11.195 1 97.38 143 LEU B CA 1
ATOM 5035 C C . LEU B 1 143 ? -6.48 -28.516 -11 1 97.38 143 LEU B C 1
ATOM 5037 O O . LEU B 1 143 ? -7.488 -29.219 -10.938 1 97.38 143 LEU B O 1
ATOM 5041 N N . ALA B 1 144 ? -6.547 -27.234 -10.906 1 96.38 144 ALA B N 1
ATOM 5042 C CA . ALA B 1 144 ? -7.82 -26.531 -10.766 1 96.38 144 ALA B CA 1
ATOM 5043 C C . ALA B 1 144 ? -8.766 -26.875 -11.914 1 96.38 144 ALA B C 1
ATOM 5045 O O . ALA B 1 144 ? -9.984 -26.875 -11.75 1 96.38 144 ALA B O 1
ATOM 5046 N N . HIS B 1 145 ? -8.172 -27.234 -13.055 1 96.56 145 HIS B N 1
ATOM 5047 C CA . HIS B 1 145 ? -8.969 -27.609 -14.219 1 96.56 145 HIS B CA 1
ATOM 5048 C C . HIS B 1 145 ? -9.344 -29.078 -14.188 1 96.56 145 HIS B C 1
ATOM 5050 O O . HIS B 1 145 ? -10.234 -29.516 -14.922 1 96.56 145 HIS B O 1
ATOM 5056 N N . LEU B 1 146 ? -8.688 -29.797 -13.336 1 97.06 146 LEU B N 1
ATOM 5057 C CA . LEU B 1 146 ? -8.805 -31.25 -13.445 1 97.06 146 LEU B CA 1
ATOM 5058 C C . LEU B 1 146 ? -9.586 -31.828 -12.273 1 97.06 146 LEU B C 1
ATOM 5060 O O . LEU B 1 146 ? -9.945 -33 -12.273 1 97.06 146 LEU B O 1
ATOM 5064 N N . VAL B 1 147 ? -9.93 -31.094 -11.312 1 96.06 147 VAL B N 1
ATOM 5065 C CA . VAL B 1 147 ? -10.484 -31.547 -10.047 1 96.06 147 VAL B CA 1
ATOM 5066 C C . VAL B 1 147 ? -11.914 -32.031 -10.25 1 96.06 147 VAL B C 1
ATOM 5068 O O . VAL B 1 147 ? -12.531 -32.562 -9.328 1 96.06 147 VAL B O 1
ATOM 5071 N N . ASP B 1 148 ? -12.453 -31.922 -11.453 1 93.69 148 ASP B N 1
ATOM 5072 C CA . ASP B 1 148 ? -13.742 -32.531 -11.773 1 93.69 148 ASP B CA 1
ATOM 5073 C C . ASP B 1 148 ? -13.641 -34.062 -11.773 1 93.69 148 ASP B C 1
ATOM 5075 O O . ASP B 1 148 ? -14.656 -34.75 -11.656 1 93.69 148 ASP B O 1
ATOM 5079 N N . ASN B 1 149 ? -12.477 -34.531 -11.984 1 94.88 149 ASN B N 1
ATOM 5080 C CA . ASN B 1 149 ? -12.234 -35.969 -11.977 1 94.88 149 ASN B CA 1
ATOM 5081 C C . ASN B 1 149 ? -12.023 -36.5 -10.562 1 94.88 149 ASN B C 1
ATOM 5083 O O . ASN B 1 149 ? -11.133 -36.031 -9.852 1 94.88 149 ASN B O 1
ATOM 5087 N N . GLU B 1 150 ? -12.672 -37.469 -10.211 1 94.38 150 GLU B N 1
ATOM 5088 C CA . GLU B 1 150 ? -12.695 -38 -8.859 1 94.38 150 GLU B CA 1
ATOM 5089 C C . GLU B 1 150 ? -11.344 -38.625 -8.484 1 94.38 150 GLU B C 1
ATOM 5091 O O . GLU B 1 150 ? -10.945 -38.562 -7.32 1 94.38 150 GLU B O 1
ATOM 5096 N N . LYS B 1 151 ? -10.734 -39.188 -9.422 1 95.81 151 LYS B N 1
ATOM 5097 C CA . LYS B 1 151 ? -9.453 -39.812 -9.141 1 95.81 151 LYS B CA 1
ATOM 5098 C C . LYS B 1 151 ? -8.406 -38.781 -8.711 1 95.81 151 LYS B C 1
ATOM 5100 O O . LYS B 1 151 ? -7.551 -39.094 -7.879 1 95.81 151 LYS B O 1
ATOM 5105 N N . ILE B 1 152 ? -8.469 -37.656 -9.352 1 96.88 152 ILE B N 1
ATOM 5106 C CA . ILE B 1 152 ? -7.57 -36.594 -8.969 1 96.88 152 ILE B CA 1
ATOM 5107 C C . ILE B 1 152 ? -7.871 -36.156 -7.539 1 96.88 152 ILE B C 1
ATOM 5109 O O . ILE B 1 152 ? -6.957 -35.969 -6.73 1 96.88 152 ILE B O 1
ATOM 5113 N N . CYS B 1 153 ? -9.102 -35.969 -7.219 1 96.75 153 CYS B N 1
ATOM 5114 C CA . CYS B 1 153 ? -9.508 -35.562 -5.879 1 96.75 153 CYS B CA 1
ATOM 5115 C C . CYS B 1 153 ? -9.07 -36.594 -4.84 1 96.75 153 CYS B C 1
ATOM 5117 O O . CYS B 1 153 ? -8.602 -36.25 -3.76 1 96.75 153 CYS B O 1
ATOM 5119 N N . ASP B 1 154 ? -9.227 -37.812 -5.223 1 96.56 154 ASP B N 1
ATOM 5120 C CA . ASP B 1 154 ? -8.82 -38.875 -4.305 1 96.56 154 ASP B CA 1
ATOM 5121 C C . ASP B 1 154 ? -7.324 -38.812 -4.012 1 96.56 154 ASP B C 1
ATOM 5123 O O . ASP B 1 154 ? -6.902 -39.031 -2.875 1 96.56 154 ASP B O 1
ATOM 5127 N N . GLU B 1 155 ? -6.582 -38.594 -5.016 1 96.5 155 GLU B N 1
ATOM 5128 C CA . GLU B 1 155 ? -5.141 -38.469 -4.832 1 96.5 155 GLU B CA 1
ATOM 5129 C C . GLU B 1 155 ? -4.797 -37.312 -3.912 1 96.5 155 GLU B C 1
ATOM 5131 O O . GLU B 1 155 ? -3.936 -37.406 -3.039 1 96.5 155 GLU B O 1
ATOM 5136 N N . LEU B 1 156 ? -5.434 -36.188 -4.117 1 96.94 156 LEU B N 1
ATOM 5137 C CA . LEU B 1 156 ? -5.184 -35 -3.299 1 96.94 156 LEU B CA 1
ATOM 5138 C C . LEU B 1 156 ? -5.578 -35.25 -1.846 1 96.94 156 LEU B C 1
ATOM 5140 O O . LEU B 1 156 ? -4.867 -34.844 -0.926 1 96.94 156 LEU B O 1
ATOM 5144 N N . LYS B 1 157 ? -6.68 -35.969 -1.636 1 95.88 157 LYS B N 1
ATOM 5145 C CA . LYS B 1 157 ? -7.105 -36.312 -0.29 1 95.88 157 LYS B CA 1
ATOM 5146 C C . LYS B 1 157 ? -6.062 -37.219 0.396 1 95.88 157 LYS B C 1
ATOM 5148 O O . LYS B 1 157 ? -5.789 -37.031 1.587 1 95.88 157 LYS B O 1
ATOM 5153 N N . PHE B 1 158 ? -5.594 -38.062 -0.396 1 95.44 158 PHE B N 1
ATOM 5154 C CA . PHE B 1 158 ? -4.574 -38.969 0.119 1 95.44 158 PHE B CA 1
ATOM 5155 C C . PHE B 1 158 ? -3.342 -38.188 0.575 1 95.44 158 PHE B C 1
ATOM 5157 O O . PHE B 1 158 ? -2.803 -38.438 1.652 1 95.44 158 PHE B O 1
ATOM 5164 N N . ILE B 1 159 ? -2.936 -37.281 -0.193 1 94.19 159 ILE B N 1
ATOM 5165 C CA . ILE B 1 159 ? -1.76 -36.5 0.135 1 94.19 159 ILE B CA 1
ATOM 5166 C C . ILE B 1 159 ? -2.025 -35.688 1.401 1 94.19 159 ILE B C 1
ATOM 5168 O O . ILE B 1 159 ? -1.167 -35.594 2.283 1 94.19 159 ILE B O 1
ATOM 5172 N N . LEU B 1 160 ? -3.178 -35.062 1.495 1 93.12 160 LEU B N 1
ATOM 5173 C CA . LEU B 1 160 ? -3.529 -34.25 2.65 1 93.12 160 LEU B CA 1
ATOM 5174 C C . LEU B 1 160 ? -3.559 -35.062 3.922 1 93.12 160 LEU B C 1
ATOM 5176 O O . LEU B 1 160 ? -3.098 -34.625 4.977 1 93.12 160 LEU B O 1
ATOM 5180 N N . LYS B 1 161 ? -4.023 -36.25 3.822 1 90.62 161 LYS B N 1
ATOM 5181 C CA . LYS B 1 161 ? -4.145 -37.156 4.973 1 90.62 161 LYS B CA 1
ATOM 5182 C C . LYS B 1 161 ? -2.773 -37.594 5.453 1 90.62 161 LYS B C 1
ATOM 5184 O O . LYS B 1 161 ? -2.557 -37.781 6.652 1 90.62 161 LYS B O 1
ATOM 5189 N N . ASN B 1 162 ? -1.902 -37.688 4.555 1 88.56 162 ASN B N 1
ATOM 5190 C CA . ASN B 1 162 ? -0.591 -38.25 4.895 1 88.56 162 ASN B CA 1
ATOM 5191 C C . ASN B 1 162 ? 0.443 -37.125 5.074 1 88.56 162 ASN B C 1
ATOM 5193 O O . ASN B 1 162 ? 1.644 -37.406 5.141 1 88.56 162 ASN B O 1
ATOM 5197 N N . ASN B 1 163 ? -0.058 -35.969 5.125 1 82.12 163 ASN B N 1
ATOM 5198 C CA . ASN B 1 163 ? 0.824 -34.812 5.301 1 82.12 163 ASN B CA 1
ATOM 5199 C C . ASN B 1 163 ? 1.297 -34.688 6.746 1 82.12 163 ASN B C 1
ATOM 5201 O O . ASN B 1 163 ? 0.677 -34 7.547 1 82.12 163 ASN B O 1
ATOM 5205 N N . THR B 1 164 ? 2.232 -35.312 7.277 1 71.56 164 THR B N 1
ATOM 5206 C CA . THR B 1 164 ? 2.646 -35.344 8.672 1 71.56 164 THR B CA 1
ATOM 5207 C C . THR B 1 164 ? 4.016 -34.688 8.844 1 71.56 164 THR B C 1
ATOM 5209 O O . THR B 1 164 ? 4.492 -34.531 9.969 1 71.56 164 THR B O 1
ATOM 5212 N N . GLY B 1 165 ? 4.527 -34.031 8.008 1 64.5 165 GLY B N 1
ATOM 5213 C CA . GLY B 1 165 ? 5.883 -33.5 8.148 1 64.5 165 GLY B CA 1
ATOM 5214 C C . GLY B 1 165 ? 5.938 -32.031 8.516 1 64.5 165 GLY B C 1
ATOM 5215 O O . GLY B 1 165 ? 4.922 -31.453 8.914 1 64.5 165 GLY B O 1
ATOM 5216 N N . ARG B 1 166 ? 7.168 -31.578 8.828 1 62.47 166 ARG B N 1
ATOM 5217 C CA . ARG B 1 166 ? 7.516 -30.219 9.266 1 62.47 166 ARG B CA 1
ATOM 5218 C C . ARG B 1 166 ? 6.91 -29.172 8.344 1 62.47 166 ARG B C 1
ATOM 5220 O O . ARG B 1 166 ? 6.605 -28.062 8.773 1 62.47 166 ARG B O 1
ATOM 5227 N N . ASN B 1 167 ? 6.781 -29.562 7.141 1 67.56 167 ASN B N 1
ATOM 5228 C CA . ASN B 1 167 ? 6.281 -28.609 6.148 1 67.56 167 ASN B CA 1
ATOM 5229 C C . ASN B 1 167 ? 4.781 -28.781 5.918 1 67.56 167 ASN B C 1
ATOM 5231 O O . ASN B 1 167 ? 4.285 -28.516 4.824 1 67.56 167 ASN B O 1
ATOM 5235 N N . ASN B 1 168 ? 4.191 -29.234 6.918 1 76.56 168 ASN B N 1
ATOM 5236 C CA . ASN B 1 168 ? 2.783 -29.594 6.828 1 76.56 168 ASN B CA 1
ATOM 5237 C C . ASN B 1 168 ? 1.917 -28.391 6.445 1 76.56 168 ASN B C 1
ATOM 5239 O O . ASN B 1 168 ? 1.051 -28.5 5.574 1 76.56 168 ASN B O 1
ATOM 5243 N N . ALA B 1 169 ? 2.211 -27.375 7.043 1 74.19 169 ALA B N 1
ATOM 5244 C CA . ALA B 1 169 ? 1.392 -26.188 6.789 1 74.19 169 ALA B CA 1
ATOM 5245 C C . ALA B 1 169 ? 1.551 -25.719 5.352 1 74.19 169 ALA B C 1
ATOM 5247 O O . ALA B 1 169 ? 0.566 -25.375 4.691 1 74.19 169 ALA B O 1
ATOM 5248 N N . MET B 1 170 ? 2.689 -25.766 4.879 1 74.88 170 MET B N 1
ATOM 5249 C CA . MET B 1 170 ? 2.963 -25.312 3.516 1 74.88 170 MET B CA 1
ATOM 5250 C C . MET B 1 170 ? 2.338 -26.266 2.498 1 74.88 170 MET B C 1
ATOM 5252 O O . MET B 1 170 ? 1.789 -25.828 1.486 1 74.88 170 MET B O 1
ATOM 5256 N N . ASN B 1 171 ? 2.514 -27.469 2.803 1 84.25 171 ASN B N 1
ATOM 5257 C CA . ASN B 1 171 ? 1.934 -28.484 1.918 1 84.25 171 ASN B CA 1
ATOM 5258 C C . ASN B 1 171 ? 0.414 -28.359 1.85 1 84.25 171 ASN B C 1
ATOM 5260 O O . ASN B 1 171 ? -0.171 -28.438 0.768 1 84.25 171 ASN B O 1
ATOM 5264 N N . ARG B 1 172 ? -0.127 -28.203 2.959 1 88.06 172 ARG B N 1
ATOM 5265 C CA . ARG B 1 172 ? -1.574 -28.016 3.012 1 88.06 172 ARG B CA 1
ATOM 5266 C C . ARG B 1 172 ? -2.002 -26.781 2.223 1 88.06 172 ARG B C 1
ATOM 5268 O O . ARG B 1 172 ? -2.992 -26.828 1.491 1 88.06 172 ARG B O 1
ATOM 5275 N N . ALA B 1 173 ? -1.282 -25.797 2.365 1 82.69 173 ALA B N 1
ATOM 5276 C CA . ALA B 1 173 ? -1.588 -24.547 1.681 1 82.69 173 ALA B CA 1
ATOM 5277 C C . ALA B 1 173 ? -1.535 -24.719 0.166 1 82.69 173 ALA B C 1
ATOM 5279 O O . ALA B 1 173 ? -2.332 -24.125 -0.562 1 82.69 173 ALA B O 1
ATOM 5280 N N . SER B 1 174 ? -0.598 -25.5 -0.256 1 87.81 174 SER B N 1
ATOM 5281 C CA . SER B 1 174 ? -0.474 -25.75 -1.687 1 87.81 174 SER B CA 1
ATOM 5282 C C . SER B 1 174 ? -1.714 -26.453 -2.23 1 87.81 174 SER B C 1
ATOM 5284 O O . SER B 1 174 ? -2.209 -26.109 -3.305 1 87.81 174 SER B O 1
ATOM 5286 N N . ILE B 1 175 ? -2.16 -27.328 -1.506 1 93.5 175 ILE B N 1
ATOM 5287 C CA . ILE B 1 175 ? -3.354 -28.062 -1.914 1 93.5 175 ILE B CA 1
ATOM 5288 C C . ILE B 1 175 ? -4.574 -27.156 -1.83 1 93.5 175 ILE B C 1
ATOM 5290 O O . ILE B 1 175 ? -5.414 -27.141 -2.734 1 93.5 175 ILE B O 1
ATOM 5294 N N . PHE B 1 176 ? -4.668 -26.359 -0.799 1 93.69 176 PHE B N 1
ATOM 5295 C CA . PHE B 1 176 ? -5.793 -25.453 -0.602 1 93.69 176 PHE B CA 1
ATOM 5296 C C . PHE B 1 176 ? -5.836 -24.406 -1.703 1 93.69 176 PHE B C 1
ATOM 5298 O O . PHE B 1 176 ? -6.914 -23.922 -2.07 1 93.69 176 PHE B O 1
ATOM 5305 N N . SER B 1 177 ? -4.703 -24.109 -2.25 1 90.38 177 SER B N 1
ATOM 5306 C CA . SER B 1 177 ? -4.633 -23.094 -3.293 1 90.38 177 SER B CA 1
ATOM 5307 C C . SER B 1 177 ? -5.406 -23.516 -4.535 1 90.38 177 SER B C 1
ATOM 5309 O O . SER B 1 177 ? -5.809 -22.672 -5.344 1 90.38 177 SER B O 1
ATOM 5311 N N . ILE B 1 178 ? -5.617 -24.766 -4.66 1 95.38 178 ILE B N 1
ATOM 5312 C CA . ILE B 1 178 ? -6.402 -25.266 -5.781 1 95.38 178 ILE B CA 1
ATOM 5313 C C . ILE B 1 178 ? -7.816 -24.688 -5.723 1 95.38 178 ILE B C 1
ATOM 5315 O O . ILE B 1 178 ? -8.414 -24.406 -6.762 1 95.38 178 ILE B O 1
ATOM 5319 N N . ALA B 1 179 ? -8.305 -24.562 -4.543 1 95.56 179 ALA B N 1
ATOM 5320 C CA . ALA B 1 179 ? -9.648 -24.016 -4.375 1 95.56 179 ALA B CA 1
ATOM 5321 C C . ALA B 1 179 ? -9.719 -22.578 -4.902 1 95.56 179 ALA B C 1
ATOM 5323 O O . ALA B 1 179 ? -10.68 -22.219 -5.578 1 95.56 179 ALA B O 1
ATOM 5324 N N . THR B 1 180 ? -8.727 -21.812 -4.629 1 92.5 180 THR B N 1
ATOM 5325 C CA . THR B 1 180 ? -8.68 -20.422 -5.102 1 92.5 180 THR B CA 1
ATOM 5326 C C . THR B 1 180 ? -8.562 -20.375 -6.625 1 92.5 180 THR B C 1
ATOM 5328 O O . THR B 1 180 ? -9.258 -19.594 -7.277 1 92.5 180 THR B O 1
ATOM 5331 N N . GLU B 1 181 ? -7.691 -21.25 -7.113 1 91.62 181 GLU B N 1
ATOM 5332 C CA . GLU B 1 181 ? -7.504 -21.297 -8.562 1 91.62 181 GLU B CA 1
ATOM 5333 C C . GLU B 1 181 ? -8.773 -21.75 -9.266 1 91.62 181 GLU B C 1
ATOM 5335 O O . GLU B 1 181 ? -9.133 -21.219 -10.32 1 91.62 181 GLU B O 1
ATOM 5340 N N . ARG B 1 182 ? -9.375 -22.688 -8.695 1 95.19 182 ARG B N 1
ATOM 5341 C CA . ARG B 1 182 ? -10.625 -23.203 -9.258 1 95.19 182 ARG B CA 1
ATOM 5342 C C . ARG B 1 182 ? -11.711 -22.125 -9.234 1 95.19 182 ARG B C 1
ATOM 5344 O O . ARG B 1 182 ? -12.477 -22 -10.188 1 95.19 182 ARG B O 1
ATOM 5351 N N . ALA B 1 183 ? -11.805 -21.391 -8.195 1 93.56 183 ALA B N 1
ATOM 5352 C CA . ALA B 1 183 ? -12.781 -20.312 -8.062 1 93.56 183 ALA B CA 1
ATOM 5353 C C . ALA B 1 183 ? -12.602 -19.266 -9.156 1 93.56 183 ALA B C 1
ATOM 5355 O O . ALA B 1 183 ? -13.57 -18.625 -9.586 1 93.56 183 ALA B O 1
ATOM 5356 N N . GLY B 1 184 ? -11.445 -19.156 -9.625 1 89.25 184 GLY B N 1
ATOM 5357 C CA . GLY B 1 184 ? -11.148 -18.188 -10.672 1 89.25 184 GLY B CA 1
ATOM 5358 C C . GLY B 1 184 ? -11.555 -18.672 -12.055 1 89.25 184 GLY B C 1
ATOM 5359 O O . GLY B 1 184 ? -11.719 -17.859 -12.977 1 89.25 184 GLY B O 1
ATOM 5360 N N . ILE B 1 185 ? -11.742 -19.938 -12.25 1 90.62 185 ILE B N 1
ATOM 5361 C CA . ILE B 1 185 ? -11.961 -20.438 -13.602 1 90.62 185 ILE B CA 1
ATOM 5362 C C . ILE B 1 185 ? -13.383 -20.984 -13.734 1 90.62 185 ILE B C 1
ATOM 5364 O O . ILE B 1 185 ? -13.898 -21.125 -14.844 1 90.62 185 ILE B O 1
ATOM 5368 N N . SER B 1 186 ? -13.961 -21.344 -12.531 1 90.12 186 SER B N 1
ATOM 5369 C CA . SER B 1 186 ? -15.305 -21.906 -12.586 1 90.12 186 SER B CA 1
ATOM 5370 C C . SER B 1 1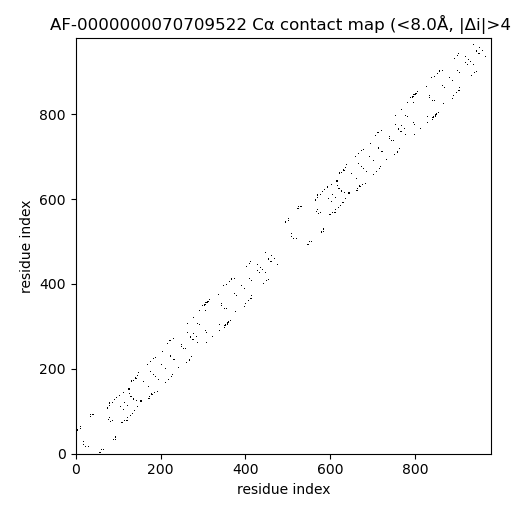86 ? -16.141 -21.453 -11.398 1 90.12 186 SER B C 1
ATOM 5372 O O . SER B 1 186 ? -15.641 -21.344 -10.281 1 90.12 186 SER B O 1
ATOM 5374 N N . ALA B 1 187 ? -17.422 -21.312 -11.734 1 86.94 187 ALA B N 1
ATOM 5375 C CA . ALA B 1 187 ? -18.359 -20.938 -10.68 1 86.94 187 ALA B CA 1
ATOM 5376 C C . ALA B 1 187 ? -18.859 -22.156 -9.93 1 86.94 187 ALA B C 1
ATOM 5378 O O . ALA B 1 187 ? -19.453 -22.047 -8.852 1 86.94 187 ALA B O 1
ATOM 5379 N N . ASP B 1 188 ? -18.547 -23.297 -10.461 1 89.5 188 ASP B N 1
ATOM 5380 C CA . ASP B 1 188 ? -19.016 -24.531 -9.828 1 89.5 188 ASP B CA 1
ATOM 5381 C C . ASP B 1 188 ? -17.922 -25.141 -8.961 1 89.5 188 ASP B C 1
ATOM 5383 O O . ASP B 1 188 ? -16.922 -25.656 -9.477 1 89.5 188 ASP B O 1
ATOM 5387 N N . ALA B 1 189 ? -18.125 -25.094 -7.699 1 92 189 ALA B N 1
ATOM 5388 C CA . ALA B 1 189 ? -17.156 -25.625 -6.75 1 92 189 ALA B CA 1
ATOM 5389 C C . ALA B 1 189 ? -17.641 -26.922 -6.129 1 92 189 ALA B C 1
ATOM 5391 O O . ALA B 1 189 ? -17.016 -27.453 -5.207 1 92 189 ALA B O 1
ATOM 5392 N N . SER B 1 190 ? -18.656 -27.516 -6.68 1 92.94 190 SER B N 1
ATOM 5393 C CA . SER B 1 190 ? -19.266 -28.688 -6.062 1 92.94 190 SER B CA 1
ATOM 5394 C C . SER B 1 190 ? -18.312 -29.875 -6.047 1 92.94 190 SER B C 1
ATOM 5396 O O . SER B 1 190 ? -18.281 -30.641 -5.082 1 92.94 190 SER B O 1
ATOM 5398 N N . CYS B 1 191 ? -17.562 -30 -7.066 1 92.56 191 CYS B N 1
ATOM 5399 C CA . CYS B 1 191 ? -16.656 -31.141 -7.188 1 92.56 191 CYS B CA 1
ATOM 5400 C C . CYS B 1 191 ? -15.555 -31.078 -6.145 1 92.56 191 CYS B C 1
ATOM 5402 O O . CYS B 1 191 ? -14.914 -32.094 -5.852 1 92.56 191 CYS B O 1
ATOM 5404 N N . ILE B 1 192 ? -15.367 -29.875 -5.582 1 95.94 192 ILE B N 1
ATOM 5405 C CA . ILE B 1 192 ? -14.297 -29.781 -4.598 1 95.94 192 ILE B CA 1
ATOM 5406 C C . ILE B 1 192 ? -14.859 -29.312 -3.258 1 95.94 192 ILE B C 1
ATOM 5408 O O . ILE B 1 192 ? -14.172 -28.656 -2.484 1 95.94 192 ILE B O 1
ATOM 5412 N N . ARG B 1 193 ? -16.062 -29.562 -2.979 1 95.94 193 ARG B N 1
ATOM 5413 C CA . ARG B 1 193 ? -16.656 -29.234 -1.687 1 95.94 193 ARG B CA 1
ATOM 5414 C C . ARG B 1 193 ? -15.836 -29.828 -0.542 1 95.94 193 ARG B C 1
ATOM 5416 O O . ARG B 1 193 ? -15.688 -29.188 0.509 1 95.94 193 ARG B O 1
ATOM 5423 N N . TRP B 1 194 ? -15.359 -31.016 -0.77 1 96.31 194 TRP B N 1
ATOM 5424 C CA . TRP B 1 194 ? -14.531 -31.672 0.235 1 96.31 194 TRP B CA 1
ATOM 5425 C C . TRP B 1 194 ? -13.344 -30.781 0.616 1 96.31 194 TRP B C 1
ATOM 5427 O O . TRP B 1 194 ? -12.93 -30.75 1.779 1 96.31 194 TRP B O 1
ATOM 5437 N N . LEU B 1 195 ? -12.781 -30.141 -0.333 1 97.25 195 LEU B N 1
ATOM 5438 C CA . LEU B 1 195 ? -11.633 -29.266 -0.098 1 97.25 195 LEU B CA 1
ATOM 5439 C C . LEU B 1 195 ? -12.016 -28.078 0.763 1 97.25 195 LEU B C 1
ATOM 5441 O O . LEU B 1 195 ? -11.266 -27.672 1.655 1 97.25 195 LEU B O 1
ATOM 5445 N N . TYR B 1 196 ? -13.164 -27.516 0.533 1 97.38 196 TYR B N 1
ATOM 5446 C CA . TYR B 1 196 ? -13.68 -26.438 1.362 1 97.38 196 TYR B CA 1
ATOM 5447 C C . TYR B 1 196 ? -13.859 -26.891 2.805 1 97.38 196 TYR B C 1
ATOM 5449 O O . TYR B 1 196 ? -13.547 -26.141 3.74 1 97.38 196 TYR B O 1
ATOM 5457 N N . GLU B 1 197 ? -14.328 -28.094 2.895 1 97 197 GLU B N 1
ATOM 5458 C CA . GLU B 1 197 ? -14.523 -28.641 4.23 1 97 197 GLU B CA 1
ATOM 5459 C C . GLU B 1 197 ? -13.195 -28.812 4.961 1 97 197 GLU B C 1
ATOM 5461 O O . GLU B 1 197 ? -13.102 -28.547 6.164 1 97 197 GLU B O 1
ATOM 5466 N N . GLU B 1 198 ? -12.188 -29.234 4.266 1 96 198 GLU B N 1
ATOM 5467 C CA . GLU B 1 198 ? -10.867 -29.391 4.859 1 96 198 GLU B CA 1
ATOM 5468 C C . GLU B 1 198 ? -10.297 -28.047 5.285 1 96 198 GLU B C 1
ATOM 5470 O O . GLU B 1 198 ? -9.672 -27.922 6.34 1 96 198 GLU B O 1
ATOM 5475 N N . ILE B 1 199 ? -10.461 -27.016 4.43 1 96.56 199 ILE B N 1
ATOM 5476 C CA . ILE B 1 199 ? -9.992 -25.672 4.762 1 96.56 199 ILE B CA 1
ATOM 5477 C C . ILE B 1 199 ? -10.727 -25.172 6.004 1 96.56 199 ILE B C 1
ATOM 5479 O O . ILE B 1 199 ? -10.102 -24.609 6.918 1 96.56 199 ILE B O 1
ATOM 5483 N N . LEU B 1 200 ? -12.016 -25.406 6.059 1 97.44 200 LEU B N 1
ATOM 5484 C CA . LEU B 1 200 ? -12.828 -24.953 7.184 1 97.44 200 LEU B CA 1
ATOM 5485 C C . LEU B 1 200 ? -12.383 -25.625 8.477 1 97.44 200 LEU B C 1
ATOM 5487 O O . LEU B 1 200 ? -12.359 -24.984 9.539 1 97.44 200 LEU B O 1
ATOM 5491 N N . LYS B 1 201 ? -12.055 -26.875 8.383 1 95.5 201 LYS B N 1
ATOM 5492 C CA . LYS B 1 201 ? -11.547 -27.578 9.555 1 95.5 201 LYS B CA 1
ATOM 5493 C C . LYS B 1 201 ? -10.312 -26.891 10.125 1 95.5 201 LYS B C 1
ATOM 5495 O O . LYS B 1 201 ? -10.156 -26.781 11.344 1 95.5 201 LYS B O 1
ATOM 5500 N N . VAL B 1 202 ? -9.469 -26.453 9.25 1 93.12 202 VAL B N 1
ATOM 5501 C CA . VAL B 1 202 ? -8.258 -25.766 9.672 1 93.12 202 VAL B CA 1
ATOM 5502 C C . VAL B 1 202 ? -8.625 -24.422 10.305 1 93.12 202 VAL B C 1
ATOM 5504 O O . VAL B 1 202 ? -8.023 -24.016 11.305 1 93.12 202 VAL B O 1
ATOM 5507 N N . VAL B 1 203 ? -9.555 -23.703 9.75 1 94.12 203 VAL B N 1
ATOM 5508 C CA . VAL B 1 203 ? -10 -22.422 10.266 1 94.12 203 VAL B CA 1
ATOM 5509 C C . VAL B 1 203 ? -10.5 -22.578 11.703 1 94.12 203 VAL B C 1
ATOM 5511 O O . VAL B 1 203 ? -10.25 -21.734 12.555 1 94.12 203 VAL B O 1
ATOM 5514 N N . LEU B 1 204 ? -11.102 -23.672 11.953 1 93.75 204 LEU B N 1
ATOM 5515 C CA . LEU B 1 204 ? -11.766 -23.859 13.234 1 93.75 204 LEU B CA 1
ATOM 5516 C C . LEU B 1 204 ? -10.828 -24.531 14.234 1 93.75 204 LEU B C 1
ATOM 5518 O O . LEU B 1 204 ? -11.172 -24.672 15.414 1 93.75 204 LEU B O 1
ATOM 5522 N N . ASP B 1 205 ? -9.68 -24.906 13.695 1 88.81 205 ASP B N 1
ATOM 5523 C CA . ASP B 1 205 ? -8.703 -25.547 14.57 1 88.81 205 ASP B CA 1
ATOM 5524 C C . ASP B 1 205 ? -7.965 -24.516 15.422 1 88.81 205 ASP B C 1
ATOM 5526 O O . ASP B 1 205 ? -7.277 -23.641 14.883 1 88.81 205 ASP B O 1
ATOM 5530 N N . LYS B 1 206 ? -7.934 -24.562 16.703 1 79.38 206 LYS B N 1
ATOM 5531 C CA . LYS B 1 206 ? -7.406 -23.547 17.609 1 79.38 206 LYS B CA 1
ATOM 5532 C C . LYS B 1 206 ? -5.926 -23.781 17.891 1 79.38 206 LYS B C 1
ATOM 5534 O O . LYS B 1 206 ? -5.266 -22.938 18.5 1 79.38 206 LYS B O 1
ATOM 5539 N N . GLU B 1 207 ? -5.375 -24.844 17.359 1 79.38 207 GLU B N 1
ATOM 5540 C CA . GLU B 1 207 ? -4.016 -25.219 17.75 1 79.38 207 GLU B CA 1
ATOM 5541 C C . GLU B 1 207 ? -2.98 -24.438 16.953 1 79.38 207 GLU B C 1
ATOM 5543 O O . GLU B 1 207 ? -1.878 -24.188 17.438 1 79.38 207 GLU B O 1
ATOM 5548 N N . ASP B 1 208 ? -3.312 -24.125 15.781 1 79.88 208 ASP B N 1
ATOM 5549 C CA . ASP B 1 208 ? -2.344 -23.453 14.914 1 79.88 208 ASP B CA 1
ATOM 5550 C C . ASP B 1 208 ? -2.91 -22.156 14.359 1 79.88 208 ASP B C 1
ATOM 5552 O O . ASP B 1 208 ? -3.508 -22.141 13.281 1 79.88 208 ASP B O 1
ATOM 5556 N N . MET B 1 209 ? -2.549 -21.141 15 1 80 209 MET B N 1
ATOM 5557 C CA . MET B 1 209 ? -3.111 -19.828 14.656 1 80 209 MET B CA 1
ATOM 5558 C C . MET B 1 209 ? -2.688 -19.406 13.25 1 80 209 MET B C 1
ATOM 5560 O O . MET B 1 209 ? -3.496 -18.875 12.484 1 80 209 MET B O 1
ATOM 5564 N N . LEU B 1 210 ? -1.431 -19.562 12.914 1 78 210 LEU B N 1
ATOM 5565 C CA . LEU B 1 210 ? -0.939 -19.156 11.602 1 78 210 LEU B CA 1
ATOM 5566 C C . LEU B 1 210 ? -1.666 -19.906 10.492 1 78 210 LEU B C 1
ATOM 5568 O O . LEU B 1 210 ? -2.029 -19.312 9.469 1 78 210 LEU B O 1
ATOM 5572 N N . ALA B 1 211 ? -1.858 -21.141 10.742 1 83.25 211 ALA B N 1
ATOM 5573 C CA . ALA B 1 211 ? -2.594 -21.938 9.766 1 83.25 211 ALA B CA 1
ATOM 5574 C C . ALA B 1 211 ? -4.047 -21.484 9.664 1 83.25 211 ALA B C 1
ATOM 5576 O O . ALA B 1 211 ? -4.625 -21.469 8.57 1 83.25 211 ALA B O 1
ATOM 5577 N N . GLN B 1 212 ? -4.59 -21.156 10.789 1 88.94 212 GLN B N 1
ATOM 5578 C CA . GLN B 1 212 ? -5.957 -20.656 10.836 1 88.94 212 GLN B CA 1
ATOM 5579 C C . GLN B 1 212 ? -6.102 -19.375 10.008 1 88.94 212 GLN B C 1
ATOM 5581 O O . GLN B 1 212 ? -7.023 -19.266 9.188 1 88.94 212 GLN B O 1
ATOM 5586 N N . LEU B 1 213 ? -5.258 -18.531 10.195 1 87.06 213 LEU B N 1
ATOM 5587 C CA . LEU B 1 213 ? -5.297 -17.234 9.516 1 87.06 213 LEU B CA 1
ATOM 5588 C C . LEU B 1 213 ? -5.066 -17.406 8.016 1 87.06 213 LEU B C 1
ATOM 5590 O O . LEU B 1 213 ? -5.738 -16.766 7.207 1 87.06 213 LEU B O 1
ATOM 5594 N N . ASP B 1 214 ? -4.215 -18.266 7.637 1 84.5 214 ASP B N 1
ATOM 5595 C CA . ASP B 1 214 ? -3.957 -18.547 6.227 1 84.5 214 ASP B CA 1
ATOM 5596 C C . ASP B 1 214 ? -5.188 -19.141 5.547 1 84.5 214 ASP B C 1
ATOM 5598 O O . ASP B 1 214 ? -5.465 -18.844 4.383 1 84.5 214 ASP B O 1
ATOM 5602 N N . ALA B 1 215 ? -5.754 -20.016 6.281 1 91.75 215 ALA B N 1
ATOM 5603 C CA . ALA B 1 215 ? -6.969 -20.625 5.746 1 91.75 215 ALA B CA 1
ATOM 5604 C C . ALA B 1 215 ? -8.062 -19.578 5.543 1 91.75 215 ALA B C 1
ATOM 5606 O O . ALA B 1 215 ? -8.797 -19.625 4.551 1 91.75 215 ALA B O 1
ATOM 5607 N N . ILE B 1 216 ? -8.234 -18.641 6.43 1 92.94 216 ILE B N 1
ATOM 5608 C CA . ILE B 1 216 ? -9.195 -17.562 6.281 1 92.94 216 ILE B CA 1
ATOM 5609 C C . ILE B 1 216 ? -8.844 -16.719 5.051 1 92.94 216 ILE B C 1
ATOM 5611 O O . ILE B 1 216 ? -9.734 -16.328 4.285 1 92.94 216 ILE B O 1
ATOM 5615 N N . ASN B 1 217 ? -7.617 -16.547 4.871 1 90.19 217 ASN B N 1
ATOM 5616 C CA . ASN B 1 217 ? -7.16 -15.805 3.705 1 90.19 217 ASN B CA 1
ATOM 5617 C C . ASN B 1 217 ? -7.539 -16.5 2.406 1 90.19 217 ASN B C 1
ATOM 5619 O O . ASN B 1 217 ? -7.891 -15.852 1.422 1 90.19 217 ASN B O 1
ATOM 5623 N N . ILE B 1 218 ? -7.395 -17.734 2.393 1 91.81 218 ILE B N 1
ATOM 5624 C CA . ILE B 1 218 ? -7.766 -18.516 1.216 1 91.81 218 ILE B CA 1
ATOM 5625 C C . ILE B 1 218 ? -9.25 -18.312 0.907 1 91.81 218 ILE B C 1
ATOM 5627 O O . ILE B 1 218 ? -9.617 -18.062 -0.241 1 91.81 218 ILE B O 1
ATOM 5631 N N . PHE B 1 219 ? -10.055 -18.406 1.926 1 95.56 219 PHE B N 1
ATOM 5632 C CA . PHE B 1 219 ? -11.477 -18.172 1.729 1 95.56 219 PHE B CA 1
ATOM 5633 C C . PHE B 1 219 ? -11.727 -16.75 1.245 1 95.56 219 PHE B C 1
ATOM 5635 O O . PHE B 1 219 ? -12.648 -16.5 0.458 1 95.56 219 PHE B O 1
ATOM 5642 N N . GLY B 1 220 ? -10.969 -15.82 1.72 1 93.75 220 GLY B N 1
ATOM 5643 C CA . GLY B 1 220 ? -11.07 -14.461 1.211 1 93.75 220 GLY B CA 1
ATOM 5644 C C . GLY B 1 220 ? -10.805 -14.367 -0.279 1 93.75 220 GLY B C 1
ATOM 5645 O O . GLY B 1 220 ? -11.547 -13.703 -1.006 1 93.75 220 GLY B O 1
ATOM 5646 N N . ASP B 1 221 ? -9.805 -15.023 -0.674 1 90.19 221 ASP B N 1
ATOM 5647 C CA . ASP B 1 221 ? -9.445 -15.016 -2.09 1 90.19 221 ASP B CA 1
ATOM 5648 C C . ASP B 1 221 ? -10.539 -15.672 -2.934 1 90.19 221 ASP B C 1
ATOM 5650 O O . ASP B 1 221 ? -10.828 -15.219 -4.043 1 90.19 221 ASP B O 1
ATOM 5654 N N . ILE B 1 222 ? -11.055 -16.719 -2.406 1 93.75 222 ILE B N 1
ATOM 5655 C CA . ILE B 1 222 ? -12.148 -17.391 -3.094 1 93.75 222 ILE B CA 1
ATOM 5656 C C . ILE B 1 222 ? -13.344 -16.438 -3.211 1 93.75 222 ILE B C 1
ATOM 5658 O O . ILE B 1 222 ? -13.945 -16.328 -4.277 1 93.75 222 ILE B O 1
ATOM 5662 N N . ALA B 1 223 ? -13.656 -15.773 -2.168 1 93.88 223 ALA B N 1
ATOM 5663 C CA . ALA B 1 223 ? -14.766 -14.836 -2.15 1 93.88 223 ALA B CA 1
ATOM 5664 C C . ALA B 1 223 ? -14.57 -13.727 -3.18 1 93.88 223 ALA B C 1
ATOM 5666 O O . ALA B 1 223 ? -15.516 -13.305 -3.846 1 93.88 223 ALA B O 1
ATOM 5667 N N . LEU B 1 224 ? -13.398 -13.312 -3.314 1 90.62 224 LEU B N 1
ATOM 5668 C CA . LEU B 1 224 ? -13.055 -12.203 -4.203 1 90.62 224 LEU B CA 1
ATOM 5669 C C . LEU B 1 224 ? -13.172 -12.625 -5.664 1 90.62 224 LEU B C 1
ATOM 5671 O O . LEU B 1 224 ? -13.297 -11.773 -6.551 1 90.62 224 LEU B O 1
ATOM 5675 N N . SER B 1 225 ? -13.18 -13.891 -5.965 1 88.69 225 SER B N 1
ATOM 5676 C CA . SER B 1 225 ? -13.133 -14.422 -7.324 1 88.69 225 SER B CA 1
ATOM 5677 C C . SER B 1 225 ? -14.508 -14.383 -7.984 1 88.69 225 SER B C 1
ATOM 5679 O O . SER B 1 225 ? -14.648 -14.75 -9.148 1 88.69 225 SER B O 1
ATOM 5681 N N . GLY B 1 226 ? -15.547 -14 -7.223 1 89.31 226 GLY B N 1
ATOM 5682 C CA . GLY B 1 226 ? -16.828 -13.836 -7.895 1 89.31 226 GLY B CA 1
ATOM 5683 C C . GLY B 1 226 ? -18.016 -14.031 -6.973 1 89.31 226 GLY B C 1
ATOM 5684 O O . GLY B 1 226 ? -17.891 -14.625 -5.902 1 89.31 226 GLY B O 1
ATOM 5685 N N . LYS B 1 227 ? -19.156 -13.594 -7.492 1 92.88 227 LYS B N 1
ATOM 5686 C CA . LYS B 1 227 ? -20.391 -13.633 -6.715 1 92.88 227 LYS B CA 1
ATOM 5687 C C . LYS B 1 227 ? -20.828 -15.07 -6.445 1 92.88 227 LYS B C 1
ATOM 5689 O O . LYS B 1 227 ? -21.25 -15.398 -5.336 1 92.88 227 LYS B O 1
ATOM 5694 N N . GLN B 1 228 ? -20.703 -15.945 -7.379 1 93.81 228 GLN B N 1
ATOM 5695 C CA . GLN B 1 228 ? -21.141 -17.328 -7.242 1 93.81 228 GLN B CA 1
ATOM 5696 C C . GLN B 1 228 ? -20.328 -18.047 -6.168 1 93.81 228 GLN B C 1
ATOM 5698 O O . GLN B 1 228 ? -20.891 -18.844 -5.391 1 93.81 228 GLN B O 1
ATOM 5703 N N . ASN B 1 229 ? -19.062 -17.781 -6.184 1 94.5 229 ASN B N 1
ATOM 5704 C CA . ASN B 1 229 ? -18.203 -18.359 -5.16 1 94.5 229 ASN B CA 1
ATOM 5705 C C . ASN B 1 229 ? -18.625 -17.922 -3.76 1 94.5 229 ASN B C 1
ATOM 5707 O O . ASN B 1 229 ? -18.703 -18.75 -2.848 1 94.5 229 ASN B O 1
ATOM 5711 N N . ALA B 1 230 ? -18.875 -16.641 -3.609 1 94.75 230 ALA B N 1
ATOM 5712 C CA . ALA B 1 230 ? -19.297 -16.078 -2.334 1 94.75 230 ALA B CA 1
ATOM 5713 C C . ALA B 1 230 ? -20.625 -16.703 -1.882 1 94.75 230 ALA B C 1
ATOM 5715 O O . ALA B 1 230 ? -20.781 -17.062 -0.716 1 94.75 230 ALA B O 1
ATOM 5716 N N . GLU B 1 231 ? -21.5 -16.859 -2.76 1 94.75 231 GLU B N 1
ATOM 5717 C CA . GLU B 1 231 ? -22.812 -17.406 -2.447 1 94.75 231 GLU B CA 1
ATOM 5718 C C . GLU B 1 231 ? -22.703 -18.875 -2.014 1 94.75 231 GLU B C 1
ATOM 5720 O O . GLU B 1 231 ? -23.422 -19.312 -1.11 1 94.75 231 GLU B O 1
ATOM 5725 N N . LYS B 1 232 ? -21.828 -19.609 -2.625 1 95.44 232 LYS B N 1
ATOM 5726 C CA . LYS B 1 232 ? -21.641 -21 -2.248 1 95.44 232 LYS B CA 1
ATOM 5727 C C . LYS B 1 232 ? -21.109 -21.109 -0.819 1 95.44 232 LYS B C 1
ATOM 5729 O O . LYS B 1 232 ? -21.516 -22.016 -0.074 1 95.44 232 LYS B O 1
ATOM 5734 N N . MET B 1 233 ? -20.234 -20.266 -0.49 1 96.44 233 MET B N 1
ATOM 5735 C CA . MET B 1 233 ? -19.688 -20.266 0.861 1 96.44 233 MET B CA 1
ATOM 5736 C C . MET B 1 233 ? -20.766 -19.953 1.894 1 96.44 233 MET B C 1
ATOM 5738 O O . MET B 1 233 ? -20.75 -20.5 2.998 1 96.44 233 MET B O 1
ATOM 5742 N N . ILE B 1 234 ? -21.656 -19.078 1.562 1 95.56 234 ILE B N 1
ATOM 5743 C CA . ILE B 1 234 ? -22.781 -18.766 2.434 1 95.56 234 ILE B CA 1
ATOM 5744 C C . ILE B 1 234 ? -23.688 -19.984 2.555 1 95.56 234 ILE B C 1
ATOM 5746 O O . ILE B 1 234 ? -24.094 -20.359 3.658 1 95.56 234 ILE B O 1
ATOM 5750 N N . GLU B 1 235 ? -23.969 -20.562 1.412 1 95.62 235 GLU B N 1
ATOM 5751 C CA . GLU B 1 235 ? -24.828 -21.734 1.364 1 95.62 235 GLU B CA 1
ATOM 5752 C C . GLU B 1 235 ? -24.266 -22.875 2.213 1 95.62 235 GLU B C 1
ATOM 5754 O O . GLU B 1 235 ? -25 -23.578 2.881 1 95.62 235 GLU B O 1
ATOM 5759 N N . TRP B 1 236 ? -22.969 -23.031 2.154 1 96.81 236 TRP B N 1
ATOM 5760 C CA . TRP B 1 236 ? -22.312 -24.141 2.852 1 96.81 236 TRP B CA 1
ATOM 5761 C C . TRP B 1 236 ? -21.969 -23.75 4.289 1 96.81 236 TRP B C 1
ATOM 5763 O O . TRP B 1 236 ? -21.219 -24.453 4.961 1 96.81 236 TRP B O 1
ATOM 5773 N N . ASN B 1 237 ? -22.406 -22.625 4.789 1 96.38 237 ASN B N 1
ATOM 5774 C CA . ASN B 1 237 ? -22.328 -22.125 6.16 1 96.38 237 ASN B CA 1
ATOM 5775 C C . ASN B 1 237 ? -20.891 -21.828 6.57 1 96.38 237 ASN B C 1
ATOM 5777 O O . ASN B 1 237 ? -20.547 -21.875 7.758 1 96.38 237 ASN B O 1
ATOM 5781 N N . ILE B 1 238 ? -20.094 -21.609 5.621 1 97.56 238 ILE B N 1
ATOM 5782 C CA . ILE B 1 238 ? -18.688 -21.281 5.898 1 97.56 238 ILE B CA 1
ATOM 5783 C C . ILE B 1 238 ? -18.609 -19.891 6.512 1 97.56 238 ILE B C 1
ATOM 5785 O O . ILE B 1 238 ? -17.891 -19.672 7.496 1 97.56 238 ILE B O 1
ATOM 5789 N N . VAL B 1 239 ? -19.328 -18.938 5.953 1 97.75 239 VAL B N 1
ATOM 5790 C CA . VAL B 1 239 ? -19.297 -17.547 6.391 1 97.75 239 VAL B CA 1
ATOM 5791 C C . VAL B 1 239 ? -19.797 -17.453 7.828 1 97.75 239 VAL B C 1
ATOM 5793 O O . VAL B 1 239 ? -19.203 -16.75 8.656 1 97.75 239 VAL B O 1
ATOM 5796 N N . GLU B 1 240 ? -20.766 -18.203 8.117 1 96.75 240 GLU B N 1
ATOM 5797 C CA . GLU B 1 240 ? -21.328 -18.203 9.461 1 96.75 240 GLU B CA 1
ATOM 5798 C C . GLU B 1 240 ? -20.312 -18.734 10.477 1 96.75 240 GLU B C 1
ATOM 5800 O O . GLU B 1 240 ? -20.172 -18.172 11.57 1 96.75 240 GLU B O 1
ATOM 5805 N N . LYS B 1 241 ? -19.734 -19.75 10.133 1 96.44 241 LYS B N 1
ATOM 5806 C CA . LYS B 1 241 ? -18.75 -20.375 11.031 1 96.44 241 LYS B CA 1
ATOM 5807 C C . LYS B 1 241 ? -17.594 -19.422 11.305 1 96.44 241 LYS B C 1
ATOM 5809 O O . LYS B 1 241 ? -17.078 -19.359 12.43 1 96.44 241 LYS B O 1
ATOM 5814 N N . ILE B 1 242 ? -17.141 -18.719 10.273 1 95.75 242 ILE B N 1
ATOM 5815 C CA . ILE B 1 242 ? -16.047 -17.766 10.445 1 95.75 242 ILE B CA 1
ATOM 5816 C C . ILE B 1 242 ? -16.516 -16.594 11.305 1 95.75 242 ILE B C 1
ATOM 5818 O O . ILE B 1 242 ? -15.773 -16.125 12.172 1 95.75 242 ILE B O 1
ATOM 5822 N N . SER B 1 243 ? -17.719 -16.172 11.086 1 94.5 243 SER B N 1
ATOM 5823 C CA . SER B 1 243 ? -18.281 -15.109 11.906 1 94.5 243 SER B CA 1
ATOM 5824 C C . SER B 1 243 ? -18.312 -15.508 13.383 1 94.5 243 SER B C 1
ATOM 5826 O O . SER B 1 243 ? -17.969 -14.711 14.258 1 94.5 243 SER B O 1
ATOM 5828 N N . GLU B 1 244 ? -18.719 -16.703 13.625 1 93.12 244 GLU B N 1
ATOM 5829 C CA . GLU B 1 244 ? -18.766 -17.219 14.992 1 93.12 244 GLU B CA 1
ATOM 5830 C C . GLU B 1 244 ? -17.375 -17.281 15.617 1 93.12 244 GLU B C 1
ATOM 5832 O O . GLU B 1 244 ? -17.203 -16.969 16.797 1 93.12 244 GLU B O 1
ATOM 5837 N N . LEU B 1 245 ? -16.516 -17.734 14.859 1 92.06 245 LEU B N 1
ATOM 5838 C CA . LEU B 1 245 ? -15.133 -17.812 15.32 1 92.06 245 LEU B CA 1
ATOM 5839 C C . LEU B 1 245 ? -14.625 -16.422 15.711 1 92.06 245 LEU B C 1
ATOM 5841 O O . LEU B 1 245 ? -13.961 -16.281 16.734 1 92.06 245 LEU B O 1
ATOM 5845 N N . MET B 1 246 ? -14.914 -15.43 14.883 1 90.19 246 MET B N 1
ATOM 5846 C CA . MET B 1 246 ? -14.5 -14.055 15.172 1 90.19 246 MET B CA 1
ATOM 5847 C C . MET B 1 246 ? -15.125 -13.555 16.469 1 90.19 246 MET B C 1
ATOM 5849 O O . MET B 1 246 ? -14.461 -12.891 17.266 1 90.19 246 MET B O 1
ATOM 5853 N N . GLU B 1 247 ? -16.281 -13.891 16.703 1 88.31 247 GLU B N 1
ATOM 5854 C CA . GLU B 1 247 ? -16.984 -13.469 17.906 1 88.31 247 GLU B CA 1
ATOM 5855 C C . GLU B 1 247 ? -16.375 -14.117 19.156 1 88.31 247 GLU B C 1
ATOM 5857 O O . GLU B 1 247 ? -16.203 -13.461 20.172 1 88.31 247 GLU B O 1
ATOM 5862 N N . ARG B 1 248 ? -16.062 -15.266 19.047 1 85.44 248 ARG B N 1
ATOM 5863 C CA . ARG B 1 248 ? -15.492 -16 20.172 1 85.44 248 ARG B CA 1
ATOM 5864 C C . ARG B 1 248 ? -14.086 -15.516 20.5 1 85.44 248 ARG B C 1
ATOM 5866 O O . ARG B 1 248 ? -13.664 -15.531 21.656 1 85.44 248 ARG B O 1
ATOM 5873 N N . SER B 1 249 ? -13.383 -15.133 19.5 1 83.31 249 SER B N 1
ATOM 5874 C CA . SER B 1 249 ? -11.984 -14.742 19.656 1 83.31 249 SER B CA 1
ATOM 5875 C C . SER B 1 249 ? -11.867 -13.367 20.312 1 83.31 249 SER B C 1
ATOM 5877 O O . SER B 1 249 ? -10.781 -12.977 20.75 1 83.31 249 SER B O 1
ATOM 5879 N N . ARG B 1 250 ? -12.875 -12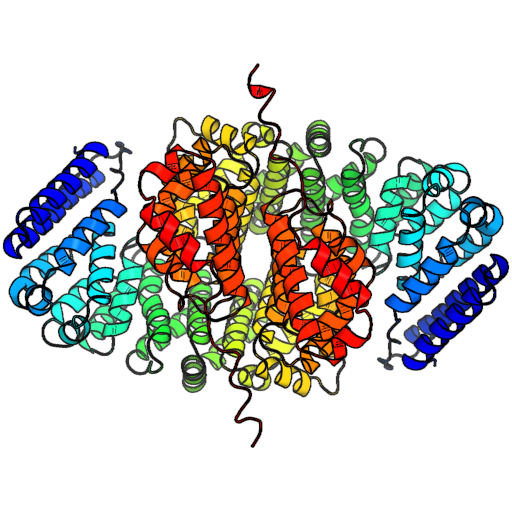.609 20.359 1 78.5 250 ARG B N 1
ATOM 5880 C CA . ARG B 1 250 ? -12.844 -11.266 20.938 1 78.5 250 ARG B CA 1
ATOM 5881 C C . ARG B 1 250 ? -12.375 -11.297 22.391 1 78.5 250 ARG B C 1
ATOM 5883 O O . ARG B 1 250 ? -11.805 -10.32 22.875 1 78.5 250 ARG B O 1
ATOM 5890 N N . GLN B 1 251 ? -12.531 -12.344 22.938 1 70.62 251 GLN B N 1
ATOM 5891 C CA . GLN B 1 251 ? -12.172 -12.5 24.344 1 70.62 251 GLN B CA 1
ATOM 5892 C C . GLN B 1 251 ? -10.727 -12.961 24.5 1 70.62 251 GLN B C 1
ATOM 5894 O O . GLN B 1 251 ? -10.18 -12.953 25.594 1 70.62 251 GLN B O 1
ATOM 5899 N N . ASN B 1 252 ? -10.047 -13.297 23.406 1 66.88 252 ASN B N 1
ATOM 5900 C CA . ASN B 1 252 ? -8.688 -13.828 23.438 1 66.88 252 ASN B CA 1
ATOM 5901 C C . ASN B 1 252 ? -7.656 -12.734 23.188 1 66.88 252 ASN B C 1
ATOM 5903 O O . ASN B 1 252 ? -7.926 -11.773 22.453 1 66.88 252 ASN B O 1
ATOM 5907 N N . PRO B 1 253 ? -6.582 -12.828 23.938 1 57.97 253 PRO B N 1
ATOM 5908 C CA . PRO B 1 253 ? -5.508 -11.859 23.734 1 57.97 253 PRO B CA 1
ATOM 5909 C C . PRO B 1 253 ? -5.082 -11.75 22.266 1 57.97 253 PRO B C 1
ATOM 5911 O O . PRO B 1 253 ? -4.633 -10.688 21.828 1 57.97 253 PRO B O 1
ATOM 5914 N N . ASP B 1 254 ? -5.066 -12.969 21.547 1 60.06 254 ASP B N 1
ATOM 5915 C CA . ASP B 1 254 ? -4.633 -12.992 20.156 1 60.06 254 ASP B CA 1
ATOM 5916 C C . ASP B 1 254 ? -5.742 -12.5 19.219 1 60.06 254 ASP B C 1
ATOM 5918 O O . ASP B 1 254 ? -5.719 -12.773 18.016 1 60.06 254 ASP B O 1
ATOM 5922 N N . HIS B 1 255 ? -6.633 -11.844 19.734 1 68.31 255 HIS B N 1
ATOM 5923 C CA . HIS B 1 255 ? -7.855 -11.43 19.062 1 68.31 255 HIS B CA 1
ATOM 5924 C C . HIS B 1 255 ? -7.555 -10.445 17.938 1 68.31 255 HIS B C 1
ATOM 5926 O O . HIS B 1 255 ? -8.305 -10.367 16.953 1 68.31 255 HIS B O 1
ATOM 5932 N N . GLY B 1 256 ? -6.418 -9.891 18.078 1 75.12 256 GLY B N 1
ATOM 5933 C CA . GLY B 1 256 ? -6.145 -8.836 17.109 1 75.12 256 GLY B CA 1
ATOM 5934 C C . GLY B 1 256 ? -5.93 -9.359 15.703 1 75.12 256 GLY B C 1
ATOM 5935 O O . GLY B 1 256 ? -6.5 -8.836 14.742 1 75.12 256 GLY B O 1
ATOM 5936 N N . GLU B 1 257 ? -5.262 -10.508 15.57 1 79 257 GLU B N 1
ATOM 5937 C CA . GLU B 1 257 ? -4.992 -11.062 14.242 1 79 257 GLU B CA 1
ATOM 5938 C C . GLU B 1 257 ? -6.246 -11.672 13.633 1 79 257 GLU B C 1
ATOM 5940 O O . GLU B 1 257 ? -6.512 -11.508 12.438 1 79 257 GLU B O 1
ATOM 5945 N N . MET B 1 258 ? -6.969 -12.352 14.461 1 85.62 258 MET B N 1
ATOM 5946 C CA . MET B 1 258 ? -8.211 -12.961 13.984 1 85.62 258 MET B CA 1
ATOM 5947 C C . MET B 1 258 ? -9.172 -11.898 13.477 1 85.62 258 MET B C 1
ATOM 5949 O O . MET B 1 258 ? -9.82 -12.094 12.445 1 85.62 258 MET B O 1
ATOM 5953 N N . HIS B 1 259 ? -9.188 -10.867 14.164 1 87.94 259 HIS B N 1
ATOM 5954 C CA . HIS B 1 259 ? -10.055 -9.773 13.75 1 87.94 259 HIS B CA 1
ATOM 5955 C C . HIS B 1 259 ? -9.602 -9.188 12.414 1 87.94 259 HIS B C 1
ATOM 5957 O O . HIS B 1 259 ? -10.43 -8.922 11.539 1 87.94 259 HIS B O 1
ATOM 5963 N N . LEU B 1 260 ? -8.398 -9.039 12.344 1 88.44 260 LEU B N 1
ATOM 5964 C CA . LEU B 1 260 ? -7.828 -8.461 11.133 1 88.44 260 LEU B CA 1
ATOM 5965 C C . LEU B 1 260 ? -8.109 -9.344 9.922 1 88.44 260 LEU B C 1
ATOM 5967 O O . LEU B 1 260 ? -8.625 -8.867 8.914 1 88.44 260 LEU B O 1
ATOM 5971 N N . TYR B 1 261 ? -7.875 -10.617 9.984 1 90.06 261 TYR B N 1
ATOM 5972 C CA . TYR B 1 261 ? -8.047 -11.555 8.875 1 90.06 261 TYR B CA 1
ATOM 5973 C C . TYR B 1 261 ? -9.531 -11.805 8.609 1 90.06 261 TYR B C 1
ATOM 5975 O O . TYR B 1 261 ? -9.938 -11.93 7.449 1 90.06 261 TYR B O 1
ATOM 5983 N N . GLY B 1 262 ? -10.25 -11.906 9.688 1 93.38 262 GLY B N 1
ATOM 5984 C CA . GLY B 1 262 ? -11.68 -12.086 9.516 1 93.38 262 GLY B CA 1
ATOM 5985 C C . GLY B 1 262 ? -12.352 -10.914 8.82 1 93.38 262 GLY B C 1
ATOM 5986 O O . GLY B 1 262 ? -13.172 -11.102 7.926 1 93.38 262 GLY B O 1
ATOM 5987 N N . THR B 1 263 ? -11.984 -9.711 9.211 1 94.06 263 THR B N 1
ATOM 5988 C CA . THR B 1 263 ? -12.547 -8.516 8.594 1 94.06 263 THR B CA 1
ATOM 5989 C C . THR B 1 263 ? -12.18 -8.453 7.113 1 94.06 263 THR B C 1
ATOM 5991 O O . THR B 1 263 ? -13.016 -8.109 6.273 1 94.06 263 THR B O 1
ATOM 5994 N N . ARG B 1 264 ? -11.008 -8.758 6.832 1 93.06 264 ARG B N 1
ATOM 5995 C CA . ARG B 1 264 ? -10.578 -8.812 5.438 1 93.06 264 ARG B CA 1
ATOM 5996 C C . ARG B 1 264 ? -11.438 -9.781 4.637 1 93.06 264 ARG B C 1
ATOM 5998 O O . ARG B 1 264 ? -11.875 -9.469 3.527 1 93.06 264 ARG B O 1
ATOM 6005 N N . PHE B 1 265 ? -11.594 -10.953 5.152 1 95.75 265 PHE B N 1
ATOM 6006 C CA . PHE B 1 265 ? -12.422 -11.977 4.52 1 95.75 265 PHE B CA 1
ATOM 6007 C C . PHE B 1 265 ? -13.805 -11.43 4.203 1 95.75 265 PHE B C 1
ATOM 6009 O O . PHE B 1 265 ? -14.281 -11.555 3.07 1 95.75 265 PHE B O 1
ATOM 6016 N N . PHE B 1 266 ? -14.391 -10.789 5.152 1 96.88 266 PHE B N 1
ATOM 6017 C CA . PHE B 1 266 ? -15.742 -10.273 4.973 1 96.88 266 PHE B CA 1
ATOM 6018 C C . PHE B 1 266 ? -15.766 -9.133 3.971 1 96.88 266 PHE B C 1
ATOM 6020 O O . PHE B 1 266 ? -16.734 -8.969 3.219 1 96.88 266 PHE B O 1
ATOM 6027 N N . CYS B 1 267 ? -14.75 -8.336 3.949 1 96.06 267 CYS B N 1
ATOM 6028 C CA . CYS B 1 267 ? -14.68 -7.238 2.986 1 96.06 267 CYS B CA 1
ATOM 6029 C C . CYS B 1 267 ? -14.547 -7.773 1.564 1 96.06 267 CYS B C 1
ATOM 6031 O O . CYS B 1 267 ? -15.156 -7.242 0.635 1 96.06 267 CYS B O 1
ATOM 6033 N N . TYR B 1 268 ? -13.773 -8.812 1.426 1 93.75 268 TYR B N 1
ATOM 6034 C CA . TYR B 1 268 ? -13.664 -9.453 0.121 1 93.75 268 TYR B CA 1
ATOM 6035 C C . TYR B 1 268 ? -14.984 -10.086 -0.288 1 93.75 268 TYR B C 1
ATOM 6037 O O . TYR B 1 268 ? -15.383 -10.023 -1.456 1 93.75 268 TYR B O 1
ATOM 6045 N N . LEU B 1 269 ? -15.594 -10.672 0.718 1 96.12 269 LEU B N 1
ATOM 6046 C CA . LEU B 1 269 ? -16.922 -11.234 0.478 1 96.12 269 LEU B CA 1
ATOM 6047 C C . LEU B 1 269 ? -17.906 -10.156 0.04 1 96.12 269 LEU B C 1
ATOM 6049 O O . LEU B 1 269 ? -18.688 -10.359 -0.885 1 96.12 269 LEU B O 1
ATOM 6053 N N . ALA B 1 270 ? -17.859 -9.016 0.636 1 95.81 270 ALA B N 1
ATOM 6054 C CA . ALA B 1 270 ? -18.766 -7.914 0.345 1 95.81 270 ALA B CA 1
ATOM 6055 C C . ALA B 1 270 ? -18.531 -7.363 -1.06 1 95.81 270 ALA B C 1
ATOM 6057 O O . ALA B 1 270 ? -19.469 -6.895 -1.712 1 95.81 270 ALA B O 1
ATOM 6058 N N . ARG B 1 271 ? -17.359 -7.43 -1.494 1 92.56 271 ARG B N 1
ATOM 6059 C CA . ARG B 1 271 ? -17.047 -6.969 -2.844 1 92.56 271 ARG B CA 1
ATOM 6060 C C . ARG B 1 271 ? -17.797 -7.793 -3.889 1 92.56 271 ARG B C 1
ATOM 6062 O O . ARG B 1 271 ? -18.266 -7.254 -4.891 1 92.56 271 ARG B O 1
ATOM 6069 N N . SER B 1 272 ? -17.891 -9.078 -3.625 1 93.06 272 SER B N 1
ATOM 6070 C CA . SER B 1 272 ? -18.531 -9.992 -4.566 1 93.06 272 SER B CA 1
ATOM 6071 C C . SER B 1 272 ? -20.016 -10.156 -4.25 1 93.06 272 SER B C 1
ATOM 6073 O O . SER B 1 272 ? -20.828 -10.367 -5.152 1 93.06 272 SER B O 1
ATOM 6075 N N . CYS B 1 273 ? -20.359 -10.133 -3.014 1 95.69 273 CYS B N 1
ATOM 6076 C CA . CYS B 1 273 ? -21.719 -10.32 -2.547 1 95.69 273 CYS B CA 1
ATOM 6077 C C . CYS B 1 273 ? -22.062 -9.305 -1.459 1 95.69 273 CYS B C 1
ATOM 6079 O O . CYS B 1 273 ? -22.094 -9.648 -0.276 1 95.69 273 CYS B O 1
ATOM 6081 N N . PRO B 1 274 ? -22.453 -8.094 -1.868 1 95.94 274 PRO B N 1
ATOM 6082 C CA . PRO B 1 274 ? -22.672 -6.996 -0.923 1 95.94 274 PRO B CA 1
ATOM 6083 C C . PRO B 1 274 ? -23.766 -7.305 0.097 1 95.94 274 PRO B C 1
ATOM 6085 O O . PRO B 1 274 ? -23.812 -6.691 1.168 1 95.94 274 PRO B O 1
ATOM 6088 N N . GLN B 1 275 ? -24.625 -8.289 -0.081 1 94.88 275 GLN B N 1
ATOM 6089 C CA . GLN B 1 275 ? -25.719 -8.648 0.822 1 94.88 275 GLN B CA 1
ATOM 6090 C C . GLN B 1 275 ? -25.188 -9.078 2.186 1 94.88 275 GLN B C 1
ATOM 6092 O O . GLN B 1 275 ? -25.891 -9 3.189 1 94.88 275 GLN B O 1
ATOM 6097 N N . VAL B 1 276 ? -23.938 -9.438 2.174 1 96.19 276 VAL B N 1
ATOM 6098 C CA . VAL B 1 276 ? -23.312 -9.93 3.4 1 96.19 276 VAL B CA 1
ATOM 6099 C C . VAL B 1 276 ? -23.266 -8.812 4.434 1 96.19 276 VAL B C 1
ATOM 6101 O O . VAL B 1 276 ? -23.234 -9.07 5.641 1 96.19 276 VAL B O 1
ATOM 6104 N N . LEU B 1 277 ? -23.297 -7.562 4.027 1 97.25 277 LEU B N 1
ATOM 6105 C CA . LEU B 1 277 ? -23.266 -6.418 4.93 1 97.25 277 LEU B CA 1
ATOM 6106 C C . LEU B 1 277 ? -24.484 -6.402 5.848 1 97.25 277 LEU B C 1
ATOM 6108 O O . LEU B 1 277 ? -24.359 -6.105 7.039 1 97.25 277 LEU B O 1
ATOM 6112 N N . LYS B 1 278 ? -25.594 -6.789 5.316 1 95.44 278 LYS B N 1
ATOM 6113 C CA . LYS B 1 278 ? -26.844 -6.809 6.09 1 95.44 278 LYS B CA 1
ATOM 6114 C C . LYS B 1 278 ? -26.953 -8.094 6.914 1 95.44 278 LYS B C 1
ATOM 6116 O O . LYS B 1 278 ? -27.484 -8.078 8.023 1 95.44 278 LYS B O 1
ATOM 6121 N N . THR B 1 279 ? -26.438 -9.148 6.359 1 94.94 279 THR B N 1
ATOM 6122 C CA . THR B 1 279 ? -26.531 -10.438 7.027 1 94.94 279 THR B CA 1
ATOM 6123 C C . THR B 1 279 ? -25.609 -10.492 8.25 1 94.94 279 THR B C 1
ATOM 6125 O O . THR B 1 279 ? -25.953 -11.109 9.258 1 94.94 279 THR B O 1
ATOM 6128 N N . PHE B 1 280 ? -24.469 -9.852 8.102 1 94.94 280 PHE B N 1
ATOM 6129 C CA . PHE B 1 280 ? -23.484 -9.836 9.18 1 94.94 280 PHE B CA 1
ATOM 6130 C C . PHE B 1 280 ? -23.078 -8.406 9.5 1 94.94 280 PHE B C 1
ATOM 6132 O O . PHE B 1 280 ? -21.906 -8.031 9.305 1 94.94 280 PHE B O 1
ATOM 6139 N N . PRO B 1 281 ? -23.875 -7.664 10.125 1 94.62 281 PRO B N 1
ATOM 6140 C CA . PRO B 1 281 ? -23.625 -6.23 10.289 1 94.62 281 PRO B CA 1
ATOM 6141 C C . PRO B 1 281 ? -22.562 -5.93 11.344 1 94.62 281 PRO B C 1
ATOM 6143 O O . PRO B 1 281 ? -22 -4.828 11.375 1 94.62 281 PRO B O 1
ATOM 6146 N N . ASP B 1 282 ? -22.25 -6.859 12.172 1 92.25 282 ASP B N 1
ATOM 6147 C CA . ASP B 1 282 ? -21.328 -6.609 13.281 1 92.25 282 ASP B CA 1
ATOM 6148 C C . ASP B 1 282 ? -19.953 -6.207 12.766 1 92.25 282 ASP B C 1
ATOM 6150 O O . ASP B 1 282 ? -19.328 -5.285 13.297 1 92.25 282 ASP B O 1
ATOM 6154 N N . PHE B 1 283 ? -19.469 -6.891 11.75 1 93.75 283 PHE B N 1
ATOM 6155 C CA . PHE B 1 283 ? -18.125 -6.562 11.273 1 93.75 283 PHE B CA 1
ATOM 6156 C C . PHE B 1 283 ? -18.109 -5.184 10.617 1 93.75 283 PHE B C 1
ATOM 6158 O O . PHE B 1 283 ? -17.094 -4.492 10.648 1 93.75 283 PHE B O 1
ATOM 6165 N N . VAL B 1 284 ? -19.266 -4.797 10.039 1 96.5 284 VAL B N 1
ATOM 6166 C CA . VAL B 1 284 ? -19.375 -3.488 9.406 1 96.5 284 VAL B CA 1
ATOM 6167 C C . VAL B 1 284 ? -19.281 -2.389 10.461 1 96.5 284 VAL B C 1
ATOM 6169 O O . VAL B 1 284 ? -18.5 -1.439 10.305 1 96.5 284 VAL B O 1
ATOM 6172 N N . ASN B 1 285 ? -20.016 -2.598 11.5 1 94.19 285 ASN B N 1
ATOM 6173 C CA . ASN B 1 285 ? -20.031 -1.613 12.578 1 94.19 285 ASN B CA 1
ATOM 6174 C C . ASN B 1 285 ? -18.656 -1.456 13.219 1 94.19 285 ASN B C 1
ATOM 6176 O O . ASN B 1 285 ? -18.234 -0.339 13.516 1 94.19 285 ASN B O 1
ATOM 6180 N N . ARG B 1 286 ? -18.062 -2.525 13.336 1 92.19 286 ARG B N 1
ATOM 6181 C CA . ARG B 1 286 ? -16.75 -2.496 13.961 1 92.19 286 ARG B CA 1
ATOM 6182 C C . ARG B 1 286 ? -15.734 -1.799 13.055 1 92.19 286 ARG B C 1
ATOM 6184 O O . ARG B 1 286 ? -14.914 -1.01 13.523 1 92.19 286 ARG B O 1
ATOM 6191 N N . LEU B 1 287 ? -15.742 -2.121 11.789 1 96.31 287 LEU B N 1
ATOM 6192 C CA . LEU B 1 287 ? -14.82 -1.493 10.852 1 96.31 287 LEU B CA 1
ATOM 6193 C C . LEU B 1 287 ? -15.062 0.01 10.773 1 96.31 287 LEU B C 1
ATOM 6195 O O . LEU B 1 287 ? -14.117 0.798 10.766 1 96.31 287 LEU B O 1
ATOM 6199 N N . MET B 1 288 ? -16.344 0.406 10.758 1 96.12 288 MET B N 1
ATOM 6200 C CA . MET B 1 288 ? -16.672 1.827 10.734 1 96.12 288 MET B CA 1
ATOM 6201 C C . MET B 1 288 ? -16.172 2.529 11.992 1 96.12 288 MET B C 1
ATOM 6203 O O . MET B 1 288 ? -15.68 3.66 11.922 1 96.12 288 MET B O 1
ATOM 6207 N N . PHE B 1 289 ? -16.281 1.848 13.039 1 93.31 289 PHE B N 1
ATOM 6208 C CA . PHE B 1 289 ? -15.789 2.391 14.297 1 93.31 289 PHE B CA 1
ATOM 6209 C C . PHE B 1 289 ? -14.273 2.582 14.242 1 93.31 289 PHE B C 1
ATOM 6211 O O . PHE B 1 289 ? -13.766 3.627 14.656 1 93.31 289 PHE B O 1
ATOM 6218 N N . GLU B 1 290 ? -13.562 1.609 13.758 1 92.94 290 GLU B N 1
ATOM 6219 C CA . GLU B 1 290 ? -12.109 1.69 13.641 1 92.94 290 GLU B CA 1
ATOM 6220 C C . GLU B 1 290 ? -11.688 2.877 12.781 1 92.94 290 GLU B C 1
ATOM 6222 O O . GLU B 1 290 ? -10.711 3.562 13.086 1 92.94 290 GLU B O 1
ATOM 6227 N N . ILE B 1 291 ? -12.398 3.146 11.688 1 95.25 291 ILE B N 1
ATOM 6228 C CA . ILE B 1 291 ? -12.094 4.277 10.82 1 95.25 291 ILE B CA 1
ATOM 6229 C C . ILE B 1 291 ? -12.281 5.586 11.594 1 95.25 291 ILE B C 1
ATOM 6231 O O . ILE B 1 291 ? -11.453 6.496 11.484 1 95.25 291 ILE B O 1
ATOM 6235 N N . ARG B 1 292 ? -13.297 5.637 12.375 1 89.69 292 ARG B N 1
ATOM 6236 C CA . ARG B 1 292 ? -13.625 6.867 13.086 1 89.69 292 ARG B CA 1
ATOM 6237 C C . ARG B 1 292 ? -12.609 7.156 14.18 1 89.69 292 ARG B C 1
ATOM 6239 O O . ARG B 1 292 ? -12.336 8.312 14.492 1 89.69 292 ARG B O 1
ATOM 6246 N N . ILE B 1 293 ? -12.016 6.125 14.688 1 87.38 293 ILE B N 1
ATOM 6247 C CA . ILE B 1 293 ? -11.039 6.344 15.742 1 87.38 293 ILE B CA 1
ATOM 6248 C C . ILE B 1 293 ? -9.633 6.105 15.203 1 87.38 293 ILE B C 1
ATOM 6250 O O . ILE B 1 293 ? -8.75 5.641 15.922 1 87.38 293 ILE B O 1
ATOM 6254 N N . PHE B 1 294 ? -9.383 6.324 13.93 1 86.75 294 PHE B N 1
ATOM 6255 C CA . PHE B 1 294 ? -8.148 5.969 13.234 1 86.75 294 PHE B CA 1
ATOM 6256 C C . PHE B 1 294 ? -6.934 6.523 13.961 1 86.75 294 PHE B C 1
ATOM 6258 O O . PHE B 1 294 ? -5.859 5.922 13.938 1 86.75 294 PHE B O 1
ATOM 6265 N N . ASN B 1 295 ? -7.09 7.652 14.586 1 75.12 295 ASN B N 1
ATOM 6266 C CA . ASN B 1 295 ? -5.965 8.312 15.234 1 75.12 295 ASN B CA 1
ATOM 6267 C C . ASN B 1 295 ? -5.555 7.582 16.516 1 75.12 295 ASN B C 1
ATOM 6269 O O . ASN B 1 295 ? -4.461 7.805 17.031 1 75.12 295 ASN B O 1
ATOM 6273 N N . ASP B 1 296 ? -6.41 6.711 17.016 1 75.06 296 ASP B N 1
ATOM 6274 C CA . ASP B 1 296 ? -6.152 5.965 18.234 1 75.06 296 ASP B CA 1
ATOM 6275 C C . ASP B 1 296 ? -5.676 4.547 17.938 1 75.06 296 ASP B C 1
ATOM 6277 O O . ASP B 1 296 ? -5.387 3.775 18.859 1 75.06 296 ASP B O 1
ATOM 6281 N N . LEU B 1 297 ? -5.555 4.211 16.688 1 80.31 297 LEU B N 1
ATOM 6282 C CA . LEU B 1 297 ? -5.129 2.871 16.297 1 80.31 297 LEU B CA 1
ATOM 6283 C C . LEU B 1 297 ? -3.617 2.818 16.094 1 80.31 297 LEU B C 1
ATOM 6285 O O . LEU B 1 297 ? -3.004 3.814 15.695 1 80.31 297 LEU B O 1
ATOM 6289 N N . GLY B 1 298 ? -3.039 1.676 16.469 1 76.06 298 GLY B N 1
ATOM 6290 C CA . GLY B 1 298 ? -1.668 1.446 16.047 1 76.06 298 GLY B CA 1
ATOM 6291 C C . GLY B 1 298 ? -1.494 1.504 14.539 1 76.06 298 GLY B C 1
ATOM 6292 O O . GLY B 1 298 ? -2.473 1.428 13.797 1 76.06 298 GLY B O 1
ATOM 6293 N N . ILE B 1 299 ? -0.36 1.604 14.031 1 77.19 299 ILE B N 1
ATOM 6294 C CA . ILE B 1 299 ? -0.076 1.797 12.617 1 77.19 299 ILE B CA 1
ATOM 6295 C C . ILE B 1 299 ? -0.619 0.616 11.82 1 77.19 299 ILE B C 1
ATOM 6297 O O . ILE B 1 299 ? -1.276 0.803 10.789 1 77.19 299 ILE B O 1
ATOM 6301 N N . THR B 1 300 ? -0.375 -0.635 12.273 1 78.81 300 THR B N 1
ATOM 6302 C CA . THR B 1 300 ? -0.802 -1.834 11.562 1 78.81 300 THR B CA 1
ATOM 6303 C C . THR B 1 300 ? -2.324 -1.889 11.453 1 78.81 300 THR B C 1
ATOM 6305 O O . THR B 1 300 ? -2.867 -2.172 10.391 1 78.81 300 THR B O 1
ATOM 6308 N N . ASP B 1 301 ? -2.955 -1.575 12.547 1 84.94 301 ASP B N 1
ATOM 6309 C CA . ASP B 1 301 ? -4.414 -1.611 12.57 1 84.94 301 ASP B CA 1
ATOM 6310 C C . ASP B 1 301 ? -5.008 -0.507 11.703 1 84.94 301 ASP B C 1
ATOM 6312 O O . ASP B 1 301 ? -6.02 -0.715 11.031 1 84.94 301 ASP B O 1
ATOM 6316 N N . ARG B 1 302 ? -4.391 0.598 11.75 1 88.25 302 ARG B N 1
ATOM 6317 C CA . ARG B 1 302 ? -4.875 1.72 10.953 1 88.25 302 ARG B CA 1
ATOM 6318 C C . ARG B 1 302 ? -4.758 1.421 9.461 1 88.25 302 ARG B C 1
ATOM 6320 O O . ARG B 1 302 ? -5.703 1.643 8.703 1 88.25 302 ARG B O 1
ATOM 6327 N N . LEU B 1 303 ? -3.568 0.916 9.094 1 89.06 303 LEU B N 1
ATOM 6328 C CA . LEU B 1 303 ? -3.354 0.583 7.691 1 89.06 303 LEU B CA 1
ATOM 6329 C C . LEU B 1 303 ? -4.348 -0.478 7.227 1 89.06 303 LEU B C 1
ATOM 6331 O O . LEU B 1 303 ? -4.949 -0.345 6.16 1 89.06 303 LEU B O 1
ATOM 6335 N N . ALA B 1 304 ? -4.586 -1.455 8.055 1 90.69 304 ALA B N 1
ATOM 6336 C CA . ALA B 1 304 ? -5.504 -2.537 7.711 1 90.69 304 ALA B CA 1
ATOM 6337 C C . ALA B 1 304 ? -6.941 -2.031 7.625 1 90.69 304 ALA B C 1
ATOM 6339 O O . ALA B 1 304 ? -7.688 -2.414 6.723 1 90.69 304 ALA B O 1
ATOM 6340 N N . ALA B 1 305 ? -7.293 -1.205 8.555 1 94.75 305 ALA B N 1
ATOM 6341 C CA . ALA B 1 305 ? -8.656 -0.687 8.594 1 94.75 305 ALA B CA 1
ATOM 6342 C C . ALA B 1 305 ? -9.008 0.055 7.309 1 94.75 305 ALA B C 1
ATOM 6344 O O . ALA B 1 305 ? -10.078 -0.152 6.734 1 94.75 305 ALA B O 1
ATOM 6345 N N . PHE B 1 306 ? -8.133 0.819 6.836 1 96.06 306 PHE B N 1
ATOM 6346 C CA . PHE B 1 306 ? -8.414 1.608 5.645 1 96.06 306 PHE B CA 1
ATOM 6347 C C . PHE B 1 306 ? -8.414 0.729 4.398 1 96.06 306 PHE B C 1
ATOM 6349 O O . PHE B 1 306 ? -9.242 0.905 3.504 1 96.06 306 PHE B O 1
ATOM 6356 N N . ASP B 1 307 ? -7.52 -0.165 4.336 1 92.94 307 ASP B N 1
ATOM 6357 C CA . ASP B 1 307 ? -7.531 -1.114 3.229 1 92.94 307 ASP B CA 1
ATOM 6358 C C . ASP B 1 307 ? -8.844 -1.889 3.184 1 92.94 307 ASP B C 1
ATOM 6360 O O . ASP B 1 307 ? -9.438 -2.055 2.115 1 92.94 307 ASP B O 1
ATOM 6364 N N . HIS B 1 308 ? -9.227 -2.338 4.312 1 95.5 308 HIS B N 1
ATOM 6365 C CA . HIS B 1 308 ? -10.484 -3.074 4.414 1 95.5 308 HIS B CA 1
ATOM 6366 C C . HIS B 1 308 ? -11.672 -2.201 4.023 1 95.5 308 HIS B C 1
ATOM 6368 O O . HIS B 1 308 ? -12.555 -2.643 3.293 1 95.5 308 HIS B O 1
ATOM 6374 N N . PHE B 1 309 ? -11.656 -0.965 4.508 1 97.19 309 PHE B N 1
ATOM 6375 C CA . PHE B 1 309 ? -12.758 -0.05 4.227 1 97.19 309 PHE B CA 1
ATOM 6376 C C . PHE B 1 309 ? -12.859 0.23 2.732 1 97.19 309 PHE B C 1
ATOM 6378 O O . PHE B 1 309 ? -13.961 0.275 2.178 1 97.19 309 PHE B O 1
ATOM 6385 N N . GLY B 1 310 ? -11.734 0.419 2.072 1 96.25 310 GLY B N 1
ATOM 6386 C CA . GLY B 1 310 ? -11.727 0.572 0.626 1 96.25 310 GLY B CA 1
ATOM 6387 C C . GLY B 1 310 ? -12.328 -0.612 -0.103 1 96.25 310 GLY B C 1
ATOM 6388 O O . GLY B 1 310 ? -13.125 -0.437 -1.027 1 96.25 310 GLY B O 1
ATOM 6389 N N . CYS B 1 311 ? -12 -1.783 0.367 1 93.88 311 CYS B N 1
ATOM 6390 C CA . CYS B 1 311 ? -12.508 -3.008 -0.241 1 93.88 311 CYS B CA 1
ATOM 6391 C C . CYS B 1 311 ? -14.008 -3.145 -0.012 1 93.88 311 CYS B C 1
ATOM 6393 O O . CYS B 1 311 ? -14.742 -3.549 -0.915 1 93.88 311 CYS B O 1
ATOM 6395 N N . LEU B 1 312 ? -14.383 -2.795 1.167 1 96.75 312 LEU B N 1
ATOM 6396 C CA . LEU B 1 312 ? -15.789 -2.881 1.542 1 96.75 312 LEU B CA 1
ATOM 6397 C C . LEU B 1 312 ? -16.641 -2.002 0.638 1 96.75 312 LEU B C 1
ATOM 6399 O O . LEU B 1 312 ? -17.75 -2.396 0.243 1 96.75 312 LEU B O 1
ATOM 6403 N N . CYS B 1 313 ? -16.109 -0.875 0.272 1 97.12 313 CYS B N 1
ATOM 6404 C CA . CYS B 1 313 ? -16.875 0.139 -0.458 1 97.12 313 CYS B CA 1
ATOM 6405 C C . CYS B 1 313 ? -16.594 0.046 -1.955 1 97.12 313 CYS B C 1
ATOM 6407 O O . CYS B 1 313 ? -16.844 1.002 -2.693 1 97.12 313 CYS B O 1
ATOM 6409 N N . TYR B 1 314 ? -16.156 -1.075 -2.416 1 94.81 314 TYR B N 1
ATOM 6410 C CA . TYR B 1 314 ? -15.703 -1.18 -3.799 1 94.81 314 TYR B CA 1
ATOM 6411 C C . TYR B 1 314 ? -16.875 -1.13 -4.766 1 94.81 314 TYR B C 1
ATOM 6413 O O . TYR B 1 314 ? -16.844 -0.409 -5.766 1 94.81 314 TYR B O 1
ATOM 6421 N N . SER B 1 315 ? -17.906 -1.872 -4.492 1 94.31 315 SER B N 1
ATOM 6422 C CA . SER B 1 315 ? -19.016 -1.994 -5.434 1 94.31 315 SER B CA 1
ATOM 6423 C C . SER B 1 315 ? -20.078 -0.932 -5.18 1 94.31 315 SER B C 1
ATOM 6425 O O . SER B 1 315 ? -20.219 -0.45 -4.055 1 94.31 315 SER B O 1
ATOM 6427 N N . VAL B 1 316 ? -20.812 -0.545 -6.199 1 96.56 316 VAL B N 1
ATOM 6428 C CA . VAL B 1 316 ? -21.891 0.429 -6.074 1 96.56 316 VAL B CA 1
ATOM 6429 C C . VAL B 1 316 ? -22.984 -0.122 -5.16 1 96.56 316 VAL B C 1
ATOM 6431 O O . VAL B 1 316 ? -23.547 0.61 -4.34 1 96.56 316 VAL B O 1
ATOM 6434 N N . GLU B 1 317 ? -23.219 -1.419 -5.242 1 96.62 317 GLU B N 1
ATOM 6435 C CA . GLU B 1 317 ? -24.25 -2.064 -4.426 1 96.62 317 GLU B CA 1
ATOM 6436 C C . GLU B 1 317 ? -23.891 -1.993 -2.943 1 96.62 317 GLU B C 1
ATOM 6438 O O . GLU B 1 317 ? -24.766 -1.75 -2.105 1 96.62 317 GLU B O 1
ATOM 6443 N N . ALA B 1 318 ? -22.656 -2.23 -2.691 1 97.38 318 ALA B N 1
ATOM 6444 C CA . ALA B 1 318 ? -22.219 -2.166 -1.301 1 97.38 318 ALA B CA 1
ATOM 6445 C C . ALA B 1 318 ? -22.406 -0.762 -0.731 1 97.38 318 ALA B C 1
ATOM 6447 O O . ALA B 1 318 ? -22.844 -0.603 0.411 1 97.38 318 ALA B O 1
ATOM 6448 N N . LYS B 1 319 ? -22.031 0.245 -1.475 1 97.62 319 LYS B N 1
ATOM 6449 C CA . LYS B 1 319 ? -22.203 1.632 -1.05 1 97.62 319 LYS B CA 1
ATOM 6450 C C . LYS B 1 319 ? -23.672 1.95 -0.789 1 97.62 319 LYS B C 1
ATOM 6452 O O . LYS B 1 319 ? -24 2.588 0.211 1 97.62 319 LYS B O 1
ATOM 6457 N N . GLU B 1 320 ? -24.484 1.478 -1.673 1 97.19 320 GLU B N 1
ATOM 6458 C CA . GLU B 1 320 ? -25.922 1.677 -1.51 1 97.19 320 GLU B CA 1
ATOM 6459 C C . GLU B 1 320 ? -26.438 0.997 -0.243 1 97.19 320 GLU B C 1
ATOM 6461 O O . GLU B 1 320 ? -27.266 1.555 0.474 1 97.19 320 GLU B O 1
ATOM 6466 N N . MET B 1 321 ? -25.984 -0.122 -0.029 1 97.12 321 MET B N 1
ATOM 6467 C CA . MET B 1 321 ? -26.391 -0.864 1.158 1 97.12 321 MET B CA 1
ATOM 6468 C C . MET B 1 321 ? -25.969 -0.139 2.43 1 97.12 321 MET B C 1
ATOM 6470 O O . MET B 1 321 ? -26.719 -0.085 3.402 1 97.12 321 MET B O 1
ATOM 6474 N N . LEU B 1 322 ? -24.781 0.365 2.4 1 97.88 322 LEU B N 1
ATOM 6475 C CA . LEU B 1 322 ? -24.312 1.126 3.547 1 97.88 322 LEU B CA 1
ATOM 6476 C C . LEU B 1 322 ? -25.172 2.363 3.779 1 97.88 322 LEU B C 1
ATOM 6478 O O . LEU B 1 322 ? -25.516 2.684 4.922 1 97.88 322 LEU B O 1
ATOM 6482 N N . GLU B 1 323 ? -25.484 3.055 2.688 1 97.19 323 GLU B N 1
ATOM 6483 C CA . GLU B 1 323 ? -26.359 4.219 2.799 1 97.19 323 GLU B CA 1
ATOM 6484 C C . GLU B 1 323 ? -27.719 3.842 3.404 1 97.19 323 GLU B C 1
ATOM 6486 O O . GLU B 1 323 ? -28.25 4.578 4.23 1 97.19 323 GLU B O 1
ATOM 6491 N N . ASP B 1 324 ? -28.156 2.732 3.02 1 96.69 324 ASP B N 1
ATOM 6492 C CA . ASP B 1 324 ? -29.438 2.254 3.529 1 96.69 324 ASP B CA 1
ATOM 6493 C C . ASP B 1 324 ? -29.328 1.849 4.996 1 96.69 324 ASP B C 1
ATOM 6495 O O . ASP B 1 324 ? -30.203 2.18 5.805 1 96.69 324 ASP B O 1
ATOM 6499 N N . MET B 1 325 ? -28.312 1.16 5.324 1 96.25 325 MET B N 1
ATOM 6500 C CA . MET B 1 325 ? -28.094 0.647 6.676 1 96.25 325 MET B CA 1
ATOM 6501 C C . MET B 1 325 ? -27.984 1.79 7.68 1 96.25 325 MET B C 1
ATOM 6503 O O . MET B 1 325 ? -28.422 1.665 8.82 1 96.25 325 MET B O 1
ATOM 6507 N N . PHE B 1 326 ? -27.406 2.883 7.191 1 95.38 326 PHE B N 1
ATOM 6508 C CA . PHE B 1 326 ? -27.078 3.938 8.141 1 95.38 326 PHE B CA 1
ATOM 6509 C C . PHE B 1 326 ? -27.844 5.215 7.82 1 95.38 326 PHE B C 1
ATOM 6511 O O . PHE B 1 326 ? -27.422 6.309 8.195 1 95.38 326 PHE B O 1
ATOM 6518 N N . LYS B 1 327 ? -28.875 5.156 7.066 1 92.56 327 LYS B N 1
ATOM 6519 C CA . LYS B 1 327 ? -29.656 6.289 6.59 1 92.56 327 LYS B CA 1
ATOM 6520 C C . LYS B 1 327 ? -30.172 7.129 7.758 1 92.56 327 LYS B C 1
ATOM 6522 O O . LYS B 1 327 ? -30.297 8.352 7.645 1 92.56 327 LYS B O 1
ATOM 6527 N N . ASN B 1 328 ? -30.391 6.543 8.891 1 91.19 328 ASN B N 1
ATOM 6528 C CA . ASN B 1 328 ? -30.984 7.258 10.016 1 91.19 328 ASN B CA 1
ATOM 6529 C C . ASN B 1 328 ? -29.953 7.551 11.102 1 91.19 328 ASN B C 1
ATOM 6531 O O . ASN B 1 328 ? -30.312 7.863 12.242 1 91.19 328 ASN B O 1
ATOM 6535 N N . THR B 1 329 ? -28.719 7.289 10.734 1 89.31 329 THR B N 1
ATOM 6536 C CA . THR B 1 329 ? -27.625 7.59 11.664 1 89.31 329 THR B CA 1
ATOM 6537 C C . THR B 1 329 ? -26.547 8.43 10.977 1 89.31 329 THR B C 1
ATOM 6539 O O . THR B 1 329 ? -26.609 8.656 9.773 1 89.31 329 THR B O 1
ATOM 6542 N N . ASN B 1 330 ? -25.641 8.961 11.773 1 89.62 330 ASN B N 1
ATOM 6543 C CA . ASN B 1 330 ? -24.531 9.742 11.234 1 89.62 330 ASN B CA 1
ATOM 6544 C C . ASN B 1 330 ? -23.281 8.898 11.102 1 89.62 330 ASN B C 1
ATOM 6546 O O . ASN B 1 330 ? -22.188 9.43 10.891 1 89.62 330 ASN B O 1
ATOM 6550 N N . THR B 1 331 ? -23.5 7.621 11.141 1 91.62 331 THR B N 1
ATOM 6551 C CA . THR B 1 331 ? -22.359 6.719 11.188 1 91.62 331 THR B CA 1
ATOM 6552 C C . THR B 1 331 ? -21.562 6.773 9.875 1 91.62 331 THR B C 1
ATOM 6554 O O . THR B 1 331 ? -20.344 6.93 9.891 1 91.62 331 THR B O 1
ATOM 6557 N N . LEU B 1 332 ? -22.297 6.668 8.789 1 96.38 332 LEU B N 1
ATOM 6558 C CA . LEU B 1 332 ? -21.625 6.68 7.496 1 96.38 332 LEU B CA 1
ATOM 6559 C C . LEU B 1 332 ? -20.984 8.039 7.23 1 96.38 332 LEU B C 1
ATOM 6561 O O . LEU B 1 332 ? -19.828 8.109 6.789 1 96.38 332 LEU B O 1
ATOM 6565 N N . ASP B 1 333 ? -21.672 9.086 7.566 1 93.19 333 ASP B N 1
ATOM 6566 C CA . ASP B 1 333 ? -21.172 10.438 7.355 1 93.19 333 ASP B CA 1
ATOM 6567 C C . ASP B 1 333 ? -19.891 10.68 8.156 1 93.19 333 ASP B C 1
ATOM 6569 O O . ASP B 1 333 ? -18.906 11.18 7.625 1 93.19 333 ASP B O 1
ATOM 6573 N N . SER B 1 334 ? -19.984 10.297 9.391 1 91.25 334 SER B N 1
ATOM 6574 C CA . SER B 1 334 ? -18.828 10.5 10.273 1 91.25 334 SER B CA 1
ATOM 6575 C C . SER B 1 334 ? -17.656 9.633 9.852 1 91.25 334 SER B C 1
ATOM 6577 O O . SER B 1 334 ? -16.5 10.039 10.008 1 91.25 334 SER B O 1
ATOM 6579 N N . THR B 1 335 ? -17.938 8.461 9.312 1 95.81 335 THR B N 1
ATOM 6580 C CA . THR B 1 335 ? -16.875 7.562 8.859 1 95.81 335 THR B CA 1
ATOM 6581 C C . THR B 1 335 ? -16.172 8.133 7.633 1 95.81 335 THR B C 1
ATOM 6583 O O . THR B 1 335 ? -14.945 8.125 7.562 1 95.81 335 THR B O 1
ATOM 6586 N N . LEU B 1 336 ? -16.953 8.609 6.723 1 96.31 336 LEU B N 1
ATOM 6587 C CA . LEU B 1 336 ? -16.375 9.203 5.523 1 96.31 336 LEU B CA 1
ATOM 6588 C C . LEU B 1 336 ? -15.586 10.461 5.867 1 96.31 336 LEU B C 1
ATOM 6590 O O . LEU B 1 336 ? -14.516 10.703 5.309 1 96.31 336 LEU B O 1
ATOM 6594 N N . ALA B 1 337 ? -16.109 11.188 6.805 1 89.88 337 ALA B N 1
ATOM 6595 C CA . ALA B 1 337 ? -15.383 12.375 7.262 1 89.88 337 ALA B CA 1
ATOM 6596 C C . ALA B 1 337 ? -14.039 12 7.879 1 89.88 337 ALA B C 1
ATOM 6598 O O . ALA B 1 337 ? -13.031 12.664 7.633 1 89.88 337 ALA B O 1
ATOM 6599 N N . ALA B 1 338 ? -14.07 10.969 8.633 1 90.44 338 ALA B N 1
ATOM 6600 C CA . ALA B 1 338 ? -12.852 10.477 9.258 1 90.44 338 ALA B CA 1
ATOM 6601 C C . ALA B 1 338 ? -11.844 10.008 8.211 1 90.44 338 ALA B C 1
ATOM 6603 O O . ALA B 1 338 ? -10.641 10.227 8.359 1 90.44 338 ALA B O 1
ATOM 6604 N N . ALA B 1 339 ? -12.359 9.383 7.188 1 94.69 339 ALA B N 1
ATOM 6605 C CA . ALA B 1 339 ? -11.477 8.93 6.113 1 94.69 339 ALA B CA 1
ATOM 6606 C C . ALA B 1 339 ? -10.789 10.102 5.43 1 94.69 339 ALA B C 1
ATOM 6608 O O . ALA B 1 339 ? -9.594 10.055 5.141 1 94.69 339 ALA B O 1
ATOM 6609 N N . GLY B 1 340 ? -11.547 11.141 5.203 1 92.62 340 GLY B N 1
ATOM 6610 C CA . GLY B 1 340 ? -10.945 12.344 4.641 1 92.62 340 GLY B CA 1
ATOM 6611 C C . GLY B 1 340 ? -9.906 12.969 5.543 1 92.62 340 GLY B C 1
ATOM 6612 O O . GLY B 1 340 ? -8.82 13.344 5.082 1 92.62 340 GLY B O 1
ATOM 6613 N N . ALA B 1 341 ? -10.188 13.039 6.801 1 84.06 341 ALA B N 1
ATOM 6614 C CA . ALA B 1 341 ? -9.289 13.633 7.781 1 84.06 341 ALA B CA 1
ATOM 6615 C C . ALA B 1 341 ? -8.008 12.812 7.918 1 84.06 341 ALA B C 1
ATOM 6617 O O . ALA B 1 341 ? -6.922 13.375 8.086 1 84.06 341 ALA B O 1
ATOM 6618 N N . ALA B 1 342 ? -8.141 11.508 7.844 1 89.44 342 ALA B N 1
ATOM 6619 C CA . ALA B 1 342 ? -7 10.609 8.008 1 89.44 342 ALA B CA 1
ATOM 6620 C C . ALA B 1 342 ? -5.945 10.852 6.938 1 89.44 342 ALA B C 1
ATOM 6622 O O . ALA B 1 342 ? -4.746 10.719 7.191 1 89.44 342 ALA B O 1
ATOM 6623 N N . PHE B 1 343 ? -6.34 11.266 5.801 1 92.75 343 PHE B N 1
ATOM 6624 C CA . PHE B 1 343 ? -5.402 11.5 4.707 1 92.75 343 PHE B CA 1
ATOM 6625 C C . PHE B 1 343 ? -4.512 12.703 5.012 1 92.75 343 PHE B C 1
ATOM 6627 O O . PHE B 1 343 ? -3.391 12.797 4.504 1 92.75 343 PHE B O 1
ATOM 6634 N N . ALA B 1 344 ? -5.02 13.578 5.797 1 80.06 344 ALA B N 1
ATOM 6635 C CA . ALA B 1 344 ? -4.254 14.773 6.133 1 80.06 344 ALA B CA 1
ATOM 6636 C C . ALA B 1 344 ? -3.285 14.5 7.281 1 80.06 344 ALA B C 1
ATOM 6638 O O . ALA B 1 344 ? -2.453 15.344 7.613 1 80.06 344 ALA B O 1
ATOM 6639 N N . MET B 1 345 ? -3.375 13.266 7.805 1 75 345 MET B N 1
ATOM 6640 C CA . MET B 1 345 ? -2.645 13.039 9.047 1 75 345 MET B CA 1
ATOM 6641 C C . MET B 1 345 ? -1.733 11.82 8.922 1 75 345 MET B C 1
ATOM 6643 O O . MET B 1 345 ? -2.027 10.891 8.172 1 75 345 MET B O 1
ATOM 6647 N N . GLY B 1 346 ? -0.628 11.938 9.68 1 75.81 346 GLY B N 1
ATOM 6648 C CA . GLY B 1 346 ? 0.219 10.766 9.828 1 75.81 346 GLY B CA 1
ATOM 6649 C C . GLY B 1 346 ? 1.419 10.773 8.898 1 75.81 346 GLY B C 1
ATOM 6650 O O . GLY B 1 346 ? 1.681 11.773 8.227 1 75.81 346 GLY B O 1
ATOM 6651 N N . SER B 1 347 ? 2.168 9.656 8.938 1 78.25 347 SER B N 1
ATOM 6652 C CA . SER B 1 347 ? 3.377 9.469 8.141 1 78.25 347 SER B CA 1
ATOM 6653 C C . SER B 1 347 ? 3.043 9.305 6.66 1 78.25 347 SER B C 1
ATOM 6655 O O . SER B 1 347 ? 1.872 9.18 6.293 1 78.25 347 SER B O 1
ATOM 6657 N N . ILE B 1 348 ? 4.012 9.273 5.816 1 82.75 348 ILE B N 1
ATOM 6658 C CA . ILE B 1 348 ? 3.857 9.117 4.375 1 82.75 348 ILE B CA 1
ATOM 6659 C C . ILE B 1 348 ? 3.209 7.773 4.066 1 82.75 348 ILE B C 1
ATOM 6661 O O . ILE B 1 348 ? 2.367 7.672 3.17 1 82.75 348 ILE B O 1
ATOM 6665 N N . GLU B 1 349 ? 3.607 6.789 4.789 1 83.75 349 GLU B N 1
ATOM 6666 C CA . GLU B 1 349 ? 3.039 5.461 4.59 1 83.75 349 GLU B CA 1
ATOM 6667 C C . GLU B 1 349 ? 1.544 5.445 4.898 1 83.75 349 GLU B C 1
ATOM 6669 O O . GLU B 1 349 ? 0.759 4.836 4.172 1 83.75 349 GLU B O 1
ATOM 6674 N N . MET B 1 350 ? 1.197 6.098 5.938 1 87 350 MET B N 1
ATOM 6675 C CA . MET B 1 350 ? -0.207 6.172 6.332 1 87 350 MET B CA 1
ATOM 6676 C C . MET B 1 350 ? -1.021 6.949 5.305 1 87 350 MET B C 1
ATOM 6678 O O . MET B 1 350 ? -2.111 6.523 4.918 1 87 350 MET B O 1
ATOM 6682 N N . LYS B 1 351 ? -0.441 8 4.891 1 90.81 351 LYS B N 1
ATOM 6683 C CA . LYS B 1 351 ? -1.119 8.805 3.879 1 90.81 351 LYS B CA 1
ATOM 6684 C C . LYS B 1 351 ? -1.286 8.023 2.578 1 90.81 351 LYS B C 1
ATOM 6686 O O . LYS B 1 351 ? -2.344 8.07 1.947 1 90.81 351 LYS B O 1
ATOM 6691 N N . ARG B 1 352 ? -0.213 7.344 2.209 1 93.19 352 ARG B N 1
ATOM 6692 C CA . ARG B 1 352 ? -0.24 6.527 1 1 93.19 352 ARG B CA 1
ATOM 6693 C C . ARG B 1 352 ? -1.35 5.48 1.069 1 93.19 352 ARG B C 1
ATOM 6695 O O . ARG B 1 352 ? -2.154 5.363 0.143 1 93.19 352 ARG B O 1
ATOM 6702 N N . CYS B 1 353 ? -1.471 4.789 2.15 1 93 353 CYS B N 1
ATOM 6703 C CA . CYS B 1 353 ? -2.465 3.734 2.32 1 93 353 CYS B CA 1
ATOM 6704 C C . CYS B 1 353 ? -3.875 4.312 2.338 1 93 353 CYS B C 1
ATOM 6706 O O . CYS B 1 353 ? -4.789 3.748 1.736 1 93 353 CYS B O 1
ATOM 6708 N N . THR B 1 354 ? -3.996 5.414 3 1 95.75 354 THR B N 1
ATOM 6709 C CA . THR B 1 354 ? -5.309 6.043 3.115 1 95.75 354 THR B CA 1
ATOM 6710 C C . THR B 1 354 ? -5.809 6.496 1.748 1 95.75 354 THR B C 1
ATOM 6712 O O . THR B 1 354 ? -6.957 6.234 1.384 1 95.75 354 THR B O 1
ATOM 6715 N N . ILE B 1 355 ? -4.953 7.129 1.002 1 97.12 355 ILE B N 1
ATOM 6716 C CA . ILE B 1 355 ? -5.406 7.664 -0.279 1 97.12 355 ILE B CA 1
ATOM 6717 C C . ILE B 1 355 ? -5.652 6.52 -1.259 1 97.12 355 ILE B C 1
ATOM 6719 O O . ILE B 1 355 ? -6.539 6.602 -2.111 1 97.12 355 ILE B O 1
ATOM 6723 N N . GLN B 1 356 ? -4.938 5.469 -1.131 1 94.81 356 GLN B N 1
ATOM 6724 C CA . GLN B 1 356 ? -5.211 4.285 -1.944 1 94.81 356 GLN B CA 1
ATOM 6725 C C . GLN B 1 356 ? -6.582 3.699 -1.622 1 94.81 356 GLN B C 1
ATOM 6727 O O . GLN B 1 356 ? -7.312 3.287 -2.523 1 94.81 356 GLN B O 1
ATOM 6732 N N . ALA B 1 357 ? -6.848 3.621 -0.35 1 96.62 357 ALA B N 1
ATOM 6733 C CA . ALA B 1 357 ? -8.156 3.133 0.066 1 96.62 357 ALA B CA 1
ATOM 6734 C C . ALA B 1 357 ? -9.273 4.035 -0.464 1 96.62 357 ALA B C 1
ATOM 6736 O O . ALA B 1 357 ? -10.289 3.547 -0.966 1 96.62 357 ALA B O 1
ATOM 6737 N N . ILE B 1 358 ? -9.062 5.336 -0.366 1 97.69 358 ILE B N 1
ATOM 6738 C CA . ILE B 1 358 ? -10.055 6.297 -0.846 1 97.69 358 ILE B CA 1
ATOM 6739 C C . ILE B 1 358 ? -10.234 6.137 -2.354 1 97.69 358 ILE B C 1
ATOM 6741 O O . ILE B 1 358 ? -11.359 6.223 -2.861 1 97.69 358 ILE B O 1
ATOM 6745 N N . THR B 1 359 ? -9.141 5.914 -3.049 1 96.69 359 THR B N 1
ATOM 6746 C CA . THR B 1 359 ? -9.211 5.684 -4.488 1 96.69 359 THR B CA 1
ATOM 6747 C C . THR B 1 359 ? -10.109 4.492 -4.801 1 96.69 359 THR B C 1
ATOM 6749 O O . THR B 1 359 ? -10.945 4.555 -5.707 1 96.69 359 THR B O 1
ATOM 6752 N N . LEU B 1 360 ? -9.961 3.471 -4.027 1 95.19 360 LEU B N 1
ATOM 6753 C CA . LEU B 1 360 ? -10.75 2.26 -4.227 1 95.19 360 LEU B CA 1
ATOM 6754 C C . LEU B 1 360 ? -12.219 2.518 -3.936 1 95.19 360 LEU B C 1
ATOM 6756 O O . LEU B 1 360 ? -13.094 1.929 -4.574 1 95.19 360 LEU B O 1
ATOM 6760 N N . ILE B 1 361 ? -12.477 3.387 -2.992 1 97.31 361 ILE B N 1
ATOM 6761 C CA . ILE B 1 361 ? -13.844 3.744 -2.631 1 97.31 361 ILE B CA 1
ATOM 6762 C C . ILE B 1 361 ? -14.539 4.387 -3.828 1 97.31 361 ILE B C 1
ATOM 6764 O O . ILE B 1 361 ? -15.742 4.195 -4.027 1 97.31 361 ILE B O 1
ATOM 6768 N N . PHE B 1 362 ? -13.828 5.047 -4.641 1 96.94 362 PHE B N 1
ATOM 6769 C CA . PHE B 1 362 ? -14.445 5.77 -5.746 1 96.94 362 PHE B CA 1
ATOM 6770 C C . PHE B 1 362 ? -14.492 4.906 -7 1 96.94 362 PHE B C 1
ATOM 6772 O O . PHE B 1 362 ? -14.93 5.363 -8.062 1 96.94 362 PHE B O 1
ATOM 6779 N N . GLU B 1 363 ? -13.977 3.648 -6.723 1 91.69 363 GLU B N 1
ATOM 6780 C CA . GLU B 1 363 ? -14.211 2.695 -7.805 1 91.69 363 GLU B CA 1
ATOM 6781 C C . GLU B 1 363 ? -15.688 2.342 -7.926 1 91.69 363 GLU B C 1
ATOM 6783 O O . GLU B 1 363 ? -16.359 2.137 -6.918 1 91.69 363 GLU B O 1
ATOM 6788 N N . ASN B 1 364 ? -16.266 2.338 -8.953 1 91.44 364 ASN B N 1
ATOM 6789 C CA . ASN B 1 364 ? -17.625 1.903 -9.281 1 91.44 364 ASN B CA 1
ATOM 6790 C C . ASN B 1 364 ? -18.672 2.707 -8.516 1 91.44 364 ASN B C 1
ATOM 6792 O O . ASN B 1 364 ? -19.312 2.184 -7.605 1 91.44 364 ASN B O 1
ATOM 6796 N N . ALA B 1 365 ? -18.938 3.875 -8.781 1 95.38 365 ALA B N 1
ATOM 6797 C CA . ALA B 1 365 ? -19.953 4.738 -8.18 1 95.38 365 ALA B CA 1
ATOM 6798 C C . ALA B 1 365 ? -20.719 5.516 -9.25 1 95.38 365 ALA B C 1
ATOM 6800 O O . ALA B 1 365 ? -20.281 5.613 -10.391 1 95.38 365 ALA B O 1
ATOM 6801 N N . THR B 1 366 ? -21.969 5.859 -8.883 1 96.19 366 THR B N 1
ATOM 6802 C CA . THR B 1 366 ? -22.656 6.84 -9.711 1 96.19 366 THR B CA 1
ATOM 6803 C C . THR B 1 366 ? -22.094 8.234 -9.484 1 96.19 366 THR B C 1
ATOM 6805 O O . THR B 1 366 ? -21.469 8.5 -8.461 1 96.19 366 THR B O 1
ATOM 6808 N N . ASP B 1 367 ? -22.266 9.109 -10.43 1 94.69 367 ASP B N 1
ATOM 6809 C CA . ASP B 1 367 ? -21.766 10.477 -10.312 1 94.69 367 ASP B CA 1
ATOM 6810 C C . ASP B 1 367 ? -22.312 11.148 -9.055 1 94.69 367 ASP B C 1
ATOM 6812 O O . ASP B 1 367 ? -21.594 11.844 -8.344 1 94.69 367 ASP B O 1
ATOM 6816 N N . ALA B 1 368 ? -23.594 10.93 -8.805 1 96.38 368 ALA B N 1
ATOM 6817 C CA . ALA B 1 368 ? -24.25 11.539 -7.656 1 96.38 368 ALA B CA 1
ATOM 6818 C C . ALA B 1 368 ? -23.656 11.016 -6.348 1 96.38 368 ALA B C 1
ATOM 6820 O O . ALA B 1 368 ? -23.422 11.789 -5.414 1 96.38 368 ALA B O 1
ATOM 6821 N N . MET B 1 369 ? -23.438 9.742 -6.27 1 97 369 MET B N 1
ATOM 6822 C CA . MET B 1 369 ? -22.875 9.109 -5.082 1 97 369 MET B CA 1
ATOM 6823 C C . MET B 1 369 ? -21.438 9.578 -4.844 1 97 369 MET B C 1
ATOM 6825 O O . MET B 1 369 ? -21.062 9.891 -3.713 1 97 369 MET B O 1
ATOM 6829 N N . ALA B 1 370 ? -20.688 9.57 -5.926 1 97.69 370 ALA B N 1
ATOM 6830 C CA . ALA B 1 370 ? -19.297 10.008 -5.836 1 97.69 370 ALA B CA 1
ATOM 6831 C C . ALA B 1 370 ? -19.219 11.438 -5.312 1 97.69 370 ALA B C 1
ATOM 6833 O O . ALA B 1 370 ? -18.391 11.742 -4.441 1 97.69 370 ALA B O 1
ATOM 6834 N N . SER B 1 371 ? -20.047 12.281 -5.82 1 96.75 371 SER B N 1
ATOM 6835 C CA . SER B 1 371 ? -20.078 13.68 -5.402 1 96.75 371 SER B CA 1
ATOM 6836 C C . SER B 1 371 ? -20.453 13.812 -3.934 1 96.75 371 SER B C 1
ATOM 6838 O O . SER B 1 371 ? -19.828 14.578 -3.193 1 96.75 371 SER B O 1
ATOM 6840 N N . SER B 1 372 ? -21.391 13.07 -3.533 1 96.69 372 SER B N 1
ATOM 6841 C CA . SER B 1 372 ? 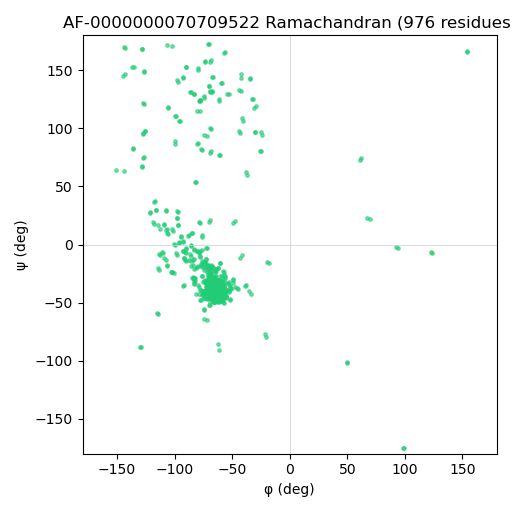-21.859 13.109 -2.15 1 96.69 372 SER B CA 1
ATOM 6842 C C . SER B 1 372 ? -20.781 12.617 -1.189 1 96.69 372 SER B C 1
ATOM 6844 O O . SER B 1 372 ? -20.484 13.281 -0.19 1 96.69 372 SER B O 1
ATOM 6846 N N . TRP B 1 373 ? -20.188 11.469 -1.489 1 98 373 TRP B N 1
ATOM 6847 C CA . TRP B 1 373 ? -19.172 10.883 -0.617 1 98 373 TRP B CA 1
ATOM 6848 C C . TRP B 1 373 ? -17.922 11.75 -0.566 1 98 373 TRP B C 1
ATOM 6850 O O . TRP B 1 373 ? -17.312 11.898 0.491 1 98 373 TRP B O 1
ATOM 6860 N N . TYR B 1 374 ? -17.578 12.328 -1.72 1 97.69 374 TYR B N 1
ATOM 6861 C CA . TYR B 1 374 ? -16.438 13.25 -1.748 1 97.69 374 TYR B CA 1
ATOM 6862 C C . TYR B 1 374 ? -16.703 14.461 -0.856 1 97.69 374 TYR B C 1
ATOM 6864 O O . TYR B 1 374 ? -15.812 14.914 -0.137 1 97.69 374 TYR B O 1
ATOM 6872 N N . GLY B 1 375 ? -17.891 14.945 -0.944 1 93.94 375 GLY B N 1
ATOM 6873 C CA . GLY B 1 375 ? -18.297 16.047 -0.079 1 93.94 375 GLY B CA 1
ATOM 6874 C C . GLY B 1 375 ? -18.188 15.711 1.397 1 93.94 375 GLY B C 1
ATOM 6875 O O . GLY B 1 375 ? -17.703 16.531 2.188 1 93.94 375 GLY B O 1
ATOM 6876 N N . LEU B 1 376 ? -18.562 14.5 1.716 1 93.25 376 LEU B N 1
ATOM 6877 C CA . LEU B 1 376 ? -18.547 14.055 3.104 1 93.25 376 LEU B CA 1
ATOM 6878 C C . LEU B 1 376 ? -17.109 13.859 3.588 1 93.25 376 LEU B C 1
ATOM 6880 O O . LEU B 1 376 ? -16.828 13.984 4.781 1 93.25 376 LEU B O 1
ATOM 6884 N N . MET B 1 377 ? -16.156 13.617 2.646 1 94.69 377 MET B N 1
ATOM 6885 C CA . MET B 1 377 ? -14.758 13.375 3.012 1 94.69 377 MET B CA 1
ATOM 6886 C C . MET B 1 377 ? -14 14.695 3.156 1 94.69 377 MET B C 1
ATOM 6888 O O . MET B 1 377 ? -12.797 14.695 3.4 1 94.69 377 MET B O 1
ATOM 6892 N N . GLY B 1 378 ? -14.656 15.82 2.936 1 87.81 378 GLY B N 1
ATOM 6893 C CA . GLY B 1 378 ? -14.008 17.094 3.17 1 87.81 378 GLY B CA 1
ATOM 6894 C C . GLY B 1 378 ? -13.977 17.984 1.939 1 87.81 378 GLY B C 1
ATOM 6895 O O . GLY B 1 378 ? -13.57 19.156 2.016 1 87.81 378 GLY B O 1
ATOM 6896 N N . ASP B 1 379 ? -14.43 17.422 0.79 1 90.25 379 ASP B N 1
ATOM 6897 C CA . ASP B 1 379 ? -14.594 18.188 -0.445 1 90.25 379 ASP B CA 1
ATOM 6898 C C . ASP B 1 379 ? -13.336 19 -0.765 1 90.25 379 ASP B C 1
ATOM 6900 O O . ASP B 1 379 ? -12.281 18.422 -1.056 1 90.25 379 ASP B O 1
ATOM 6904 N N . LYS B 1 380 ? -13.367 20.328 -0.467 1 83.88 380 LYS B N 1
ATOM 6905 C CA . LYS B 1 380 ? -12.25 21.219 -0.794 1 83.88 380 LYS B CA 1
ATOM 6906 C C . LYS B 1 380 ? -11.023 20.891 0.057 1 83.88 380 LYS B C 1
ATOM 6908 O O . LYS B 1 380 ? -9.891 20.969 -0.422 1 83.88 380 LYS B O 1
ATOM 6913 N N . ALA B 1 381 ? -11.281 20.531 1.279 1 82.62 381 ALA B N 1
ATOM 6914 C CA . ALA B 1 381 ? -10.18 20.188 2.172 1 82.62 381 ALA B CA 1
ATOM 6915 C C . ALA B 1 381 ? -9.406 18.969 1.655 1 82.62 381 ALA B C 1
ATOM 6917 O O . ALA B 1 381 ? -8.18 18.953 1.69 1 82.62 381 ALA B O 1
ATOM 6918 N N . LEU B 1 382 ? -10.078 17.984 1.188 1 91.81 382 LEU B N 1
ATOM 6919 C CA . LEU B 1 382 ? -9.453 16.797 0.627 1 91.81 382 LEU B CA 1
ATOM 6920 C C . LEU B 1 382 ? -8.633 17.141 -0.611 1 91.81 382 LEU B C 1
ATOM 6922 O O . LEU B 1 382 ? -7.523 16.641 -0.787 1 91.81 382 LEU B O 1
ATOM 6926 N N . THR B 1 383 ? -9.172 18 -1.416 1 91.88 383 THR B N 1
ATOM 6927 C CA . THR B 1 383 ? -8.484 18.453 -2.615 1 91.88 383 THR B CA 1
ATOM 6928 C C . THR B 1 383 ? -7.18 19.172 -2.252 1 91.88 383 THR B C 1
ATOM 6930 O O . THR B 1 383 ? -6.137 18.906 -2.855 1 91.88 383 THR B O 1
ATOM 6933 N N . GLN B 1 384 ? -7.285 20 -1.257 1 85.69 384 GLN B N 1
ATOM 6934 C CA . GLN B 1 384 ? -6.117 20.766 -0.83 1 85.69 384 GLN B CA 1
ATOM 6935 C C . GLN B 1 384 ? -5.02 19.844 -0.307 1 85.69 384 GLN B C 1
ATOM 6937 O O . GLN B 1 384 ? -3.842 20.031 -0.604 1 85.69 384 GLN B O 1
ATOM 6942 N N . VAL B 1 385 ? -5.398 18.875 0.488 1 88.38 385 VAL B N 1
ATOM 6943 C CA . VAL B 1 385 ? -4.422 17.953 1.043 1 88.38 385 VAL B CA 1
ATOM 6944 C C . VAL B 1 385 ? -3.727 17.188 -0.087 1 88.38 385 VAL B C 1
ATOM 6946 O O . VAL B 1 385 ? -2.514 16.969 -0.042 1 88.38 385 VAL B O 1
ATOM 6949 N N . ALA B 1 386 ? -4.488 16.781 -1.077 1 94.75 386 ALA B N 1
ATOM 6950 C CA . ALA B 1 386 ? -3.904 16.078 -2.225 1 94.75 386 ALA B CA 1
ATOM 6951 C C . ALA B 1 386 ? -2.898 16.969 -2.947 1 94.75 386 ALA B C 1
ATOM 6953 O O . ALA B 1 386 ? -1.804 16.531 -3.297 1 94.75 386 ALA B O 1
ATOM 6954 N N . LEU B 1 387 ? -3.207 18.203 -3.064 1 91.31 387 LEU B N 1
ATOM 6955 C CA . LEU B 1 387 ? -2.34 19.156 -3.752 1 91.31 387 LEU B CA 1
ATOM 6956 C C . LEU B 1 387 ? -1.066 19.406 -2.949 1 91.31 387 LEU B C 1
ATOM 6958 O O . LEU B 1 387 ? 0.024 19.484 -3.52 1 91.31 387 LEU B O 1
ATOM 6962 N N . ASP B 1 388 ? -1.232 19.531 -1.688 1 84.31 388 ASP B N 1
ATOM 6963 C CA . ASP B 1 388 ? -0.081 19.781 -0.825 1 84.31 388 ASP B CA 1
ATOM 6964 C C . ASP B 1 388 ? 0.886 18.594 -0.857 1 84.31 388 ASP B C 1
ATOM 6966 O O . ASP B 1 388 ? 2.104 18.781 -0.824 1 84.31 388 ASP B O 1
ATOM 6970 N N . ASN B 1 389 ? 0.358 17.406 -0.934 1 89.5 389 ASN B N 1
ATOM 6971 C CA . ASN B 1 389 ? 1.186 16.219 -0.83 1 89.5 389 ASN B CA 1
ATOM 6972 C C . ASN B 1 389 ? 1.819 15.852 -2.17 1 89.5 389 ASN B C 1
ATOM 6974 O O . ASN B 1 389 ? 2.904 15.273 -2.213 1 89.5 389 ASN B O 1
ATOM 6978 N N . VAL B 1 390 ? 1.164 16.203 -3.252 1 93 390 VAL B N 1
ATOM 6979 C CA . VAL B 1 390 ? 1.713 15.844 -4.559 1 93 390 VAL B CA 1
ATOM 6980 C C . VAL B 1 390 ? 2.994 16.641 -4.809 1 93 390 VAL B C 1
ATOM 6982 O O . VAL B 1 390 ? 3.846 16.219 -5.598 1 93 390 VAL B O 1
ATOM 6985 N N . LYS B 1 391 ? 3.146 17.703 -4.098 1 87.06 391 LYS B N 1
ATOM 6986 C CA . LYS B 1 391 ? 4.309 18.562 -4.258 1 87.06 391 LYS B CA 1
ATOM 6987 C C . LYS B 1 391 ? 5.5 18.047 -3.459 1 87.06 391 LYS B C 1
ATOM 6989 O O . LYS B 1 391 ? 6.633 18.484 -3.67 1 87.06 391 LYS B O 1
ATOM 6994 N N . LYS B 1 392 ? 5.25 17.125 -2.6 1 83.25 392 LYS B N 1
ATOM 6995 C CA . LYS B 1 392 ? 6.309 16.578 -1.753 1 83.25 392 LYS B CA 1
ATOM 6996 C C . LYS B 1 392 ? 7.152 15.562 -2.51 1 83.25 392 LYS B C 1
ATOM 6998 O O . LYS B 1 392 ? 6.668 14.914 -3.438 1 83.25 392 LYS B O 1
ATOM 7003 N N . PRO B 1 393 ? 8.445 15.461 -2.121 1 81.75 393 PRO B N 1
ATOM 7004 C CA . PRO B 1 393 ? 9.367 14.594 -2.861 1 81.75 393 PRO B CA 1
ATOM 7005 C C . PRO B 1 393 ? 9.25 13.125 -2.461 1 81.75 393 PRO B C 1
ATOM 7007 O O . PRO B 1 393 ? 10.258 12.484 -2.168 1 81.75 393 PRO B O 1
ATOM 7010 N N . PHE B 1 394 ? 8.094 12.578 -2.516 1 87.69 394 PHE B N 1
ATOM 7011 C CA . PHE B 1 394 ? 7.836 11.172 -2.207 1 87.69 394 PHE B CA 1
ATOM 7012 C C . PHE B 1 394 ? 7.078 10.5 -3.346 1 87.69 394 PHE B C 1
ATOM 7014 O O . PHE B 1 394 ? 5.848 10.508 -3.369 1 87.69 394 PHE B O 1
ATOM 7021 N N . PRO B 1 395 ? 7.855 9.836 -4.219 1 88.31 395 PRO B N 1
ATOM 7022 C CA . PRO B 1 395 ? 7.234 9.281 -5.418 1 88.31 395 PRO B CA 1
ATOM 7023 C C . PRO B 1 395 ? 6.117 8.289 -5.098 1 88.31 395 PRO B C 1
ATOM 7025 O O . PRO B 1 395 ? 5.133 8.203 -5.836 1 88.31 395 PRO B O 1
ATOM 7028 N N . GLU B 1 396 ? 6.289 7.523 -4.016 1 88.5 396 GLU B N 1
ATOM 7029 C CA . GLU B 1 396 ? 5.285 6.523 -3.664 1 88.5 396 GLU B CA 1
ATOM 7030 C C . GLU B 1 396 ? 3.949 7.18 -3.32 1 88.5 396 GLU B C 1
ATOM 7032 O O . GLU B 1 396 ? 2.887 6.617 -3.592 1 88.5 396 GLU B O 1
ATOM 7037 N N . LEU B 1 397 ? 4.012 8.305 -2.699 1 92.25 397 LEU B N 1
ATOM 7038 C CA . LEU B 1 397 ? 2.787 9.031 -2.377 1 92.25 397 LEU B CA 1
ATOM 7039 C C . LEU B 1 397 ? 2.264 9.781 -3.598 1 92.25 397 LEU B C 1
ATOM 7041 O O . LEU B 1 397 ? 1.057 9.805 -3.846 1 92.25 397 LEU B O 1
ATOM 7045 N N . LYS B 1 398 ? 3.133 10.375 -4.285 1 93.19 398 LYS B N 1
ATOM 7046 C CA . LYS B 1 398 ? 2.791 11.125 -5.492 1 93.19 398 LYS B CA 1
ATOM 7047 C C . LYS B 1 398 ? 2.045 10.242 -6.488 1 93.19 398 LYS B C 1
ATOM 7049 O O . LYS B 1 398 ? 1.028 10.656 -7.051 1 93.19 398 LYS B O 1
ATOM 7054 N N . ASN B 1 399 ? 2.498 9.008 -6.715 1 92 399 ASN B N 1
ATOM 7055 C CA . ASN B 1 399 ? 1.85 8.055 -7.613 1 92 399 ASN B CA 1
ATOM 7056 C C . ASN B 1 399 ? 0.417 7.762 -7.176 1 92 399 ASN B C 1
ATOM 7058 O O . ASN B 1 399 ? -0.492 7.715 -8.008 1 92 399 ASN B O 1
ATOM 7062 N N . CYS B 1 400 ? 0.243 7.621 -5.918 1 94.81 400 CYS B N 1
ATOM 7063 C CA . CYS B 1 400 ? -1.082 7.309 -5.391 1 94.81 400 CYS B CA 1
ATOM 7064 C C . CYS B 1 400 ? -2.039 8.477 -5.594 1 94.81 400 CYS B C 1
ATOM 7066 O O . CYS B 1 400 ? -3.223 8.273 -5.871 1 94.81 400 CYS B O 1
ATOM 7068 N N . ILE B 1 401 ? -1.516 9.703 -5.488 1 96.31 401 ILE B N 1
ATOM 7069 C CA . ILE B 1 401 ? -2.348 10.891 -5.66 1 96.31 401 ILE B CA 1
ATOM 7070 C C . ILE B 1 401 ? -2.779 11.008 -7.121 1 96.31 401 ILE B C 1
ATOM 7072 O O . ILE B 1 401 ? -3.941 11.312 -7.406 1 96.31 401 ILE B O 1
ATOM 7076 N N . TYR B 1 402 ? -1.887 10.727 -7.992 1 94.12 402 TYR B N 1
ATOM 7077 C CA . TYR B 1 402 ? -2.236 10.758 -9.406 1 94.12 402 TYR B CA 1
ATOM 7078 C C . TYR B 1 402 ? -3.271 9.688 -9.734 1 94.12 402 TYR B C 1
ATOM 7080 O O . TYR B 1 402 ? -4.188 9.922 -10.531 1 94.12 402 TYR B O 1
ATOM 7088 N N . ASP B 1 403 ? -3.141 8.516 -9.164 1 93.69 403 ASP B N 1
ATOM 7089 C CA . ASP B 1 403 ? -4.145 7.477 -9.352 1 93.69 403 ASP B CA 1
ATOM 7090 C C . ASP B 1 403 ? -5.508 7.922 -8.828 1 93.69 403 ASP B C 1
ATOM 7092 O O . ASP B 1 403 ? -6.535 7.641 -9.445 1 93.69 403 ASP B O 1
ATOM 7096 N N . PHE B 1 404 ? -5.457 8.57 -7.66 1 96.69 404 PHE B N 1
ATOM 7097 C CA . PHE B 1 404 ? -6.672 9.094 -7.043 1 96.69 404 PHE B CA 1
ATOM 7098 C C . PHE B 1 404 ? -7.359 10.094 -7.965 1 96.69 404 PHE B C 1
ATOM 7100 O O . PHE B 1 404 ? -8.562 9.992 -8.203 1 96.69 404 PHE B O 1
ATOM 7107 N N . TRP B 1 405 ? -6.617 11.016 -8.562 1 95.56 405 TRP B N 1
ATOM 7108 C CA . TRP B 1 405 ? -7.176 12 -9.477 1 95.56 405 TRP B CA 1
ATOM 7109 C C . TRP B 1 405 ? -7.723 11.336 -10.734 1 95.56 405 TRP B C 1
ATOM 7111 O O . TRP B 1 405 ? -8.805 11.68 -11.211 1 95.56 405 TRP B O 1
ATOM 7121 N N . GLN B 1 406 ? -7.004 10.367 -11.211 1 91.25 406 GLN B N 1
ATOM 7122 C CA . GLN B 1 406 ? -7.473 9.648 -12.391 1 91.25 406 GLN B CA 1
ATOM 7123 C C . GLN B 1 406 ? -8.812 8.969 -12.125 1 91.25 406 GLN B C 1
ATOM 7125 O O . GLN B 1 406 ? -9.664 8.898 -13.008 1 91.25 406 GLN B O 1
ATOM 7130 N N . GLN B 1 407 ? -8.93 8.5 -10.953 1 93.25 407 GLN B N 1
ATOM 7131 C CA . GLN B 1 407 ? -10.156 7.797 -10.602 1 93.25 407 GLN B CA 1
ATOM 7132 C C . GLN B 1 407 ? -11.312 8.773 -10.398 1 93.25 407 GLN B C 1
ATOM 7134 O O . GLN B 1 407 ? -12.414 8.555 -10.906 1 93.25 407 GLN B O 1
ATOM 7139 N N . VAL B 1 408 ? -11.078 9.852 -9.664 1 95.31 408 VAL B N 1
ATOM 7140 C CA . VAL B 1 408 ? -12.172 10.758 -9.32 1 95.31 408 VAL B CA 1
ATOM 7141 C C . VAL B 1 408 ? -12.57 11.578 -10.547 1 95.31 408 VAL B C 1
ATOM 7143 O O . VAL B 1 408 ? -13.711 12.039 -10.641 1 95.31 408 VAL B O 1
ATOM 7146 N N . PHE B 1 409 ? -11.742 11.688 -11.508 1 92.25 409 PHE B N 1
ATOM 7147 C CA . PHE B 1 409 ? -12.047 12.484 -12.688 1 92.25 409 PHE B CA 1
ATOM 7148 C C . PHE B 1 409 ? -12.852 11.672 -13.703 1 92.25 409 PHE B C 1
ATOM 7150 O O . PHE B 1 409 ? -13.102 12.133 -14.812 1 92.25 409 PHE B O 1
ATOM 7157 N N . LYS B 1 410 ? -13.297 10.547 -13.32 1 89.81 410 LYS B N 1
ATOM 7158 C CA . LYS B 1 410 ? -14.312 9.805 -14.062 1 89.81 410 LYS B CA 1
ATOM 7159 C C . LYS B 1 410 ? -15.703 10.406 -13.836 1 89.81 410 LYS B C 1
ATOM 7161 O O . LYS B 1 410 ? -16.625 10.164 -14.617 1 89.81 410 LYS B O 1
ATOM 7166 N N . TYR B 1 411 ? -15.734 11.141 -12.797 1 93.38 411 TYR B N 1
ATOM 7167 C CA . TYR B 1 411 ? -17.031 11.68 -12.406 1 93.38 411 TYR B CA 1
ATOM 7168 C C . TYR B 1 411 ? -17.125 13.164 -12.727 1 93.38 411 TYR B C 1
ATOM 7170 O O . TYR B 1 411 ? -16.469 13.984 -12.086 1 93.38 411 TYR B O 1
ATOM 7178 N N . PRO B 1 412 ? -18.047 13.547 -13.594 1 90.62 412 PRO B N 1
ATOM 7179 C CA . PRO B 1 412 ? -18.141 14.93 -14.078 1 90.62 412 PRO B CA 1
ATOM 7180 C C . PRO B 1 412 ? -18.375 15.938 -12.953 1 90.62 412 PRO B C 1
ATOM 7182 O O . PRO B 1 412 ? -17.781 17.016 -12.953 1 90.62 412 PRO B O 1
ATOM 7185 N N . THR B 1 413 ? -19.172 15.609 -12.008 1 92.31 413 THR B N 1
ATOM 7186 C CA . THR B 1 413 ? -19.469 16.531 -10.93 1 92.31 413 THR B CA 1
ATOM 7187 C C . THR B 1 413 ? -18.219 16.828 -10.102 1 92.31 413 THR B C 1
ATOM 7189 O O . THR B 1 413 ? -18.047 17.953 -9.617 1 92.31 413 THR B O 1
ATOM 7192 N N . LEU B 1 414 ? -17.375 15.836 -9.93 1 94 414 LEU B N 1
ATOM 7193 C CA . LEU B 1 414 ? -16.141 16.031 -9.188 1 94 414 LEU B CA 1
ATOM 7194 C C . LEU B 1 414 ? -15.141 16.875 -9.984 1 94 414 LEU B C 1
ATOM 7196 O O . LEU B 1 414 ? -14.43 17.703 -9.43 1 94 414 LEU B O 1
ATOM 7200 N N . VAL B 1 415 ? -15.109 16.656 -11.266 1 91.19 415 VAL B N 1
ATOM 7201 C CA . VAL B 1 415 ? -14.25 17.453 -12.125 1 91.19 415 VAL B CA 1
ATOM 7202 C C . VAL B 1 415 ? -14.633 18.938 -12.008 1 91.19 415 VAL B C 1
ATOM 7204 O O . VAL B 1 415 ? -13.758 19.797 -11.93 1 91.19 415 VAL B O 1
ATOM 7207 N N . GLN B 1 416 ? -15.844 19.156 -11.969 1 88.25 416 GLN B N 1
ATOM 7208 C CA . GLN B 1 416 ? -16.328 20.531 -11.82 1 88.25 416 GLN B CA 1
ATOM 7209 C C . GLN B 1 416 ? -15.859 21.141 -10.5 1 88.25 416 GLN B C 1
ATOM 7211 O O . GLN B 1 416 ? -15.508 22.312 -10.453 1 88.25 416 GLN B O 1
ATOM 7216 N N . LYS B 1 417 ? -15.875 20.344 -9.5 1 89.19 417 LYS B N 1
ATOM 7217 C CA . LYS B 1 417 ? -15.406 20.812 -8.203 1 89.19 417 LYS B CA 1
ATOM 7218 C C . LYS B 1 417 ? -13.922 21.156 -8.242 1 89.19 417 LYS B C 1
ATOM 7220 O O . LYS B 1 417 ? -13.5 22.156 -7.648 1 89.19 417 LYS B O 1
ATOM 7225 N N . PHE B 1 418 ? -13.172 20.359 -8.914 1 91.06 418 PHE B N 1
ATOM 7226 C CA . PHE B 1 418 ? -11.742 20.594 -9.023 1 91.06 418 PHE B CA 1
ATOM 7227 C C . PHE B 1 418 ? -11.453 21.844 -9.844 1 91.06 418 PHE B C 1
ATOM 7229 O O . PHE B 1 418 ? -10.57 22.641 -9.5 1 91.06 418 PHE B O 1
ATOM 7236 N N . ILE B 1 419 ? -12.211 22.016 -10.852 1 85.31 419 ILE B N 1
ATOM 7237 C CA . ILE B 1 419 ? -12.047 23.172 -11.711 1 85.31 419 ILE B CA 1
ATOM 7238 C C . ILE B 1 419 ? -12.391 24.438 -10.945 1 85.31 419 ILE B C 1
ATOM 7240 O O . ILE B 1 419 ? -11.773 25.484 -11.148 1 85.31 419 ILE B O 1
ATOM 7244 N N . ALA B 1 420 ? -13.305 24.297 -10.102 1 83.38 420 ALA B N 1
ATOM 7245 C CA . ALA B 1 420 ? -13.742 25.453 -9.312 1 83.38 420 ALA B CA 1
ATOM 7246 C C . ALA B 1 420 ? -12.773 25.734 -8.172 1 83.38 420 ALA B C 1
ATOM 7248 O O . ALA B 1 420 ? -12.914 26.734 -7.469 1 83.38 420 ALA B O 1
ATOM 7249 N N . PHE B 1 421 ? -11.828 24.891 -7.98 1 85.62 421 PHE B N 1
ATOM 7250 C CA . PHE B 1 421 ? -10.844 25.031 -6.914 1 85.62 421 PHE B CA 1
ATOM 7251 C C . PHE B 1 421 ? -9.578 25.703 -7.438 1 85.62 421 PHE B C 1
ATOM 7253 O O . PHE B 1 421 ? -8.758 25.062 -8.102 1 85.62 421 PHE B O 1
ATOM 7260 N N . PRO B 1 422 ? -9.305 26.969 -7.109 1 80.5 422 PRO B N 1
ATOM 7261 C CA . PRO B 1 422 ? -8.195 27.734 -7.688 1 80.5 422 PRO B CA 1
ATOM 7262 C C . PRO B 1 422 ? -6.844 27.062 -7.473 1 80.5 422 PRO B C 1
ATOM 7264 O O . PRO B 1 422 ? -5.973 27.125 -8.344 1 80.5 422 PRO B O 1
ATOM 7267 N N . GLY B 1 423 ? -6.723 26.484 -6.379 1 84.19 423 GLY B N 1
ATOM 7268 C CA . GLY B 1 423 ? -5.465 25.812 -6.117 1 84.19 423 GLY B CA 1
ATOM 7269 C C . GLY B 1 423 ? -5.137 24.75 -7.156 1 84.19 423 GLY B C 1
ATOM 7270 O O . GLY B 1 423 ? -3.975 24.594 -7.539 1 84.19 423 GLY B O 1
ATOM 7271 N N . PHE B 1 424 ? -6.125 24.078 -7.562 1 91.19 424 PHE B N 1
ATOM 7272 C CA . PHE B 1 424 ? -5.934 23.016 -8.547 1 91.19 424 PHE B CA 1
ATOM 7273 C C . PHE B 1 424 ? -5.602 23.609 -9.914 1 91.19 424 PHE B C 1
ATOM 7275 O O . PHE B 1 424 ? -4.73 23.094 -10.625 1 91.19 424 PHE B O 1
ATOM 7282 N N . ILE B 1 425 ? -6.238 24.656 -10.219 1 85.81 425 ILE B N 1
ATOM 7283 C CA . ILE B 1 425 ? -6.004 25.312 -11.5 1 85.81 425 ILE B CA 1
ATOM 7284 C C . ILE B 1 425 ? -4.594 25.875 -11.547 1 85.81 425 ILE B C 1
ATOM 7286 O O . ILE B 1 425 ? -3.867 25.703 -12.523 1 85.81 425 ILE B O 1
ATOM 7290 N N . ASN B 1 426 ? -4.207 26.5 -10.492 1 86.44 426 ASN B N 1
ATOM 7291 C CA . ASN B 1 426 ? -2.861 27.062 -10.414 1 86.44 426 ASN B CA 1
ATOM 7292 C C . ASN B 1 426 ? -1.796 25.984 -10.539 1 86.44 426 ASN B C 1
ATOM 7294 O O . ASN B 1 426 ? -0.794 26.156 -11.234 1 86.44 426 ASN B O 1
ATOM 7298 N N . TRP B 1 427 ? -2.018 24.906 -9.852 1 91.19 427 TRP B N 1
ATOM 7299 C CA . TRP B 1 427 ? -1.089 23.781 -9.922 1 91.19 427 TRP B CA 1
ATOM 7300 C C . TRP B 1 427 ? -1.023 23.219 -11.336 1 91.19 427 TRP B C 1
ATOM 7302 O O . TRP B 1 427 ? 0.06 22.922 -11.836 1 91.19 427 TRP B O 1
ATOM 7312 N N . SER B 1 428 ? -2.188 23.141 -11.984 1 90.69 428 SER B N 1
ATOM 7313 C CA . SER B 1 428 ? -2.291 22.531 -13.312 1 90.69 428 SER B CA 1
ATOM 7314 C C . SER B 1 428 ? -1.586 23.375 -14.359 1 90.69 428 SER B C 1
ATOM 7316 O O . SER B 1 428 ? -1.01 22.844 -15.312 1 90.69 428 SER B O 1
ATOM 7318 N N . LEU B 1 429 ? -1.56 24.641 -14.117 1 87.62 429 LEU B N 1
ATOM 7319 C CA . LEU B 1 429 ? -1.021 25.531 -15.125 1 87.62 429 LEU B CA 1
ATOM 7320 C C . LEU B 1 429 ? 0.426 25.906 -14.82 1 87.62 429 LEU B C 1
ATOM 7322 O O . LEU B 1 429 ? 1.096 26.547 -15.625 1 87.62 429 LEU B O 1
ATOM 7326 N N . ASP B 1 430 ? 0.873 25.5 -13.672 1 88.38 430 ASP B N 1
ATOM 7327 C CA . ASP B 1 430 ? 2.25 25.797 -13.289 1 88.38 430 ASP B CA 1
ATOM 7328 C C . ASP B 1 430 ? 3.219 24.812 -13.945 1 88.38 430 ASP B C 1
ATOM 7330 O O . ASP B 1 430 ? 3.248 23.625 -13.594 1 88.38 430 ASP B O 1
ATOM 7334 N N . GLU B 1 431 ? 4.109 25.234 -14.836 1 82.44 431 GLU B N 1
ATOM 7335 C CA . GLU B 1 431 ? 5.043 24.406 -15.578 1 82.44 431 GLU B CA 1
ATOM 7336 C C . GLU B 1 431 ? 6.137 23.844 -14.664 1 82.44 431 GLU B C 1
ATOM 7338 O O . GLU B 1 431 ? 6.793 22.859 -15 1 82.44 431 GLU B O 1
ATOM 7343 N N . LYS B 1 432 ? 6.25 24.531 -13.531 1 81.44 432 LYS B N 1
ATOM 7344 C CA . LYS B 1 432 ? 7.336 24.141 -12.641 1 81.44 432 LYS B CA 1
ATOM 7345 C C . LYS B 1 432 ? 6.848 23.172 -11.562 1 81.44 432 LYS B C 1
ATOM 7347 O O . LYS B 1 432 ? 7.633 22.719 -10.727 1 81.44 432 LYS B O 1
ATOM 7352 N N . SER B 1 433 ? 5.617 22.844 -11.633 1 84.12 433 SER B N 1
ATOM 7353 C CA . SER B 1 433 ? 5.047 22.016 -10.578 1 84.12 433 SER B CA 1
ATOM 7354 C C . SER B 1 433 ? 5.578 20.578 -10.641 1 84.12 433 SER B C 1
ATOM 7356 O O . SER B 1 433 ? 5.637 19.891 -9.625 1 84.12 433 SER B O 1
ATOM 7358 N N . GLU B 1 434 ? 5.895 20.078 -11.844 1 84.81 434 GLU B N 1
ATOM 7359 C CA . GLU B 1 434 ? 6.473 18.75 -12.016 1 84.81 434 GLU B CA 1
ATOM 7360 C C . GLU B 1 434 ? 7.758 18.812 -12.836 1 84.81 434 GLU B C 1
ATOM 7362 O O . GLU B 1 434 ? 7.742 19.25 -13.984 1 84.81 434 GLU B O 1
ATOM 7367 N N . ASN B 1 435 ? 8.812 18.328 -12.18 1 77.06 435 ASN B N 1
ATOM 7368 C CA . ASN B 1 435 ? 10.109 18.438 -12.836 1 77.06 435 ASN B CA 1
ATOM 7369 C C . ASN B 1 435 ? 10.516 17.109 -13.477 1 77.06 435 ASN B C 1
ATOM 7371 O O . ASN B 1 435 ? 11.359 17.078 -14.383 1 77.06 435 ASN B O 1
ATOM 7375 N N . ALA B 1 436 ? 10.016 16.031 -13 1 80 436 ALA B N 1
ATOM 7376 C CA . ALA B 1 436 ? 10.352 14.727 -13.562 1 80 436 ALA B CA 1
ATOM 7377 C C . ALA B 1 436 ? 9.445 14.391 -14.742 1 80 436 ALA B C 1
ATOM 7379 O O . ALA B 1 436 ? 8.227 14.578 -14.68 1 80 436 ALA B O 1
ATOM 7380 N N . PRO B 1 437 ? 9.969 13.977 -15.844 1 74.94 437 PRO B N 1
ATOM 7381 C CA . PRO B 1 437 ? 9.195 13.711 -17.062 1 74.94 437 PRO B CA 1
ATOM 7382 C C . PRO B 1 437 ? 8.016 12.773 -16.812 1 74.94 437 PRO B C 1
ATOM 7384 O O . PRO B 1 437 ? 6.949 12.945 -17.406 1 74.94 437 PRO B O 1
ATOM 7387 N N . GLU B 1 438 ? 8.266 11.812 -16.031 1 76.25 438 GLU B N 1
ATOM 7388 C CA . GLU B 1 438 ? 7.211 10.844 -15.773 1 76.25 438 GLU B CA 1
ATOM 7389 C C . GLU B 1 438 ? 5.996 11.508 -15.125 1 76.25 438 GLU B C 1
ATOM 7391 O O . GLU B 1 438 ? 4.855 11.18 -15.453 1 76.25 438 GLU B O 1
ATOM 7396 N N . TYR B 1 439 ? 6.273 12.438 -14.242 1 86.75 439 TYR B N 1
ATOM 7397 C CA . TYR B 1 439 ? 5.176 13.086 -13.539 1 86.75 439 TYR B CA 1
ATOM 7398 C C . TYR B 1 439 ? 4.566 14.203 -14.375 1 86.75 439 TYR B C 1
ATOM 7400 O O . TYR B 1 439 ? 3.379 14.508 -14.258 1 86.75 439 TYR B O 1
ATOM 7408 N N . GLU B 1 440 ? 5.383 14.758 -15.18 1 83.62 440 GLU B N 1
ATOM 7409 C CA . GLU B 1 440 ? 4.836 15.727 -16.125 1 83.62 440 GLU B CA 1
ATOM 7410 C C . GLU B 1 440 ? 3.822 15.07 -17.062 1 83.62 440 GLU B C 1
ATOM 7412 O O . GLU B 1 440 ? 2.779 15.648 -17.359 1 83.62 440 GLU B O 1
ATOM 7417 N N . MET B 1 441 ? 4.09 13.938 -17.516 1 80.12 441 MET B N 1
ATOM 7418 C CA . MET B 1 441 ? 3.176 13.211 -18.391 1 80.12 441 MET B CA 1
ATOM 7419 C C . MET B 1 441 ? 1.88 12.875 -17.656 1 80.12 441 MET B C 1
ATOM 7421 O O . MET B 1 441 ? 0.797 12.953 -18.25 1 80.12 441 MET B O 1
ATOM 7425 N N . ARG B 1 442 ? 2.02 12.461 -16.453 1 85.94 442 ARG B N 1
ATOM 7426 C CA . ARG B 1 442 ? 0.831 12.148 -15.664 1 85.94 442 ARG B CA 1
ATOM 7427 C C . ARG B 1 442 ? -0.023 13.391 -15.438 1 85.94 442 ARG B C 1
ATOM 7429 O O . ARG B 1 442 ? -1.252 13.32 -15.492 1 85.94 442 ARG B O 1
ATOM 7436 N N . LYS B 1 443 ? 0.658 14.469 -15.094 1 89.31 443 LYS B N 1
ATOM 7437 C CA . LYS B 1 443 ? -0.048 15.734 -14.953 1 89.31 443 LYS B CA 1
ATOM 7438 C C . LYS B 1 443 ? -0.807 16.094 -16.219 1 89.31 443 LYS B C 1
ATOM 7440 O O . LYS B 1 443 ? -1.978 16.469 -16.172 1 89.31 443 LYS B O 1
ATOM 7445 N N . ARG B 1 444 ? -0.213 15.938 -17.359 1 84.5 444 ARG B N 1
ATOM 7446 C CA . ARG B 1 444 ? -0.839 16.234 -18.641 1 84.5 444 ARG B CA 1
ATOM 7447 C C . ARG B 1 444 ? -2.049 15.328 -18.875 1 84.5 444 ARG B C 1
ATOM 7449 O O . ARG B 1 444 ? -3.051 15.766 -19.453 1 84.5 444 ARG B O 1
ATOM 7456 N N . GLN B 1 445 ? -1.97 14.172 -18.469 1 83.25 445 GLN B N 1
ATOM 7457 C CA . GLN B 1 445 ? -3.084 13.242 -18.609 1 83.25 445 GLN B CA 1
ATOM 7458 C C . GLN B 1 445 ? -4.281 13.68 -17.781 1 83.25 445 GLN B C 1
ATOM 7460 O O . GLN B 1 445 ? -5.426 13.578 -18.219 1 83.25 445 GLN B O 1
ATOM 7465 N N . VAL B 1 446 ? -3.906 14.094 -16.562 1 88.12 446 VAL B N 1
ATOM 7466 C CA . VAL B 1 446 ? -4.953 14.578 -15.664 1 88.12 446 VAL B CA 1
ATOM 7467 C C . VAL B 1 446 ? -5.641 15.789 -16.297 1 88.12 446 VAL B C 1
ATOM 7469 O O . VAL B 1 446 ? -6.871 15.875 -16.297 1 88.12 446 VAL B O 1
ATOM 7472 N N . ILE B 1 447 ? -4.902 16.625 -16.797 1 87.25 447 ILE B N 1
ATOM 7473 C CA . ILE B 1 447 ? -5.422 17.844 -17.422 1 87.25 447 ILE B CA 1
ATOM 7474 C C . ILE B 1 447 ? -6.238 17.484 -18.656 1 87.25 447 ILE B C 1
ATOM 7476 O O . ILE B 1 447 ? -7.316 18.031 -18.891 1 87.25 447 ILE B O 1
ATOM 7480 N N . ARG B 1 448 ? -5.777 16.562 -19.438 1 85.44 448 ARG B N 1
ATOM 7481 C CA . ARG B 1 448 ? -6.504 16.109 -20.625 1 85.44 448 ARG B CA 1
ATOM 7482 C C . ARG B 1 448 ? -7.863 15.531 -20.25 1 85.44 448 ARG B C 1
ATOM 7484 O O . ARG B 1 448 ? -8.859 15.773 -20.938 1 85.44 448 ARG B O 1
ATOM 7491 N N . ARG B 1 449 ? -7.898 14.797 -19.234 1 85.25 449 ARG B N 1
ATOM 7492 C CA . ARG B 1 449 ? -9.156 14.219 -18.766 1 85.25 449 ARG B CA 1
ATOM 7493 C C . ARG B 1 449 ? -10.148 15.305 -18.375 1 85.25 449 ARG B C 1
ATOM 7495 O O . ARG B 1 449 ? -11.352 15.18 -18.641 1 85.25 449 ARG B O 1
ATOM 7502 N N . VAL B 1 450 ? -9.633 16.297 -17.719 1 86 450 VAL B N 1
ATOM 7503 C CA . VAL B 1 450 ? -10.469 17.422 -17.344 1 86 450 VAL B CA 1
ATOM 7504 C C . VAL B 1 450 ? -11.055 18.078 -18.578 1 86 450 VAL B C 1
ATOM 7506 O O . VAL B 1 450 ? -12.25 18.375 -18.625 1 86 450 VAL B O 1
ATOM 7509 N N . ILE B 1 451 ? -10.266 18.203 -19.578 1 84.06 451 ILE B N 1
ATOM 7510 C CA . ILE B 1 451 ? -10.688 18.828 -20.828 1 84.06 451 ILE B CA 1
ATOM 7511 C C . ILE B 1 451 ? -11.719 17.953 -21.516 1 84.06 451 ILE B C 1
ATOM 7513 O O . ILE B 1 451 ? -12.789 18.422 -21.922 1 84.06 451 ILE B O 1
ATOM 7517 N N . ASP B 1 452 ? -11.453 16.688 -21.594 1 81.44 452 ASP B N 1
ATOM 7518 C CA . ASP B 1 452 ? -12.328 15.75 -22.281 1 81.44 452 ASP B CA 1
ATOM 7519 C C . ASP B 1 452 ? -13.711 15.703 -21.625 1 81.44 452 ASP B C 1
ATOM 7521 O O . ASP B 1 452 ? -14.727 15.719 -22.328 1 81.44 452 ASP B O 1
ATOM 7525 N N . LEU B 1 453 ? -13.664 15.641 -20.375 1 80.94 453 LEU B N 1
ATOM 7526 C CA . LEU B 1 453 ? -14.93 15.562 -19.656 1 80.94 453 LEU B CA 1
ATOM 7527 C C . LEU B 1 453 ? -15.695 16.875 -19.75 1 80.94 453 LEU B C 1
ATOM 7529 O O . LEU B 1 453 ? -16.922 16.891 -19.781 1 80.94 453 LEU B O 1
ATOM 7533 N N . SER B 1 454 ? -14.977 17.938 -19.719 1 78 454 SER B N 1
ATOM 7534 C CA . SER B 1 454 ? -15.594 19.25 -19.828 1 78 454 SER B CA 1
ATOM 7535 C C . SER B 1 454 ? -16.234 19.438 -21.203 1 78 454 SER B C 1
ATOM 7537 O O . SER B 1 454 ? -17.25 20.125 -21.328 1 78 454 SER B O 1
ATOM 7539 N N . GLU B 1 455 ? -15.695 18.844 -22.141 1 76.94 455 GLU B N 1
ATOM 7540 C CA . GLU B 1 455 ? -16.234 18.922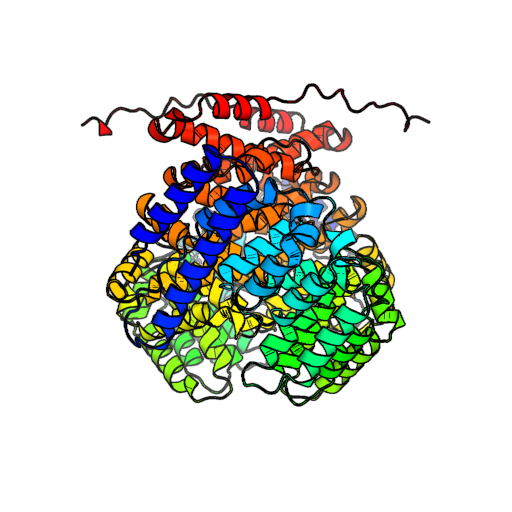 -23.5 1 76.94 455 GLU B CA 1
ATOM 7541 C C . GLU B 1 455 ? -17.438 18 -23.672 1 76.94 455 GLU B C 1
ATOM 7543 O O . GLU B 1 455 ? -18.359 18.297 -24.438 1 76.94 455 GLU B O 1
ATOM 7548 N N . LYS B 1 456 ? -17.406 16.938 -23.094 1 76.06 456 LYS B N 1
ATOM 7549 C CA . LYS B 1 456 ? -18.5 15.961 -23.203 1 76.06 456 LYS B CA 1
ATOM 7550 C C . LYS B 1 456 ? -19.719 16.422 -22.422 1 76.06 456 LYS B C 1
ATOM 7552 O O . LYS B 1 456 ? -20.859 16.172 -22.844 1 76.06 456 LYS B O 1
ATOM 7557 N N . GLU B 1 457 ? -19.406 16.922 -21.312 1 70.5 457 GLU B N 1
ATOM 7558 C CA . GLU B 1 457 ? -20.516 17.312 -20.453 1 70.5 457 GLU B CA 1
ATOM 7559 C C . GLU B 1 457 ? -20.781 18.812 -20.547 1 70.5 457 GLU B C 1
ATOM 7561 O O . GLU B 1 457 ? -19.984 19.625 -20.062 1 70.5 457 GLU B O 1
ATOM 7566 N N . SER B 1 458 ? -21.547 19.266 -21.391 1 58.31 458 SER B N 1
ATOM 7567 C CA . SER B 1 458 ? -21.891 20.641 -21.719 1 58.31 458 SER B CA 1
ATOM 7568 C C . SER B 1 458 ? -22 21.5 -20.453 1 58.31 458 SER B C 1
ATOM 7570 O O . SER B 1 458 ? -21.703 22.688 -20.484 1 58.31 458 SER B O 1
ATOM 7572 N N . ASN B 1 459 ? -22.453 20.953 -19.469 1 54.34 459 ASN B N 1
ATOM 7573 C CA . ASN B 1 459 ? -22.766 21.719 -18.266 1 54.34 459 ASN B CA 1
ATOM 7574 C C . ASN B 1 459 ? -21.5 22.125 -17.516 1 54.34 459 ASN B C 1
ATOM 7576 O O . ASN B 1 459 ? -21.562 22.969 -16.625 1 54.34 459 ASN B O 1
ATOM 7580 N N . ILE B 1 460 ? -20.484 21.375 -17.547 1 55.5 460 ILE B N 1
ATOM 7581 C CA . ILE B 1 460 ? -19.266 21.672 -16.797 1 55.5 460 ILE B CA 1
ATOM 7582 C C . ILE B 1 460 ? -18.609 22.938 -17.344 1 55.5 460 ILE B C 1
ATOM 7584 O O . ILE B 1 460 ? -18.078 23.75 -16.594 1 55.5 460 ILE B O 1
ATOM 7588 N N . LEU B 1 461 ? -18.547 23.141 -18.844 1 52.72 461 LEU B N 1
ATOM 7589 C CA . LEU B 1 461 ? -17.844 24.109 -19.672 1 52.72 461 LEU B CA 1
ATOM 7590 C C . LEU B 1 461 ? -18.422 25.5 -19.5 1 52.72 461 LEU B C 1
ATOM 7592 O O . LEU B 1 461 ? -17.797 26.5 -19.891 1 52.72 461 LEU B O 1
ATOM 7596 N N . ASN B 1 462 ? -19.703 25.422 -19.344 1 48.59 462 ASN B N 1
ATOM 7597 C CA . ASN B 1 462 ? -20.141 26.797 -19.578 1 48.59 462 ASN B CA 1
ATOM 7598 C C . ASN B 1 462 ? -19.297 27.797 -18.797 1 48.59 462 ASN B C 1
ATOM 7600 O O . ASN B 1 462 ? -19.156 28.953 -19.203 1 48.59 462 ASN B O 1
ATOM 7604 N N . ALA B 1 463 ? -18.891 27.438 -17.594 1 51.38 463 ALA B N 1
ATOM 7605 C CA . ALA B 1 463 ? -18.5 28.609 -16.812 1 51.38 463 ALA B CA 1
ATOM 7606 C C . ALA B 1 463 ? -17.047 28.984 -17.094 1 51.38 463 ALA B C 1
ATOM 7608 O O . ALA B 1 463 ? -16.625 30.109 -16.797 1 51.38 463 ALA B O 1
ATOM 7609 N N . ASP B 1 464 ? -16.062 28.094 -17.688 1 66.12 464 ASP B N 1
ATOM 7610 C CA . ASP B 1 464 ? -14.797 28.828 -17.797 1 66.12 464 ASP B CA 1
ATOM 7611 C C . ASP B 1 464 ? -14.055 28.438 -19.078 1 66.12 464 ASP B C 1
ATOM 7613 O O . ASP B 1 464 ? -13.094 27.672 -19.047 1 66.12 464 ASP B O 1
ATOM 7617 N N . ALA B 1 465 ? -14.719 28.766 -20.344 1 71.56 465 ALA B N 1
ATOM 7618 C CA . ALA B 1 465 ? -14.109 28.547 -21.641 1 71.56 465 ALA B CA 1
ATOM 7619 C C . ALA B 1 465 ? -12.664 29.047 -21.656 1 71.56 465 ALA B C 1
ATOM 7621 O O . ALA B 1 465 ? -11.797 28.422 -22.281 1 71.56 465 ALA B O 1
ATOM 7622 N N . GLU B 1 466 ? -12.562 30.094 -20.984 1 78.75 466 GLU B N 1
ATOM 7623 C CA . GLU B 1 466 ? -11.219 30.656 -20.922 1 78.75 466 GLU B CA 1
ATOM 7624 C C . GLU B 1 466 ? -10.25 29.703 -20.234 1 78.75 466 GLU B C 1
ATOM 7626 O O . GLU B 1 466 ? -9.109 29.531 -20.672 1 78.75 466 GLU B O 1
ATOM 7631 N N . LEU B 1 467 ? -10.781 29.109 -19.297 1 83.31 467 LEU B N 1
ATOM 7632 C CA . LEU B 1 467 ? -9.938 28.172 -18.562 1 83.31 467 LEU B CA 1
ATOM 7633 C C . LEU B 1 467 ? -9.586 26.969 -19.406 1 83.31 467 LEU B C 1
ATOM 7635 O O . LEU B 1 467 ? -8.438 26.516 -19.422 1 83.31 467 LEU B O 1
ATOM 7639 N N . ILE B 1 468 ? -10.57 26.469 -20.125 1 82.81 468 ILE B N 1
ATOM 7640 C CA . ILE B 1 468 ? -10.344 25.312 -20.969 1 82.81 468 ILE B CA 1
ATOM 7641 C C . ILE B 1 468 ? -9.32 25.656 -22.047 1 82.81 468 ILE B C 1
ATOM 7643 O O . ILE B 1 468 ? -8.469 24.828 -22.391 1 82.81 468 ILE B O 1
ATOM 7647 N N . GLY B 1 469 ? -9.477 26.875 -22.484 1 82.5 469 GLY B N 1
ATOM 7648 C CA . GLY B 1 469 ? -8.484 27.328 -23.453 1 82.5 469 GLY B CA 1
ATOM 7649 C C . GLY B 1 469 ? -7.074 27.344 -22.891 1 82.5 469 GLY B C 1
ATOM 7650 O O . GLY B 1 469 ? -6.129 26.922 -23.578 1 82.5 469 GLY B O 1
ATOM 7651 N N . ARG B 1 470 ? -6.93 27.812 -21.719 1 87.12 470 ARG B N 1
ATOM 7652 C CA . ARG B 1 470 ? -5.625 27.859 -21.078 1 87.12 470 ARG B CA 1
ATOM 7653 C C . ARG B 1 470 ? -5.078 26.453 -20.828 1 87.12 470 ARG B C 1
ATOM 7655 O O . ARG B 1 470 ? -3.881 26.219 -21 1 87.12 470 ARG B O 1
ATOM 7662 N N . LEU B 1 471 ? -5.961 25.531 -20.484 1 87.5 471 LEU B N 1
ATOM 7663 C CA . LEU B 1 471 ? -5.559 24.141 -20.234 1 87.5 471 LEU B CA 1
ATOM 7664 C C . LEU B 1 471 ? -5.117 23.469 -21.531 1 87.5 471 LEU B C 1
ATOM 7666 O O . LEU B 1 471 ? -4.141 22.719 -21.531 1 87.5 471 LEU B O 1
ATOM 7670 N N . LYS B 1 472 ? -5.801 23.797 -22.547 1 85.12 472 LYS B N 1
ATOM 7671 C CA . LYS B 1 472 ? -5.426 23.25 -23.844 1 85.12 472 LYS B CA 1
ATOM 7672 C C . LYS B 1 472 ? -4.059 23.766 -24.281 1 85.12 472 LYS B C 1
ATOM 7674 O O . LYS B 1 472 ? -3.26 23.031 -24.859 1 85.12 472 LYS B O 1
ATOM 7679 N N . LYS B 1 473 ? -3.805 24.984 -23.984 1 83.56 473 LYS B N 1
ATOM 7680 C CA . LYS B 1 473 ? -2.521 25.594 -24.328 1 83.56 473 LYS B CA 1
ATOM 7681 C C . LYS B 1 473 ? -1.381 24.938 -23.562 1 83.56 473 LYS B C 1
ATOM 7683 O O . LYS B 1 473 ? -0.29 24.734 -24.094 1 83.56 473 LYS B O 1
ATOM 7688 N N . TYR B 1 474 ? -1.659 24.625 -22.391 1 84.5 474 TYR B N 1
ATOM 7689 C CA . TYR B 1 474 ? -0.663 23.953 -21.562 1 84.5 474 TYR B CA 1
ATOM 7690 C C . TYR B 1 474 ? -0.271 22.609 -22.172 1 84.5 474 TYR B C 1
ATOM 7692 O O . TYR B 1 474 ? 0.881 22.172 -22.062 1 84.5 474 TYR B O 1
ATOM 7700 N N . LEU B 1 475 ? -1.217 21.953 -22.781 1 84.25 475 LEU B N 1
ATOM 7701 C CA . LEU B 1 475 ? -0.972 20.625 -23.312 1 84.25 475 LEU B CA 1
ATOM 7702 C C . LEU B 1 475 ? -0.205 20.688 -24.625 1 84.25 475 LEU B C 1
ATOM 7704 O O . LEU B 1 475 ? 0.309 19.688 -25.109 1 84.25 475 LEU B O 1
ATOM 7708 N N . GLN B 1 476 ? -0.091 21.891 -25.125 1 75.44 476 GLN B N 1
ATOM 7709 C CA . GLN B 1 476 ? 0.663 22.031 -26.375 1 75.44 476 GLN B CA 1
ATOM 7710 C C . GLN B 1 476 ? 2.166 21.984 -26.109 1 75.44 476 GLN B C 1
ATOM 7712 O O . GLN B 1 476 ? 2.631 22.422 -25.047 1 75.44 476 GLN B O 1
ATOM 7717 N N . PRO B 1 477 ? 2.939 21.109 -26.734 1 60.06 477 PRO B N 1
ATOM 7718 C CA . PRO B 1 477 ? 4.387 21 -26.547 1 60.06 477 PRO B CA 1
ATOM 7719 C C . PRO B 1 477 ? 5.07 22.359 -26.438 1 60.06 477 PRO B C 1
ATOM 7721 O O . PRO B 1 477 ? 4.738 23.281 -27.203 1 60.06 477 PRO B O 1
ATOM 7724 N N . SER B 1 478 ? 5.566 22.922 -25.297 1 46.72 478 SER B N 1
ATOM 7725 C CA . SER B 1 478 ? 6.395 24.109 -25.281 1 46.72 478 SER B CA 1
ATOM 7726 C C . SER B 1 478 ? 7.445 24.078 -26.391 1 46.72 478 SER B C 1
ATOM 7728 O O . SER B 1 478 ? 7.973 23 -26.703 1 46.72 478 SER B O 1
ATOM 7730 N N . ALA B 1 479 ? 7.676 25.125 -27.219 1 35.66 479 ALA B N 1
ATOM 7731 C CA . ALA B 1 479 ? 8.906 25.328 -27.984 1 35.66 479 ALA B CA 1
ATOM 7732 C C . ALA B 1 479 ? 10.133 25.141 -27.094 1 35.66 479 ALA B C 1
ATOM 7734 O O . ALA B 1 479 ? 10.711 26.125 -26.625 1 35.66 479 ALA B O 1
ATOM 7735 N N . ALA B 1 480 ? 10.258 24.594 -26.078 1 33.19 480 ALA B N 1
ATOM 7736 C CA . ALA B 1 480 ? 11.617 24.594 -25.547 1 33.19 480 ALA B CA 1
ATOM 7737 C C . ALA B 1 480 ? 12.609 24.078 -26.594 1 33.19 480 ALA B C 1
ATOM 7739 O O . ALA B 1 480 ? 12.305 23.156 -27.344 1 33.19 480 ALA B O 1
ATOM 7740 N N . PRO B 1 481 ? 13.773 24.906 -26.828 1 30.97 481 PRO B N 1
ATOM 7741 C CA . PRO B 1 481 ? 14.906 24.422 -27.625 1 30.97 481 PRO B CA 1
ATOM 7742 C C . PRO B 1 481 ? 15.281 22.984 -27.312 1 30.97 481 PRO B C 1
ATOM 7744 O O . PRO B 1 481 ? 14.992 22.484 -26.219 1 30.97 481 PRO B O 1
ATOM 7747 N N . ALA B 1 482 ? 15.734 22.219 -28.266 1 29.7 482 ALA B N 1
ATOM 7748 C CA . ALA B 1 482 ? 16.516 20.984 -28.156 1 29.7 482 ALA B CA 1
ATOM 7749 C C . ALA B 1 482 ? 17.453 21.031 -26.938 1 29.7 482 ALA B C 1
ATOM 7751 O O . ALA B 1 482 ? 17.984 22.094 -26.609 1 29.7 482 ALA B O 1
ATOM 7752 N N . PRO B 1 483 ? 17.438 20.188 -26.109 1 29.77 483 PRO B N 1
ATOM 7753 C CA . PRO B 1 483 ? 18.594 20.344 -25.234 1 29.77 483 PRO B CA 1
ATOM 7754 C C . PRO B 1 483 ? 19.812 20.922 -25.953 1 29.77 483 PRO B C 1
ATOM 7756 O O . PRO B 1 483 ? 20.078 20.578 -27.109 1 29.77 483 PRO B O 1
ATOM 7759 N N . ARG B 1 484 ? 20.344 22.078 -25.609 1 27.7 484 ARG B N 1
ATOM 7760 C CA . ARG B 1 484 ? 21.688 22.469 -26 1 27.7 484 ARG B CA 1
ATOM 7761 C C . ARG B 1 484 ? 22.672 21.312 -25.812 1 27.7 484 ARG B C 1
ATOM 7763 O O . ARG B 1 484 ? 22.828 20.812 -24.703 1 27.7 484 ARG B O 1
ATOM 7770 N N . ILE B 1 485 ? 23.062 20.5 -26.766 1 25.92 485 ILE B N 1
ATOM 7771 C CA . ILE B 1 485 ? 24.188 19.594 -27.031 1 25.92 485 ILE B CA 1
ATOM 7772 C C . ILE B 1 485 ? 25.484 20.266 -26.625 1 25.92 485 ILE B C 1
ATOM 7774 O O . ILE B 1 485 ? 26.578 19.734 -26.875 1 25.92 485 ILE B O 1
ATOM 7778 N N . GLU B 1 486 ? 25.719 21.516 -26.297 1 25.22 486 GLU B N 1
ATOM 7779 C CA . GLU B 1 486 ? 27.125 21.938 -26.234 1 25.22 486 GLU B CA 1
ATOM 7780 C C . GLU B 1 486 ? 27.891 21.156 -25.188 1 25.22 486 GLU B C 1
ATOM 7782 O O . GLU B 1 486 ? 28.984 20.641 -25.469 1 25.22 486 GLU B O 1
ATOM 7787 N N . GLU B 1 487 ? 27.984 21.625 -23.828 1 23.5 487 GLU B N 1
ATOM 7788 C CA . GLU B 1 487 ? 29.266 21.5 -23.125 1 23.5 487 GLU B CA 1
ATOM 7789 C C . GLU B 1 487 ? 29.516 20.078 -22.672 1 23.5 487 GLU B C 1
ATOM 7791 O O . GLU B 1 487 ? 30.5 19.797 -21.984 1 23.5 487 GLU B O 1
ATOM 7796 N N . MET B 1 488 ? 28.703 19.062 -22.766 1 18.08 488 MET B N 1
ATOM 7797 C CA . MET B 1 488 ? 29.578 17.906 -22.562 1 18.08 488 MET B CA 1
ATOM 7798 C C . MET B 1 488 ? 30.391 17.625 -23.812 1 18.08 488 MET B C 1
ATOM 7800 O O . MET B 1 488 ? 31.047 16.578 -23.906 1 18.08 488 MET B O 1
ATOM 7804 N N . ALA B 1 489 ? 30.297 18.562 -24.797 1 22.78 489 ALA B N 1
ATOM 7805 C CA . ALA B 1 489 ? 31.406 18.266 -25.703 1 22.78 489 ALA B CA 1
ATOM 7806 C C . ALA B 1 489 ? 32.75 18.703 -25.109 1 22.78 489 ALA B C 1
ATOM 7808 O O . ALA B 1 489 ? 33.781 18.531 -25.719 1 22.78 489 ALA B O 1
ATOM 7809 N N . LEU B 1 490 ? 32.969 19.641 -24.125 1 20.38 490 LEU B N 1
ATOM 7810 C CA . LEU B 1 490 ? 34.344 19.719 -23.672 1 20.38 490 LEU B CA 1
ATOM 7811 C C . LEU B 1 490 ? 34.656 18.625 -22.656 1 20.38 490 LEU B C 1
ATOM 7813 O O . LEU B 1 490 ? 33.844 18.359 -21.766 1 20.38 490 LEU B O 1
#

InterPro domains:
  IPR016024 Armadillo-type fold [SSF48371] (77-411)
  IPR019538 26S proteasome non-ATPase regulatory subunit 5 [PF10508] (11-487)
  IPR019538 26S proteasome non-ATPase regulatory subunit 5 [PTHR13554] (141-476)

Radius of gyration: 30.65 Å; Cα contacts (8 Å, |Δi|>4): 1151; chains: 2; bounding box: 70×91×71 Å

Organism: Caenorhabditis briggsae (NCBI:txid6238)

pLDDT: mean 84.74, std 15.62, range [18.08, 98.0]